Protein AF-A0AA94LMC6-F1 (afdb_monomer)

Radius of gyration: 30.36 Å; Cα contacts (8 Å, |Δi|>4): 2526; chains: 1; bounding box: 70×91×85 Å

Solvent-accessible surface area (backbone atoms only — not comparable to full-atom values): 55441 Å² total; per-residue (Å²): 67,96,93,40,76,92,48,76,80,50,74,43,76,43,59,49,99,83,68,47,73,50,32,36,36,26,51,28,47,35,36,54,70,52,93,98,50,81,69,42,78,40,72,26,24,34,34,31,55,45,62,42,61,47,101,86,69,46,73,32,31,42,39,60,58,44,75,45,68,68,86,64,73,85,62,85,80,86,80,74,42,91,55,57,43,38,34,44,43,62,53,99,81,74,43,69,34,34,40,34,38,39,78,64,37,37,37,39,42,47,80,49,68,40,89,88,78,65,18,44,32,42,36,40,31,45,56,84,65,38,35,39,36,40,29,22,44,97,87,70,47,68,40,34,39,34,38,64,40,35,90,93,41,72,35,40,35,38,42,42,56,48,53,54,65,48,76,34,35,38,32,26,67,85,68,51,58,34,39,42,41,55,53,82,55,42,49,62,34,32,38,36,36,43,52,35,32,42,35,37,44,42,60,51,96,88,66,50,64,35,33,43,26,41,29,54,35,54,77,73,76,46,52,35,38,44,40,66,60,98,85,41,72,34,36,40,45,38,78,88,50,61,64,50,31,29,37,48,40,61,23,48,97,83,41,62,58,69,17,52,78,32,73,29,37,39,38,23,41,32,39,31,40,23,54,29,32,42,96,73,67,47,71,34,34,38,34,37,21,40,56,44,61,63,31,29,46,38,24,42,45,39,34,41,41,63,49,99,85,71,45,69,39,34,37,32,42,59,48,59,39,35,36,36,47,41,63,43,81,45,71,44,74,26,29,34,35,41,34,64,101,57,77,48,61,56,28,70,37,46,27,19,37,84,59,55,45,70,31,35,39,29,38,57,37,62,29,35,39,40,44,41,54,38,84,56,81,63,45,74,31,35,44,35,32,35,33,71,89,39,50,65,37,29,35,38,50,42,60,54,74,84,59,51,58,35,29,43,34,29,71,21,60,63,41,61,77,98,46,67,48,33,26,34,39,38,41,44,44,61,47,71,78,56,26,55,34,34,37,40,38,39,38,39,38,34,84,75,17,34,34,37,38,42,38,42,48,38,64,51,82,44,58,43,67,41,32,43,35,40,42,38,40,36,26,41,68,95,50,92,54,47,42,33,37,36,37,40,38,41,46,40,56,31,87,50,91,43,30,55,73,39,63,33,36,34,41,35,44,30,38,74,40,67,57,84,88,49,81,88,56,48,43,52,31,40,37,38,43,42,60,51,52,46,29,34,56,33,37,39,40,27,24,37,52,43,98,87,72,50,70,40,77,71,71,47,50,36,39,40,42,63,50,93,84,65,46,70,38,34,38,32,52,71,79,31,50,32,42,42,38,34,38,82,90,52,43,69,31,37,38,33,48,28,63,57,52,72,44,64,58,96,89,37,86,71,50,59,42,43,40,64,68,46,38,43,35,41,78,46,97,44,33,37,37,33,55,43,41,27,32,43,36,44,42,68,61,89,91,43,71,42,34,41,33,34,39,37,50,81,52,28,74,60,58,36,55,74,44,79,49,43,39,75,89,40,90,95,52,84,76,65,60,68,62,54,46,53,44,45,41,46,49,52,51,51,52,32,53,74,70,76,42,87,78,52,52,80,81,52,88,51,26,69,84,18,68,66,41,46,81,79,66,84,45,70,66,49,45,49,50,55,50,54,38,68,76,41,89,62,78,79,58,64,82,71,56,47,62,55,46,31,38,38,53,45,52,52,98,72,48,18,49,28,38,28,25,34,57,81,16,44,73,36,34,31,40,42,61,44,78,58,51,44,78,68,44,78,41,72,74,61,91,79,76,79,51,44,32,54,65,48,27,41,51,40,80,85,79,63,27,32,52,39,56,64,42,43,35,33,34,92,82,49,32,39,51,37,60,39,94,59,38,83,81,38,64,65,44,38,48,35,49,44,43,74,48,19,57,84,58,25,51,72,76,37,54,71,94,53,68,38,48,50,104,90,48,56,26,27,59,55,96,96,41,40,17,34,83,44,45,49,66,52,64,57,62,67,52,73,64,64,27,51,49,52,57,23,52,61,55,35,46,54,11,69,65,34,31,52,50,50,53,48,58,65,71,43,94,44,61,57,34,59,40,84,43,66,72,41,54,42,57,73,34,64,63,18,12,30,6,48,47,35,71,73,31,82,87,29,44,68,57,37,48,55,33,48,76,51,43,21,59,40,13,9,41,12,25,24,40,31,22,32,37,86,83,39,64,77,32,13,18,79,74,75,27,62,55,56,46,35,56,47,44,46,28,24,48,40,46,44,49,27,12,45,57,3,58,25,33,85,55,71,54,81,90,39,41,43,36,57,52,51,20,49,34,54,36,28,53,28,22,58,62,64,75,40,61,42,55,38,21,79,36,59,40,57,51,100,89,66,47,82,73,47,56,38,76,50,74,39,43,43,101,81,74,41,67,47,76,59,80,82,73,79,112

InterPro domains:
  IPR006530 YD repeat [TIGR01643] (161-202)
  IPR022385 Rhs repeat-associated core [TIGR03696] (769-847)
  IPR028208 Effector protein NleD-like [PF14891] (872-1034)
  IPR031325 RHS repeat [PF05593] (161-195)
  IPR045619 Domain of unknown function DUF6443 [PF20041] (5-94)
  IPR050708 Type VI secretion system VgrG/RHS [PTHR32305] (26-867)
  IPR056823 Teneurin-like, YD-shell [PF25023] (740-840)

Secondary structure (DSSP, 8-state):
--SSTT----EEEEE-TTS-EEEEEEEEEEEE--TTS--EEEEEEEEE--EEE-TTS-EEEE---EEEETT--SSPP----SSPPEEEEE-TTS-EEEEE-TT--EEEEEEEE-TTT-PEEEEEE-TT--EEEEEE-TTS-EEEEEETT-TTS-EEEEEEE-TTS-EEEEE-TT--EEEEEE-TTS-EEEEEETTTEEEEEEE-TTS-EEEEE-HHHHHHT--EEEEEETTEEEEEE-SS-GGG-EEEEEB-TT-STT-BTSEEEEEETTEEEEEEE-TTS-EEEEEEEEEETTTEEEEEEEEEEE-TT--EEEEE-TT--EEEEEE-TTSSEEEEEEESSSEEEEEEEEEE-TT--EEEEEETTS-EEEEEE-TTT--EEEEEEEETTEEEEEEEEEE-TT--EEEEEE-PPPPPTT---EEEEEEEEE-TT--EEEEEEEEEESTT-EEEEEEEEEE-TT--EEEEEEEEEEESSSSSSEEEEEEEEEEEE--STTTTTSEEEEEEEEEEESS---GGG-EEEEEEEEE-TTS-EEEEEEEEE-TTS-EEEEEEEEEEEE-TTS-EEEEEETTEEEEEEE-TTS-EEEEEE--EEEEEETTEEEEEEE---EEEEEEETTEEEEGGG-EEEEEEETTEEEEEEEE-GGGSSS-TTTSPPTTTTSTT----HHHHHHHHHHHHHHHHHHTT----PPP-S-TTTTTTTSS---SHHHHHHHHHHHHSS-SS--TTTTTT-EEEEEE-TT--EEEEE-TTS-EEEEEEE-TTS-EEEEEESSS---SB-GGGPEEETTTTEEE-SS-EEETTTTEESS--TTGGG-TTS-TTBSGGG-TTT---SSS---EEEETTEEEEEETTEEEETTS-B--S---HHHHHHHHHHHHHTTSHHHHHHHHHHHH-SS-EEEEESSSEEEES-HHHHTHHHHHH-GGGHHHHHHHHHTT----S---EEEEE-TT-----BTTSS---HHHHHHHHHHHHHHHHHT-----EETTEEHHHHHHHHHHHHHHHHTTPPPB-EEEEEE-TT--EEEEEEEE-B-TTS-B---GGG--

Foldseek 3Di:
DVLCPPADWDKAFDADPVRHTQKIWTWDWFWDDDPPDDIDIDTWIWIANHFDADPVRHGQWGFDIDTDHPPPRPDDDPDGDPQGTWGFDADPVRHTQWIQFSVRWMKGWDWDADPPQRWIWIWIAGSVRFIKIFTAHPLRDTQKIWRQQDPVGIWMKGFDAFLQRDGAWIQGSVRFIWGWDADLARPTQWIAGLQFGIWGFDADPLRHTQWIAGQQNVVVVHTWGWDDDVNHTAWTAFPPQRLFIKGWDADDPPDPQPRHRHGQKMQGNFGIKGFHADPLRHTAKIWDWGFQFLFFIFIFMKGFDADPVRHTAWIQGSLRKIKGFDADSNGATFFIWIDDPHIDTQWPGWRARSLRHTQWTAGRLGKIWGWDADPGPRHTAWIWIQFPQGTQFTWGWDADSVGFTQKIWTPDPATPPPADGFTKIKGFDARSVRFTAKMKMKTDHPPRWIKIKIWGWDADQQLATQKIWIWMWIDPAPHHAIKIWIWIWGWDWDPDRSGRLPTAKIWIFIFIDRDDDDSVRTWTKIWGWDADSSNFTAKIAIWTQDPVRDIPRHPWMKGWDAGSLRQTQWIQGRQWIKGWTAHPLLFTFKIFTWDWDWDDDPNHTDDIETDRLFMWGCSDPAKIATAAQKIWGFDDRPPATFKTAIAGQLSRPDRRLPPDHRCPSPPPDDDDVVVSNVSSNVSVCVRCVVVVHDHRYDRDPPNSVGPSRRDPDPDPVVVVVVVVCVVDPDVPPPRCPSRQFMWGADADPLSFGAFIAHSNRGTQWGWDADLLFHTNHIDGPDDDDQLQGGSRFGQDPNVCWTQQASFTARSVSSWTSGFQPVVVVVSSHRRTHDLSNSSSQADDRRSYFDWEDDPVFIWTDDPLWTAGPRRHTCPGPQDDPRNLVSVLLVLLCSAPLSVVLVVPQRPAPADAYEYEDDQAKDFSRPLQLQLCVCVVDPVNPVVCVVCVVSSNSNHAATHTYRHAHSVDDQAAFPVQGDDDSSLSSQLSSLSRSSRRGSNQFQDDDQRHTPSSLSSLLSSQSSCVSSVHTRGQASDFDADPVRDTDHHDTDGQADPVRHGDDDPVNVD

Organism: NCBI:txid1177574

Nearest PDB structures (foldseek):
  6sup-assembly1_A  TM=7.285E-01  e=1.333E-38  Photorhabdus luminescens
  8qjd-assembly1_A  TM=5.683E-01  e=1.958E-32  Salmonella bongori N268-08
  8qjd-assembly2_B  TM=5.677E-01  e=6.241E-32  Salmonella bongori N268-08
  8qjc-assembly1_A  TM=5.415E-01  e=9.330E-31  Salmonella bongori N268-08
  8uxt-assembly1_A  TM=2.011E-01  e=2.023E-33  Acinetobacter baumannii AB307-0294

Mean predicted aligned error: 13.42 Å

pLDDT: mean 85.01, std 13.86, range [33.0, 98.75]

Sequence (1067 aa):
DIQHPSDDMETVTFVDGFGRPVQVKKDGVVTTAAKGSAPKDETVMIVSGRNVYDAFGRVAKAYYPVTEAVGNKTAFNKAFDNVSPTVTVYDVLDRAMKVTLPDNAETKTEYSTDVGSNALVTTVTDALGNRQATYTDGSGKTVKTEQLSGPDGIITTSFEYDGIDRLVKVTDTEGNVTTSVYDMGDRRTEVNHPASGITTFTYDALGNVLTKQTANLKKEGKTINYEYDYGRLTAINYPDHPENNVKYHYGGINSSHNRIGRLMLREDGSGAIEYYYGKMGEVLKTVRTLIVPNQAVATYVTQWKYDSHNRLLEMIYPDEEKVTYGYNLGGQVDHVRGYKSYGYDYVNKIGYDKFEQRTYLKYCNGAETFYSYDPARRRLQNLVVNAKAGTIMDNAYSYDAVSNVLGVKNNAPLPQSGKAGGQMSHSYTYDPLYRLASATGTYKGTDNKAASYTLSMGYDNMHRITSKKQHLSQTGVQFEGTLNAGYELAYTYGKDVGRKFQLDNVRDINYRTEETPTESTNINNGHKYTYDANGNLVYINTSRVKKDGKEDEKATEQKYKWDEENRLLAADENGFVSNYWYDADGERTVKTSGENEAIYVNSEFSGGNTGTARFSLYVSPYLVAGQGGKYTKHIYVGSQRIVSKLGDLASYGADPRRIPYAGNEADGLIINYKDKYAKQLQSIKDNYKAFDQPYNGKDNDDYVDGQGFCCNDATPEAAQARVRTRAVNGNFKPNDDYEKMQFYYHPDHLGSSSYITNLDGEVAQHIEYVPFGEVFIEERNNTWNTPYLFNAKEFDEETGMYYYGARYYEPRLSLWMSVDRFQEKYPNISTYCFSANNPIGILDIGGDSLRIDNKNLSLLYIDGKLYRQNGIQYTDKLKGFTKKVVSALDVIRKGTEGASMISELQSSSNNFVIKDGASEFKESNATKAYAQQIQNDPSATAQKEALLNKGIDLSGGSGGTIFWNSYGAVLATLEGGQVSKETDLAHEMFHALDANRGLLDSRFENGIKRSEWQAVFRENILREQLGRPLRTHYRTNKDQDGNFVKGSGPFMLSDKNKPILPVWYKR

Structure (mmCIF, N/CA/C/O backbone):
data_AF-A0AA94LMC6-F1
#
_entry.id   AF-A0AA94LMC6-F1
#
loop_
_atom_site.group_PDB
_atom_site.id
_atom_site.type_symbol
_atom_site.label_atom_id
_atom_site.label_alt_id
_atom_site.label_comp_id
_atom_site.label_asym_id
_atom_site.label_entity_id
_atom_site.label_seq_id
_atom_site.pdbx_PDB_ins_code
_atom_site.Cartn_x
_atom_site.Cartn_y
_atom_site.Cartn_z
_atom_site.occupancy
_atom_site.B_iso_or_equiv
_atom_site.auth_seq_id
_atom_site.auth_comp_id
_atom_site.auth_asym_id
_atom_site.auth_atom_id
_atom_site.pdbx_PDB_model_num
ATOM 1 N N . ASP A 1 1 ? 9.541 7.686 -29.700 1.00 78.56 1 ASP A N 1
ATOM 2 C CA . ASP A 1 1 ? 8.582 8.064 -28.619 1.00 78.56 1 ASP A CA 1
ATOM 3 C C . ASP A 1 1 ? 7.625 9.150 -29.157 1.00 78.56 1 ASP A C 1
ATOM 5 O O . ASP A 1 1 ? 8.047 9.889 -30.028 1.00 78.56 1 ASP A O 1
ATOM 9 N N . ILE A 1 2 ? 6.355 9.284 -28.732 1.00 85.44 2 ILE A N 1
ATOM 10 C CA . ILE A 1 2 ? 5.484 10.378 -29.237 1.00 85.44 2 ILE A CA 1
ATOM 11 C C . ILE A 1 2 ? 5.964 11.772 -28.798 1.00 85.44 2 ILE A C 1
ATOM 13 O O . ILE A 1 2 ? 5.737 12.745 -29.512 1.00 85.44 2 ILE A O 1
ATOM 17 N N . GLN A 1 3 ? 6.638 11.872 -27.647 1.00 89.06 3 GLN A N 1
ATOM 18 C CA . GLN A 1 3 ? 7.252 13.123 -27.189 1.00 89.06 3 GLN A CA 1
ATOM 19 C C . GLN A 1 3 ? 8.655 13.341 -27.777 1.00 89.06 3 GLN A C 1
ATOM 21 O O . GLN A 1 3 ? 9.090 14.483 -27.882 1.00 89.06 3 GLN A O 1
ATOM 26 N N . HIS A 1 4 ? 9.313 12.266 -28.231 1.00 88.81 4 HIS A N 1
ATOM 27 C CA . HIS A 1 4 ? 10.620 12.290 -28.905 1.00 88.81 4 HIS A CA 1
ATOM 28 C C . HIS A 1 4 ? 10.544 11.474 -30.209 1.00 88.81 4 HIS A C 1
ATOM 30 O O . HIS A 1 4 ? 10.961 10.317 -30.248 1.00 88.81 4 HIS A O 1
ATOM 36 N N . PRO A 1 5 ? 9.932 12.014 -31.281 1.00 86.12 5 PRO A N 1
ATOM 37 C CA . PRO A 1 5 ? 9.608 11.239 -32.486 1.00 86.12 5 PRO A CA 1
ATOM 38 C C . PRO A 1 5 ? 10.829 10.842 -33.323 1.00 86.12 5 PRO A C 1
ATOM 40 O O . PRO A 1 5 ? 10.723 9.955 -34.162 1.00 86.12 5 PRO A O 1
ATOM 43 N N . SER A 1 6 ? 11.971 11.495 -33.108 1.00 85.62 6 SER A N 1
ATOM 44 C CA . SER A 1 6 ? 13.242 11.199 -33.775 1.00 85.62 6 SER A CA 1
ATOM 45 C C . SER A 1 6 ? 14.194 10.348 -32.930 1.00 85.62 6 SER A C 1
ATOM 47 O O . SER A 1 6 ? 15.325 10.137 -33.359 1.00 85.62 6 SER A O 1
ATOM 49 N N . ASP A 1 7 ? 13.776 9.928 -31.731 1.00 81.88 7 ASP A N 1
ATOM 50 C CA . ASP A 1 7 ? 14.599 9.150 -30.805 1.00 81.88 7 ASP A CA 1
ATOM 51 C C . ASP A 1 7 ? 13.812 7.945 -30.268 1.00 81.88 7 ASP A C 1
ATOM 53 O O . ASP A 1 7 ? 12.713 8.067 -29.704 1.00 81.88 7 ASP A O 1
ATOM 57 N N . ASP A 1 8 ? 14.366 6.760 -30.492 1.00 82.75 8 ASP A N 1
ATOM 58 C CA . ASP A 1 8 ? 13.778 5.505 -30.048 1.00 82.75 8 ASP A CA 1
ATOM 59 C C . ASP A 1 8 ? 14.358 5.137 -28.685 1.00 82.75 8 ASP A C 1
ATOM 61 O O . ASP A 1 8 ? 15.560 5.208 -28.473 1.00 82.75 8 ASP A O 1
ATOM 65 N N . MET A 1 9 ? 13.506 4.694 -27.758 1.00 84.56 9 MET A N 1
ATOM 66 C CA . MET A 1 9 ? 13.983 4.155 -26.485 1.00 84.56 9 MET A CA 1
ATOM 67 C C . MET A 1 9 ? 14.556 2.754 -26.697 1.0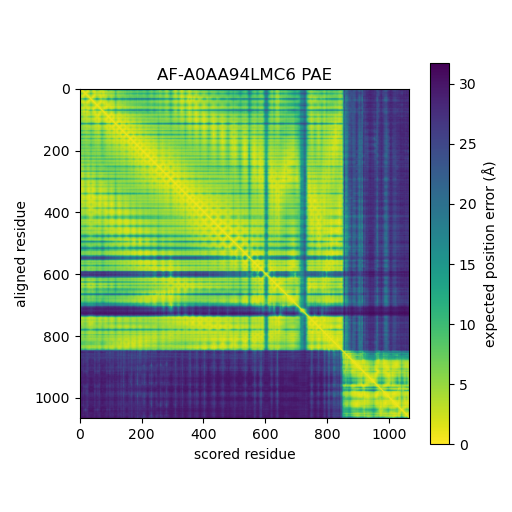0 84.56 9 MET A C 1
ATOM 69 O O . MET A 1 9 ? 13.817 1.798 -26.950 1.00 84.56 9 MET A O 1
ATOM 73 N N . GLU A 1 10 ? 15.859 2.597 -26.516 1.00 87.69 10 GLU A N 1
ATOM 74 C CA . GLU A 1 10 ? 16.559 1.359 -26.814 1.00 87.69 10 GLU A CA 1
ATOM 75 C C . GLU A 1 10 ? 17.002 0.569 -25.580 1.00 87.69 10 GLU A C 1
ATOM 77 O O . GLU A 1 10 ? 17.225 1.059 -24.467 1.00 87.69 10 GLU A O 1
ATOM 82 N N . THR A 1 11 ? 17.139 -0.742 -25.771 1.00 90.38 11 THR A N 1
ATOM 83 C CA . THR A 1 11 ? 17.698 -1.664 -24.782 1.00 90.38 11 THR A CA 1
ATOM 84 C C . THR A 1 11 ? 18.484 -2.758 -25.498 1.00 90.38 11 THR A C 1
ATOM 86 O O . THR A 1 11 ? 17.949 -3.445 -26.362 1.00 90.38 11 THR A O 1
ATOM 89 N N . VAL A 1 12 ? 19.737 -2.972 -25.092 1.00 92.88 12 VAL A N 1
ATOM 90 C CA . VAL A 1 12 ? 20.637 -4.004 -25.627 1.00 92.88 12 VAL A CA 1
ATOM 91 C C . VAL A 1 12 ? 20.988 -4.998 -24.527 1.00 92.88 12 VAL A C 1
ATOM 93 O O . VAL A 1 12 ? 21.367 -4.604 -23.427 1.00 92.88 12 VAL A O 1
ATOM 96 N N . THR A 1 13 ? 20.885 -6.296 -24.803 1.00 94.12 13 THR A N 1
ATOM 97 C CA . THR A 1 13 ? 21.237 -7.359 -23.847 1.00 94.12 13 THR A CA 1
ATOM 98 C C . THR A 1 13 ? 22.367 -8.213 -24.403 1.00 94.12 13 THR A C 1
ATOM 100 O O . THR A 1 13 ? 22.250 -8.755 -25.496 1.00 94.12 13 THR A O 1
ATOM 103 N N . PHE A 1 14 ? 23.438 -8.360 -23.630 1.00 92.94 14 PHE A N 1
ATOM 104 C CA . PHE A 1 14 ? 24.543 -9.270 -23.905 1.00 92.94 14 PHE A CA 1
ATOM 105 C C . PHE A 1 14 ? 24.333 -10.561 -23.131 1.00 92.94 14 PHE A C 1
ATOM 107 O O . PHE A 1 14 ? 24.067 -10.538 -21.922 1.00 92.94 14 PHE A O 1
ATOM 114 N N . VAL A 1 15 ? 24.505 -11.679 -23.825 1.00 91.69 15 VAL A N 1
ATOM 115 C CA . VAL A 1 15 ? 24.423 -13.017 -23.250 1.00 91.69 15 VAL A CA 1
ATOM 116 C C . VAL A 1 15 ? 25.762 -13.737 -23.360 1.00 91.69 15 VAL A C 1
ATOM 118 O O . VAL A 1 15 ? 26.553 -13.442 -24.255 1.00 91.69 15 VAL A O 1
ATOM 121 N N . ASP A 1 16 ? 26.039 -14.643 -22.429 1.00 86.94 16 ASP A N 1
ATOM 122 C CA . ASP A 1 16 ? 27.190 -15.544 -22.530 1.00 86.94 16 ASP A CA 1
ATOM 123 C C . ASP A 1 16 ? 26.873 -16.798 -23.365 1.00 86.94 16 ASP A C 1
ATOM 125 O O . ASP A 1 16 ? 25.775 -16.947 -23.901 1.00 86.94 16 ASP A O 1
ATOM 129 N N . GLY A 1 17 ? 27.834 -17.725 -23.465 1.00 86.19 17 GLY A N 1
ATOM 130 C CA . GLY A 1 17 ? 27.675 -18.984 -24.205 1.00 86.19 17 GLY A CA 1
ATOM 131 C C . GLY A 1 17 ? 26.588 -19.928 -23.667 1.00 86.19 17 GLY A C 1
ATOM 132 O O . GLY A 1 17 ? 26.274 -20.909 -24.330 1.00 86.19 17 GLY A O 1
ATOM 133 N N . PHE A 1 18 ? 25.998 -19.630 -22.504 1.00 84.69 18 PHE A N 1
ATOM 134 C CA . PHE A 1 18 ? 24.868 -20.358 -21.918 1.00 84.69 18 PHE A CA 1
ATOM 135 C C . PHE A 1 18 ? 23.541 -19.592 -22.056 1.00 84.69 18 PHE A C 1
ATOM 137 O O . PHE A 1 18 ? 22.538 -19.986 -21.468 1.00 84.69 18 PHE A O 1
ATOM 144 N N . GLY A 1 19 ? 23.524 -18.472 -22.789 1.00 85.62 19 GLY A N 1
ATOM 145 C CA . GLY A 1 19 ? 22.342 -17.622 -22.952 1.00 85.62 19 GLY A CA 1
ATOM 146 C C . GLY A 1 19 ? 22.018 -16.758 -21.727 1.00 85.62 19 GLY A C 1
ATOM 147 O O . GLY A 1 19 ? 21.001 -16.061 -21.716 1.00 85.62 19 GLY A O 1
ATOM 148 N N . ARG A 1 20 ? 22.874 -16.754 -20.696 1.00 85.88 20 ARG A N 1
ATOM 149 C CA . ARG A 1 20 ? 22.637 -15.989 -19.462 1.00 85.88 20 ARG A CA 1
ATOM 150 C C . ARG A 1 20 ? 22.916 -14.510 -19.709 1.00 85.88 20 ARG A C 1
ATOM 152 O O . ARG A 1 20 ? 23.903 -14.192 -20.372 1.00 85.88 20 ARG A O 1
ATOM 159 N N . PRO A 1 21 ? 22.120 -13.579 -19.156 1.00 87.38 21 PRO A N 1
ATOM 160 C CA . PRO A 1 21 ? 22.328 -12.158 -19.375 1.00 87.38 21 PRO A CA 1
ATOM 161 C C . PRO A 1 21 ? 23.510 -11.709 -18.516 1.00 87.38 21 PRO A C 1
ATOM 163 O O . PRO A 1 21 ? 23.447 -11.736 -17.288 1.00 87.38 21 PRO A O 1
ATOM 166 N N . VAL A 1 22 ? 24.596 -11.288 -19.153 1.00 90.12 22 VAL A N 1
ATOM 167 C CA . VAL A 1 22 ? 25.815 -10.836 -18.457 1.00 90.12 22 VAL A CA 1
ATOM 168 C C . VAL A 1 22 ? 25.970 -9.319 -18.461 1.00 90.12 22 VAL A C 1
ATOM 170 O O . VAL A 1 22 ? 26.796 -8.777 -17.725 1.00 90.12 22 VAL A O 1
ATOM 173 N N . GLN A 1 23 ? 25.186 -8.631 -19.294 1.00 93.25 23 GLN A N 1
ATOM 174 C CA . GLN A 1 23 ? 25.098 -7.179 -19.329 1.00 93.25 23 GLN A CA 1
ATOM 175 C C . GLN A 1 23 ? 23.811 -6.734 -20.029 1.00 93.25 23 GLN A C 1
ATOM 177 O O . GLN A 1 23 ? 23.442 -7.278 -21.063 1.00 93.25 23 GLN A O 1
ATOM 182 N N . VAL A 1 24 ? 23.146 -5.713 -19.494 1.00 93.56 24 VAL A N 1
ATOM 183 C CA . VAL A 1 24 ? 22.024 -5.025 -20.144 1.00 93.56 24 VAL A CA 1
ATOM 184 C C . VAL A 1 24 ? 22.327 -3.539 -20.183 1.00 93.56 24 VAL A C 1
ATOM 186 O O . VAL A 1 24 ? 22.548 -2.931 -19.134 1.00 93.56 24 VAL A O 1
ATOM 189 N N . LYS A 1 25 ? 22.301 -2.968 -21.382 1.00 93.75 25 LYS A N 1
ATOM 190 C CA . LYS A 1 25 ? 22.382 -1.535 -21.640 1.00 93.75 25 LYS A CA 1
ATOM 191 C C . LYS A 1 25 ? 20.991 -1.016 -21.964 1.00 93.75 25 LYS A C 1
ATOM 193 O O . LYS A 1 25 ? 20.245 -1.686 -22.672 1.00 93.75 25 LYS A O 1
ATOM 198 N N . LYS A 1 26 ? 20.638 0.165 -21.480 1.00 92.44 26 LYS A N 1
ATOM 199 C CA . LYS A 1 26 ? 19.457 0.880 -21.971 1.00 92.44 26 LYS A CA 1
ATOM 200 C C . LYS A 1 26 ? 19.672 2.375 -21.925 1.00 92.44 26 LYS A C 1
ATOM 202 O O . LYS A 1 26 ? 20.452 2.823 -21.081 1.00 92.44 26 LYS A O 1
ATOM 207 N N . ASP A 1 27 ? 18.921 3.099 -22.738 1.00 91.25 27 ASP A N 1
ATOM 208 C CA . ASP A 1 27 ? 18.903 4.553 -22.662 1.00 91.25 27 ASP A CA 1
ATOM 209 C C . ASP A 1 27 ? 18.455 5.014 -21.275 1.00 91.25 27 ASP A C 1
ATOM 211 O O . ASP A 1 27 ? 17.634 4.386 -20.586 1.00 91.25 27 ASP A O 1
ATOM 215 N N . GLY A 1 28 ? 19.064 6.103 -20.841 1.00 92.38 28 GLY A N 1
ATOM 216 C CA . GLY A 1 28 ? 18.781 6.761 -19.588 1.00 92.38 28 GLY A CA 1
ATOM 217 C C . GLY A 1 28 ? 19.217 8.213 -19.643 1.00 92.38 28 GLY A C 1
ATOM 218 O O . GLY A 1 28 ? 20.025 8.617 -20.479 1.00 92.38 28 GLY A O 1
ATOM 219 N N . VAL A 1 29 ? 18.682 8.993 -18.715 1.00 95.31 29 VAL A N 1
ATOM 220 C CA . VAL A 1 29 ? 19.109 10.368 -18.483 1.00 95.31 29 VAL A CA 1
ATOM 221 C C . VAL A 1 29 ? 19.578 10.446 -17.042 1.00 95.31 29 VAL A C 1
ATOM 223 O O . VAL A 1 29 ? 18.819 10.131 -16.128 1.00 95.31 29 VAL A O 1
ATOM 226 N N . VAL A 1 30 ? 20.842 10.814 -16.853 1.00 96.50 30 VAL A N 1
ATOM 227 C CA . VAL A 1 30 ? 21.420 11.049 -15.531 1.00 96.50 30 VAL A CA 1
ATOM 228 C C . VAL A 1 30 ? 21.536 12.548 -15.323 1.00 96.50 30 VAL A C 1
ATOM 230 O O . VAL A 1 30 ? 22.153 13.250 -16.120 1.00 96.50 30 VAL A O 1
ATOM 233 N N . THR A 1 31 ? 20.946 13.037 -14.242 1.00 95.88 31 THR A N 1
ATOM 234 C CA . THR A 1 31 ? 20.938 14.451 -13.894 1.00 95.88 31 THR A CA 1
ATOM 235 C C . THR A 1 31 ? 21.948 14.713 -12.790 1.00 95.88 31 THR A C 1
ATOM 237 O O . THR A 1 31 ? 21.842 14.184 -11.681 1.00 95.88 31 THR A O 1
ATOM 240 N N . THR A 1 32 ? 22.906 15.588 -13.085 1.00 92.62 32 THR A N 1
ATOM 241 C CA . THR A 1 32 ? 23.772 16.194 -12.075 1.00 92.62 32 THR A CA 1
ATOM 242 C C . THR A 1 32 ? 23.160 17.527 -11.667 1.00 92.62 32 THR A C 1
ATOM 244 O O . THR A 1 32 ? 23.022 18.426 -12.495 1.00 92.62 32 THR A O 1
ATOM 247 N N . ALA A 1 33 ? 22.790 17.667 -10.396 1.00 89.75 33 ALA A N 1
ATOM 248 C CA . ALA A 1 33 ? 22.257 18.907 -9.846 1.00 89.75 33 ALA A CA 1
ATOM 249 C C . ALA A 1 33 ? 22.996 19.257 -8.554 1.00 89.75 33 ALA A C 1
ATOM 251 O O . ALA A 1 33 ? 23.231 18.396 -7.708 1.00 89.75 33 ALA A O 1
ATOM 252 N N . ALA A 1 34 ? 23.358 20.527 -8.408 1.00 85.12 34 ALA A N 1
ATOM 253 C CA . ALA A 1 34 ? 23.985 21.061 -7.209 1.00 85.12 34 ALA A CA 1
ATOM 254 C C . ALA A 1 34 ? 23.397 22.439 -6.910 1.00 85.12 34 ALA A C 1
ATOM 256 O O . ALA A 1 34 ? 23.020 23.176 -7.823 1.00 85.12 34 ALA A O 1
ATOM 257 N N . LYS A 1 35 ? 23.336 22.797 -5.626 1.00 78.00 35 LYS A N 1
ATOM 258 C CA . LYS A 1 35 ? 22.819 24.095 -5.188 1.00 78.00 35 LYS A CA 1
ATOM 259 C C . LYS A 1 35 ? 23.552 25.241 -5.898 1.00 78.00 35 LYS A C 1
ATOM 261 O O . LYS A 1 35 ? 24.779 25.287 -5.905 1.00 78.00 35 LYS A O 1
ATOM 266 N N . GLY A 1 36 ? 22.788 26.169 -6.475 1.00 76.69 36 GLY A N 1
ATOM 267 C CA . GLY A 1 36 ? 23.321 27.341 -7.180 1.00 76.69 36 GLY A CA 1
ATOM 268 C C . GLY A 1 36 ? 23.821 27.073 -8.605 1.00 76.69 36 GLY A C 1
ATOM 269 O O . GLY A 1 36 ? 24.298 27.998 -9.253 1.00 76.69 36 GLY A O 1
ATOM 270 N N . SER A 1 37 ? 23.703 25.841 -9.107 1.00 83.06 37 SER A N 1
ATOM 271 C CA . SER A 1 37 ? 23.997 25.482 -10.498 1.00 83.06 37 SER A CA 1
ATOM 272 C C . SER A 1 37 ? 22.732 24.997 -11.196 1.00 83.06 37 SER A C 1
ATOM 274 O O . SER A 1 37 ? 21.885 24.352 -10.581 1.00 83.06 37 SER A O 1
ATOM 276 N N . ALA A 1 38 ? 22.606 25.277 -12.493 1.00 85.81 38 ALA A N 1
ATOM 277 C CA . ALA A 1 38 ? 21.534 24.684 -13.282 1.00 85.81 38 ALA A CA 1
ATOM 278 C C . ALA A 1 38 ? 21.706 23.151 -13.321 1.00 85.81 38 ALA A C 1
ATOM 280 O O . ALA A 1 38 ? 22.839 22.680 -13.478 1.00 85.81 38 ALA A O 1
ATOM 281 N N . PRO A 1 39 ? 20.620 22.367 -13.188 1.00 91.62 39 PRO A N 1
ATOM 282 C CA . PRO A 1 39 ? 20.692 20.924 -13.366 1.00 91.62 39 PRO A CA 1
ATOM 283 C C . PRO A 1 39 ? 21.168 20.614 -14.787 1.00 91.62 39 PRO A C 1
ATOM 285 O O . PRO A 1 39 ? 20.719 21.232 -15.755 1.00 91.62 39 PRO A O 1
ATOM 288 N N . LYS A 1 40 ? 22.083 19.654 -14.911 1.00 94.19 40 LYS A N 1
ATOM 289 C CA . LYS A 1 40 ? 22.607 19.197 -16.194 1.00 94.19 40 LYS A CA 1
ATOM 290 C C . LYS A 1 40 ? 22.224 17.746 -16.407 1.00 94.19 40 LYS A C 1
ATOM 292 O O . LYS A 1 40 ? 22.628 16.877 -15.635 1.00 94.19 40 LYS A O 1
ATOM 297 N N . ASP A 1 41 ? 21.495 17.508 -17.482 1.00 95.19 41 ASP A N 1
ATOM 298 C CA . ASP A 1 41 ? 21.213 16.168 -17.963 1.00 95.19 41 ASP A CA 1
ATOM 299 C C . ASP A 1 41 ? 22.338 15.663 -18.855 1.00 95.19 41 ASP A C 1
ATOM 301 O O . ASP A 1 41 ? 22.884 16.390 -19.690 1.00 95.19 41 ASP A O 1
ATOM 305 N N . GLU A 1 42 ? 22.640 14.385 -18.697 1.00 95.44 42 GLU A N 1
ATOM 306 C CA . GLU A 1 42 ? 23.467 13.621 -19.608 1.00 95.44 42 GLU A CA 1
ATOM 307 C C . GLU A 1 42 ? 22.664 12.420 -20.100 1.00 95.44 42 GLU A C 1
ATOM 309 O O . GLU A 1 42 ? 22.240 11.566 -19.314 1.00 95.44 42 GLU A O 1
ATOM 314 N N . THR A 1 43 ? 22.444 12.357 -21.410 1.00 93.88 43 THR A N 1
ATOM 315 C CA . THR A 1 43 ? 21.898 11.161 -22.050 1.00 93.88 43 THR A CA 1
ATOM 316 C C . THR A 1 43 ? 22.998 10.110 -22.110 1.00 93.88 43 THR A C 1
ATOM 318 O O . THR A 1 43 ? 24.082 10.360 -22.639 1.00 93.88 43 THR A O 1
ATOM 321 N N . VAL A 1 44 ? 22.728 8.935 -21.550 1.00 94.75 44 VAL A N 1
ATOM 322 C CA . VAL A 1 44 ? 23.706 7.855 -21.385 1.00 94.75 44 VAL A CA 1
ATOM 323 C C . VAL A 1 44 ? 23.074 6.500 -21.674 1.00 94.75 44 VAL A C 1
ATOM 325 O O . VAL A 1 44 ? 21.861 6.328 -21.568 1.00 94.75 44 VAL A O 1
ATOM 328 N N . MET A 1 45 ? 23.913 5.496 -21.918 1.00 93.62 45 MET A N 1
ATOM 329 C CA . MET A 1 45 ? 23.517 4.103 -21.733 1.00 93.62 45 MET A CA 1
ATOM 330 C C . MET A 1 45 ? 23.779 3.704 -20.279 1.00 93.62 45 MET A C 1
ATOM 332 O O . MET A 1 45 ? 24.919 3.712 -19.810 1.00 93.62 45 MET A O 1
ATOM 336 N N . ILE A 1 46 ? 22.739 3.299 -19.554 1.00 95.06 46 ILE A N 1
ATOM 337 C CA . ILE A 1 46 ? 22.879 2.683 -18.232 1.00 95.06 46 ILE A CA 1
ATOM 338 C C . ILE A 1 46 ? 23.183 1.195 -18.422 1.00 95.06 46 ILE A C 1
ATOM 340 O O . ILE A 1 46 ? 22.328 0.431 -18.880 1.00 95.06 46 ILE A O 1
ATOM 344 N N . VAL A 1 47 ? 24.377 0.778 -18.011 1.00 95.75 47 VAL A N 1
ATOM 345 C CA . VAL A 1 47 ? 24.906 -0.582 -18.143 1.00 95.75 47 VAL A CA 1
ATOM 346 C C . VAL A 1 47 ? 24.755 -1.324 -16.817 1.00 95.75 47 VAL A C 1
ATOM 348 O O . VAL A 1 47 ? 25.291 -0.911 -15.797 1.00 95.75 47 VAL A O 1
ATOM 351 N N . SER A 1 48 ? 24.031 -2.440 -16.805 1.00 93.12 48 SER A N 1
ATOM 352 C CA . SER A 1 48 ? 23.703 -3.212 -15.597 1.00 93.12 48 SER A CA 1
ATOM 353 C C . SER A 1 48 ? 23.908 -4.717 -15.792 1.00 93.12 48 SER A C 1
ATOM 355 O O . SER A 1 48 ? 24.140 -5.163 -16.910 1.00 93.12 48 SER A O 1
ATOM 357 N N . GLY A 1 49 ? 23.814 -5.509 -14.716 1.00 87.44 49 GLY A N 1
ATOM 358 C CA . GLY A 1 49 ? 23.872 -6.980 -14.781 1.00 87.44 49 GLY A CA 1
ATOM 359 C C . GLY A 1 49 ? 25.278 -7.582 -14.691 1.00 87.44 49 GLY A C 1
ATOM 360 O O . GLY A 1 49 ? 25.464 -8.758 -14.991 1.00 87.44 49 GLY A O 1
ATOM 361 N N . ARG A 1 50 ? 26.272 -6.787 -14.281 1.00 90.50 50 ARG A N 1
ATOM 362 C CA . ARG A 1 50 ? 27.665 -7.222 -14.180 1.00 90.50 50 ARG A CA 1
ATOM 363 C C . ARG A 1 50 ? 27.857 -8.149 -12.972 1.00 90.50 50 ARG A C 1
ATOM 365 O O . ARG A 1 50 ? 27.942 -7.687 -11.838 1.00 90.50 50 ARG A O 1
ATOM 372 N N . ASN A 1 51 ? 27.970 -9.447 -13.242 1.00 91.19 51 ASN A N 1
ATOM 373 C CA . ASN A 1 51 ? 28.187 -10.490 -12.239 1.00 91.19 51 ASN A CA 1
ATOM 374 C C . ASN A 1 51 ? 29.515 -11.228 -12.461 1.00 91.19 51 ASN A C 1
ATOM 376 O O . ASN A 1 51 ? 30.000 -11.329 -13.590 1.00 91.19 51 ASN A O 1
ATOM 380 N N . VAL A 1 52 ? 30.071 -11.782 -11.383 1.00 91.56 52 VAL A N 1
ATOM 381 C CA . VAL A 1 52 ? 31.140 -12.789 -11.408 1.00 91.56 52 VAL A CA 1
ATOM 382 C C . VAL A 1 52 ? 30.553 -14.100 -10.910 1.00 91.56 52 VAL A C 1
ATOM 384 O O . VAL A 1 52 ? 29.963 -14.148 -9.827 1.00 91.56 52 VAL A O 1
ATOM 387 N N . TYR A 1 53 ? 30.715 -15.148 -11.711 1.00 90.00 53 TYR A N 1
ATOM 388 C CA . TYR A 1 53 ? 30.228 -16.487 -11.408 1.00 90.00 53 TYR A CA 1
ATOM 389 C C . TYR A 1 53 ? 31.354 -17.351 -10.834 1.00 90.00 53 TYR A C 1
ATOM 391 O O . TYR A 1 53 ? 32.516 -17.164 -11.202 1.00 90.00 53 TYR A O 1
ATOM 399 N N . ASP A 1 54 ? 31.022 -18.280 -9.941 1.00 89.38 54 ASP A N 1
ATOM 400 C CA . ASP A 1 54 ? 31.956 -19.324 -9.514 1.00 89.38 54 ASP A CA 1
ATOM 401 C C . ASP A 1 54 ? 32.047 -20.472 -10.541 1.00 89.38 54 ASP A C 1
ATOM 403 O O . ASP A 1 54 ? 31.405 -20.442 -11.594 1.00 89.38 54 ASP A O 1
ATOM 407 N N . ALA A 1 55 ? 32.857 -21.494 -10.241 1.00 87.25 55 ALA A N 1
ATOM 408 C CA . ALA A 1 55 ? 33.071 -22.646 -11.123 1.00 87.25 55 ALA A CA 1
ATOM 409 C C . ALA A 1 55 ? 31.793 -23.462 -11.411 1.00 87.25 55 ALA A C 1
ATOM 411 O O . ALA A 1 55 ? 31.744 -24.174 -12.410 1.00 87.25 55 ALA A O 1
ATOM 412 N N . PHE A 1 56 ? 30.760 -23.332 -10.572 1.00 88.25 56 PHE A N 1
ATOM 413 C CA . PHE A 1 56 ? 29.465 -23.998 -10.729 1.00 88.25 56 PHE A CA 1
ATOM 414 C C . PHE A 1 56 ? 28.427 -23.097 -11.415 1.00 88.25 56 PHE A C 1
ATOM 416 O O . PHE A 1 56 ? 27.268 -23.472 -11.569 1.00 88.25 56 PHE A O 1
ATOM 423 N N . GLY A 1 57 ? 28.824 -21.895 -11.849 1.00 86.44 57 GLY A N 1
ATOM 424 C CA . GLY A 1 57 ? 27.943 -20.956 -12.535 1.00 86.44 57 GLY A CA 1
ATOM 425 C C . GLY A 1 57 ? 26.990 -20.201 -11.607 1.00 86.44 57 GLY A C 1
ATOM 426 O O . GLY A 1 57 ? 26.051 -19.573 -12.101 1.00 86.44 57 GLY A O 1
ATOM 427 N N . ARG A 1 58 ? 27.226 -20.221 -10.290 1.00 90.12 58 ARG A N 1
ATOM 428 C CA . ARG A 1 58 ? 26.452 -19.464 -9.293 1.00 90.12 58 ARG A CA 1
ATOM 429 C C . ARG A 1 58 ? 27.005 -18.048 -9.188 1.00 90.12 58 ARG A C 1
ATOM 431 O O . ARG A 1 58 ? 28.198 -17.828 -9.379 1.00 90.12 58 ARG A O 1
ATOM 438 N N . VAL A 1 59 ? 26.156 -17.064 -8.889 1.00 91.50 59 VAL A N 1
ATOM 439 C CA . VAL A 1 59 ? 26.601 -15.668 -8.736 1.00 91.50 59 VAL A CA 1
ATOM 440 C C . VAL A 1 59 ? 27.376 -15.535 -7.427 1.00 91.50 59 VAL A C 1
ATOM 442 O O . VAL A 1 59 ? 26.784 -15.604 -6.352 1.00 91.50 59 VAL A O 1
ATOM 445 N N . ALA A 1 60 ? 28.689 -15.333 -7.530 1.00 93.44 60 ALA A N 1
ATOM 446 C CA . ALA A 1 60 ? 29.578 -15.124 -6.391 1.00 93.44 60 ALA A CA 1
ATOM 447 C C . ALA A 1 60 ? 29.748 -13.635 -6.060 1.00 93.44 60 ALA A C 1
ATOM 449 O O . ALA A 1 60 ? 29.900 -13.283 -4.892 1.00 93.44 60 ALA A O 1
ATOM 450 N N . LYS A 1 61 ? 29.723 -12.756 -7.076 1.00 95.75 61 LYS A N 1
ATOM 451 C CA . LYS A 1 61 ? 29.750 -11.294 -6.900 1.00 95.75 61 LYS A CA 1
ATOM 452 C C . LYS A 1 61 ? 28.770 -10.603 -7.839 1.00 95.75 61 LYS A C 1
ATOM 454 O O . LYS A 1 61 ? 28.763 -10.909 -9.031 1.00 95.75 61 LYS A O 1
ATOM 459 N N . ALA A 1 62 ? 28.017 -9.634 -7.331 1.00 92.25 62 ALA A N 1
ATOM 460 C CA . ALA A 1 62 ? 27.113 -8.793 -8.115 1.00 92.25 62 ALA A CA 1
ATOM 461 C C . ALA A 1 62 ? 27.473 -7.310 -7.953 1.00 92.25 62 ALA A C 1
ATOM 463 O O . ALA A 1 62 ? 27.569 -6.815 -6.829 1.00 92.25 62 ALA A O 1
ATOM 464 N N . TYR A 1 63 ? 27.667 -6.609 -9.073 1.00 94.69 63 TYR A N 1
ATOM 465 C CA . TYR A 1 63 ? 28.082 -5.205 -9.101 1.00 94.69 63 TYR A CA 1
ATOM 466 C C . TYR A 1 63 ? 26.931 -4.267 -9.474 1.00 94.69 63 TYR A C 1
ATOM 468 O O . TYR A 1 63 ? 26.004 -4.622 -10.211 1.00 94.69 63 TYR A O 1
ATOM 476 N N . TYR A 1 64 ? 27.028 -3.029 -8.996 1.00 94.44 64 TYR A N 1
ATOM 477 C CA . TYR A 1 64 ? 26.148 -1.936 -9.392 1.00 94.44 64 TYR A CA 1
ATOM 478 C C . TYR A 1 64 ? 26.324 -1.528 -10.865 1.00 94.44 64 TYR A C 1
ATOM 480 O O . TYR A 1 64 ? 27.325 -1.868 -11.500 1.00 94.44 64 TYR A O 1
ATOM 488 N N . PRO A 1 65 ? 25.316 -0.853 -11.455 1.00 95.56 65 PRO A N 1
ATOM 489 C CA . PRO A 1 65 ? 25.393 -0.369 -12.823 1.00 95.56 65 PRO A CA 1
ATOM 490 C C . PRO A 1 65 ? 26.433 0.744 -13.001 1.00 95.56 65 PRO A C 1
ATOM 492 O O . PRO A 1 65 ? 26.677 1.541 -12.097 1.00 95.56 65 PRO A O 1
ATOM 495 N N . VAL A 1 66 ? 26.949 0.864 -14.220 1.00 95.94 66 VAL A N 1
ATOM 496 C CA . VAL A 1 66 ? 27.784 1.983 -14.687 1.00 95.94 66 VAL A CA 1
ATOM 497 C C . VAL A 1 66 ? 27.078 2.723 -15.828 1.00 95.94 66 VAL A C 1
ATOM 499 O O . VAL A 1 66 ? 26.028 2.284 -16.301 1.00 95.94 66 VAL A O 1
ATOM 502 N N . THR A 1 67 ? 27.628 3.853 -16.258 1.00 95.38 67 THR A N 1
ATOM 503 C CA . THR A 1 67 ? 27.152 4.612 -17.423 1.00 95.38 67 THR A CA 1
ATOM 504 C C . THR A 1 67 ? 28.214 4.632 -18.520 1.00 95.38 67 THR A C 1
ATOM 506 O O . THR A 1 67 ? 29.403 4.462 -18.252 1.00 95.38 67 THR A O 1
ATOM 509 N N . GLU A 1 68 ? 27.785 4.827 -19.762 1.00 94.75 68 GLU A N 1
ATOM 510 C CA . GLU A 1 68 ? 28.650 5.109 -20.912 1.00 94.75 68 GLU A CA 1
ATOM 511 C C . GLU A 1 68 ? 27.918 6.015 -21.917 1.00 94.75 68 GLU A C 1
ATOM 513 O O . GLU A 1 68 ? 26.698 6.174 -21.842 1.00 94.75 68 GLU A O 1
ATOM 518 N N . ALA A 1 69 ? 28.654 6.590 -22.870 1.00 91.56 69 ALA A N 1
ATOM 519 C CA . ALA A 1 69 ? 28.080 7.447 -23.904 1.00 91.56 69 ALA A CA 1
ATOM 520 C C . ALA A 1 69 ? 27.096 6.692 -24.819 1.00 91.56 69 ALA A C 1
ATOM 522 O O . ALA A 1 69 ? 27.282 5.510 -25.132 1.00 91.56 69 ALA A O 1
ATOM 523 N N . VAL A 1 70 ? 26.071 7.406 -25.291 1.00 86.81 70 VAL A N 1
ATOM 524 C CA . VAL A 1 70 ? 25.099 6.902 -26.274 1.00 86.81 70 VAL A CA 1
ATOM 525 C C . VAL A 1 70 ? 25.808 6.496 -27.573 1.00 86.81 70 VAL A C 1
ATOM 527 O O . VAL A 1 70 ? 26.807 7.092 -27.971 1.00 86.81 70 VAL A O 1
ATOM 530 N N . GLY A 1 71 ? 25.293 5.460 -28.242 1.00 77.25 71 GLY A N 1
ATOM 531 C CA . GLY A 1 71 ? 25.766 5.012 -29.558 1.00 77.25 71 GLY A CA 1
ATOM 532 C C . GLY A 1 71 ? 26.690 3.790 -29.537 1.00 77.25 71 GLY A C 1
ATOM 533 O O . GLY A 1 71 ? 26.767 3.079 -30.537 1.00 77.25 71 GLY A O 1
ATOM 534 N N . ASN A 1 72 ? 27.308 3.446 -28.400 1.00 80.81 72 ASN A N 1
ATOM 535 C CA . ASN A 1 72 ? 28.147 2.244 -28.282 1.00 80.81 72 ASN A CA 1
ATOM 536 C C . ASN A 1 72 ? 27.338 0.969 -27.963 1.00 80.81 72 ASN A C 1
ATOM 538 O O . ASN A 1 72 ? 27.561 0.260 -26.977 1.00 80.81 72 ASN A O 1
ATOM 542 N N . LYS A 1 73 ? 26.340 0.689 -28.797 1.00 83.69 73 LYS A N 1
ATOM 543 C CA . LYS A 1 73 ? 25.285 -0.292 -28.510 1.00 83.69 73 LYS A CA 1
ATOM 544 C C . LYS A 1 73 ? 25.795 -1.735 -28.555 1.00 83.69 73 LYS A C 1
ATOM 546 O O . LYS A 1 73 ? 25.407 -2.543 -27.720 1.00 83.69 73 LYS A O 1
ATOM 551 N N . THR A 1 74 ? 26.710 -2.051 -29.470 1.00 87.56 74 THR A N 1
ATOM 552 C CA . THR A 1 74 ? 27.132 -3.432 -29.769 1.00 87.56 74 THR A CA 1
ATOM 553 C C . THR A 1 74 ? 28.392 -3.897 -29.036 1.00 87.56 74 THR A C 1
ATOM 555 O O . THR A 1 74 ? 28.637 -5.100 -28.973 1.00 87.56 74 THR A O 1
ATOM 558 N N . ALA A 1 75 ? 29.196 -2.999 -28.458 1.00 92.81 75 ALA A N 1
ATOM 559 C CA . ALA A 1 75 ? 30.418 -3.397 -27.758 1.00 92.81 75 ALA A CA 1
ATOM 560 C C . ALA A 1 75 ? 30.138 -3.769 -26.298 1.00 92.81 75 ALA A C 1
ATOM 562 O O . ALA A 1 75 ? 29.497 -3.014 -25.577 1.00 92.81 75 ALA A O 1
ATOM 563 N N . PHE A 1 76 ? 30.668 -4.888 -25.811 1.00 93.00 76 PHE A N 1
ATOM 564 C CA . PHE A 1 76 ? 30.545 -5.245 -24.396 1.00 93.00 76 PHE A CA 1
ATOM 565 C C . PHE A 1 76 ? 31.334 -4.269 -23.505 1.00 93.00 76 PHE A C 1
ATOM 567 O O . PHE A 1 76 ? 32.545 -4.105 -23.678 1.00 93.00 76 PHE A O 1
ATOM 574 N N . ASN A 1 77 ? 30.682 -3.661 -22.513 1.00 93.94 77 ASN A N 1
ATOM 575 C CA . ASN A 1 77 ? 31.353 -2.781 -21.556 1.00 93.94 77 ASN A CA 1
ATOM 576 C C . ASN A 1 77 ? 32.052 -3.610 -20.461 1.00 93.94 77 ASN A C 1
ATOM 578 O O . ASN A 1 77 ? 31.427 -4.421 -19.781 1.00 93.94 77 ASN A O 1
ATOM 582 N N . LYS A 1 78 ? 33.365 -3.432 -20.290 1.00 93.06 78 LYS A N 1
ATOM 583 C CA . LYS A 1 78 ? 34.176 -4.226 -19.348 1.00 93.06 78 LYS A CA 1
ATOM 584 C C . LYS A 1 78 ? 34.288 -3.610 -17.949 1.00 93.06 78 LYS A C 1
ATOM 586 O O . LYS A 1 78 ? 34.858 -4.258 -17.070 1.00 93.06 78 LYS A O 1
ATOM 591 N N . ALA A 1 79 ? 33.786 -2.393 -17.750 1.00 93.06 79 ALA A N 1
ATOM 592 C CA . ALA A 1 79 ? 33.914 -1.664 -16.499 1.00 93.06 79 ALA A CA 1
ATOM 593 C C . ALA A 1 79 ? 33.109 -2.320 -15.370 1.00 93.06 79 ALA A C 1
ATOM 595 O O . ALA A 1 79 ? 32.084 -2.974 -15.582 1.00 93.06 79 ALA A O 1
ATOM 596 N N . PHE A 1 80 ? 33.603 -2.122 -14.155 1.00 93.88 80 PHE A N 1
ATOM 597 C CA . PHE A 1 80 ? 32.905 -2.429 -12.919 1.00 93.88 80 PHE A CA 1
ATOM 598 C C . PHE A 1 80 ? 32.611 -1.116 -12.204 1.00 93.88 80 PHE A C 1
ATOM 600 O O . PHE A 1 80 ? 33.341 -0.139 -12.377 1.00 93.88 80 PHE A O 1
ATOM 607 N N . ASP A 1 81 ? 31.544 -1.094 -11.414 1.00 95.19 81 ASP A N 1
ATOM 608 C CA . ASP A 1 81 ? 31.349 -0.007 -10.465 1.00 95.19 81 ASP A CA 1
ATOM 609 C C . ASP A 1 81 ? 32.450 -0.044 -9.392 1.00 95.19 81 ASP A C 1
ATOM 611 O O . ASP A 1 81 ? 32.955 -1.117 -9.053 1.00 95.19 81 ASP A O 1
ATOM 615 N N . ASN A 1 82 ? 32.830 1.124 -8.877 1.00 94.12 82 ASN A N 1
ATOM 616 C CA . ASN A 1 82 ? 33.886 1.248 -7.870 1.00 94.12 82 ASN A CA 1
ATOM 617 C C . ASN A 1 82 ? 33.405 0.893 -6.454 1.00 94.12 82 ASN A C 1
ATOM 619 O O . ASN A 1 82 ? 34.230 0.708 -5.561 1.00 94.12 82 ASN A O 1
ATOM 623 N N . VAL A 1 83 ? 32.092 0.809 -6.230 1.00 95.88 83 VAL A N 1
ATOM 624 C CA . VAL A 1 83 ? 31.510 0.319 -4.980 1.00 95.88 83 VAL A CA 1
ATOM 625 C C . VAL A 1 83 ? 31.725 -1.193 -4.876 1.00 95.88 83 VAL A C 1
ATOM 627 O O . VAL A 1 83 ? 31.550 -1.931 -5.850 1.00 95.88 83 VAL A O 1
ATOM 630 N N . SER A 1 84 ? 32.089 -1.662 -3.679 1.00 96.06 84 SER A N 1
ATOM 631 C CA . SER A 1 84 ? 32.243 -3.089 -3.384 1.00 96.06 84 SER A CA 1
ATOM 632 C C . SER A 1 84 ? 31.007 -3.884 -3.829 1.00 96.06 84 SER A C 1
ATOM 634 O O . SER A 1 84 ? 29.881 -3.452 -3.586 1.00 96.06 84 SER A O 1
ATOM 636 N N . PRO A 1 85 ? 31.168 -5.047 -4.477 1.00 96.44 85 PRO A N 1
ATOM 637 C CA . PRO A 1 85 ? 30.030 -5.847 -4.908 1.00 96.44 85 PRO A CA 1
ATOM 638 C C . PRO A 1 85 ? 29.341 -6.516 -3.717 1.00 96.44 85 PRO A C 1
ATOM 640 O O . PRO A 1 85 ? 29.946 -6.732 -2.669 1.00 96.44 85 PRO A O 1
ATOM 643 N N . THR A 1 86 ? 28.102 -6.957 -3.923 1.00 92.44 86 THR A N 1
ATOM 644 C CA . THR A 1 86 ? 27.505 -7.964 -3.034 1.00 92.44 86 THR A CA 1
ATOM 645 C C . THR A 1 86 ? 28.185 -9.306 -3.285 1.00 92.44 86 THR A C 1
ATOM 647 O O . THR A 1 86 ? 28.289 -9.721 -4.441 1.00 92.44 86 THR A O 1
ATOM 650 N N . VAL A 1 87 ? 28.642 -9.976 -2.229 1.00 97.44 87 VAL A N 1
ATOM 651 C CA . VAL A 1 87 ? 29.338 -11.268 -2.287 1.00 97.44 87 VAL A CA 1
ATOM 652 C C . VAL A 1 87 ? 28.471 -12.349 -1.653 1.00 97.44 87 VAL A C 1
ATOM 654 O O . VAL A 1 87 ? 27.951 -12.149 -0.559 1.00 97.44 87 VAL A O 1
ATOM 657 N N . THR A 1 88 ? 28.346 -13.506 -2.304 1.00 93.50 88 THR A N 1
ATOM 658 C CA . THR A 1 88 ? 27.601 -14.657 -1.770 1.00 93.50 88 THR A CA 1
ATOM 659 C C . THR A 1 88 ? 28.488 -15.895 -1.724 1.00 93.50 88 THR A C 1
ATOM 661 O O . THR A 1 88 ? 29.154 -16.228 -2.704 1.00 93.50 88 THR A O 1
ATOM 664 N N . VAL A 1 89 ? 28.485 -16.578 -0.579 1.00 95.19 89 VAL A N 1
ATOM 665 C CA . VAL A 1 89 ? 29.177 -17.852 -0.352 1.00 95.19 89 VAL A CA 1
ATOM 666 C C . VAL A 1 89 ? 28.136 -18.950 -0.191 1.00 95.19 89 VAL A C 1
ATOM 668 O O . VAL A 1 89 ? 27.154 -18.771 0.533 1.00 95.19 89 VAL A O 1
ATOM 671 N N . TYR A 1 90 ? 28.372 -20.082 -0.847 1.00 93.25 90 TYR A N 1
ATOM 672 C CA . TYR A 1 90 ? 27.468 -21.228 -0.880 1.00 93.25 90 TYR A CA 1
ATOM 673 C C . TYR A 1 90 ? 28.127 -22.462 -0.265 1.00 93.25 90 TYR A C 1
ATOM 675 O O . TYR A 1 90 ? 29.354 -22.586 -0.294 1.00 93.25 90 TYR A O 1
ATOM 683 N N . ASP A 1 91 ? 27.313 -23.387 0.236 1.00 92.88 91 ASP A N 1
ATOM 684 C CA . ASP A 1 91 ? 27.762 -24.730 0.594 1.00 92.88 91 ASP A CA 1
ATOM 685 C C . ASP A 1 91 ? 27.841 -25.663 -0.635 1.00 92.88 91 ASP A C 1
ATOM 687 O O . ASP A 1 91 ? 27.680 -25.252 -1.792 1.00 92.88 91 ASP A O 1
ATOM 691 N N . VAL A 1 92 ? 28.128 -26.942 -0.374 1.00 91.50 92 VAL A N 1
ATOM 692 C CA . VAL A 1 92 ? 28.205 -28.005 -1.392 1.00 91.50 92 VAL A CA 1
ATOM 693 C C . VAL A 1 92 ? 26.839 -28.421 -1.954 1.00 91.50 92 VAL A C 1
ATOM 695 O O . VAL A 1 92 ? 26.797 -29.184 -2.912 1.00 91.50 92 VAL A O 1
ATOM 698 N N . LEU A 1 93 ? 25.738 -27.940 -1.368 1.00 90.94 93 LEU A N 1
ATOM 699 C CA . LEU A 1 93 ? 24.356 -28.197 -1.786 1.00 90.94 93 LEU A CA 1
ATOM 700 C C . LEU A 1 93 ? 23.721 -26.960 -2.446 1.00 90.94 93 LEU A C 1
ATOM 702 O O . LEU A 1 93 ? 22.499 -26.859 -2.527 1.00 90.94 93 LEU A O 1
ATOM 706 N N . ASP A 1 94 ? 24.544 -26.007 -2.893 1.00 91.25 94 ASP A N 1
ATOM 707 C CA . ASP A 1 94 ? 24.137 -24.754 -3.540 1.00 91.25 94 ASP A CA 1
ATOM 708 C C . ASP A 1 94 ? 23.288 -23.814 -2.672 1.00 91.25 94 ASP A C 1
ATOM 710 O O . ASP A 1 94 ? 22.639 -22.892 -3.176 1.00 91.25 94 ASP A O 1
ATOM 714 N N . ARG A 1 95 ? 23.326 -23.987 -1.349 1.00 88.19 95 ARG A N 1
ATOM 715 C CA . ARG A 1 95 ? 22.609 -23.124 -0.409 1.00 88.19 95 ARG A CA 1
ATOM 716 C C . ARG A 1 95 ? 23.508 -21.980 0.031 1.00 88.19 95 ARG A C 1
ATOM 718 O O . ARG A 1 95 ? 24.673 -22.189 0.363 1.00 88.19 95 ARG A O 1
ATOM 725 N N . ALA A 1 96 ? 22.975 -20.760 0.047 1.00 85.81 96 ALA A N 1
ATOM 726 C CA . ALA A 1 96 ? 23.714 -19.607 0.547 1.00 85.81 96 ALA A CA 1
ATOM 727 C C . ALA A 1 96 ? 24.000 -19.786 2.048 1.00 85.81 96 ALA A C 1
ATOM 729 O O . ALA A 1 96 ? 23.090 -20.079 2.822 1.00 85.81 96 ALA A O 1
ATOM 730 N N . MET A 1 97 ? 25.262 -19.615 2.441 1.00 91.25 97 MET A N 1
ATOM 731 C CA . MET A 1 97 ? 25.722 -19.632 3.835 1.00 91.25 97 MET A CA 1
ATOM 732 C C . MET A 1 97 ? 26.058 -18.235 4.345 1.00 91.25 97 MET A C 1
ATOM 734 O O . MET A 1 97 ? 26.035 -17.984 5.548 1.00 91.25 97 MET A O 1
ATOM 738 N N . LYS A 1 98 ? 26.449 -17.333 3.440 1.00 93.50 98 LYS A N 1
ATOM 739 C CA . LYS A 1 98 ? 26.873 -15.983 3.794 1.00 93.50 98 LYS A CA 1
ATOM 740 C C . LYS A 1 98 ? 26.632 -15.017 2.644 1.00 93.50 98 LYS A C 1
ATOM 742 O O . LYS A 1 98 ? 27.024 -15.300 1.512 1.00 93.50 98 LYS A O 1
ATOM 747 N N . VAL A 1 99 ? 26.048 -13.865 2.948 1.00 90.94 99 VAL A N 1
ATOM 748 C CA . VAL A 1 99 ? 25.934 -12.719 2.041 1.00 90.94 99 VAL A CA 1
ATOM 749 C C . VAL A 1 99 ? 26.639 -11.532 2.684 1.00 90.94 99 VAL A C 1
ATOM 751 O O . VAL A 1 99 ? 26.308 -11.172 3.808 1.00 90.94 99 VAL A O 1
ATOM 754 N N . THR A 1 100 ? 27.594 -10.928 1.980 1.00 94.56 100 THR A N 1
ATOM 755 C CA . THR A 1 100 ? 28.271 -9.691 2.392 1.00 94.56 100 THR A CA 1
ATOM 756 C C . THR A 1 100 ? 27.866 -8.572 1.441 1.00 94.56 100 THR A C 1
ATOM 758 O O . THR A 1 100 ? 28.034 -8.683 0.225 1.00 94.56 100 THR A O 1
ATOM 761 N N . LEU A 1 101 ? 27.307 -7.503 1.994 1.00 89.88 101 LEU A N 1
ATOM 762 C CA . LEU A 1 101 ? 26.831 -6.333 1.262 1.00 89.88 101 LEU A CA 1
ATOM 763 C C . LEU A 1 101 ? 27.969 -5.321 1.022 1.00 89.88 101 LEU A C 1
ATOM 765 O O . LEU A 1 101 ? 29.038 -5.450 1.619 1.00 89.88 101 LEU A O 1
ATOM 769 N N . PRO A 1 102 ? 27.774 -4.304 0.159 1.00 94.44 102 PRO A N 1
ATOM 770 C CA . PRO A 1 102 ? 28.829 -3.341 -0.180 1.00 94.44 102 PRO A CA 1
ATOM 771 C C . PRO A 1 102 ? 29.428 -2.542 0.989 1.00 94.44 102 PRO A C 1
ATOM 773 O O . PRO A 1 102 ? 30.548 -2.050 0.882 1.00 94.44 102 PRO A O 1
ATOM 776 N N . ASP A 1 103 ? 28.692 -2.402 2.092 1.00 91.75 103 ASP A N 1
ATOM 777 C CA . ASP A 1 103 ? 29.117 -1.764 3.347 1.00 91.75 103 ASP A CA 1
ATOM 778 C C . ASP A 1 103 ? 29.782 -2.747 4.332 1.00 91.75 103 ASP A C 1
ATOM 780 O O . ASP A 1 103 ? 30.096 -2.376 5.460 1.00 91.75 103 ASP A O 1
ATOM 784 N N . ASN A 1 104 ? 30.021 -3.990 3.903 1.00 95.06 104 ASN A N 1
ATOM 785 C CA . ASN A 1 104 ? 30.479 -5.130 4.700 1.00 95.06 104 ASN A CA 1
ATOM 786 C C . ASN A 1 104 ? 29.465 -5.667 5.724 1.00 95.06 104 ASN A C 1
ATOM 788 O O . ASN A 1 104 ? 29.838 -6.521 6.526 1.00 95.06 104 ASN A O 1
ATOM 792 N N . ALA A 1 105 ? 28.198 -5.236 5.696 1.00 86.38 105 ALA A N 1
ATOM 793 C CA . ALA A 1 105 ? 27.159 -5.886 6.491 1.00 86.38 105 ALA A CA 1
ATOM 794 C C . ALA A 1 105 ? 26.995 -7.347 6.038 1.00 86.38 105 ALA A C 1
ATOM 796 O O . ALA A 1 105 ? 26.937 -7.632 4.837 1.00 86.38 105 ALA A O 1
ATOM 797 N N . GLU A 1 106 ? 26.931 -8.278 6.992 1.00 93.00 106 GLU A N 1
ATOM 798 C CA . GLU A 1 106 ? 26.899 -9.714 6.710 1.00 93.00 106 GLU A CA 1
ATOM 799 C C . GLU A 1 106 ? 25.608 -10.363 7.199 1.00 93.00 106 GLU A C 1
ATOM 801 O O . GLU A 1 106 ? 25.175 -10.134 8.321 1.00 93.00 106 GLU A O 1
ATOM 806 N N . THR A 1 107 ? 25.036 -11.243 6.387 1.00 86.44 107 THR A N 1
ATOM 807 C CA . THR A 1 107 ? 24.001 -12.192 6.811 1.00 86.44 107 THR A CA 1
ATOM 808 C C . THR A 1 107 ? 24.567 -13.596 6.699 1.00 86.44 107 THR A C 1
ATOM 810 O O . THR A 1 107 ? 25.157 -13.937 5.672 1.00 86.44 107 THR A O 1
ATOM 813 N N . LYS A 1 108 ? 24.407 -14.410 7.742 1.00 91.56 108 LYS A N 1
ATOM 814 C CA . LYS A 1 108 ? 24.861 -15.804 7.797 1.00 91.56 108 LYS A CA 1
ATOM 815 C C . LYS A 1 108 ? 23.666 -16.743 7.882 1.00 91.56 108 LYS A C 1
ATOM 817 O O . LYS A 1 108 ? 22.681 -16.429 8.544 1.00 91.56 108 LYS A O 1
ATOM 822 N N . THR A 1 109 ? 23.771 -17.898 7.243 1.00 89.50 109 THR A N 1
ATOM 823 C CA . THR A 1 109 ? 22.737 -18.932 7.256 1.00 89.50 109 THR A CA 1
ATOM 824 C C . THR A 1 109 ? 23.360 -20.274 7.602 1.00 89.50 109 THR A C 1
ATOM 826 O O . THR A 1 109 ? 24.295 -20.729 6.943 1.00 89.50 109 THR A O 1
ATOM 829 N N . GLU A 1 110 ? 22.834 -20.897 8.649 1.00 94.62 110 GLU A N 1
ATOM 830 C CA . GLU A 1 110 ? 23.259 -22.189 9.172 1.00 94.62 110 GLU A CA 1
ATOM 831 C C . GLU A 1 110 ? 22.145 -23.216 8.960 1.00 94.62 110 GLU A C 1
ATOM 833 O O . GLU A 1 110 ? 20.964 -22.905 9.127 1.00 94.62 110 GLU A O 1
ATOM 838 N N . TYR A 1 111 ? 22.525 -24.444 8.611 1.00 94.31 111 TYR A N 1
ATOM 839 C CA . TYR A 1 111 ? 21.594 -25.542 8.364 1.00 94.31 111 TYR A CA 1
ATOM 840 C C . TYR A 1 111 ? 21.926 -26.707 9.299 1.00 94.31 111 TYR A C 1
ATOM 842 O O . TYR A 1 111 ? 23.060 -27.188 9.304 1.00 94.31 111 TYR A O 1
ATOM 850 N N . SER A 1 112 ? 20.945 -27.175 10.064 1.00 94.94 112 SER A N 1
ATOM 851 C CA . SER A 1 112 ? 21.058 -28.336 10.955 1.00 94.94 112 SER A CA 1
ATOM 852 C C . SER A 1 112 ? 19.756 -29.142 10.966 1.00 94.94 112 SER A C 1
ATOM 854 O O . SER A 1 112 ? 18.822 -28.837 10.228 1.00 94.94 112 SER A O 1
ATOM 856 N N . THR A 1 113 ? 19.690 -30.204 11.766 1.00 93.88 113 THR A N 1
ATOM 857 C CA . THR A 1 113 ? 18.482 -31.020 11.946 1.00 93.88 113 THR A CA 1
ATOM 858 C C . THR A 1 113 ? 18.089 -31.044 13.414 1.00 93.88 113 THR A C 1
ATOM 860 O O . THR A 1 113 ? 18.950 -31.238 14.274 1.00 93.88 113 THR A O 1
ATOM 863 N N . ASP A 1 114 ? 16.803 -30.882 13.705 1.00 92.94 114 ASP A N 1
ATOM 864 C CA . ASP A 1 114 ? 16.275 -31.015 15.060 1.00 92.94 114 ASP A CA 1
ATOM 865 C C . ASP A 1 114 ? 16.163 -32.496 15.447 1.00 92.94 114 ASP A C 1
ATOM 867 O O . ASP A 1 114 ? 15.535 -33.277 14.740 1.00 92.94 114 ASP A O 1
ATOM 871 N N . VAL A 1 115 ? 16.763 -32.899 16.569 1.00 83.94 115 VAL A N 1
ATOM 872 C CA . VAL A 1 115 ? 16.858 -34.319 16.966 1.00 83.94 115 VAL A CA 1
ATOM 873 C C . VAL A 1 115 ? 15.491 -34.908 17.341 1.00 83.94 115 VAL A C 1
ATOM 875 O O . VAL A 1 115 ? 15.275 -36.105 17.170 1.00 83.94 115 VAL A O 1
ATOM 878 N N . GLY A 1 116 ? 14.567 -34.085 17.849 1.00 85.19 116 GLY A N 1
ATOM 879 C CA . GLY A 1 116 ? 13.239 -34.540 18.266 1.00 85.19 116 GLY A CA 1
ATOM 880 C C . GLY A 1 116 ? 12.272 -34.724 17.097 1.00 85.19 116 GLY A C 1
ATOM 881 O O . GLY A 1 116 ? 11.595 -35.745 17.008 1.00 85.19 116 GLY A O 1
ATOM 882 N N . SER A 1 117 ? 12.213 -33.742 16.196 1.00 86.25 117 SER A N 1
ATOM 883 C CA . SER A 1 117 ? 11.269 -33.713 15.068 1.00 86.25 117 SER A CA 1
ATOM 884 C C . SER A 1 117 ? 11.855 -34.186 13.735 1.00 86.25 117 SER A C 1
ATOM 886 O O . SER A 1 117 ? 11.107 -34.379 12.780 1.00 86.25 117 SER A O 1
ATOM 888 N N . ASN A 1 118 ? 13.178 -34.360 13.642 1.00 88.69 118 ASN A N 1
ATOM 889 C CA . ASN A 1 118 ? 13.929 -34.540 12.391 1.00 88.69 118 ASN A CA 1
ATOM 890 C C . ASN A 1 118 ? 13.714 -33.413 11.360 1.00 88.69 118 ASN A C 1
ATOM 892 O O . ASN A 1 118 ? 14.040 -33.584 10.184 1.00 88.69 118 ASN A O 1
ATOM 896 N N . ALA A 1 119 ? 13.182 -32.260 11.777 1.00 93.12 119 ALA A N 1
ATOM 897 C CA . ALA A 1 119 ? 12.980 -31.115 10.900 1.00 93.12 119 ALA A CA 1
ATOM 898 C C . ALA A 1 119 ? 14.323 -30.489 10.485 1.00 93.12 119 ALA A C 1
ATOM 900 O O . ALA A 1 119 ? 15.255 -30.398 11.290 1.00 93.12 119 ALA A O 1
ATOM 901 N N . LEU A 1 120 ? 14.409 -30.001 9.243 1.00 94.12 120 LEU A N 1
ATOM 902 C CA . LEU A 1 120 ? 15.498 -29.133 8.799 1.00 94.12 120 LEU A CA 1
ATOM 903 C C . LEU A 1 120 ? 15.370 -27.790 9.517 1.00 94.12 120 LEU A C 1
ATOM 905 O O . LEU A 1 120 ? 14.378 -27.081 9.347 1.00 94.12 120 LEU A O 1
ATOM 909 N N . VAL A 1 121 ? 16.399 -27.420 10.271 1.00 96.56 121 VAL A N 1
ATOM 910 C CA . VAL A 1 121 ? 16.498 -26.129 10.948 1.00 96.56 121 VAL A CA 1
ATOM 911 C C . VAL A 1 121 ? 17.371 -25.212 10.108 1.00 96.56 121 VAL A C 1
ATOM 913 O O . VAL A 1 121 ? 18.558 -25.471 9.910 1.00 96.56 121 VAL A O 1
ATOM 916 N N . THR A 1 122 ? 16.784 -24.126 9.616 1.00 90.06 122 THR A N 1
ATOM 917 C CA . THR A 1 122 ? 17.515 -23.039 8.955 1.00 90.06 122 THR A CA 1
ATOM 918 C C . THR A 1 122 ? 17.596 -21.863 9.913 1.00 90.06 122 THR A C 1
ATOM 920 O O . THR A 1 122 ? 16.567 -21.266 10.226 1.00 90.06 122 THR A O 1
ATOM 923 N N . THR A 1 123 ? 18.799 -21.536 10.384 1.00 89.81 123 THR A N 1
ATOM 924 C CA . THR A 1 123 ? 19.038 -20.392 11.274 1.00 89.81 123 THR A CA 1
ATOM 925 C C . THR A 1 123 ? 19.692 -19.262 10.498 1.00 89.81 123 THR A C 1
ATOM 927 O O . THR A 1 123 ? 20.780 -19.426 9.950 1.00 89.81 123 THR A O 1
ATOM 930 N N . VAL A 1 124 ? 19.042 -18.104 10.456 1.00 85.19 124 VAL A N 1
ATOM 931 C CA . VAL A 1 124 ? 19.572 -16.884 9.845 1.00 85.19 124 VAL A CA 1
ATOM 932 C C . VAL A 1 124 ? 20.069 -15.963 10.951 1.00 85.19 124 VAL A C 1
ATOM 934 O O . VAL A 1 124 ? 19.356 -15.735 11.923 1.00 85.19 124 VAL A O 1
ATOM 937 N N . THR A 1 125 ? 21.289 -15.451 10.795 1.00 86.94 125 THR A N 1
ATOM 938 C CA . THR A 1 125 ? 21.878 -14.409 11.645 1.00 86.94 125 THR A CA 1
ATOM 939 C C . THR A 1 125 ? 22.140 -13.172 10.796 1.00 86.94 125 THR A C 1
ATOM 941 O O . THR A 1 125 ? 22.873 -13.257 9.808 1.00 86.94 125 THR A O 1
ATOM 944 N N . ASP A 1 126 ? 21.548 -12.037 11.145 1.00 82.69 126 ASP A N 1
ATOM 945 C CA . ASP A 1 126 ? 21.768 -10.777 10.430 1.00 82.69 126 ASP A CA 1
ATOM 946 C C . ASP A 1 126 ? 23.044 -10.038 10.875 1.00 82.69 126 ASP A C 1
ATOM 948 O O . ASP A 1 126 ? 23.832 -10.520 11.693 1.00 82.69 126 ASP A O 1
ATOM 952 N N . ALA A 1 127 ? 23.252 -8.846 10.312 1.00 84.25 127 ALA A N 1
ATOM 953 C CA . ALA A 1 127 ? 24.450 -8.041 10.523 1.00 84.25 127 ALA A CA 1
ATOM 954 C C . ALA A 1 127 ? 24.547 -7.412 11.923 1.00 84.25 127 ALA A C 1
ATOM 956 O O . ALA A 1 127 ? 25.626 -6.960 12.301 1.00 84.25 127 ALA A O 1
ATOM 957 N N . LEU A 1 128 ? 23.448 -7.375 12.684 1.00 83.44 128 LEU A N 1
ATOM 958 C CA . LEU A 1 128 ? 23.431 -6.966 14.090 1.00 83.44 128 LEU A CA 1
ATOM 959 C C . LEU A 1 128 ? 23.557 -8.160 15.045 1.00 83.44 128 LEU A C 1
ATOM 961 O O . LEU A 1 128 ? 23.692 -7.968 16.250 1.00 83.44 128 LEU A O 1
ATOM 965 N N . GLY A 1 129 ? 23.570 -9.383 14.511 1.00 88.19 129 GLY A N 1
ATOM 966 C CA . GLY A 1 129 ? 23.683 -10.611 15.285 1.00 88.19 129 GLY A CA 1
ATOM 967 C C . GLY A 1 129 ? 22.346 -11.157 15.780 1.00 88.19 129 GLY A C 1
ATOM 968 O O . GLY A 1 129 ? 22.366 -12.125 16.544 1.00 88.19 129 GLY A O 1
ATOM 969 N N . ASN A 1 130 ? 21.205 -10.594 15.356 1.00 84.12 130 ASN A N 1
ATOM 970 C CA . ASN A 1 130 ? 19.910 -11.166 15.719 1.00 84.12 130 ASN A CA 1
ATOM 971 C C . ASN A 1 130 ? 19.654 -12.437 14.908 1.00 84.12 130 ASN A C 1
ATOM 973 O O . ASN A 1 130 ? 20.163 -12.610 13.796 1.00 84.12 130 ASN A O 1
ATOM 977 N N . ARG A 1 131 ? 18.920 -13.374 15.513 1.00 87.75 131 ARG A N 1
ATOM 978 C CA . ARG A 1 131 ? 18.782 -14.745 15.019 1.00 87.75 131 ARG A CA 1
ATOM 979 C C . ARG A 1 131 ? 17.323 -15.158 14.899 1.00 87.75 131 ARG A C 1
ATOM 981 O O . ARG A 1 131 ? 16.530 -14.966 15.821 1.00 87.75 131 ARG A O 1
ATOM 988 N N . GLN A 1 132 ? 17.006 -15.822 13.794 1.00 83.56 132 GLN A N 1
ATOM 989 C CA . GLN A 1 132 ? 15.714 -16.461 13.556 1.00 83.56 132 GLN A CA 1
ATOM 990 C C . GLN A 1 132 ? 15.928 -17.876 13.025 1.00 83.56 132 GLN A C 1
ATOM 992 O O . GLN A 1 132 ? 16.769 -18.087 12.152 1.00 83.56 132 GLN A O 1
ATOM 997 N N . ALA A 1 133 ? 15.153 -18.835 13.525 1.00 86.31 133 ALA A N 1
ATOM 998 C CA . ALA A 1 133 ? 15.156 -20.212 13.056 1.00 86.31 133 ALA A CA 1
ATOM 999 C C . ALA A 1 133 ? 13.814 -20.586 12.416 1.00 86.31 133 ALA A C 1
ATOM 1001 O O . ALA A 1 133 ? 12.743 -20.230 12.908 1.00 86.31 133 ALA A O 1
ATOM 1002 N N . THR A 1 134 ? 13.877 -21.327 11.313 1.00 88.00 134 THR A N 1
ATOM 1003 C CA . THR A 1 134 ? 12.718 -21.941 10.654 1.00 88.00 134 THR A CA 1
ATOM 1004 C C . THR A 1 134 ? 12.908 -23.447 10.622 1.00 88.00 134 THR A C 1
ATOM 1006 O O . THR A 1 134 ? 13.949 -23.928 10.172 1.00 88.00 134 THR A O 1
ATOM 1009 N N . TYR A 1 135 ? 11.901 -24.177 11.088 1.00 93.19 135 TYR A N 1
ATOM 1010 C CA . TYR A 1 135 ? 11.867 -25.631 11.140 1.00 93.19 135 TYR A CA 1
ATOM 1011 C C . TYR A 1 135 ? 10.946 -26.116 10.037 1.00 93.19 135 TYR A C 1
ATOM 1013 O O . TYR A 1 135 ? 9.756 -25.791 10.017 1.00 93.19 135 TYR A O 1
ATOM 1021 N N . THR A 1 136 ? 11.518 -26.879 9.118 1.00 86.88 136 THR A N 1
ATOM 1022 C CA . THR A 1 136 ? 10.816 -27.406 7.955 1.00 86.88 136 THR A CA 1
ATOM 1023 C C . THR A 1 136 ? 10.771 -28.921 8.044 1.00 86.88 136 THR A C 1
ATOM 1025 O O . THR A 1 136 ? 11.803 -29.549 8.279 1.00 86.88 136 THR A O 1
ATOM 1028 N N . ASP A 1 137 ? 9.594 -29.514 7.887 1.00 84.69 137 ASP A N 1
ATOM 1029 C CA . ASP A 1 137 ? 9.461 -30.968 7.860 1.00 84.69 137 ASP A CA 1
ATOM 1030 C C . ASP A 1 137 ? 10.003 -31.582 6.551 1.00 84.69 137 ASP A C 1
ATOM 1032 O O . ASP A 1 137 ? 10.498 -30.891 5.654 1.00 84.69 137 ASP A O 1
ATOM 1036 N N . GLY A 1 138 ? 9.910 -32.909 6.425 1.00 82.00 138 GLY A N 1
ATOM 1037 C CA . GLY A 1 138 ? 10.367 -33.631 5.234 1.00 82.00 138 GLY A CA 1
ATOM 1038 C C . GLY A 1 138 ? 9.595 -33.312 3.943 1.00 82.00 138 GLY A C 1
ATOM 1039 O O . GLY A 1 138 ? 10.078 -33.654 2.866 1.00 82.00 138 GLY A O 1
ATOM 1040 N N . SER A 1 139 ? 8.428 -32.661 4.030 1.00 81.56 139 SER A N 1
ATOM 1041 C CA . SER A 1 139 ? 7.613 -32.226 2.885 1.00 81.56 139 SER A CA 1
ATOM 1042 C C . SER A 1 139 ? 7.925 -30.790 2.441 1.00 81.56 139 SER A C 1
ATOM 1044 O O . SER A 1 139 ? 7.399 -30.311 1.435 1.00 81.56 139 SER A O 1
ATOM 1046 N N . GLY A 1 140 ? 8.813 -30.095 3.158 1.00 80.94 140 GLY A N 1
ATOM 1047 C CA . GLY A 1 140 ? 9.148 -28.706 2.869 1.00 80.94 140 GLY A CA 1
ATOM 1048 C C . GLY A 1 140 ? 8.192 -27.694 3.511 1.00 80.94 140 GLY A C 1
ATOM 1049 O O . GLY A 1 140 ? 8.267 -26.512 3.167 1.00 80.94 140 GLY A O 1
ATOM 1050 N N . LYS A 1 141 ? 7.300 -28.112 4.423 1.00 78.06 141 LYS A N 1
ATOM 1051 C CA . LYS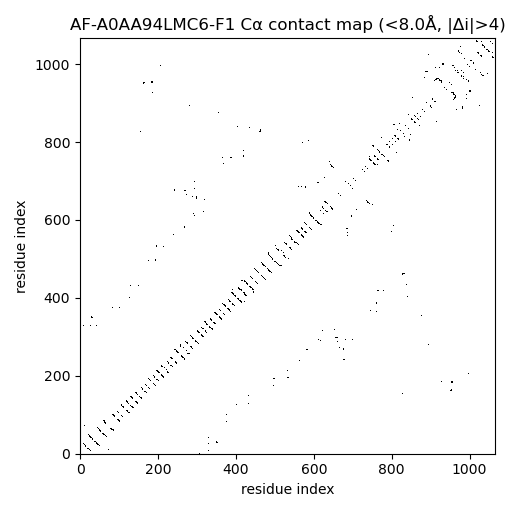 A 1 141 ? 6.380 -27.209 5.132 1.00 78.06 141 LYS A CA 1
ATOM 1052 C C . LYS A 1 141 ? 7.003 -26.694 6.419 1.00 78.06 141 LYS A C 1
ATOM 1054 O O . LYS A 1 141 ? 7.644 -27.430 7.168 1.00 78.06 141 LYS A O 1
ATOM 1059 N N . THR A 1 142 ? 6.787 -25.413 6.694 1.00 83.94 142 THR A N 1
ATOM 1060 C CA . THR A 1 142 ? 7.195 -24.800 7.957 1.00 83.94 142 THR A CA 1
ATOM 1061 C C . THR A 1 142 ? 6.285 -25.297 9.069 1.00 83.94 142 THR A C 1
ATOM 1063 O O . THR A 1 142 ? 5.101 -24.979 9.055 1.00 83.94 142 THR A O 1
ATOM 1066 N N . VAL A 1 143 ? 6.832 -26.028 10.038 1.00 88.06 143 VAL A N 1
ATOM 1067 C CA . VAL A 1 143 ? 6.096 -26.540 11.212 1.00 88.06 143 VAL A CA 1
ATOM 1068 C C . VAL A 1 143 ? 6.330 -25.697 12.461 1.00 88.06 143 VAL A C 1
ATOM 1070 O O . VAL A 1 143 ? 5.517 -25.690 13.382 1.00 88.06 143 VAL A O 1
ATOM 1073 N N . LYS A 1 144 ? 7.441 -24.954 12.497 1.00 90.25 144 LYS A N 1
ATOM 1074 C CA . LYS A 1 144 ? 7.778 -24.061 13.605 1.00 90.25 144 LYS A CA 1
ATOM 1075 C C . LYS A 1 144 ? 8.687 -22.929 13.136 1.00 90.25 144 LYS A C 1
ATOM 1077 O O . LYS A 1 144 ? 9.591 -23.140 12.328 1.00 90.25 144 LYS A O 1
ATOM 1082 N N . THR A 1 145 ? 8.484 -21.738 13.679 1.00 87.19 145 THR A N 1
ATOM 1083 C CA . THR A 1 145 ? 9.404 -20.602 13.557 1.00 87.19 145 THR A CA 1
ATOM 1084 C C . THR A 1 145 ? 9.756 -20.078 14.935 1.00 87.19 145 THR A C 1
ATOM 1086 O O . THR A 1 145 ? 8.881 -19.976 15.793 1.00 87.19 145 THR A O 1
ATOM 1089 N N . GLU A 1 146 ? 11.017 -19.707 15.126 1.00 89.94 146 GLU A N 1
ATOM 1090 C CA . GLU A 1 146 ? 11.526 -19.153 16.378 1.00 89.94 146 GLU A CA 1
ATOM 1091 C C . GLU A 1 146 ? 12.273 -17.847 16.112 1.00 89.94 146 GLU A C 1
ATOM 1093 O O . GLU A 1 146 ? 13.237 -17.821 15.343 1.00 89.94 146 GLU A O 1
ATOM 1098 N N . GLN A 1 147 ? 11.863 -16.763 16.768 1.00 86.12 147 GLN A N 1
ATOM 1099 C CA . GLN A 1 147 ? 12.680 -15.554 16.872 1.00 86.12 147 GLN A CA 1
ATOM 1100 C C . GLN A 1 147 ? 13.537 -15.691 18.129 1.00 86.12 147 GLN A C 1
ATOM 1102 O O . GLN A 1 147 ? 13.060 -15.534 19.252 1.00 86.12 147 GLN A O 1
ATOM 1107 N N . LEU A 1 148 ? 14.804 -16.055 17.934 1.00 90.19 148 LEU A N 1
ATOM 1108 C CA . LEU A 1 148 ? 15.710 -16.450 19.016 1.00 90.19 148 LEU A CA 1
ATOM 1109 C C . LEU A 1 148 ? 16.245 -15.253 19.807 1.00 90.19 148 LEU A C 1
ATOM 1111 O O . LEU A 1 148 ? 16.718 -15.421 20.926 1.00 90.19 148 LEU A O 1
ATOM 1115 N N . SER A 1 149 ? 16.192 -14.062 19.213 1.00 84.19 149 SER A N 1
ATOM 1116 C CA . SER A 1 149 ? 16.684 -12.818 19.807 1.00 84.19 149 SER A CA 1
ATOM 1117 C C . SER A 1 149 ? 15.587 -11.976 20.463 1.00 84.19 149 SER A C 1
ATOM 1119 O O . SER A 1 149 ? 15.844 -10.817 20.761 1.00 84.19 149 SER A O 1
ATOM 1121 N N . GLY A 1 150 ? 14.381 -12.511 20.688 1.00 83.38 150 GLY A N 1
ATOM 1122 C CA . GLY A 1 150 ? 13.308 -11.762 21.349 1.00 83.38 150 GLY A CA 1
ATOM 1123 C C . GLY A 1 150 ? 13.741 -11.221 22.726 1.00 83.38 150 GLY A C 1
ATOM 1124 O O . GLY A 1 150 ? 14.424 -11.931 23.471 1.00 83.38 150 GLY A O 1
ATOM 1125 N N . PRO A 1 151 ? 13.392 -9.967 23.080 1.00 84.94 151 PRO A N 1
ATOM 1126 C CA . PRO A 1 151 ? 13.863 -9.340 24.317 1.00 84.94 151 PRO A CA 1
ATOM 1127 C C . PRO A 1 151 ? 13.364 -10.057 25.579 1.00 84.94 151 PRO A C 1
ATOM 1129 O O . PRO A 1 151 ? 14.093 -10.106 26.566 1.00 84.94 151 PRO A O 1
ATOM 1132 N N . ASP A 1 152 ? 12.183 -10.681 25.516 1.00 89.56 152 ASP A N 1
ATOM 1133 C CA . ASP A 1 152 ? 11.590 -11.462 26.609 1.00 89.56 152 ASP A CA 1
ATOM 1134 C C . ASP A 1 152 ? 11.703 -12.982 26.365 1.00 89.56 152 ASP A C 1
ATOM 1136 O O . ASP A 1 152 ? 10.867 -13.772 26.812 1.00 89.56 152 ASP A O 1
ATOM 1140 N N . GLY A 1 153 ? 12.737 -13.407 25.630 1.00 90.69 153 GLY A N 1
ATOM 1141 C CA . GLY A 1 153 ? 13.015 -14.806 25.308 1.00 90.69 153 GLY A CA 1
ATOM 1142 C C . GLY A 1 153 ? 12.605 -15.216 23.892 1.00 90.69 153 GLY A C 1
ATOM 1143 O O . GLY A 1 153 ? 12.373 -14.390 23.013 1.00 90.69 153 GLY A O 1
ATOM 1144 N N . ILE A 1 154 ? 12.563 -16.529 23.654 1.00 93.31 154 ILE A N 1
ATOM 1145 C CA . ILE A 1 154 ? 12.273 -17.090 22.330 1.00 93.31 154 ILE A CA 1
ATOM 1146 C C . ILE A 1 154 ? 10.780 -16.951 22.026 1.00 93.31 154 ILE A C 1
ATOM 1148 O O . ILE A 1 154 ? 9.947 -17.509 22.740 1.00 93.31 154 ILE A O 1
ATOM 1152 N N . ILE A 1 155 ? 10.452 -16.281 20.922 1.00 88.88 155 ILE A N 1
ATOM 1153 C CA . ILE A 1 155 ? 9.082 -16.202 20.398 1.00 88.88 155 ILE A CA 1
ATOM 1154 C C . ILE A 1 155 ? 8.878 -17.368 19.444 1.00 88.88 155 ILE A C 1
ATOM 1156 O O . ILE A 1 155 ? 9.582 -17.470 18.438 1.00 88.88 155 ILE A O 1
ATOM 1160 N N . THR A 1 156 ? 7.923 -18.241 19.756 1.00 93.00 156 THR A N 1
ATOM 1161 C CA . THR A 1 156 ? 7.662 -19.455 18.974 1.00 93.00 156 THR A CA 1
ATOM 1162 C C . THR A 1 156 ? 6.294 -19.386 18.317 1.00 93.00 156 THR A C 1
ATOM 1164 O O . THR A 1 156 ? 5.300 -19.095 18.972 1.00 93.00 156 THR A O 1
ATOM 1167 N N . THR A 1 157 ? 6.223 -19.721 17.034 1.00 84.25 157 THR A N 1
ATOM 1168 C CA . THR A 1 157 ? 4.955 -19.986 16.343 1.00 84.25 157 THR A CA 1
ATOM 1169 C C . THR A 1 157 ? 5.016 -21.376 15.748 1.00 84.25 157 THR A C 1
ATOM 1171 O O . THR A 1 157 ? 6.019 -21.742 15.132 1.00 84.25 157 THR A O 1
ATOM 1174 N N . SER A 1 158 ? 3.961 -22.158 15.946 1.00 92.62 158 SER A N 1
ATOM 1175 C CA . SER A 1 158 ? 3.855 -23.520 15.426 1.00 92.62 158 SER A CA 1
ATOM 1176 C C . SER A 1 158 ? 2.687 -23.650 14.462 1.00 92.62 158 SER A C 1
ATOM 1178 O O . SER A 1 158 ? 1.663 -22.978 14.599 1.00 92.62 158 SER A O 1
ATOM 1180 N N . PHE A 1 159 ? 2.877 -24.513 13.475 1.00 88.06 159 PHE A N 1
ATOM 1181 C CA . PHE A 1 159 ? 1.967 -24.722 12.365 1.00 88.06 159 PHE A CA 1
ATOM 1182 C C . PHE A 1 159 ? 1.652 -26.209 12.300 1.00 88.06 159 PHE A C 1
ATOM 1184 O O . PHE A 1 159 ? 2.550 -27.044 12.180 1.00 88.06 159 PHE A O 1
ATOM 1191 N N . GLU A 1 160 ? 0.373 -26.527 12.402 1.00 91.69 160 GLU A N 1
ATOM 1192 C CA . GLU A 1 160 ? -0.146 -27.879 12.305 1.00 91.69 160 GLU A CA 1
ATOM 1193 C C . GLU A 1 160 ? -0.918 -28.006 11.001 1.00 91.69 160 GLU A C 1
ATOM 1195 O O . GLU A 1 160 ? -1.802 -27.196 10.680 1.00 91.69 160 GLU A O 1
ATOM 1200 N N . TYR A 1 161 ? -0.570 -29.052 10.265 1.00 86.81 161 TYR A N 1
ATOM 1201 C CA . TYR A 1 161 ? -1.213 -29.385 9.017 1.00 86.81 161 TYR A CA 1
ATOM 1202 C C . TYR A 1 161 ? -2.038 -30.654 9.187 1.00 86.81 161 TYR A C 1
ATOM 1204 O O . TYR A 1 161 ? -1.669 -31.538 9.963 1.00 86.81 161 TYR A O 1
ATOM 1212 N N . ASP A 1 162 ? -3.170 -30.742 8.495 1.00 83.81 162 ASP A N 1
ATOM 1213 C CA . ASP A 1 162 ? -3.851 -32.027 8.377 1.00 83.81 162 ASP A CA 1
ATOM 1214 C C . ASP A 1 162 ? -3.089 -32.941 7.417 1.00 83.81 162 ASP A C 1
ATOM 1216 O O . ASP A 1 162 ? -2.036 -32.594 6.881 1.00 83.81 162 ASP A O 1
ATOM 1220 N N . GLY A 1 163 ? -3.597 -34.151 7.215 1.00 76.81 163 GLY A N 1
ATOM 1221 C CA . GLY A 1 163 ? -2.808 -35.170 6.551 1.00 76.81 163 GLY A CA 1
ATOM 1222 C C . GLY A 1 163 ? -2.434 -34.888 5.087 1.00 76.81 163 GLY A C 1
ATOM 1223 O O . GLY A 1 163 ? -1.606 -35.636 4.582 1.00 76.81 163 GLY A O 1
ATOM 1224 N N . ILE A 1 164 ? -3.024 -33.900 4.380 1.00 83.44 164 ILE A N 1
ATOM 1225 C CA . ILE A 1 164 ? -2.593 -33.518 3.004 1.00 83.44 164 ILE A CA 1
ATOM 1226 C C . ILE A 1 164 ? -1.498 -32.459 3.003 1.00 83.44 164 ILE A C 1
ATOM 1228 O O . ILE A 1 164 ? -0.989 -32.134 1.925 1.00 83.44 164 ILE A O 1
ATOM 1232 N N . ASP A 1 165 ? -1.304 -31.779 4.126 1.00 78.25 165 ASP A N 1
ATOM 1233 C CA . ASP A 1 165 ? -0.653 -30.480 4.211 1.00 78.25 165 ASP A CA 1
ATOM 1234 C C . ASP A 1 165 ? -1.572 -29.233 4.005 1.00 78.25 165 ASP A C 1
ATOM 1236 O O . ASP A 1 165 ? -1.103 -28.235 3.437 1.00 78.25 165 ASP A O 1
ATOM 1240 N N . ARG A 1 166 ? -2.851 -29.194 4.459 1.00 77.12 166 ARG A N 1
ATOM 1241 C CA . ARG A 1 166 ? -3.527 -27.882 4.703 1.00 77.12 166 ARG A CA 1
ATOM 1242 C C . ARG A 1 166 ? -3.113 -27.371 6.050 1.00 77.12 166 ARG A C 1
ATOM 1244 O O . ARG A 1 166 ? -3.139 -28.118 7.018 1.00 77.12 166 ARG A O 1
ATOM 1251 N N . LEU A 1 167 ? -2.873 -26.072 6.145 1.00 82.25 167 LEU A N 1
ATOM 1252 C CA . LEU A 1 167 ? -2.731 -25.425 7.438 1.00 82.25 167 LEU A CA 1
ATOM 1253 C C . LEU A 1 167 ? -4.093 -25.395 8.142 1.00 82.25 167 LEU A C 1
ATOM 1255 O O . LEU A 1 167 ? -4.967 -24.616 7.758 1.00 82.25 167 LEU A O 1
ATOM 1259 N N . VAL A 1 168 ? -4.275 -26.243 9.153 1.00 89.50 168 VAL A N 1
ATOM 1260 C CA . VAL A 1 168 ? -5.530 -26.344 9.919 1.00 89.50 168 VAL A CA 1
ATOM 1261 C C . VAL A 1 168 ? -5.446 -25.643 11.260 1.00 89.50 168 VAL A C 1
ATOM 1263 O O . VAL A 1 168 ? -6.476 -25.254 11.812 1.00 89.50 168 VAL A O 1
ATOM 1266 N N . LYS A 1 169 ? -4.230 -25.465 11.785 1.00 93.19 169 LYS A N 1
ATOM 1267 C CA . LYS A 1 169 ? -4.029 -24.827 13.074 1.00 93.19 169 LYS A CA 1
ATOM 1268 C C . LYS A 1 169 ? -2.699 -24.083 13.145 1.00 93.19 169 LYS A C 1
ATOM 1270 O O . LYS A 1 169 ? -1.651 -24.603 12.777 1.00 93.19 169 LYS A O 1
ATOM 1275 N N . VAL A 1 170 ? -2.755 -22.859 13.654 1.00 90.56 170 VAL A N 1
ATOM 1276 C CA . VAL A 1 170 ? -1.584 -22.045 13.990 1.00 90.56 170 VAL A CA 1
ATOM 1277 C C . VAL A 1 170 ? -1.652 -21.736 15.472 1.00 90.56 170 VAL A C 1
ATOM 1279 O O . VAL A 1 170 ? -2.683 -21.258 15.944 1.00 90.56 170 VAL A O 1
ATOM 1282 N N . THR A 1 171 ? -0.567 -22.003 16.192 1.00 95.06 171 THR A N 1
ATOM 1283 C CA . THR A 1 171 ? -0.450 -21.655 17.610 1.00 95.06 171 THR A CA 1
ATOM 1284 C C . THR A 1 171 ? 0.659 -20.629 17.783 1.00 95.06 171 THR A C 1
ATOM 1286 O O . THR A 1 171 ? 1.812 -20.896 17.427 1.00 95.06 171 THR A O 1
ATOM 1289 N N . ASP A 1 172 ? 0.302 -19.459 18.307 1.00 90.56 172 ASP A N 1
ATOM 1290 C CA . ASP A 1 172 ? 1.247 -18.377 18.585 1.00 90.56 172 ASP A CA 1
ATOM 1291 C C . ASP A 1 172 ? 2.046 -18.609 19.881 1.00 90.56 172 ASP A C 1
ATOM 1293 O O . ASP A 1 172 ? 1.891 -19.621 20.572 1.00 90.56 172 ASP A O 1
ATOM 1297 N N . THR A 1 173 ? 2.913 -17.654 20.222 1.00 91.81 173 THR A N 1
ATOM 1298 C CA . THR A 1 173 ? 3.824 -17.773 21.371 1.00 91.81 173 THR A CA 1
ATOM 1299 C C . THR A 1 173 ? 3.118 -17.741 22.729 1.00 91.81 173 THR A C 1
ATOM 1301 O O . THR A 1 173 ? 3.735 -18.081 23.738 1.00 91.81 173 THR A O 1
ATOM 1304 N N . GLU A 1 174 ? 1.850 -17.329 22.774 1.00 91.50 174 GLU A N 1
ATOM 1305 C CA . GLU A 1 174 ? 1.014 -17.273 23.979 1.00 91.50 174 GLU A CA 1
ATOM 1306 C C . GLU A 1 174 ? 0.006 -18.425 24.044 1.00 91.50 174 GLU A C 1
ATOM 1308 O O . GLU A 1 174 ? -0.847 -18.472 24.940 1.00 91.50 174 GLU A O 1
ATOM 1313 N N . GLY A 1 175 ? 0.092 -19.360 23.095 1.00 92.19 175 GLY A N 1
ATOM 1314 C CA . GLY A 1 175 ? -0.811 -20.494 22.990 1.00 92.19 175 GLY A CA 1
ATOM 1315 C C . GLY A 1 175 ? -2.180 -20.138 22.415 1.00 92.19 175 GLY A C 1
ATOM 1316 O O . GLY A 1 175 ? -3.103 -20.944 22.549 1.00 92.19 175 GLY A O 1
ATOM 1317 N N . ASN A 1 176 ? -2.360 -18.958 21.807 1.00 92.19 176 ASN A N 1
ATOM 1318 C CA . ASN A 1 176 ? -3.605 -18.667 21.104 1.00 92.19 176 ASN A CA 1
ATOM 1319 C C . ASN A 1 176 ? -3.639 -19.444 19.794 1.00 92.19 176 ASN A C 1
ATOM 1321 O O . ASN A 1 176 ? -2.628 -19.591 19.107 1.00 92.19 176 ASN A O 1
ATOM 1325 N N . VAL A 1 177 ? -4.824 -19.947 19.464 1.00 94.00 177 VAL A N 1
ATOM 1326 C CA . VAL A 1 177 ? -5.009 -20.902 18.379 1.00 94.00 177 VAL A CA 1
ATOM 1327 C C . VAL A 1 177 ? -5.894 -20.288 17.308 1.00 94.00 177 VAL A C 1
ATOM 1329 O O . VAL A 1 177 ? -7.054 -19.980 17.572 1.00 94.00 177 VAL A O 1
ATOM 1332 N N . THR A 1 178 ? -5.358 -20.167 16.098 1.00 88.81 178 THR A N 1
ATOM 1333 C CA . THR A 1 178 ? -6.152 -19.927 14.889 1.00 88.81 178 THR A CA 1
ATOM 1334 C C . THR A 1 178 ? -6.442 -21.262 14.234 1.00 88.81 178 THR A C 1
ATOM 1336 O O . THR A 1 178 ? -5.530 -22.071 14.074 1.00 88.81 178 THR A O 1
ATOM 1339 N N . THR A 1 179 ? -7.693 -21.496 13.848 1.00 93.75 179 THR A N 1
ATOM 1340 C CA . THR A 1 179 ? -8.100 -22.726 13.155 1.00 93.75 179 THR A CA 1
ATOM 1341 C C . THR A 1 179 ? -8.688 -22.416 11.791 1.00 93.75 179 THR A C 1
ATOM 1343 O O . THR A 1 179 ? -9.296 -21.365 11.593 1.00 93.75 179 THR A O 1
ATOM 1346 N N . SER A 1 180 ? -8.492 -23.327 10.844 1.00 87.88 180 SER A N 1
ATOM 1347 C CA . SER A 1 180 ? -9.103 -23.268 9.519 1.00 87.88 180 SER A CA 1
ATOM 1348 C C . SER A 1 180 ? -9.763 -24.602 9.198 1.00 87.88 180 SER A C 1
ATOM 1350 O O . SER A 1 180 ? -9.167 -25.661 9.395 1.00 87.88 180 SER A O 1
ATOM 1352 N N . VAL A 1 181 ? -10.993 -24.537 8.693 1.00 89.69 181 VAL A N 1
ATOM 1353 C CA . VAL A 1 181 ? -11.747 -25.681 8.175 1.00 89.69 181 VAL A CA 1
ATOM 1354 C C . VAL A 1 181 ? -11.978 -25.457 6.696 1.00 89.69 181 VAL A C 1
ATOM 1356 O O . VAL A 1 181 ? -12.226 -24.344 6.232 1.00 89.69 181 VAL A O 1
ATOM 1359 N N . TYR A 1 182 ? -11.908 -26.540 5.955 1.00 85.44 182 TYR A N 1
ATOM 1360 C CA . TYR A 1 182 ? -11.942 -26.555 4.511 1.00 85.44 182 TYR A CA 1
ATOM 1361 C C . TYR A 1 182 ? -12.894 -27.677 4.099 1.00 85.44 182 TYR A C 1
ATOM 1363 O O . TYR A 1 182 ? -13.045 -28.674 4.815 1.00 85.44 182 TYR A O 1
ATOM 1371 N N . ASP A 1 183 ? -13.577 -27.500 2.974 1.00 81.94 183 ASP A N 1
ATOM 1372 C CA . ASP A 1 183 ? -14.469 -28.529 2.449 1.00 81.94 183 ASP A CA 1
ATOM 1373 C C . ASP A 1 183 ? -13.679 -29.653 1.767 1.00 81.94 183 ASP A C 1
ATOM 1375 O O . ASP A 1 183 ? -12.469 -29.777 1.924 1.00 81.94 183 ASP A O 1
ATOM 1379 N N . MET A 1 184 ? -14.368 -30.502 1.008 1.00 79.88 184 MET A N 1
ATOM 1380 C CA . MET A 1 184 ? -13.711 -31.452 0.115 1.00 79.88 184 MET A CA 1
ATOM 1381 C C . MET A 1 184 ? -13.304 -30.792 -1.214 1.00 79.88 184 MET A C 1
ATOM 1383 O O . MET A 1 184 ? -12.727 -31.479 -2.028 1.00 79.88 184 MET A O 1
ATOM 1387 N N . GLY A 1 185 ? -13.482 -29.476 -1.439 1.00 77.31 185 GLY A N 1
ATOM 1388 C CA . GLY A 1 185 ? -12.825 -28.678 -2.505 1.00 77.31 185 GLY A CA 1
ATOM 1389 C C . GLY A 1 185 ? -11.824 -27.513 -2.154 1.00 77.31 185 GLY A C 1
ATOM 1390 O O . GLY A 1 185 ? -11.680 -26.703 -3.054 1.00 77.31 185 GLY A O 1
ATOM 1391 N N . ASP A 1 186 ? -11.149 -27.394 -0.974 1.00 78.31 186 ASP A N 1
ATOM 1392 C CA . ASP A 1 186 ? -10.014 -26.568 -0.319 1.00 78.31 186 ASP A CA 1
ATOM 1393 C C . ASP A 1 186 ? -10.159 -25.113 -0.525 1.00 78.31 186 ASP A C 1
ATOM 1395 O O . ASP A 1 186 ? -9.291 -24.272 -0.323 1.00 78.31 186 ASP A O 1
ATOM 1399 N N . ARG A 1 187 ? -11.401 -24.846 -0.808 1.00 80.44 187 ARG A N 1
ATOM 1400 C CA . ARG A 1 187 ? -12.090 -23.692 -0.390 1.00 80.44 187 ARG A CA 1
ATOM 1401 C C . ARG A 1 187 ? -12.211 -23.833 1.116 1.00 80.44 187 ARG A C 1
ATOM 1403 O O . ARG A 1 187 ? -12.844 -24.736 1.671 1.00 80.44 187 ARG A O 1
ATOM 1410 N N . ARG A 1 188 ? -11.543 -22.911 1.786 1.00 83.12 188 ARG A N 1
ATOM 1411 C CA . ARG A 1 188 ? -11.697 -22.708 3.213 1.00 83.12 188 ARG A CA 1
ATOM 1412 C C . ARG A 1 188 ? -13.149 -22.333 3.497 1.00 83.12 188 ARG A C 1
ATOM 1414 O O . ARG A 1 188 ? -13.627 -21.312 3.009 1.00 83.12 188 ARG A O 1
ATOM 1421 N N . THR A 1 189 ? -13.854 -23.145 4.270 1.00 88.38 189 THR A N 1
ATOM 1422 C CA . THR A 1 189 ? -15.246 -22.895 4.672 1.00 88.38 189 THR A CA 1
ATOM 1423 C C . THR A 1 189 ? -15.343 -22.185 6.007 1.00 88.38 189 THR A C 1
ATOM 1425 O O . THR A 1 189 ? -16.366 -21.572 6.289 1.00 88.38 189 THR A O 1
ATOM 1428 N N . GLU A 1 190 ? -14.296 -22.253 6.828 1.00 93.88 190 GLU A N 1
ATOM 1429 C CA . GLU A 1 190 ? -14.237 -21.582 8.120 1.00 93.88 190 GLU A CA 1
ATOM 1430 C C . GLU A 1 190 ? -12.811 -21.140 8.430 1.00 93.88 190 GLU A C 1
ATOM 1432 O O . GLU A 1 190 ? -11.849 -21.870 8.203 1.00 93.88 190 GLU A O 1
ATOM 1437 N N . VAL A 1 191 ? -12.689 -19.954 9.002 1.00 90.56 191 VAL A N 1
ATOM 1438 C CA . VAL A 1 191 ? -11.518 -19.523 9.755 1.00 90.56 191 VAL A CA 1
ATOM 1439 C C . VAL A 1 191 ? -12.009 -19.018 11.100 1.00 90.56 191 VAL A C 1
ATOM 1441 O O . VAL A 1 191 ? -12.956 -18.238 11.159 1.00 90.56 191 VAL A O 1
ATOM 1444 N N . ASN A 1 192 ? -11.375 -19.454 12.180 1.00 93.81 192 ASN A N 1
ATOM 1445 C CA . ASN A 1 192 ? -11.631 -18.935 13.514 1.00 93.81 192 ASN A CA 1
ATOM 1446 C C . ASN A 1 192 ? -10.318 -18.423 14.092 1.00 93.81 192 ASN A C 1
ATOM 1448 O O . ASN A 1 192 ? -9.454 -19.211 14.491 1.00 93.81 192 ASN A O 1
ATOM 1452 N N . HIS A 1 193 ? -10.172 -17.101 14.084 1.00 92.62 193 HIS A N 1
ATOM 1453 C CA . HIS A 1 193 ? -9.018 -16.408 14.629 1.00 92.62 193 HIS A CA 1
ATOM 1454 C C . HIS A 1 193 ? -9.398 -15.804 15.986 1.00 92.62 193 HIS A C 1
ATOM 1456 O O . HIS A 1 193 ? -10.473 -15.216 16.109 1.00 92.62 193 HIS A O 1
ATOM 1462 N N . PRO A 1 194 ? -8.537 -15.890 17.014 1.00 91.25 194 PRO A N 1
ATOM 1463 C CA . PRO A 1 194 ? -8.868 -15.401 18.347 1.00 91.25 194 PRO A CA 1
ATOM 1464 C C . PRO A 1 194 ? -9.299 -13.927 18.350 1.00 91.25 194 PRO A C 1
ATOM 1466 O O . PRO A 1 194 ? -10.250 -13.597 19.040 1.00 91.25 194 PRO A O 1
ATOM 1469 N N . ALA A 1 195 ? -8.667 -13.055 17.563 1.00 91.31 195 ALA A N 1
ATOM 1470 C CA . ALA A 1 195 ? -8.983 -11.623 17.571 1.00 91.31 195 ALA A CA 1
ATOM 1471 C C . ALA A 1 195 ? -10.277 -11.233 16.829 1.00 91.31 195 ALA A C 1
ATOM 1473 O O . ALA A 1 195 ? -10.940 -10.285 17.245 1.00 91.31 195 ALA A O 1
ATOM 1474 N N . SER A 1 196 ? -10.618 -11.929 15.737 1.00 90.50 196 SER A N 1
ATOM 1475 C CA . SER A 1 196 ? -11.726 -11.566 14.831 1.00 90.50 196 SER A CA 1
ATOM 1476 C C . SER A 1 196 ? -12.897 -12.548 14.851 1.00 90.50 196 SER A C 1
ATOM 1478 O O . SER A 1 196 ? -13.889 -12.371 14.143 1.00 90.50 196 SER A O 1
ATOM 1480 N N . GLY A 1 197 ? -12.777 -13.596 15.664 1.00 92.00 197 GLY A N 1
ATOM 1481 C CA . GLY A 1 197 ? -13.747 -14.664 15.758 1.00 92.00 197 GLY A CA 1
ATOM 1482 C C . GLY A 1 197 ? -13.823 -15.499 14.484 1.00 92.00 197 GLY A C 1
ATOM 1483 O O . GLY A 1 197 ? -12.863 -15.669 13.728 1.00 92.00 197 GLY A O 1
ATOM 1484 N N . ILE A 1 198 ? -15.006 -16.063 14.281 1.00 94.00 198 ILE A N 1
ATOM 1485 C CA . ILE A 1 198 ? -15.288 -17.020 13.223 1.00 94.00 198 ILE A CA 1
ATOM 1486 C C . ILE A 1 198 ? -15.814 -16.327 11.968 1.00 94.00 198 ILE A C 1
ATOM 1488 O O . ILE A 1 198 ? -16.790 -15.583 12.019 1.00 94.00 198 ILE A O 1
ATOM 1492 N N . THR A 1 199 ? -15.206 -16.622 10.826 1.00 89.00 199 THR A N 1
ATOM 1493 C CA . THR A 1 199 ? -15.723 -16.269 9.504 1.00 89.00 199 THR A CA 1
ATOM 1494 C C . THR A 1 199 ? -15.966 -17.544 8.715 1.00 89.00 199 THR A C 1
ATOM 1496 O O . THR A 1 199 ? -15.085 -18.398 8.640 1.00 89.00 199 THR A O 1
ATOM 1499 N N . THR A 1 200 ? -17.151 -17.677 8.123 1.00 95.06 200 THR A N 1
ATOM 1500 C CA . THR A 1 200 ? -17.509 -18.829 7.287 1.00 95.06 200 THR A CA 1
ATOM 1501 C C . THR A 1 200 ? -17.865 -18.418 5.869 1.00 95.06 200 THR A C 1
ATOM 1503 O O . THR A 1 200 ? -18.326 -17.299 5.624 1.00 95.06 200 THR A O 1
ATOM 1506 N N . PHE A 1 201 ? -17.642 -19.343 4.941 1.00 89.62 201 PHE A N 1
ATOM 1507 C CA . PHE A 1 201 ? -17.866 -19.160 3.516 1.00 89.62 201 PHE A CA 1
ATOM 1508 C C . PHE A 1 201 ? -18.649 -20.337 2.947 1.00 89.62 201 PHE A C 1
ATOM 1510 O O . PHE A 1 201 ? -18.421 -21.489 3.324 1.00 89.62 201 PHE A O 1
ATOM 1517 N N . THR A 1 202 ? -19.531 -20.050 1.995 1.00 94.62 202 THR A N 1
ATOM 1518 C CA . THR A 1 202 ? -20.109 -21.070 1.114 1.00 94.62 202 THR A CA 1
ATOM 1519 C C . THR A 1 202 ? -19.742 -20.766 -0.326 1.00 94.62 202 THR A C 1
ATOM 1521 O O . THR A 1 202 ? -19.454 -19.618 -0.671 1.00 94.62 202 THR A O 1
ATOM 1524 N N . TYR A 1 203 ? -19.745 -21.798 -1.163 1.00 89.62 203 TYR A N 1
ATOM 1525 C CA . TYR A 1 203 ? -19.262 -21.715 -2.532 1.00 89.62 203 TYR A CA 1
ATOM 1526 C C . TYR A 1 203 ? -20.226 -22.404 -3.489 1.00 89.62 203 TYR A C 1
ATOM 1528 O O . TYR A 1 203 ? -20.868 -23.394 -3.125 1.00 89.62 203 TYR A O 1
ATOM 1536 N N . ASP A 1 204 ? -20.289 -21.916 -4.724 1.00 85.81 204 ASP A N 1
ATOM 1537 C CA . ASP A 1 204 ? -20.957 -22.625 -5.811 1.00 85.81 204 ASP A CA 1
ATOM 1538 C C . ASP A 1 204 ? -20.094 -23.789 -6.338 1.00 85.81 204 ASP A C 1
ATOM 1540 O O . ASP A 1 204 ? -19.010 -24.083 -5.827 1.00 85.81 204 ASP A O 1
ATOM 1544 N N . ALA A 1 205 ? -20.569 -24.487 -7.369 1.00 84.69 205 ALA A N 1
ATOM 1545 C CA . ALA A 1 205 ? -19.819 -25.584 -7.983 1.00 84.69 205 ALA A CA 1
ATOM 1546 C C . ALA A 1 205 ? -18.570 -25.124 -8.768 1.00 84.69 205 ALA A C 1
ATOM 1548 O O . ALA A 1 205 ? -17.685 -25.938 -9.015 1.00 84.69 205 ALA A O 1
ATOM 1549 N N . LEU A 1 206 ? -18.488 -23.843 -9.148 1.00 84.69 206 LEU A N 1
ATOM 1550 C CA . LEU A 1 206 ? -17.359 -23.243 -9.869 1.00 84.69 206 LEU A CA 1
ATOM 1551 C C . LEU A 1 206 ? -16.284 -22.681 -8.923 1.00 84.69 206 LEU A C 1
ATOM 1553 O O . LEU A 1 206 ? -15.209 -22.306 -9.382 1.00 84.69 206 LEU A O 1
ATOM 1557 N N . GLY A 1 207 ? -16.556 -22.646 -7.614 1.00 80.88 207 GLY A N 1
ATOM 1558 C CA . GLY A 1 207 ? -15.654 -22.106 -6.599 1.00 80.88 207 GLY A CA 1
ATOM 1559 C C . GLY A 1 207 ? -15.872 -20.627 -6.288 1.00 80.88 207 GLY A C 1
ATOM 1560 O O . GLY A 1 207 ? -15.110 -20.070 -5.502 1.00 80.88 207 GLY A O 1
ATOM 1561 N N . ASN A 1 208 ? -16.913 -19.999 -6.836 1.00 81.12 208 ASN A N 1
ATOM 1562 C CA . ASN A 1 208 ? -17.266 -18.632 -6.475 1.00 81.12 208 ASN A CA 1
ATOM 1563 C C . ASN A 1 208 ? -17.856 -18.613 -5.062 1.00 81.12 208 ASN A C 1
ATOM 1565 O O . ASN A 1 208 ? -18.681 -19.466 -4.724 1.00 81.12 208 ASN A O 1
ATOM 1569 N N . VAL A 1 209 ? -17.463 -17.637 -4.239 1.00 88.50 209 VAL A N 1
ATOM 1570 C CA . VAL A 1 209 ? -18.063 -17.428 -2.911 1.00 88.50 209 VAL A CA 1
ATOM 1571 C C . VAL A 1 209 ? -19.519 -17.032 -3.110 1.00 88.50 209 VAL A C 1
ATOM 1573 O O . VAL A 1 209 ? -19.759 -16.034 -3.771 1.00 88.50 209 VAL A O 1
ATOM 1576 N N . LEU A 1 210 ? -20.467 -17.773 -2.535 1.00 92.81 210 LEU A N 1
ATOM 1577 C CA . LEU A 1 210 ? -21.895 -17.435 -2.541 1.00 92.81 210 LEU A CA 1
ATOM 1578 C C . LEU A 1 210 ? -22.288 -16.635 -1.307 1.00 92.81 210 LEU A C 1
ATOM 1580 O O . LEU A 1 210 ? -23.035 -15.664 -1.411 1.00 92.81 210 LEU A O 1
ATOM 1584 N N . THR A 1 211 ? -21.776 -17.031 -0.141 1.00 96.00 211 THR A N 1
ATOM 1585 C CA . THR A 1 211 ? -22.053 -16.335 1.113 1.00 96.00 211 THR A CA 1
ATOM 1586 C C . THR A 1 211 ? -20.795 -16.151 1.938 1.00 96.00 211 THR A C 1
ATOM 1588 O O . THR A 1 211 ? -20.005 -17.086 2.072 1.00 96.00 211 THR A O 1
ATOM 1591 N N . LYS A 1 212 ? -20.670 -14.991 2.580 1.00 93.75 212 LYS A N 1
ATOM 1592 C CA . LYS A 1 212 ? -19.702 -14.725 3.649 1.00 93.75 212 LYS A CA 1
ATOM 1593 C C . LYS A 1 212 ? -20.464 -14.403 4.928 1.00 93.75 212 LYS A C 1
ATOM 1595 O O . LYS A 1 212 ? -21.383 -13.585 4.924 1.00 93.75 212 LYS A O 1
ATOM 1600 N N . GLN A 1 213 ? -20.084 -15.040 6.027 1.00 96.38 213 GLN A N 1
ATOM 1601 C CA . GLN A 1 213 ? -20.671 -14.794 7.340 1.00 96.38 213 GLN A CA 1
ATOM 1602 C C . GLN A 1 213 ? -19.561 -14.516 8.345 1.00 96.38 213 GLN A C 1
ATOM 1604 O O . GLN A 1 213 ? -18.789 -15.412 8.679 1.00 96.38 213 GLN A O 1
ATOM 1609 N N . THR A 1 214 ? -19.490 -13.271 8.806 1.00 94.81 214 THR A N 1
ATOM 1610 C CA . THR A 1 214 ? -18.571 -12.813 9.856 1.00 94.81 214 THR A CA 1
ATOM 1611 C C . THR A 1 214 ? -19.090 -13.192 11.247 1.00 94.81 214 THR A C 1
ATOM 1613 O O . THR A 1 214 ? -20.223 -13.663 11.391 1.00 94.81 214 THR A O 1
ATOM 1616 N N . ALA A 1 215 ? -18.288 -12.985 12.293 1.00 94.88 215 ALA A N 1
ATOM 1617 C CA . ALA A 1 215 ? -18.654 -13.364 13.655 1.00 94.88 215 ALA A CA 1
ATOM 1618 C C . ALA A 1 215 ? -19.883 -12.592 14.171 1.00 94.88 215 ALA A C 1
ATOM 1620 O O . ALA A 1 215 ? -20.719 -13.175 14.865 1.00 94.88 215 ALA A O 1
ATOM 1621 N N . ASN A 1 216 ? -20.027 -11.314 13.802 1.00 95.38 216 ASN A N 1
ATOM 1622 C CA . ASN A 1 216 ? -21.219 -10.511 14.082 1.00 95.38 216 ASN A CA 1
ATOM 1623 C C . ASN A 1 216 ? -22.448 -11.097 13.369 1.00 95.38 216 ASN A C 1
ATOM 1625 O O . ASN A 1 216 ? -23.426 -11.451 14.025 1.00 95.38 216 ASN A O 1
ATOM 1629 N N . LEU A 1 217 ? -22.366 -11.312 12.051 1.00 97.19 217 LEU A N 1
ATOM 1630 C CA . LEU A 1 217 ? -23.479 -11.842 11.254 1.00 97.19 217 LEU A CA 1
ATOM 1631 C C . LEU A 1 217 ? -23.912 -13.249 11.686 1.00 97.19 217 LEU A C 1
ATOM 1633 O O . LEU A 1 217 ? -25.101 -13.575 11.657 1.00 97.19 217 LEU A O 1
ATOM 1637 N N . LYS A 1 218 ? -22.965 -14.081 12.137 1.00 95.56 218 LYS A N 1
ATOM 1638 C CA . LYS A 1 218 ? -23.251 -15.429 12.642 1.00 95.56 218 LYS A CA 1
ATOM 1639 C C . LYS A 1 218 ? -24.158 -15.410 13.871 1.00 95.56 218 LYS A C 1
ATOM 1641 O O . LYS A 1 218 ? -25.007 -16.289 13.993 1.00 95.56 218 LYS A O 1
ATOM 1646 N N . LYS A 1 219 ? -24.023 -14.413 14.756 1.00 93.69 219 LYS A N 1
ATOM 1647 C CA . LYS A 1 219 ? -24.899 -14.265 15.936 1.00 93.69 219 LYS A CA 1
ATOM 1648 C C . LYS A 1 219 ? -26.354 -14.005 15.552 1.00 93.69 219 LYS A C 1
ATOM 1650 O O . LYS A 1 219 ? -27.251 -14.390 16.295 1.00 93.69 219 LYS A O 1
ATOM 1655 N N . GLU A 1 220 ? -26.574 -13.384 14.399 1.00 94.06 220 GLU A N 1
ATOM 1656 C CA . GLU A 1 220 ? -27.898 -13.000 13.903 1.00 94.06 220 GLU A CA 1
ATOM 1657 C C . GLU A 1 220 ? -28.454 -13.964 12.845 1.00 94.06 220 GLU A C 1
ATOM 1659 O O . GLU A 1 220 ? -29.592 -13.809 12.409 1.00 94.06 220 GLU A O 1
ATOM 1664 N N . GLY A 1 221 ? -27.673 -14.964 12.421 1.00 95.06 221 GLY A N 1
ATOM 1665 C CA . GLY A 1 221 ? -28.065 -15.894 11.360 1.00 95.06 221 GLY A CA 1
ATOM 1666 C C . GLY A 1 221 ? -28.133 -15.256 9.967 1.00 95.06 221 GLY A C 1
ATOM 1667 O O . GLY A 1 221 ? -28.866 -15.746 9.111 1.00 95.06 221 GLY A O 1
ATOM 1668 N N . LYS A 1 222 ? -27.384 -14.170 9.736 1.00 97.81 222 LYS A N 1
ATOM 1669 C CA . LYS A 1 222 ? -27.360 -13.400 8.479 1.00 97.81 222 LYS A CA 1
ATOM 1670 C C . LYS A 1 222 ? -26.097 -13.681 7.661 1.00 97.81 222 LYS A C 1
ATOM 1672 O O . LYS A 1 222 ? -25.124 -14.214 8.193 1.00 97.81 222 LYS A O 1
ATOM 1677 N N . THR A 1 223 ? -26.092 -13.322 6.377 1.00 97.69 223 THR A N 1
ATOM 1678 C CA . THR A 1 223 ? -24.944 -13.497 5.467 1.00 97.69 223 THR A CA 1
ATOM 1679 C C . THR A 1 223 ? -24.852 -12.363 4.449 1.00 97.69 223 THR A C 1
ATOM 1681 O O . THR A 1 223 ? -25.875 -11.857 3.991 1.00 97.69 223 THR A O 1
ATOM 1684 N N . ILE A 1 224 ? -23.628 -12.008 4.052 1.00 96.94 224 ILE A N 1
ATOM 1685 C CA . ILE A 1 224 ? -23.371 -11.246 2.824 1.00 96.94 224 ILE A CA 1
ATOM 1686 C C . ILE A 1 224 ? -23.505 -12.220 1.659 1.00 96.94 224 ILE A C 1
ATOM 1688 O O . ILE A 1 224 ? -22.917 -13.303 1.718 1.00 96.94 224 ILE A O 1
ATOM 1692 N N . ASN A 1 225 ? -24.253 -11.851 0.620 1.00 98.25 225 ASN A N 1
ATOM 1693 C CA . ASN A 1 225 ? -24.503 -12.720 -0.531 1.00 98.25 225 ASN A CA 1
ATOM 1694 C C . ASN A 1 225 ? -23.867 -12.154 -1.800 1.00 98.25 225 ASN A C 1
ATOM 1696 O O . ASN A 1 225 ? -23.986 -10.961 -2.075 1.00 98.25 225 ASN A O 1
ATOM 1700 N N . TYR A 1 226 ? -23.248 -13.024 -2.590 1.00 94.12 226 TYR A N 1
ATOM 1701 C CA . TYR A 1 226 ? -22.595 -12.682 -3.849 1.00 94.12 226 TYR A CA 1
ATOM 1702 C C . TYR A 1 226 ? -23.315 -13.391 -4.996 1.00 94.12 226 TYR A C 1
ATOM 1704 O O . TYR A 1 226 ? -23.576 -14.595 -4.934 1.00 94.12 226 TYR A O 1
ATOM 1712 N N . GLU A 1 227 ? -23.633 -12.645 -6.047 1.00 97.50 227 GLU A N 1
ATOM 1713 C CA . GLU A 1 227 ? -24.339 -13.152 -7.224 1.00 97.50 227 GLU A CA 1
ATOM 1714 C C . GLU A 1 227 ? -23.436 -13.101 -8.449 1.00 97.50 227 GLU A C 1
ATOM 1716 O O . GLU A 1 227 ? -22.680 -12.144 -8.621 1.00 97.50 227 GLU A O 1
ATOM 1721 N N . TYR A 1 228 ? -23.544 -14.106 -9.319 1.00 93.19 228 TYR A N 1
ATOM 1722 C CA . TYR A 1 228 ? -22.704 -14.222 -10.505 1.00 93.19 228 TYR A CA 1
ATOM 1723 C C . TYR A 1 228 ? -23.521 -14.546 -11.752 1.00 93.19 228 TYR A C 1
ATOM 1725 O O . TYR A 1 228 ? -24.485 -15.308 -11.703 1.00 93.19 228 TYR A O 1
ATOM 1733 N N . ASP A 1 229 ? -23.047 -14.049 -12.891 1.00 89.25 229 ASP A N 1
ATOM 1734 C CA . ASP A 1 229 ? -23.496 -14.429 -14.228 1.00 89.25 229 ASP A CA 1
ATOM 1735 C C . ASP A 1 229 ? -22.319 -15.019 -15.016 1.00 89.25 229 ASP A C 1
ATOM 1737 O O . ASP A 1 229 ? -21.373 -14.312 -15.383 1.00 89.25 229 ASP A O 1
ATOM 1741 N N . TYR A 1 230 ? -22.354 -16.338 -15.235 1.00 85.00 230 TYR A N 1
ATOM 1742 C CA . TYR A 1 230 ? -21.271 -17.119 -15.853 1.00 85.00 230 TYR A CA 1
ATOM 1743 C C . TYR A 1 230 ? -19.883 -16.837 -15.237 1.00 85.00 230 TYR A 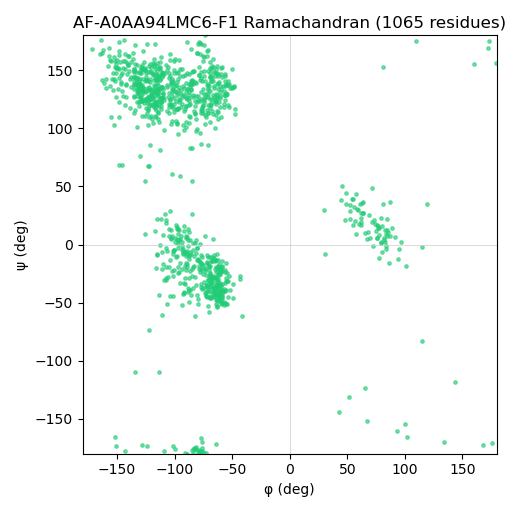C 1
ATOM 1745 O O . TYR A 1 230 ? -18.897 -16.664 -15.952 1.00 85.00 230 TYR A O 1
ATOM 1753 N N . GLY A 1 231 ? -19.811 -16.766 -13.903 1.00 81.56 231 GLY A N 1
ATOM 1754 C CA . GLY A 1 231 ? -18.574 -16.523 -13.145 1.00 81.56 231 GLY A CA 1
ATOM 1755 C C . GLY A 1 231 ? -18.171 -15.050 -13.007 1.00 81.56 231 GLY A C 1
ATOM 1756 O O . GLY A 1 231 ? -17.188 -14.750 -12.338 1.00 81.56 231 GLY A O 1
ATOM 1757 N N . ARG A 1 232 ? -18.922 -14.111 -13.593 1.00 85.69 232 ARG A N 1
ATOM 1758 C CA . ARG A 1 232 ? -18.715 -12.669 -13.382 1.00 85.69 232 ARG A CA 1
ATOM 1759 C C . ARG A 1 232 ? -19.571 -12.200 -12.218 1.00 85.69 232 ARG A C 1
ATOM 1761 O O . ARG A 1 232 ? -20.774 -12.432 -12.249 1.00 85.69 232 ARG A O 1
ATOM 1768 N N . LEU A 1 233 ? -18.981 -11.529 -11.234 1.00 90.00 233 LEU A N 1
ATOM 1769 C CA . LEU A 1 233 ? -19.715 -10.970 -10.098 1.00 90.00 233 LEU A CA 1
ATOM 1770 C C . LEU A 1 233 ? -20.691 -9.891 -10.587 1.00 90.00 233 LEU A C 1
ATOM 1772 O O . LEU A 1 233 ? -20.268 -8.912 -11.190 1.00 90.00 233 LEU A O 1
ATOM 1776 N N . THR A 1 234 ? -21.985 -10.062 -10.339 1.00 95.50 234 THR A N 1
ATOM 1777 C CA . THR A 1 234 ? -23.038 -9.121 -10.750 1.00 95.50 234 THR A CA 1
ATOM 1778 C C . THR A 1 234 ? -23.616 -8.341 -9.584 1.00 95.50 234 THR A C 1
ATOM 1780 O O . THR A 1 234 ? -24.043 -7.203 -9.786 1.00 95.50 234 THR A O 1
ATOM 1783 N N . ALA A 1 235 ? -23.608 -8.903 -8.372 1.00 96.88 235 ALA A N 1
ATOM 1784 C CA . ALA A 1 235 ? -24.062 -8.192 -7.184 1.00 96.88 235 ALA A CA 1
ATOM 1785 C C . ALA A 1 235 ? -23.368 -8.648 -5.898 1.00 96.88 235 ALA A C 1
ATOM 1787 O O . ALA A 1 235 ? -22.983 -9.810 -5.762 1.00 96.88 235 ALA A O 1
ATOM 1788 N N . ILE A 1 236 ? -23.274 -7.720 -4.945 1.00 97.31 236 ILE A N 1
ATOM 1789 C CA . ILE A 1 236 ? -22.975 -7.994 -3.538 1.00 97.31 236 ILE A CA 1
ATOM 1790 C C . ILE A 1 236 ? -24.123 -7.412 -2.718 1.00 97.31 236 ILE A C 1
ATOM 1792 O O . ILE A 1 236 ? -24.428 -6.222 -2.833 1.00 97.31 236 ILE A O 1
ATOM 1796 N N . ASN A 1 237 ? -24.761 -8.251 -1.907 1.00 97.94 237 ASN A N 1
ATOM 1797 C CA . ASN A 1 237 ? -25.905 -7.879 -1.087 1.00 97.94 237 ASN A CA 1
ATOM 1798 C C . ASN A 1 237 ? -25.547 -7.956 0.399 1.00 97.94 237 ASN A C 1
ATOM 1800 O O . ASN A 1 237 ? -25.243 -9.035 0.916 1.00 97.94 237 ASN A O 1
ATOM 1804 N N . TYR A 1 238 ? -25.639 -6.812 1.069 1.00 96.56 238 TYR A N 1
ATOM 1805 C CA . TYR A 1 238 ? -25.394 -6.632 2.492 1.00 96.56 238 TYR A CA 1
ATOM 1806 C C . TYR A 1 238 ? -26.727 -6.701 3.260 1.00 96.56 238 TYR A C 1
ATOM 1808 O O . TYR A 1 238 ? -27.676 -6.000 2.892 1.00 96.56 238 TYR A O 1
ATOM 1816 N N . PRO A 1 239 ? -26.855 -7.593 4.260 1.00 97.06 239 PRO A N 1
ATOM 1817 C CA . PRO A 1 239 ? -28.128 -7.846 4.931 1.00 97.06 239 PRO A CA 1
ATOM 1818 C C . PRO A 1 239 ? -28.551 -6.732 5.898 1.00 97.06 239 PRO A C 1
ATOM 1820 O O . PRO A 1 239 ? -29.752 -6.509 6.048 1.00 97.06 239 PRO A O 1
ATOM 1823 N N . ASP A 1 240 ? -27.599 -6.053 6.542 1.00 94.06 240 ASP A N 1
ATOM 1824 C CA . ASP A 1 240 ? -27.866 -5.009 7.537 1.00 94.06 240 ASP A CA 1
ATOM 1825 C C . ASP A 1 240 ? -27.848 -3.618 6.907 1.00 94.06 240 ASP A C 1
ATOM 1827 O O . ASP A 1 240 ? -28.643 -2.765 7.303 1.00 94.06 240 ASP A O 1
ATOM 1831 N N . HIS A 1 241 ? -27.011 -3.420 5.884 1.00 93.44 241 HIS A N 1
ATOM 1832 C CA . HIS A 1 241 ? -26.865 -2.141 5.184 1.00 93.44 241 HIS A CA 1
ATOM 1833 C C . HIS A 1 241 ? -27.131 -2.276 3.672 1.00 93.44 241 HIS A C 1
ATOM 1835 O O . HIS A 1 241 ? -26.218 -2.113 2.854 1.00 93.44 241 HIS A O 1
ATOM 1841 N N . PRO A 1 242 ? -28.377 -2.569 3.244 1.00 93.38 242 PRO A N 1
ATOM 1842 C CA . PRO A 1 242 ? -28.717 -2.764 1.832 1.00 93.38 242 PRO A CA 1
ATOM 1843 C C . PRO A 1 242 ? -28.553 -1.502 0.968 1.00 93.38 242 PRO A C 1
ATOM 1845 O O . PRO A 1 242 ? -28.605 -1.572 -0.264 1.00 93.38 242 PRO A O 1
ATOM 1848 N N . GLU A 1 243 ? -28.388 -0.326 1.575 1.00 92.38 243 GLU A N 1
ATOM 1849 C CA . GLU A 1 243 ? -27.951 0.893 0.896 1.00 92.38 243 GLU A CA 1
ATOM 1850 C C . GLU A 1 243 ? -26.544 0.769 0.298 1.00 92.38 243 GLU A C 1
ATOM 1852 O O . GLU A 1 243 ? -26.275 1.417 -0.713 1.00 92.38 243 GLU A O 1
ATOM 1857 N N . ASN A 1 244 ? -25.697 -0.108 0.850 1.00 93.38 244 ASN A N 1
ATOM 1858 C CA . ASN A 1 244 ? -24.329 -0.360 0.398 1.00 93.38 244 ASN A CA 1
ATOM 1859 C C . ASN A 1 244 ? -24.229 -1.433 -0.695 1.00 93.38 244 ASN A C 1
ATOM 1861 O O . ASN A 1 244 ? -23.125 -1.708 -1.166 1.00 93.38 244 ASN A O 1
ATOM 1865 N N . ASN A 1 245 ? -25.348 -2.042 -1.111 1.00 95.62 245 ASN A N 1
ATOM 1866 C CA . ASN A 1 245 ? -25.341 -3.098 -2.125 1.00 95.62 245 ASN A CA 1
ATOM 1867 C C . ASN A 1 245 ? -24.640 -2.646 -3.407 1.00 95.62 245 ASN A C 1
ATOM 1869 O O . ASN A 1 245 ? -24.875 -1.546 -3.921 1.00 95.62 245 ASN A O 1
ATOM 1873 N N . VAL A 1 246 ? -23.827 -3.547 -3.948 1.00 95.75 246 VAL A N 1
ATOM 1874 C CA . VAL A 1 246 ? -23.053 -3.308 -5.163 1.00 95.75 246 VAL A CA 1
ATOM 1875 C C . VAL A 1 246 ? -23.717 -4.016 -6.330 1.00 95.75 246 VAL A C 1
ATOM 1877 O O . VAL A 1 246 ? -24.153 -5.158 -6.193 1.00 95.75 246 VAL A O 1
ATOM 1880 N N . LYS A 1 247 ? -23.768 -3.358 -7.489 1.00 96.81 247 LYS A N 1
ATOM 1881 C CA . LYS A 1 247 ? -24.155 -3.976 -8.762 1.00 96.81 247 LYS A CA 1
ATOM 1882 C C . LYS A 1 247 ? -23.124 -3.679 -9.835 1.00 96.81 247 LYS A C 1
ATOM 1884 O O . LYS A 1 247 ? -22.705 -2.533 -10.004 1.00 96.81 247 LYS A O 1
ATOM 1889 N N . TYR A 1 248 ? -22.760 -4.709 -10.588 1.00 94.44 248 TYR A N 1
ATOM 1890 C CA . TYR A 1 248 ? -21.808 -4.625 -11.688 1.00 94.44 248 TYR A CA 1
ATOM 1891 C C . TYR A 1 248 ? -22.521 -4.877 -13.011 1.00 94.44 248 TYR A C 1
ATOM 1893 O O . TYR A 1 248 ? -23.157 -5.912 -13.209 1.00 94.44 248 TYR A O 1
ATOM 1901 N N . HIS A 1 249 ? -22.369 -3.939 -13.941 1.00 94.62 249 HIS A N 1
ATOM 1902 C CA . HIS A 1 249 ? -22.967 -4.015 -15.267 1.00 94.62 249 HIS A CA 1
ATOM 1903 C C . HIS A 1 249 ? -21.871 -4.092 -16.323 1.00 94.62 249 HIS A C 1
ATOM 1905 O O . HIS A 1 249 ? -21.085 -3.157 -16.500 1.00 94.62 249 HIS A O 1
ATOM 1911 N N . TYR A 1 250 ? -21.818 -5.211 -17.040 1.00 93.88 250 TYR A N 1
ATOM 1912 C CA . TYR A 1 250 ? -20.830 -5.459 -18.089 1.00 93.88 250 TYR A CA 1
ATOM 1913 C C . TYR A 1 250 ? -21.401 -5.138 -19.472 1.00 93.88 250 TYR A C 1
ATOM 1915 O O . TYR A 1 250 ? -22.563 -5.433 -19.749 1.00 93.88 250 TYR A O 1
ATOM 1923 N N . GLY A 1 251 ? -20.582 -4.572 -20.361 1.00 91.94 251 GLY A N 1
ATOM 1924 C CA . GLY A 1 251 ? -21.012 -4.233 -21.717 1.00 91.94 251 GLY A CA 1
ATOM 1925 C C . GLY A 1 251 ? -21.356 -5.471 -22.552 1.00 91.94 251 GLY A C 1
ATOM 1926 O O . GLY A 1 251 ? -20.609 -6.455 -22.578 1.00 91.94 251 GLY A O 1
ATOM 1927 N N . GLY A 1 252 ? -22.487 -5.412 -23.254 1.00 90.19 252 GLY A N 1
ATOM 1928 C CA . GLY A 1 252 ? -22.950 -6.451 -24.173 1.00 90.19 252 GLY A CA 1
ATOM 1929 C C . GLY A 1 252 ? -22.298 -6.354 -25.555 1.00 90.19 252 GLY A C 1
ATOM 1930 O O . GLY A 1 252 ? -21.460 -5.495 -25.809 1.00 90.19 252 GLY A O 1
ATOM 1931 N N . ILE A 1 253 ? -22.715 -7.216 -26.488 1.00 90.69 253 ILE A N 1
ATOM 1932 C CA . ILE A 1 253 ? -22.164 -7.283 -27.860 1.00 90.69 253 ILE A CA 1
ATOM 1933 C C . ILE A 1 253 ? -22.314 -5.989 -28.674 1.00 90.69 253 ILE A C 1
ATOM 1935 O O . ILE A 1 253 ? -21.570 -5.780 -29.626 1.00 90.69 253 ILE A O 1
ATOM 1939 N N . ASN A 1 254 ? -23.266 -5.133 -28.300 1.00 88.50 254 ASN A N 1
ATOM 1940 C CA . ASN A 1 254 ? -23.557 -3.875 -28.987 1.00 88.50 254 ASN A CA 1
ATOM 1941 C C . ASN A 1 254 ? -23.002 -2.656 -28.240 1.00 88.50 254 ASN A C 1
ATOM 1943 O O . ASN A 1 254 ? -23.271 -1.530 -28.652 1.00 88.50 254 ASN A O 1
ATOM 1947 N N . SER A 1 255 ? -22.257 -2.859 -27.147 1.00 89.06 255 SER A N 1
ATOM 1948 C CA . SER A 1 255 ? -21.807 -1.746 -26.321 1.00 89.06 255 SER A CA 1
ATOM 1949 C C . SER A 1 255 ? -20.729 -0.905 -26.996 1.00 89.06 255 SER A C 1
ATOM 1951 O O . SER A 1 255 ? -19.754 -1.411 -27.558 1.00 89.06 255 SER A O 1
ATOM 1953 N N . SER A 1 256 ? -20.905 0.407 -26.901 1.00 90.06 256 SER A N 1
ATOM 1954 C CA . SER A 1 256 ? -20.010 1.433 -27.437 1.00 90.06 256 SER A CA 1
ATOM 1955 C C . SER A 1 256 ? -18.767 1.642 -26.544 1.00 90.06 256 SER A C 1
ATOM 1957 O O . SER A 1 256 ? -18.545 0.919 -25.572 1.00 90.06 256 SER A O 1
ATOM 1959 N N . HIS A 1 257 ? -17.885 2.587 -26.899 1.00 93.06 257 HIS A N 1
ATOM 1960 C CA . HIS A 1 257 ? -16.721 3.004 -26.085 1.00 93.06 257 HIS A CA 1
ATOM 1961 C C . HIS A 1 257 ? -15.785 1.867 -25.618 1.00 93.06 257 HIS A C 1
ATOM 1963 O O . HIS A 1 257 ? -15.218 1.923 -24.525 1.00 93.06 257 HIS A O 1
ATOM 1969 N N . ASN A 1 258 ? -15.627 0.832 -26.453 1.00 93.94 258 ASN A N 1
ATOM 1970 C CA . ASN A 1 258 ? -14.819 -0.365 -26.183 1.00 93.94 258 ASN A CA 1
ATOM 1971 C C . ASN A 1 258 ? -15.250 -1.144 -24.917 1.00 93.94 258 ASN A C 1
ATOM 1973 O O . ASN A 1 258 ? -14.425 -1.797 -24.274 1.00 93.94 258 ASN A O 1
ATOM 1977 N N . ARG A 1 259 ? -16.543 -1.110 -24.566 1.00 93.31 259 ARG A N 1
ATOM 1978 C CA . ARG A 1 259 ? -17.094 -1.722 -23.340 1.00 93.31 259 ARG A CA 1
ATOM 1979 C C . ARG A 1 259 ? -17.496 -3.191 -23.457 1.00 93.31 259 ARG A C 1
ATOM 1981 O O . ARG A 1 259 ? -17.803 -3.793 -22.437 1.00 93.31 259 ARG A O 1
ATOM 1988 N N . ILE A 1 260 ? -17.501 -3.784 -24.652 1.00 93.06 260 ILE A N 1
ATOM 1989 C CA . ILE A 1 260 ? -17.902 -5.190 -24.850 1.00 93.06 260 ILE A CA 1
ATOM 1990 C C . ILE A 1 260 ? -17.101 -6.105 -23.906 1.00 93.06 260 ILE A C 1
ATOM 1992 O O . ILE A 1 260 ? -15.872 -6.146 -23.973 1.00 93.06 260 ILE A O 1
ATOM 1996 N N . GLY A 1 261 ? -17.799 -6.811 -23.011 1.00 90.31 261 GLY A N 1
ATOM 1997 C CA . GLY A 1 261 ? -17.216 -7.710 -22.010 1.00 90.31 261 GLY A CA 1
ATOM 1998 C C . GLY A 1 261 ? -16.476 -7.030 -20.848 1.00 90.31 261 GLY A C 1
ATOM 1999 O O . GLY A 1 261 ? -16.001 -7.729 -19.957 1.00 90.31 261 GLY A O 1
ATOM 2000 N N . ARG A 1 262 ? -16.379 -5.695 -20.829 1.00 92.38 262 ARG A N 1
ATOM 2001 C CA . ARG A 1 262 ? -15.756 -4.905 -19.752 1.00 92.38 262 ARG A CA 1
ATOM 2002 C C . ARG A 1 262 ? -16.818 -4.327 -18.824 1.00 92.38 262 ARG A C 1
ATOM 2004 O O . ARG A 1 262 ? -17.980 -4.203 -19.207 1.00 92.38 262 ARG A O 1
ATOM 2011 N N . LEU A 1 263 ? -16.416 -3.964 -17.608 1.00 92.50 263 LEU A N 1
ATOM 2012 C CA . LEU A 1 263 ? -17.282 -3.255 -16.669 1.00 92.50 263 LEU A CA 1
ATOM 2013 C C . LEU A 1 263 ? -17.651 -1.892 -17.268 1.00 92.50 263 LEU A C 1
ATOM 2015 O O . LEU A 1 263 ? -16.788 -1.058 -17.509 1.00 92.50 263 LEU A O 1
ATOM 2019 N N . MET A 1 264 ? -18.928 -1.684 -17.561 1.00 93.88 264 MET A N 1
ATOM 2020 C CA . MET A 1 264 ? -19.435 -0.434 -18.126 1.00 93.88 264 MET A CA 1
ATOM 2021 C C . MET A 1 264 ? -19.880 0.518 -17.020 1.00 93.88 264 MET A C 1
ATOM 2023 O O . MET A 1 264 ? -19.612 1.715 -17.099 1.00 93.88 264 MET A O 1
ATOM 2027 N N . LEU A 1 265 ? -20.549 -0.019 -16.002 1.00 95.12 265 LEU A N 1
ATOM 2028 C CA . LEU A 1 265 ? -21.147 0.740 -14.914 1.00 95.12 265 LEU A CA 1
ATOM 2029 C C . LEU A 1 265 ? -21.072 -0.076 -13.620 1.00 95.12 265 LEU A C 1
ATOM 2031 O O . LEU A 1 265 ? -21.343 -1.278 -13.621 1.00 95.12 265 LEU A O 1
ATOM 2035 N N . ARG A 1 266 ? -20.739 0.592 -12.518 1.00 94.94 266 ARG A N 1
ATOM 2036 C CA . ARG A 1 266 ? -20.816 0.044 -11.162 1.00 94.94 266 ARG A CA 1
ATOM 2037 C C . ARG A 1 266 ? -21.698 0.935 -10.306 1.00 94.94 266 ARG A C 1
ATOM 2039 O O . ARG A 1 266 ? -21.452 2.135 -10.228 1.00 94.94 266 ARG A O 1
ATOM 2046 N N . GLU A 1 267 ? -22.697 0.347 -9.665 1.00 95.12 267 GLU A N 1
ATOM 2047 C CA . GLU A 1 267 ? -23.487 0.992 -8.618 1.00 95.12 267 GLU A CA 1
ATOM 2048 C C . GLU A 1 267 ? -23.003 0.499 -7.260 1.00 95.12 267 GLU A C 1
ATOM 2050 O O . GLU A 1 267 ? -22.776 -0.696 -7.097 1.00 95.12 267 GLU A O 1
ATOM 2055 N N . ASP A 1 268 ? -22.894 1.390 -6.282 1.00 93.00 268 ASP A N 1
ATOM 2056 C CA . ASP A 1 268 ? -22.510 1.033 -4.914 1.00 93.00 268 ASP A CA 1
ATOM 2057 C C . ASP A 1 268 ? -23.131 1.999 -3.894 1.00 93.00 268 ASP A C 1
ATOM 2059 O O . ASP A 1 268 ? -23.982 2.831 -4.249 1.00 93.00 268 ASP A O 1
ATOM 2063 N N . GLY A 1 269 ? -22.733 1.859 -2.627 1.00 86.75 269 GLY A N 1
ATOM 2064 C CA . GLY A 1 269 ? -23.196 2.688 -1.518 1.00 86.75 269 GLY A CA 1
ATOM 2065 C C . GLY A 1 269 ? -22.917 4.177 -1.683 1.00 86.75 269 GLY A C 1
ATOM 2066 O O . GLY A 1 269 ? -23.610 4.966 -1.059 1.00 86.75 269 GLY A O 1
ATOM 2067 N N . SER A 1 270 ? -21.984 4.584 -2.551 1.00 88.31 270 SER A N 1
ATOM 2068 C CA . SER A 1 270 ? -21.644 5.993 -2.795 1.00 88.31 270 SER A CA 1
ATOM 2069 C C . SER A 1 270 ? -22.467 6.650 -3.911 1.00 88.31 270 SER A C 1
ATOM 2071 O O . SER A 1 270 ? -22.589 7.876 -3.962 1.00 88.31 270 SER A O 1
ATOM 2073 N N . GLY A 1 271 ? -23.040 5.847 -4.814 1.00 93.88 271 GLY A N 1
ATOM 2074 C CA . GLY A 1 271 ? -23.703 6.312 -6.031 1.00 93.88 271 GLY A CA 1
ATOM 2075 C C . GLY A 1 271 ? -23.454 5.358 -7.198 1.00 93.88 271 GLY A C 1
ATOM 2076 O O . GLY A 1 271 ? -23.874 4.197 -7.142 1.00 93.88 271 GLY A O 1
ATOM 2077 N N . ALA A 1 272 ? -22.813 5.853 -8.264 1.00 95.69 272 ALA A N 1
ATOM 2078 C CA . ALA A 1 272 ? -22.366 5.021 -9.380 1.00 95.69 272 ALA A CA 1
ATOM 2079 C C . ALA A 1 272 ? -21.185 5.622 -10.164 1.00 95.69 272 ALA A C 1
ATOM 2081 O O . ALA A 1 272 ? -20.981 6.839 -10.187 1.00 95.69 272 ALA A O 1
ATOM 2082 N N . ILE A 1 273 ? -20.442 4.762 -10.861 1.00 94.88 273 ILE A N 1
ATOM 2083 C CA . ILE A 1 273 ? -19.343 5.137 -11.755 1.00 94.88 273 ILE A CA 1
ATOM 2084 C C . ILE A 1 273 ? -19.453 4.420 -13.100 1.00 94.88 273 ILE A C 1
ATOM 2086 O O . ILE A 1 273 ? -19.637 3.205 -13.167 1.00 94.88 273 ILE A O 1
ATOM 2090 N N . GLU A 1 274 ? -19.326 5.186 -14.179 1.00 95.81 274 GLU A N 1
ATOM 2091 C CA . GLU A 1 274 ? -19.385 4.715 -15.559 1.00 95.81 274 GLU A CA 1
ATOM 2092 C C . GLU A 1 274 ? -18.011 4.834 -16.237 1.00 95.81 274 GLU A C 1
ATOM 2094 O O . GLU A 1 274 ? -17.345 5.869 -16.129 1.00 95.81 274 GLU A O 1
ATOM 2099 N N . TYR A 1 275 ? -17.595 3.796 -16.966 1.00 94.94 275 TYR A N 1
ATOM 2100 C CA . TYR A 1 275 ? -16.245 3.661 -17.525 1.00 94.94 275 TYR A CA 1
ATOM 2101 C C . TYR A 1 275 ? -16.231 3.725 -19.048 1.00 94.94 275 TYR A C 1
ATOM 2103 O O . TYR A 1 275 ? -17.101 3.176 -19.716 1.00 94.94 275 TYR A O 1
ATOM 2111 N N . TYR A 1 276 ? -15.209 4.352 -19.622 1.00 96.19 276 TYR A N 1
ATOM 2112 C CA . TYR A 1 276 ? -15.012 4.461 -21.067 1.00 96.19 276 TYR A CA 1
ATOM 2113 C C . TYR A 1 276 ? -13.577 4.064 -21.391 1.00 96.19 276 TYR A C 1
ATOM 2115 O O . TYR A 1 276 ? -12.643 4.572 -20.765 1.00 96.19 276 TYR A O 1
ATOM 2123 N N . TYR A 1 277 ? -13.393 3.191 -22.380 1.00 95.75 277 TYR A N 1
ATOM 2124 C CA . TYR A 1 277 ? -12.095 2.580 -22.646 1.00 95.75 277 TYR A CA 1
ATOM 2125 C C . TYR A 1 277 ? -11.520 2.985 -23.998 1.00 95.75 277 TYR A C 1
ATOM 2127 O O . TYR A 1 277 ? -12.238 3.216 -24.976 1.00 95.75 277 TYR A O 1
ATOM 2135 N N . GLY A 1 278 ? -10.195 3.032 -24.057 1.00 93.56 278 GLY A N 1
ATOM 2136 C CA . GLY A 1 278 ? -9.435 3.169 -25.285 1.00 93.56 278 GLY A CA 1
ATOM 2137 C C . GLY A 1 278 ? -9.223 1.837 -25.988 1.00 93.56 278 GLY A C 1
ATOM 2138 O O . GLY A 1 278 ? -9.759 0.794 -25.605 1.00 93.56 278 GLY A O 1
ATOM 2139 N N . LYS A 1 279 ? -8.439 1.874 -27.066 1.00 91.56 279 LYS A N 1
ATOM 2140 C CA . LYS A 1 279 ? -8.209 0.695 -27.915 1.00 91.56 279 LYS A CA 1
ATOM 2141 C C . LYS A 1 279 ? -7.282 -0.333 -27.261 1.00 91.56 279 LYS A C 1
ATOM 2143 O O . LYS A 1 279 ? -7.307 -1.487 -27.675 1.00 91.56 279 LYS A O 1
ATOM 2148 N N . MET A 1 280 ? -6.479 0.060 -26.268 1.00 89.00 280 MET A N 1
ATOM 2149 C CA . MET A 1 280 ? -5.610 -0.843 -25.503 1.00 89.00 280 MET A CA 1
ATOM 2150 C C . MET A 1 280 ? -6.275 -1.323 -24.199 1.00 89.00 280 MET A C 1
ATOM 2152 O O . MET A 1 280 ? -5.643 -2.049 -23.433 1.00 89.00 280 MET A O 1
ATOM 2156 N N . GLY A 1 281 ? -7.544 -0.960 -23.960 1.00 89.38 281 GLY A N 1
ATOM 2157 C CA . GLY A 1 281 ? -8.294 -1.294 -22.744 1.00 89.38 281 GLY A CA 1
ATOM 2158 C C . GLY A 1 281 ? -8.022 -0.365 -21.556 1.00 89.38 281 GLY A C 1
ATOM 2159 O O . GLY A 1 281 ? -8.530 -0.609 -20.468 1.00 89.38 281 GLY A O 1
ATOM 2160 N N . GLU A 1 282 ? -7.244 0.695 -21.755 1.00 88.44 282 GLU A N 1
ATOM 2161 C CA . GLU A 1 282 ? -6.999 1.764 -20.793 1.00 88.44 282 GLU A CA 1
ATOM 2162 C C . GLU A 1 282 ? -8.258 2.614 -20.564 1.00 88.44 282 GLU A C 1
ATOM 2164 O O . GLU A 1 282 ? -9.044 2.831 -21.488 1.00 88.44 282 GLU A O 1
ATOM 2169 N N . VAL A 1 283 ? -8.470 3.105 -19.342 1.00 94.19 283 VAL A N 1
ATOM 2170 C CA . VAL A 1 283 ? -9.611 3.978 -19.019 1.00 94.19 283 VAL A CA 1
ATOM 2171 C C . VAL A 1 283 ? -9.333 5.382 -19.550 1.00 94.19 283 VAL A C 1
ATOM 2173 O O . VAL A 1 283 ? -8.409 6.043 -19.095 1.00 94.19 283 VAL A O 1
ATOM 2176 N N . LEU A 1 284 ? -10.142 5.860 -20.495 1.00 96.25 284 LEU A N 1
ATOM 2177 C CA . LEU A 1 284 ? -10.004 7.200 -21.083 1.00 96.25 284 LEU A CA 1
ATOM 2178 C C . LEU A 1 284 ? -10.924 8.236 -20.444 1.00 96.25 284 LEU A C 1
ATOM 2180 O O . LEU A 1 284 ? -10.649 9.430 -20.522 1.00 96.25 284 LEU A O 1
ATOM 2184 N N . LYS A 1 285 ? -12.037 7.799 -19.853 1.00 96.94 285 LYS A N 1
ATOM 2185 C CA . LYS A 1 285 ? -13.005 8.667 -19.180 1.00 96.94 285 LYS A CA 1
ATOM 2186 C C . LYS A 1 285 ? -13.723 7.878 -18.092 1.00 96.94 285 LYS A C 1
ATOM 2188 O O . LYS A 1 285 ? -14.041 6.703 -18.276 1.00 96.94 285 LYS A O 1
ATOM 2193 N N . THR A 1 286 ? -13.993 8.549 -16.983 1.00 96.12 286 THR A N 1
ATOM 2194 C CA . THR A 1 286 ? -14.952 8.111 -15.969 1.00 96.12 286 THR A CA 1
ATOM 2195 C C . THR A 1 286 ? -15.985 9.201 -15.754 1.00 96.12 286 THR A C 1
ATOM 2197 O O . THR A 1 286 ? -15.656 10.388 -15.794 1.00 96.12 286 THR A O 1
ATOM 2200 N N . VAL A 1 287 ? -17.233 8.790 -15.554 1.00 96.69 287 VAL A N 1
ATOM 2201 C CA . VAL A 1 287 ? -18.318 9.653 -15.077 1.00 96.69 287 VAL A CA 1
ATOM 2202 C C . VAL A 1 287 ? -18.726 9.096 -13.726 1.00 96.69 287 VAL A C 1
ATOM 2204 O O . VAL A 1 287 ? -19.246 7.985 -13.658 1.00 96.69 287 VAL A O 1
ATOM 2207 N N . ARG A 1 288 ? -18.430 9.823 -12.649 1.00 95.81 288 ARG A N 1
ATOM 2208 C CA . ARG A 1 288 ? -18.713 9.391 -11.279 1.00 95.81 288 ARG A CA 1
ATOM 2209 C C . ARG A 1 288 ? -19.793 10.280 -10.686 1.00 95.81 288 ARG A C 1
ATOM 2211 O O . ARG A 1 288 ? -19.565 11.473 -10.506 1.00 95.81 288 ARG A O 1
ATOM 2218 N N . THR A 1 289 ? -20.942 9.699 -10.366 1.00 95.69 289 THR A N 1
ATOM 2219 C CA . THR A 1 289 ? -22.028 10.386 -9.662 1.00 95.69 289 THR A CA 1
ATOM 2220 C C . THR A 1 289 ? -22.045 9.930 -8.220 1.00 95.69 289 THR A C 1
ATOM 2222 O O . THR A 1 289 ? -22.222 8.743 -7.943 1.00 95.69 289 THR A O 1
ATOM 2225 N N . LEU A 1 290 ? -21.871 10.884 -7.314 1.00 94.31 290 LEU A N 1
ATOM 2226 C CA . LEU A 1 290 ? -21.831 10.662 -5.880 1.00 94.31 290 LEU A CA 1
ATOM 2227 C C . LEU A 1 290 ? -23.030 11.313 -5.210 1.00 94.31 290 LEU A C 1
ATOM 2229 O O . LEU A 1 290 ? -23.492 12.390 -5.601 1.00 94.31 290 LEU A O 1
ATOM 2233 N N . ILE A 1 291 ? -23.510 10.644 -4.176 1.00 92.19 291 ILE A N 1
ATOM 2234 C CA . ILE A 1 291 ? -24.581 11.124 -3.323 1.00 92.19 291 ILE A CA 1
ATOM 2235 C C . ILE A 1 291 ? -23.929 11.716 -2.081 1.00 92.19 291 ILE A C 1
ATOM 2237 O O . ILE A 1 291 ? -23.164 11.038 -1.404 1.00 92.19 291 ILE A O 1
ATOM 2241 N N . VAL A 1 292 ? -24.217 12.986 -1.802 1.00 88.31 292 VAL A N 1
ATOM 2242 C CA . VAL A 1 292 ? -23.878 13.630 -0.534 1.00 88.31 292 VAL A CA 1
ATOM 2243 C C . VAL A 1 292 ? -25.140 13.588 0.334 1.00 88.31 292 VAL A C 1
ATOM 2245 O O . VAL A 1 292 ? -26.086 14.343 0.063 1.00 88.31 292 VAL A O 1
ATOM 2248 N N . PRO A 1 293 ? -25.192 12.704 1.346 1.00 85.12 293 PRO A N 1
ATOM 2249 C CA . PRO A 1 293 ? -26.355 12.508 2.203 1.00 85.12 293 PRO A CA 1
ATOM 2250 C C . PRO A 1 293 ? -26.888 13.826 2.768 1.00 85.12 293 PRO A C 1
ATOM 2252 O O . PRO A 1 293 ? -26.125 14.672 3.229 1.00 85.12 293 PRO A O 1
ATOM 2255 N N . ASN A 1 294 ? -28.208 14.012 2.724 1.00 84.62 294 ASN A N 1
ATOM 2256 C CA . ASN A 1 294 ? -28.894 15.232 3.162 1.00 84.62 294 ASN A CA 1
ATOM 2257 C C . ASN A 1 294 ? -28.452 16.543 2.459 1.00 84.62 294 ASN A C 1
ATOM 2259 O O . ASN A 1 294 ? -28.849 17.621 2.890 1.00 84.62 294 ASN A O 1
ATOM 2263 N N . GLN A 1 295 ? -27.631 16.495 1.396 1.00 84.56 295 GLN A N 1
ATOM 2264 C CA . GLN A 1 295 ? -27.113 17.690 0.708 1.00 84.56 295 GLN A CA 1
ATOM 2265 C C . GLN A 1 295 ? -27.479 17.725 -0.782 1.00 84.56 295 GLN A C 1
ATOM 2267 O O . GLN A 1 295 ? -28.331 18.522 -1.167 1.00 84.56 295 GLN A O 1
ATOM 2272 N N . ALA A 1 296 ? -26.853 16.901 -1.627 1.00 86.44 296 ALA A N 1
ATOM 2273 C CA . ALA A 1 296 ? -27.023 16.951 -3.083 1.00 86.44 296 ALA A CA 1
ATOM 2274 C C . ALA A 1 296 ? -26.552 15.660 -3.770 1.00 86.44 296 ALA A C 1
ATOM 2276 O O . ALA A 1 296 ? -25.833 14.857 -3.177 1.00 86.44 296 ALA A O 1
ATOM 2277 N N . VAL A 1 297 ? -26.901 15.496 -5.047 1.00 90.81 297 VAL A N 1
ATOM 2278 C CA . VAL A 1 297 ? -26.284 14.508 -5.947 1.00 90.81 297 VAL A CA 1
ATOM 2279 C C . VAL A 1 297 ? -25.450 15.253 -6.988 1.00 90.81 297 VAL A C 1
ATOM 2281 O O . VAL A 1 297 ? -25.948 16.169 -7.643 1.00 90.81 297 VAL A O 1
ATOM 2284 N N . ALA A 1 298 ? -24.178 14.882 -7.132 1.00 91.12 298 ALA A N 1
ATOM 2285 C CA . ALA A 1 298 ? -23.227 15.579 -7.996 1.00 91.12 298 ALA A CA 1
ATOM 2286 C C . ALA A 1 298 ? -22.429 14.599 -8.859 1.00 91.12 298 ALA A C 1
ATOM 2288 O O . ALA A 1 298 ? -22.068 13.509 -8.414 1.00 91.12 298 ALA A O 1
ATOM 2289 N N . THR A 1 299 ? -22.134 15.004 -10.092 1.00 94.06 299 THR A N 1
ATOM 2290 C CA . THR A 1 299 ? -21.392 14.206 -11.068 1.00 94.06 299 THR A CA 1
ATOM 2291 C C . THR A 1 299 ? -20.082 14.873 -11.441 1.00 94.06 299 THR A C 1
ATOM 2293 O O . THR A 1 299 ? -20.026 16.070 -11.699 1.00 94.06 299 THR A O 1
ATOM 2296 N N . TYR A 1 300 ? -19.029 14.068 -11.509 1.00 95.25 300 TYR A N 1
ATOM 2297 C CA . TYR A 1 300 ? -17.675 14.496 -11.810 1.00 95.25 300 TYR A CA 1
ATOM 2298 C C . TYR A 1 300 ? -17.117 13.658 -12.951 1.00 95.25 300 TYR A C 1
ATOM 2300 O O . TYR A 1 300 ? -17.242 12.431 -12.963 1.00 95.25 300 TYR A O 1
ATOM 2308 N N . VAL A 1 301 ? -16.491 14.327 -13.914 1.00 96.44 301 VAL A N 1
ATOM 2309 C CA . VAL A 1 301 ? -15.890 13.681 -15.081 1.00 96.44 301 VAL A CA 1
ATOM 2310 C C . VAL A 1 301 ? -14.380 13.778 -14.968 1.00 96.44 301 VAL A C 1
ATOM 2312 O O . VAL A 1 301 ? -13.834 14.826 -14.647 1.00 96.44 301 VAL A O 1
ATOM 2315 N N . THR A 1 302 ? -13.683 12.678 -15.209 1.00 96.19 302 THR A N 1
ATOM 2316 C CA . THR A 1 302 ? -12.220 12.679 -15.301 1.00 96.19 302 THR A CA 1
ATOM 2317 C C . THR A 1 302 ? -11.812 11.933 -16.550 1.00 96.19 302 THR A C 1
ATOM 2319 O O . THR A 1 302 ? -12.389 10.889 -16.857 1.00 96.19 302 THR A O 1
ATOM 2322 N N . GLN A 1 303 ? -10.852 12.482 -17.288 1.00 97.88 303 GLN A N 1
ATOM 2323 C CA . GLN A 1 303 ? -10.405 11.922 -18.559 1.00 97.88 303 GLN A CA 1
ATOM 2324 C C . GLN A 1 303 ? -8.894 11.765 -18.582 1.00 97.88 303 GLN A C 1
ATOM 2326 O O . GLN A 1 303 ? -8.177 12.538 -17.953 1.00 97.88 303 GLN A O 1
ATOM 2331 N N . TRP A 1 304 ? -8.415 10.790 -19.346 1.00 97.25 304 TRP A N 1
ATOM 2332 C CA . TRP A 1 304 ? -6.996 10.499 -19.495 1.00 97.25 304 TRP A CA 1
ATOM 2333 C C . TRP A 1 304 ? -6.638 10.265 -20.958 1.00 97.25 304 TRP A C 1
ATOM 2335 O O . TRP A 1 304 ? -7.440 9.776 -21.756 1.00 97.25 304 TRP A O 1
ATOM 2345 N N . LYS A 1 305 ? -5.388 10.575 -21.294 1.00 96.75 305 LYS A N 1
ATOM 2346 C CA . LYS A 1 305 ? -4.760 10.235 -22.567 1.00 96.75 305 LYS A CA 1
ATOM 2347 C C . LYS A 1 305 ? -3.421 9.578 -22.299 1.00 96.75 305 LYS A C 1
ATOM 2349 O O . LYS A 1 305 ? -2.611 10.103 -21.535 1.00 96.75 305 LYS A O 1
ATOM 2354 N N . TYR A 1 306 ? -3.166 8.479 -22.991 1.00 94.25 306 TYR A N 1
ATOM 2355 C CA . TYR A 1 306 ? -1.937 7.708 -22.860 1.00 94.25 306 TYR A CA 1
ATOM 2356 C C . TYR A 1 306 ? -1.161 7.684 -24.175 1.00 94.25 306 TYR A C 1
ATOM 2358 O O . TYR A 1 306 ? -1.717 7.944 -25.246 1.00 94.25 306 TYR A O 1
ATOM 2366 N N . ASP A 1 307 ? 0.133 7.387 -24.094 1.00 90.75 307 ASP A N 1
ATOM 2367 C CA . ASP A 1 307 ? 0.932 7.013 -25.260 1.00 90.75 307 ASP A CA 1
ATOM 2368 C C . ASP A 1 307 ? 0.905 5.495 -25.519 1.00 90.75 307 ASP A C 1
ATOM 2370 O O . ASP A 1 307 ? 0.297 4.714 -24.786 1.00 90.75 307 ASP A O 1
ATOM 2374 N N . SER A 1 308 ? 1.606 5.050 -26.564 1.00 87.69 308 SER A N 1
ATOM 2375 C CA . SER A 1 308 ? 1.720 3.631 -26.926 1.00 87.69 308 SER A CA 1
ATOM 2376 C C . SER A 1 308 ? 2.500 2.776 -25.914 1.00 87.69 308 SER A C 1
ATOM 2378 O O . SER A 1 308 ? 2.403 1.548 -25.954 1.00 87.69 308 SER A O 1
ATOM 2380 N N . HIS A 1 309 ? 3.236 3.398 -24.988 1.00 85.50 309 HIS A N 1
ATOM 2381 C CA . HIS A 1 309 ? 3.896 2.739 -23.859 1.00 85.50 309 HIS A CA 1
ATOM 2382 C C . HIS A 1 309 ? 2.990 2.686 -22.618 1.00 85.50 309 HIS A C 1
ATOM 2384 O O . HIS A 1 309 ? 3.427 2.221 -21.566 1.00 85.50 309 HIS A O 1
ATOM 2390 N N . ASN A 1 310 ? 1.728 3.117 -22.746 1.00 86.44 310 ASN A N 1
ATOM 2391 C CA . ASN A 1 310 ? 0.752 3.238 -21.666 1.00 86.44 310 ASN A CA 1
ATOM 2392 C C . ASN A 1 310 ? 1.178 4.227 -20.564 1.00 86.44 310 ASN A C 1
ATOM 2394 O O . ASN A 1 310 ? 0.782 4.090 -19.406 1.00 86.44 310 ASN A O 1
ATOM 2398 N N . ARG A 1 311 ? 2.004 5.223 -20.908 1.00 88.69 311 ARG A N 1
ATOM 2399 C CA . ARG A 1 311 ? 2.355 6.329 -20.011 1.00 88.69 311 ARG A CA 1
ATOM 2400 C C . ARG A 1 311 ? 1.291 7.419 -20.106 1.00 88.69 311 ARG A C 1
ATOM 2402 O O . ARG A 1 311 ? 0.798 7.705 -21.196 1.00 88.69 311 ARG A O 1
ATOM 2409 N N . LEU A 1 312 ? 0.942 8.023 -18.972 1.00 92.50 312 LEU A N 1
ATOM 2410 C CA . LEU A 1 312 ? -0.053 9.092 -18.894 1.00 92.50 312 LEU A CA 1
ATOM 2411 C C . LEU A 1 312 ? 0.503 10.376 -19.520 1.00 92.50 312 LEU A C 1
ATOM 2413 O O . LEU A 1 312 ? 1.420 10.974 -18.979 1.00 92.50 312 LEU A O 1
ATOM 2417 N N . LEU A 1 313 ? -0.060 10.825 -20.636 1.00 95.69 313 LEU A N 1
ATOM 2418 C CA . LEU A 1 313 ? 0.324 12.086 -21.277 1.00 95.69 313 LEU A CA 1
ATOM 2419 C C . LEU A 1 313 ? -0.476 13.267 -20.741 1.00 95.69 313 LEU A C 1
ATOM 2421 O O . LEU A 1 313 ? 0.047 14.374 -20.634 1.00 95.69 313 LEU A O 1
ATOM 2425 N N . GLU A 1 314 ? -1.756 13.038 -20.464 1.00 97.06 314 GLU A N 1
ATOM 2426 C CA . GLU A 1 314 ? -2.719 14.087 -20.156 1.00 97.06 314 GLU A CA 1
ATOM 2427 C C . GLU A 1 314 ? -3.823 13.555 -19.254 1.00 97.06 314 GLU A C 1
ATOM 2429 O O . GLU A 1 314 ? -4.307 12.443 -19.458 1.00 97.06 314 GLU A O 1
ATOM 2434 N N . MET A 1 315 ? -4.245 14.378 -18.304 1.00 96.88 315 MET A N 1
ATOM 2435 C CA . MET A 1 315 ? -5.393 14.148 -17.449 1.00 96.88 315 MET A CA 1
ATOM 2436 C C . MET A 1 315 ? -6.255 15.409 -17.407 1.00 96.88 315 MET A C 1
ATOM 2438 O O . MET A 1 315 ? -5.741 16.489 -17.131 1.00 96.88 315 MET A O 1
ATOM 2442 N N . ILE A 1 316 ? -7.552 15.280 -17.675 1.00 97.00 316 ILE A N 1
ATOM 2443 C CA . ILE A 1 316 ? -8.527 16.365 -17.528 1.00 97.00 316 ILE A CA 1
ATOM 2444 C C . ILE A 1 316 ? -9.301 16.113 -16.241 1.00 97.00 316 ILE A C 1
ATOM 2446 O O . ILE A 1 316 ? -9.934 15.065 -16.084 1.00 97.00 316 ILE A O 1
ATOM 2450 N N . TYR A 1 317 ? -9.199 17.059 -15.314 1.00 95.75 317 TYR A N 1
ATOM 2451 C CA . TYR A 1 317 ? -9.820 17.007 -13.997 1.00 95.75 317 TYR A CA 1
ATOM 2452 C C . TYR A 1 317 ? -11.303 17.410 -14.058 1.00 95.75 317 TYR A C 1
ATOM 2454 O O . TYR A 1 317 ? -11.729 18.026 -15.037 1.00 95.75 317 TYR A O 1
ATOM 2462 N N . PRO A 1 318 ? -12.095 17.130 -13.004 1.00 94.69 318 PRO A N 1
ATOM 2463 C CA . PRO A 1 318 ? -13.504 17.526 -12.966 1.00 94.69 318 PRO A CA 1
ATOM 2464 C C . PRO A 1 318 ? -13.764 19.031 -13.056 1.00 94.69 318 PRO A C 1
ATOM 2466 O O . PRO A 1 318 ? -14.863 19.432 -13.416 1.00 94.69 318 PRO A O 1
ATOM 2469 N N . ASP A 1 319 ? -12.771 19.866 -12.748 1.00 92.06 319 ASP A N 1
ATOM 2470 C CA . ASP A 1 319 ? -12.850 21.317 -12.922 1.00 92.06 319 ASP A CA 1
ATOM 2471 C C . ASP A 1 319 ? -12.408 21.784 -14.324 1.00 92.06 319 ASP A C 1
ATOM 2473 O O . ASP A 1 319 ? -12.165 22.971 -14.524 1.00 92.06 319 ASP A O 1
ATOM 2477 N N . GLU A 1 320 ? -12.275 20.854 -15.274 1.00 92.19 320 GLU A N 1
ATOM 2478 C CA . GLU A 1 320 ? -11.825 21.046 -16.661 1.00 92.19 320 GLU A CA 1
ATOM 2479 C C . GLU A 1 320 ? -10.358 21.469 -16.827 1.00 92.19 320 GLU A C 1
ATOM 2481 O O . GLU A 1 320 ? -9.901 21.693 -17.950 1.00 92.19 320 GLU A O 1
ATOM 2486 N N . GLU A 1 321 ? -9.572 21.532 -15.745 1.00 94.06 321 GLU A N 1
ATOM 2487 C CA . GLU A 1 321 ? -8.134 21.727 -15.892 1.00 94.06 321 GLU A CA 1
ATOM 2488 C C . GLU A 1 321 ? -7.494 20.506 -16.557 1.00 94.06 321 GLU A C 1
ATOM 2490 O O . GLU A 1 321 ? -7.633 19.365 -16.107 1.00 94.06 321 GLU A O 1
ATOM 2495 N N . LYS A 1 322 ? -6.720 20.773 -17.605 1.00 96.62 322 LYS A N 1
ATOM 2496 C CA . LYS A 1 322 ? -5.890 19.797 -18.290 1.00 96.62 322 LYS A CA 1
ATOM 2497 C C . LYS A 1 322 ? -4.479 19.810 -17.709 1.00 96.62 322 LYS A C 1
ATOM 2499 O O . LYS A 1 322 ? -3.774 20.809 -17.802 1.00 96.62 322 LYS A O 1
ATOM 2504 N N . VAL A 1 323 ? -4.029 18.673 -17.199 1.00 97.50 323 VAL A N 1
ATOM 2505 C CA . VAL A 1 323 ? -2.672 18.465 -16.688 1.00 97.50 323 VAL A CA 1
ATOM 2506 C C . VAL A 1 323 ? -1.918 17.527 -17.619 1.00 97.50 323 VAL A C 1
ATOM 2508 O O . VAL A 1 323 ? -2.383 16.429 -17.905 1.00 97.50 323 VAL A O 1
ATOM 2511 N N . THR A 1 324 ? -0.749 17.943 -18.098 1.00 97.88 324 THR A N 1
ATOM 2512 C CA . THR A 1 324 ? 0.099 17.162 -19.007 1.00 97.88 324 THR A CA 1
ATOM 2513 C C . THR A 1 324 ? 1.426 16.784 -18.370 1.00 97.88 324 THR A C 1
ATOM 2515 O O . THR A 1 324 ? 2.013 17.583 -17.637 1.00 97.88 324 THR A O 1
ATOM 2518 N N . TYR A 1 325 ? 1.924 15.600 -18.716 1.00 97.00 325 TYR A N 1
ATOM 2519 C CA . TYR A 1 325 ? 3.176 15.041 -18.214 1.00 97.00 325 TYR A CA 1
ATOM 2520 C C . TYR A 1 325 ? 4.203 14.926 -19.339 1.00 97.00 325 TYR A C 1
ATOM 2522 O O . TYR A 1 325 ? 3.953 14.279 -20.358 1.00 97.00 325 TYR A O 1
ATOM 2530 N N . GLY A 1 326 ? 5.364 15.545 -19.146 1.00 96.38 326 GLY A N 1
ATOM 2531 C CA . GLY A 1 326 ? 6.525 15.391 -20.017 1.00 96.38 326 GLY A CA 1
ATOM 2532 C C . GLY A 1 326 ? 7.434 14.263 -19.540 1.00 96.38 326 GLY A C 1
ATOM 2533 O O . GLY A 1 326 ? 7.576 14.060 -18.334 1.00 96.38 326 GLY A O 1
ATOM 2534 N N . TYR A 1 327 ? 8.072 13.551 -20.465 1.00 95.31 327 TYR A N 1
ATOM 2535 C CA . TYR A 1 327 ? 8.996 12.454 -20.182 1.00 95.31 327 TYR A CA 1
ATOM 2536 C C . TYR A 1 327 ? 10.383 12.730 -20.771 1.00 95.31 327 TYR A C 1
ATOM 2538 O O . TYR A 1 327 ? 10.503 13.262 -21.873 1.00 95.31 327 TYR A O 1
ATOM 2546 N N . ASN A 1 328 ? 11.440 12.349 -20.054 1.00 93.25 328 ASN A N 1
ATOM 2547 C CA . ASN A 1 328 ? 12.815 12.404 -20.555 1.00 93.25 328 ASN A CA 1
ATOM 2548 C C . ASN A 1 328 ? 13.109 11.237 -21.526 1.00 93.25 328 ASN A C 1
ATOM 2550 O O . ASN A 1 328 ? 12.310 10.309 -21.655 1.00 93.25 328 ASN A O 1
ATOM 2554 N N . LEU A 1 329 ? 14.281 11.248 -22.175 1.00 91.00 329 LEU A N 1
ATOM 2555 C CA . LEU A 1 329 ? 14.703 10.189 -23.114 1.00 91.00 329 LEU A CA 1
ATOM 2556 C C . LEU A 1 329 ? 14.867 8.802 -22.456 1.00 91.00 329 LEU A C 1
ATOM 2558 O O . LEU A 1 329 ? 14.800 7.779 -23.125 1.00 91.00 329 LEU A O 1
ATOM 2562 N N . GLY A 1 330 ? 15.029 8.745 -21.129 1.00 88.94 330 GLY A N 1
ATOM 2563 C CA . GLY A 1 330 ? 15.024 7.499 -20.352 1.00 88.94 330 GLY A CA 1
ATOM 2564 C C . GLY A 1 330 ? 13.619 6.966 -20.035 1.00 88.94 330 GLY A C 1
ATOM 2565 O O . GLY A 1 330 ? 13.483 5.905 -19.420 1.00 88.94 330 GLY A O 1
ATOM 2566 N N . GLY A 1 331 ? 12.577 7.699 -20.435 1.00 90.56 331 GLY A N 1
ATOM 2567 C CA . GLY A 1 331 ? 11.170 7.373 -20.246 1.00 90.56 331 GLY A CA 1
ATOM 2568 C C . GLY A 1 331 ? 10.583 7.741 -18.882 1.00 90.56 331 GLY A C 1
ATOM 2569 O O . GLY A 1 331 ? 9.482 7.290 -18.567 1.00 90.56 331 GLY A O 1
ATOM 2570 N N . GLN A 1 332 ? 11.286 8.536 -18.074 1.00 92.31 332 GLN A N 1
ATOM 2571 C CA . GLN A 1 332 ? 10.849 8.963 -16.740 1.00 92.31 332 GLN A CA 1
ATOM 2572 C C . GLN A 1 332 ? 10.171 10.335 -16.795 1.00 92.31 332 GLN A C 1
ATOM 2574 O O . GLN A 1 332 ? 10.511 11.147 -17.652 1.00 92.31 332 GLN A O 1
ATOM 2579 N N . VAL A 1 333 ? 9.232 10.607 -15.880 1.00 94.50 333 VAL A N 1
ATOM 2580 C CA . VAL A 1 333 ? 8.549 11.914 -15.803 1.00 94.50 333 VAL A CA 1
ATOM 2581 C C . VAL A 1 333 ? 9.579 13.012 -15.549 1.00 94.50 333 VAL A C 1
ATOM 2583 O O . VAL A 1 333 ? 10.400 12.891 -14.644 1.00 94.50 333 VAL A O 1
ATOM 2586 N N . ASP A 1 334 ? 9.511 14.075 -16.333 1.00 94.94 334 ASP A N 1
ATOM 2587 C CA . ASP A 1 334 ? 10.474 15.170 -16.355 1.00 94.94 334 ASP A CA 1
ATOM 2588 C C . ASP A 1 334 ? 9.872 16.490 -15.864 1.00 94.94 334 ASP A C 1
ATOM 2590 O O . ASP A 1 334 ? 10.485 17.201 -15.074 1.00 94.94 334 ASP A O 1
ATOM 2594 N N . HIS A 1 335 ? 8.655 16.804 -16.298 1.00 96.44 335 HIS A N 1
ATOM 2595 C CA . HIS A 1 335 ? 7.956 18.034 -15.942 1.00 96.44 335 HIS A CA 1
ATOM 2596 C C . HIS A 1 335 ? 6.439 17.824 -15.999 1.00 96.44 335 HIS A C 1
ATOM 2598 O O . HIS A 1 335 ? 5.948 16.871 -16.611 1.00 96.44 335 HIS A O 1
ATOM 2604 N N . VAL A 1 336 ? 5.693 18.711 -15.341 1.00 98.19 336 VAL A N 1
ATOM 2605 C CA . VAL A 1 336 ? 4.227 18.658 -15.247 1.00 98.19 336 VAL A CA 1
ATOM 2606 C C . VAL A 1 336 ? 3.673 20.052 -15.494 1.00 98.19 336 VAL A C 1
ATOM 2608 O O . VAL A 1 336 ? 4.094 20.998 -14.826 1.00 98.19 336 VAL A O 1
ATOM 2611 N N . ARG A 1 337 ? 2.721 20.174 -16.424 1.00 97.50 337 ARG A N 1
ATOM 2612 C CA . ARG A 1 337 ? 2.083 21.448 -16.799 1.00 97.50 337 ARG A CA 1
ATOM 2613 C C . ARG A 1 337 ? 0.579 21.398 -16.625 1.00 97.50 337 ARG A C 1
ATOM 2615 O O . ARG A 1 337 ? -0.024 20.390 -16.974 1.00 97.50 337 ARG A O 1
ATOM 2622 N N . GLY A 1 338 ? 0.002 22.489 -16.141 1.00 95.31 338 GLY A N 1
ATOM 2623 C CA . GLY A 1 338 ? -1.434 22.737 -16.115 1.00 95.31 338 GLY A CA 1
ATOM 2624 C C . GLY A 1 338 ? -1.854 23.670 -17.250 1.00 95.31 338 GLY A C 1
ATOM 2625 O O . GLY A 1 338 ? -1.104 24.553 -17.677 1.00 95.31 338 GLY A O 1
ATOM 2626 N N . TYR A 1 339 ? -3.062 23.468 -17.756 1.00 92.69 339 TYR A N 1
ATOM 2627 C CA . TYR A 1 339 ? -3.705 24.340 -18.723 1.00 92.69 339 TYR A CA 1
ATOM 2628 C C . TYR A 1 339 ? -5.199 24.435 -18.427 1.00 92.69 339 TYR A C 1
ATOM 2630 O O . TYR A 1 339 ? -5.897 23.423 -18.357 1.00 92.69 339 TYR A O 1
ATOM 2638 N N . LYS A 1 340 ? -5.684 25.669 -18.298 1.00 87.50 340 LYS A N 1
ATOM 2639 C CA . LYS A 1 340 ? -7.112 25.992 -18.219 1.00 87.50 340 LYS A CA 1
ATOM 2640 C C . LYS A 1 340 ? -7.404 27.185 -19.131 1.00 87.50 340 LYS A C 1
ATOM 2642 O O . LYS A 1 340 ? -7.263 27.062 -20.341 1.00 87.50 340 LYS A O 1
ATOM 2647 N N . SER A 1 341 ? -7.709 28.360 -18.581 1.00 82.38 341 SER A N 1
ATOM 2648 C CA . SER A 1 341 ? -7.775 29.620 -19.342 1.00 82.38 341 SER A CA 1
ATOM 2649 C C . SER A 1 341 ? -6.393 30.103 -19.812 1.00 82.38 341 SER A C 1
ATOM 2651 O O . SER A 1 341 ? -6.281 30.792 -20.825 1.00 82.38 341 SER A O 1
ATOM 2653 N N . TYR A 1 342 ? -5.330 29.712 -19.107 1.00 84.00 342 TYR A N 1
ATOM 2654 C CA . TYR A 1 342 ? -3.930 29.954 -19.453 1.00 84.00 342 TYR A CA 1
ATOM 2655 C C . TYR A 1 342 ? -3.070 28.738 -19.071 1.00 84.00 342 TYR A C 1
ATOM 2657 O O . TYR A 1 342 ? -3.513 27.858 -18.329 1.00 84.00 342 TYR A O 1
ATOM 2665 N N . GLY A 1 343 ? -1.851 28.667 -19.613 1.00 88.19 343 GLY A N 1
ATOM 2666 C CA . GLY A 1 343 ? -0.885 27.606 -19.310 1.00 88.19 343 GLY A CA 1
ATOM 2667 C C . GLY A 1 343 ? 0.098 28.006 -18.211 1.00 88.19 343 GLY A C 1
ATOM 2668 O O . GLY A 1 343 ? 0.498 29.168 -18.136 1.00 88.19 343 GLY A O 1
ATOM 2669 N N . TYR A 1 344 ? 0.497 27.045 -17.381 1.00 91.62 344 TYR A N 1
ATOM 2670 C CA . TYR A 1 344 ? 1.512 27.215 -16.337 1.00 91.62 344 TYR A CA 1
ATOM 2671 C C . TYR A 1 344 ? 2.166 25.874 -15.975 1.00 91.62 344 TYR A C 1
ATOM 2673 O O . TYR A 1 344 ? 1.615 24.801 -16.215 1.00 91.62 344 TYR A O 1
ATOM 2681 N N . ASP A 1 345 ? 3.363 25.927 -15.399 1.00 95.38 345 ASP A N 1
ATOM 2682 C CA . ASP A 1 345 ? 4.077 24.748 -14.909 1.00 95.38 345 ASP A CA 1
ATOM 2683 C C . ASP A 1 345 ? 3.692 24.453 -13.448 1.00 95.38 345 ASP A C 1
ATOM 2685 O O . ASP A 1 345 ? 3.449 25.373 -12.676 1.00 95.38 345 ASP A O 1
ATOM 2689 N N . TYR A 1 346 ? 3.682 23.178 -13.055 1.00 96.88 346 TYR A N 1
ATOM 2690 C CA . TYR A 1 346 ? 3.694 22.740 -11.649 1.00 96.88 346 TYR A CA 1
ATOM 2691 C C . TYR A 1 346 ? 5.089 22.242 -11.256 1.00 96.88 346 TYR A C 1
ATOM 2693 O O . TYR A 1 346 ? 5.630 22.581 -10.202 1.00 96.88 346 TYR A O 1
ATOM 2701 N N . VAL A 1 347 ? 5.695 21.449 -12.143 1.00 97.94 347 VAL A N 1
ATOM 2702 C CA . VAL A 1 347 ? 7.055 20.924 -12.010 1.00 97.94 347 VAL A CA 1
ATOM 2703 C C . VAL A 1 347 ? 7.833 21.334 -13.243 1.00 97.94 347 VAL A C 1
ATOM 2705 O O . VAL A 1 347 ? 7.461 20.949 -14.346 1.00 97.94 347 VAL A O 1
ATOM 2708 N N . ASN A 1 348 ? 8.925 22.064 -13.044 1.00 96.81 348 ASN A N 1
ATOM 2709 C CA . ASN A 1 348 ? 9.824 22.492 -14.110 1.00 96.81 348 ASN A CA 1
ATOM 2710 C C . ASN A 1 348 ? 10.817 21.397 -14.509 1.00 96.81 348 ASN A C 1
ATOM 2712 O O . ASN A 1 348 ? 11.226 21.339 -15.665 1.00 96.81 348 ASN A O 1
ATOM 2716 N N . LYS A 1 349 ? 11.267 20.586 -13.541 1.00 96.44 349 LYS A N 1
ATOM 2717 C CA . LYS A 1 349 ? 12.280 19.553 -13.773 1.00 96.44 349 LYS A CA 1
ATOM 2718 C C . LYS A 1 349 ? 12.256 18.467 -12.704 1.00 96.44 349 LYS A C 1
ATOM 2720 O O . LYS A 1 349 ? 12.140 18.775 -11.518 1.00 96.44 349 LYS A O 1
ATOM 2725 N N . ILE A 1 350 ? 12.487 17.225 -13.112 1.00 96.94 350 ILE A N 1
ATOM 2726 C CA . ILE A 1 350 ? 12.837 16.098 -12.246 1.00 96.94 350 ILE A CA 1
ATOM 2727 C C . ILE A 1 350 ? 14.128 15.477 -12.775 1.00 96.94 350 ILE A C 1
ATOM 2729 O O . ILE A 1 350 ? 14.270 15.250 -13.974 1.00 96.94 350 ILE A O 1
ATOM 2733 N N . GLY A 1 351 ? 15.078 15.232 -11.877 1.00 96.31 351 GLY A N 1
ATOM 2734 C CA . GLY A 1 351 ? 16.352 14.595 -12.188 1.00 96.31 351 GLY A CA 1
ATOM 2735 C C . GLY A 1 351 ? 16.485 13.220 -11.551 1.00 96.31 351 GLY A C 1
ATOM 2736 O O . GLY A 1 351 ? 15.914 12.966 -10.486 1.00 96.31 351 GLY A O 1
ATOM 2737 N N . TYR A 1 352 ? 17.257 12.349 -12.197 1.00 95.75 352 TYR A N 1
ATOM 2738 C CA . TYR A 1 352 ? 17.456 10.961 -11.778 1.00 95.75 352 TYR A CA 1
ATOM 2739 C C . TYR A 1 352 ? 18.927 10.553 -11.864 1.00 95.75 352 TYR A C 1
ATOM 2741 O O . TYR A 1 352 ? 19.705 11.163 -12.591 1.00 95.75 352 TYR A O 1
ATOM 2749 N N . ASP A 1 353 ? 19.322 9.501 -11.151 1.00 94.75 353 ASP A N 1
ATOM 2750 C CA . ASP A 1 353 ? 20.637 8.880 -11.316 1.00 94.75 353 ASP A CA 1
ATOM 2751 C C . ASP A 1 353 ? 20.601 7.609 -12.184 1.00 94.75 353 ASP A C 1
ATOM 2753 O O . ASP A 1 353 ? 19.572 7.190 -12.711 1.00 94.75 353 ASP A O 1
ATOM 2757 N N . LYS A 1 354 ? 21.752 6.939 -12.309 1.00 93.31 354 LYS A N 1
ATOM 2758 C CA . LYS A 1 354 ? 21.901 5.678 -13.058 1.00 93.31 354 LYS A CA 1
ATOM 2759 C C . LYS A 1 354 ? 21.136 4.483 -12.464 1.00 93.31 354 LYS A C 1
ATOM 2761 O O . LYS A 1 354 ? 21.058 3.424 -13.096 1.00 93.31 354 LYS A O 1
ATOM 2766 N N . PHE A 1 355 ? 20.619 4.602 -11.242 1.00 92.50 355 PHE A N 1
ATOM 2767 C CA . PHE A 1 355 ? 19.711 3.631 -10.629 1.00 92.50 355 PHE A CA 1
ATOM 2768 C C . PHE A 1 355 ? 18.246 3.966 -10.900 1.00 92.50 355 PHE A C 1
ATOM 2770 O O . PHE A 1 355 ? 17.392 3.126 -10.620 1.00 92.50 355 PHE A O 1
ATOM 2777 N N . GLU A 1 356 ? 17.993 5.121 -11.520 1.00 89.75 356 GLU A N 1
ATOM 2778 C CA . GLU A 1 356 ? 16.677 5.689 -11.808 1.00 89.75 356 GLU A CA 1
ATOM 2779 C C . GLU A 1 356 ? 15.972 6.196 -10.551 1.00 89.75 356 GLU A C 1
ATOM 2781 O O . GLU A 1 356 ? 14.764 6.424 -10.556 1.00 89.75 356 GLU A O 1
ATOM 2786 N N . GLN A 1 357 ? 16.755 6.437 -9.495 1.00 89.19 357 GLN A N 1
ATOM 2787 C CA . GLN A 1 357 ? 16.312 7.084 -8.270 1.00 89.19 357 GLN A CA 1
ATOM 2788 C C . GLN A 1 357 ? 16.313 8.599 -8.480 1.00 89.19 357 GLN A C 1
ATOM 2790 O O . GLN A 1 357 ? 17.219 9.143 -9.116 1.00 89.19 357 GLN A O 1
ATOM 2795 N N . ARG A 1 358 ? 15.289 9.288 -7.965 1.00 91.69 358 ARG A N 1
ATOM 2796 C CA . ARG A 1 358 ? 15.179 10.748 -8.075 1.00 91.69 358 ARG A CA 1
ATOM 2797 C C . ARG A 1 358 ? 16.347 11.400 -7.338 1.00 91.69 358 ARG A C 1
ATOM 2799 O O . ARG A 1 358 ? 16.565 11.086 -6.175 1.00 91.69 358 ARG A O 1
ATOM 2806 N N . THR A 1 359 ? 17.062 12.309 -7.988 1.00 95.44 359 THR A N 1
ATOM 2807 C CA . THR A 1 359 ? 18.155 13.106 -7.399 1.00 95.44 359 THR A CA 1
ATOM 2808 C C . THR A 1 359 ? 17.790 14.575 -7.253 1.00 95.44 359 THR A C 1
ATOM 2810 O O . THR A 1 359 ? 18.390 15.282 -6.445 1.00 95.44 359 THR A O 1
ATOM 2813 N N . TYR A 1 360 ? 16.795 15.042 -8.011 1.00 97.44 360 TYR A N 1
ATOM 2814 C CA . TYR A 1 360 ? 16.439 16.452 -8.073 1.00 97.44 360 TYR A CA 1
ATOM 2815 C C . TYR A 1 360 ? 14.965 16.662 -8.442 1.00 97.44 360 TYR A C 1
ATOM 2817 O O . TYR A 1 360 ? 14.391 15.880 -9.200 1.00 97.44 360 TYR A O 1
ATOM 2825 N N . LEU A 1 361 ? 14.360 17.727 -7.922 1.00 96.44 361 LEU A N 1
ATOM 2826 C CA . LEU A 1 361 ? 13.009 18.181 -8.251 1.00 96.44 361 LEU A CA 1
ATOM 2827 C C . LEU A 1 361 ? 12.970 19.707 -8.187 1.00 96.44 361 LEU A C 1
ATOM 2829 O O . LEU A 1 361 ? 13.414 20.280 -7.200 1.00 96.44 361 LEU A O 1
ATOM 2833 N N . LYS A 1 362 ? 12.415 20.361 -9.206 1.00 97.00 362 LYS A N 1
ATOM 2834 C CA . LYS A 1 362 ? 12.189 21.808 -9.223 1.00 97.00 362 LYS A CA 1
ATOM 2835 C C . LYS A 1 362 ? 10.728 22.114 -9.493 1.00 97.00 362 LYS A C 1
ATOM 2837 O O . LYS A 1 362 ? 10.225 21.818 -10.578 1.00 97.00 362 LYS A O 1
ATOM 2842 N N . TYR A 1 363 ? 10.070 22.749 -8.535 1.00 97.88 363 TYR A N 1
ATOM 2843 C CA . TYR A 1 363 ? 8.715 23.267 -8.694 1.00 97.88 363 TYR A CA 1
ATOM 2844 C C . TYR A 1 363 ? 8.698 24.609 -9.436 1.00 97.88 363 TYR A C 1
ATOM 2846 O O . TYR A 1 363 ? 9.728 25.275 -9.597 1.00 97.88 363 TYR A O 1
ATOM 2854 N N . CYS A 1 364 ? 7.518 25.014 -9.910 1.00 96.06 364 CYS A N 1
ATOM 2855 C CA . CYS A 1 364 ? 7.346 26.290 -10.610 1.00 96.06 364 CYS A CA 1
ATOM 2856 C C . CYS A 1 364 ? 7.528 27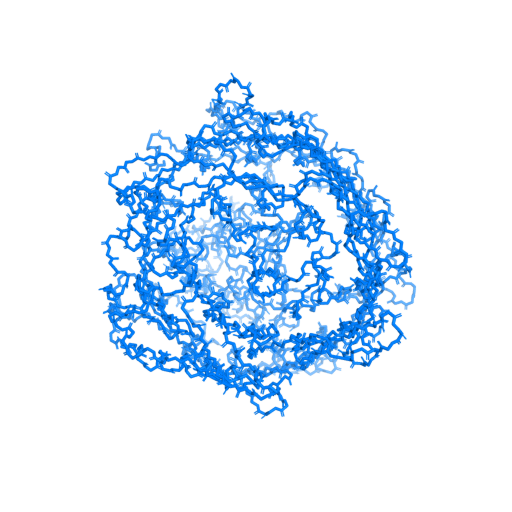.510 -9.694 1.00 96.06 364 CYS A C 1
ATOM 2858 O O . CYS A 1 364 ? 7.991 28.549 -10.155 1.00 96.06 364 CYS A O 1
ATOM 2860 N N . ASN A 1 365 ? 7.250 27.362 -8.393 1.00 95.12 365 ASN A N 1
ATOM 2861 C CA . ASN A 1 365 ? 7.443 28.397 -7.371 1.00 95.12 365 ASN A CA 1
ATOM 2862 C C . ASN A 1 365 ? 8.924 28.633 -7.008 1.00 95.12 365 ASN A C 1
ATOM 2864 O O . ASN A 1 365 ? 9.233 29.337 -6.048 1.00 95.12 365 ASN A O 1
ATOM 2868 N N . GLY A 1 366 ? 9.850 28.014 -7.746 1.00 95.12 366 GLY A N 1
ATOM 2869 C CA . GLY A 1 366 ? 11.290 28.148 -7.558 1.00 95.12 366 GLY A CA 1
ATOM 2870 C C . GLY A 1 366 ? 11.881 27.242 -6.481 1.00 95.12 366 GLY A C 1
ATOM 2871 O O . GLY A 1 366 ? 13.102 27.230 -6.348 1.00 95.12 366 GLY A O 1
ATOM 2872 N N . ALA A 1 367 ? 11.067 26.474 -5.747 1.00 97.12 367 ALA A N 1
ATOM 2873 C CA . ALA A 1 367 ? 11.584 25.528 -4.768 1.00 97.12 367 ALA A CA 1
ATOM 2874 C C . ALA A 1 367 ? 12.277 24.333 -5.449 1.00 97.12 367 ALA A C 1
ATOM 2876 O O . ALA A 1 367 ? 11.774 23.773 -6.426 1.00 97.12 367 ALA A O 1
ATOM 2877 N N . GLU A 1 368 ? 13.432 23.944 -4.916 1.00 97.50 368 GLU A N 1
ATOM 2878 C CA . GLU A 1 368 ? 14.294 22.879 -5.418 1.00 97.50 368 GLU A CA 1
ATOM 2879 C C . GLU A 1 368 ? 14.579 21.860 -4.313 1.00 97.50 368 GLU A C 1
ATOM 2881 O O . GLU A 1 368 ? 15.099 22.219 -3.256 1.00 97.50 368 GLU A O 1
ATOM 2886 N N . THR A 1 369 ? 14.297 20.588 -4.575 1.00 97.19 369 THR A N 1
ATOM 2887 C CA . THR A 1 369 ? 14.615 19.465 -3.691 1.00 97.19 369 THR A CA 1
ATOM 2888 C C . THR A 1 369 ? 15.778 18.659 -4.259 1.00 97.19 369 THR A C 1
ATOM 2890 O O . THR A 1 369 ? 15.792 18.336 -5.447 1.00 97.19 369 THR A O 1
ATOM 2893 N N . PHE A 1 370 ? 16.735 18.295 -3.410 1.00 97.50 370 PHE A N 1
ATOM 2894 C CA . PHE A 1 370 ? 17.911 17.496 -3.743 1.00 97.50 370 PHE A CA 1
ATOM 2895 C C . PHE A 1 370 ? 17.921 16.235 -2.884 1.00 97.50 370 PHE A C 1
ATOM 2897 O O . PHE A 1 370 ? 17.752 16.309 -1.666 1.00 97.50 370 PHE A O 1
ATOM 2904 N N . TYR A 1 371 ? 18.156 15.094 -3.524 1.00 95.44 371 TYR A N 1
ATOM 2905 C CA . TYR A 1 371 ? 18.235 13.787 -2.881 1.00 95.44 371 TYR A CA 1
ATOM 2906 C C . TYR A 1 371 ? 19.640 13.229 -3.094 1.00 95.44 371 TYR A C 1
ATOM 2908 O O . TYR A 1 371 ? 20.079 13.067 -4.237 1.00 95.44 371 TYR A O 1
ATOM 2916 N N . SER A 1 372 ? 20.344 12.919 -2.009 1.00 95.81 372 SER A N 1
ATOM 2917 C CA . SER A 1 372 ? 21.597 12.167 -2.062 1.00 95.81 372 SER A CA 1
ATOM 2918 C C . SER A 1 372 ? 21.396 10.791 -1.446 1.00 95.81 372 SER A C 1
ATOM 2920 O O . SER A 1 372 ? 20.614 10.618 -0.514 1.00 95.81 372 SER A O 1
ATOM 2922 N N . TYR A 1 373 ? 22.112 9.801 -1.963 1.00 94.81 373 TYR A N 1
ATOM 2923 C CA . TYR A 1 373 ? 22.039 8.431 -1.476 1.00 94.81 373 TYR A CA 1
ATOM 2924 C C . TYR A 1 373 ? 23.429 7.956 -1.092 1.00 94.81 373 TYR A C 1
ATOM 2926 O O . TYR A 1 373 ? 24.396 8.224 -1.811 1.00 94.81 373 TYR A O 1
ATOM 2934 N N . ASP A 1 374 ? 23.509 7.197 -0.005 1.00 93.56 374 ASP A N 1
ATOM 2935 C CA . ASP A 1 374 ? 24.741 6.553 0.420 1.00 93.56 374 ASP A CA 1
ATOM 2936 C C . ASP A 1 374 ? 25.265 5.657 -0.728 1.00 93.56 374 ASP A C 1
ATOM 2938 O O . ASP A 1 374 ? 24.508 4.845 -1.276 1.00 93.56 374 ASP A O 1
ATOM 2942 N N . PRO A 1 375 ? 26.541 5.784 -1.130 1.00 91.75 375 PRO A N 1
ATOM 2943 C CA . PRO A 1 375 ? 27.068 5.039 -2.269 1.00 91.75 375 PRO A CA 1
ATOM 2944 C C . PRO A 1 375 ? 27.002 3.516 -2.108 1.00 91.75 375 PRO A C 1
ATOM 2946 O O . PRO A 1 375 ? 26.813 2.819 -3.105 1.00 91.75 375 PRO A O 1
ATOM 2949 N N . ALA A 1 376 ? 27.143 2.993 -0.884 1.00 92.31 376 ALA A N 1
ATOM 2950 C CA . ALA A 1 376 ? 27.276 1.560 -0.643 1.00 92.31 376 ALA A CA 1
ATOM 2951 C C . ALA A 1 376 ? 25.926 0.831 -0.692 1.00 92.31 376 ALA A C 1
ATOM 2953 O O . ALA A 1 376 ? 25.768 -0.161 -1.404 1.00 92.31 376 ALA A O 1
ATOM 2954 N N . ARG A 1 377 ? 24.926 1.317 0.039 1.00 88.06 377 ARG A N 1
ATOM 2955 C CA . ARG A 1 377 ? 23.621 0.660 0.229 1.00 88.06 377 ARG A CA 1
ATOM 2956 C C . ARG A 1 377 ? 22.481 1.393 -0.452 1.00 88.06 377 ARG A C 1
ATOM 2958 O O . ARG A 1 377 ? 21.383 0.844 -0.496 1.00 88.06 377 ARG A O 1
ATOM 2965 N N . ARG A 1 378 ? 22.736 2.578 -1.021 1.00 91.19 378 ARG A N 1
ATOM 2966 C CA . ARG A 1 378 ? 21.754 3.368 -1.781 1.00 91.19 378 ARG A CA 1
ATOM 2967 C C . ARG A 1 378 ? 20.571 3.829 -0.925 1.00 91.19 378 ARG A C 1
ATOM 2969 O O . ARG A 1 378 ? 19.473 4.034 -1.435 1.00 91.19 378 ARG A O 1
ATOM 2976 N N . ARG A 1 379 ? 20.805 3.987 0.380 1.00 89.25 379 ARG A N 1
ATOM 2977 C CA . ARG A 1 379 ? 19.850 4.567 1.337 1.00 89.25 379 ARG A CA 1
ATOM 2978 C C . ARG A 1 379 ? 19.860 6.085 1.202 1.00 89.25 379 ARG A C 1
ATOM 2980 O O . ARG A 1 379 ? 20.917 6.640 0.913 1.00 89.25 379 ARG A O 1
ATOM 2987 N N . LEU A 1 380 ? 18.722 6.749 1.400 1.00 92.75 380 LEU A N 1
ATOM 2988 C CA . LEU A 1 380 ? 18.657 8.214 1.391 1.00 92.75 380 LEU A CA 1
ATOM 2989 C C . LEU A 1 380 ? 19.623 8.761 2.450 1.00 92.75 380 LEU A C 1
ATOM 2991 O O . LEU A 1 380 ? 19.527 8.406 3.612 1.00 92.75 380 LEU A O 1
ATOM 2995 N N . GLN A 1 381 ? 20.593 9.573 2.054 1.00 95.25 381 GLN A N 1
ATOM 2996 C CA . GLN A 1 381 ? 21.617 10.102 2.953 1.00 95.25 381 GLN A CA 1
ATOM 2997 C C . GLN A 1 381 ? 21.303 11.543 3.348 1.00 95.25 381 GLN A C 1
ATOM 2999 O O . GLN A 1 381 ? 21.370 11.878 4.531 1.00 95.25 381 GLN A O 1
ATOM 3004 N N . ASN A 1 382 ? 20.909 12.370 2.375 1.00 96.88 382 ASN A N 1
ATOM 3005 C CA . ASN A 1 382 ? 20.423 13.722 2.610 1.00 96.88 382 ASN A CA 1
ATOM 3006 C C . ASN A 1 382 ? 19.205 14.047 1.746 1.00 96.88 382 ASN A C 1
ATOM 3008 O O . ASN A 1 382 ? 19.130 13.664 0.575 1.00 96.88 382 ASN A O 1
ATOM 3012 N N . LEU A 1 383 ? 18.296 14.824 2.329 1.00 97.31 383 LEU A N 1
ATOM 3013 C CA . LEU A 1 383 ? 17.153 15.436 1.666 1.00 97.31 383 LEU A CA 1
ATOM 3014 C C . LEU A 1 383 ? 17.172 16.942 1.932 1.00 97.31 383 LEU A C 1
ATOM 3016 O O . LEU A 1 383 ? 16.957 17.380 3.061 1.00 97.31 383 LEU A O 1
ATOM 3020 N N . VAL A 1 384 ? 17.448 17.728 0.892 1.00 97.50 384 VAL A N 1
ATOM 3021 C CA . VAL A 1 384 ? 17.617 19.183 1.002 1.00 97.50 384 VAL A CA 1
ATOM 3022 C C . VAL A 1 384 ? 16.548 19.897 0.195 1.00 97.50 384 VAL A C 1
ATOM 3024 O O . VAL A 1 384 ? 16.357 19.569 -0.971 1.00 97.50 384 VAL A O 1
ATOM 3027 N N . VAL A 1 385 ? 15.907 20.912 0.770 1.00 97.44 385 VAL A N 1
ATOM 3028 C CA . VAL A 1 385 ? 14.948 21.782 0.077 1.00 97.44 385 VAL A CA 1
ATOM 3029 C C . VAL A 1 385 ? 15.424 23.228 0.149 1.00 97.44 385 VAL A C 1
ATOM 3031 O O . VAL A 1 385 ? 15.570 23.800 1.231 1.00 97.44 385 VAL A O 1
ATOM 3034 N N . ASN A 1 386 ? 15.635 23.837 -1.015 1.00 95.81 386 ASN A N 1
ATOM 3035 C CA . ASN A 1 386 ? 15.860 25.268 -1.168 1.00 95.81 386 ASN A CA 1
ATOM 3036 C C . ASN A 1 386 ? 14.577 25.920 -1.678 1.00 95.81 386 ASN A C 1
ATOM 3038 O O . ASN A 1 386 ? 14.034 25.497 -2.689 1.00 95.81 386 ASN A O 1
ATOM 3042 N N . ALA A 1 387 ? 14.114 26.962 -1.006 1.00 94.69 387 ALA A N 1
ATOM 3043 C CA . ALA A 1 387 ? 12.978 27.779 -1.408 1.00 94.69 387 ALA A CA 1
ATOM 3044 C C . ALA A 1 387 ? 13.404 29.254 -1.501 1.00 94.69 387 ALA A C 1
ATOM 3046 O O . ALA A 1 387 ? 14.581 29.588 -1.340 1.00 94.69 387 ALA A O 1
ATOM 3047 N N . LYS A 1 388 ? 12.450 30.165 -1.725 1.00 88.88 388 LYS A N 1
ATOM 3048 C CA . LYS A 1 388 ? 12.719 31.613 -1.813 1.00 88.88 388 LYS A CA 1
ATOM 3049 C C . LYS A 1 388 ? 13.421 32.165 -0.564 1.00 88.88 388 LYS A C 1
ATOM 3051 O O . LYS A 1 388 ? 14.253 33.060 -0.671 1.00 88.88 388 LYS A O 1
ATOM 3056 N N . ALA A 1 389 ? 13.118 31.604 0.608 1.00 82.94 389 ALA A N 1
ATOM 3057 C CA . ALA A 1 389 ? 13.719 31.977 1.890 1.00 82.94 389 ALA A CA 1
ATOM 3058 C C . ALA A 1 389 ? 15.134 31.398 2.125 1.00 82.94 389 ALA A C 1
ATOM 3060 O O . ALA A 1 389 ? 15.722 31.638 3.177 1.00 82.94 389 ALA A O 1
ATOM 3061 N N . GLY A 1 390 ? 15.690 30.639 1.174 1.00 91.81 390 GLY A N 1
ATOM 3062 C CA . GLY A 1 390 ? 16.924 29.871 1.347 1.00 91.81 390 GLY A CA 1
ATOM 3063 C C . GLY A 1 390 ? 16.651 28.388 1.613 1.00 91.81 390 GLY A C 1
ATOM 3064 O O . GLY A 1 390 ? 15.637 27.846 1.182 1.00 91.81 390 GLY A O 1
ATOM 3065 N N . THR A 1 391 ? 17.578 27.704 2.285 1.00 95.38 391 THR A N 1
ATOM 3066 C CA . THR A 1 391 ? 17.416 26.284 2.641 1.00 95.38 391 THR A CA 1
ATOM 3067 C C . THR A 1 391 ? 16.429 26.155 3.797 1.00 95.38 391 THR A C 1
ATOM 3069 O O . THR A 1 391 ? 16.697 26.693 4.865 1.00 95.38 391 THR A O 1
ATOM 3072 N N . ILE A 1 392 ? 15.313 25.456 3.581 1.00 95.94 392 ILE A N 1
ATOM 3073 C CA . ILE A 1 392 ? 14.251 25.247 4.585 1.00 95.94 392 ILE A CA 1
ATOM 3074 C C . ILE A 1 392 ? 14.265 23.830 5.175 1.00 95.94 392 ILE A C 1
ATOM 3076 O O . ILE A 1 392 ? 13.741 23.609 6.257 1.00 95.94 392 ILE A O 1
ATOM 3080 N N . MET A 1 393 ? 14.903 22.879 4.489 1.00 97.31 393 MET A N 1
ATOM 3081 C CA . MET A 1 393 ? 15.099 21.506 4.956 1.00 97.31 393 MET A CA 1
ATOM 3082 C C . MET A 1 393 ? 16.487 21.027 4.521 1.00 97.31 393 MET A C 1
ATOM 3084 O O . MET A 1 393 ? 16.889 21.280 3.386 1.00 97.31 393 MET A O 1
ATOM 3088 N N . ASP A 1 394 ? 17.208 20.350 5.410 1.00 96.94 394 ASP A N 1
ATOM 3089 C CA . ASP A 1 394 ? 18.470 19.646 5.146 1.00 96.94 394 ASP A CA 1
ATOM 3090 C C . ASP A 1 394 ? 18.567 18.426 6.072 1.00 96.94 394 ASP A C 1
ATOM 3092 O O . ASP A 1 394 ? 19.340 18.396 7.033 1.00 96.94 394 ASP A O 1
ATOM 3096 N N . ASN A 1 395 ? 17.702 17.443 5.824 1.00 98.12 395 ASN A N 1
ATOM 3097 C CA . ASN A 1 395 ? 17.594 16.238 6.635 1.00 98.12 395 ASN A CA 1
ATOM 3098 C C . ASN A 1 395 ? 18.740 15.283 6.299 1.00 98.12 395 ASN A C 1
ATOM 3100 O O . ASN A 1 395 ? 18.788 14.736 5.199 1.00 98.12 395 ASN A O 1
ATOM 3104 N N . ALA A 1 396 ? 19.642 15.064 7.253 1.00 98.19 396 ALA A N 1
ATOM 3105 C CA . ALA A 1 396 ? 20.699 14.062 7.198 1.00 98.19 396 ALA A CA 1
ATOM 3106 C C . ALA A 1 396 ? 20.278 12.795 7.955 1.00 98.19 396 ALA A C 1
ATOM 3108 O O . ALA A 1 396 ? 19.878 12.874 9.120 1.00 98.19 396 ALA A O 1
ATOM 3109 N N . TYR A 1 397 ? 20.405 11.639 7.307 1.00 97.31 397 TYR A N 1
ATOM 3110 C CA . TYR A 1 397 ? 19.959 10.346 7.826 1.00 97.31 397 TYR A CA 1
ATOM 3111 C C . TYR A 1 397 ? 21.130 9.487 8.303 1.00 97.31 397 TYR A C 1
ATOM 3113 O O . TYR A 1 397 ? 22.198 9.450 7.688 1.00 97.31 397 TYR A O 1
ATOM 3121 N N . SER A 1 398 ? 20.905 8.740 9.381 1.00 97.06 398 SER A N 1
ATOM 3122 C CA . SER A 1 398 ? 21.818 7.702 9.866 1.00 97.06 398 SER A CA 1
ATOM 3123 C C . SER A 1 398 ? 21.086 6.373 10.013 1.00 97.06 398 SER A C 1
ATOM 3125 O O . SER A 1 398 ? 19.881 6.350 10.260 1.00 97.06 398 SER A O 1
ATOM 3127 N N . TYR A 1 399 ? 21.811 5.267 9.845 1.00 92.75 399 TYR A N 1
ATOM 3128 C CA . TYR A 1 399 ? 21.239 3.924 9.804 1.00 92.75 399 TYR A CA 1
ATOM 3129 C C . TYR A 1 399 ? 22.118 2.916 10.536 1.00 92.75 399 TYR A C 1
ATOM 3131 O O . TYR A 1 399 ? 23.338 3.080 10.581 1.00 92.75 399 TYR A O 1
ATOM 3139 N N . ASP A 1 400 ? 21.514 1.835 11.020 1.00 86.69 400 ASP A N 1
ATOM 3140 C CA . ASP A 1 400 ? 22.253 0.643 11.432 1.00 86.69 400 ASP A CA 1
ATOM 3141 C C . ASP A 1 400 ? 22.614 -0.257 10.225 1.00 86.69 400 ASP A C 1
ATOM 3143 O O . ASP A 1 400 ? 22.374 0.083 9.057 1.00 86.69 400 ASP A O 1
ATOM 3147 N N . ALA A 1 401 ? 23.224 -1.417 10.488 1.00 84.75 401 ALA A N 1
ATOM 3148 C CA . ALA A 1 401 ? 23.668 -2.350 9.447 1.00 84.75 401 ALA A CA 1
ATOM 3149 C C . ALA A 1 401 ? 22.510 -3.044 8.694 1.00 84.75 401 ALA A C 1
ATOM 3151 O O . ALA A 1 401 ? 22.666 -3.436 7.531 1.00 84.75 401 ALA A O 1
ATOM 3152 N N . VAL A 1 402 ? 21.334 -3.161 9.320 1.00 81.81 402 VAL A N 1
ATOM 3153 C CA . VAL A 1 402 ? 20.121 -3.752 8.720 1.00 81.81 402 VAL A CA 1
ATOM 3154 C C . VAL A 1 402 ? 19.167 -2.700 8.151 1.00 81.81 402 VAL A C 1
ATOM 3156 O O . VAL A 1 402 ? 18.181 -3.046 7.512 1.00 81.81 402 VAL A O 1
ATOM 3159 N N . SER A 1 403 ? 19.561 -1.426 8.211 1.00 83.69 403 SER A N 1
ATOM 3160 C CA . SER A 1 403 ? 18.879 -0.261 7.639 1.00 83.69 403 SER A CA 1
ATOM 3161 C C . SER A 1 403 ? 17.697 0.285 8.440 1.00 83.69 403 SER A C 1
ATOM 3163 O O . SER A 1 403 ? 16.897 1.023 7.864 1.00 83.69 403 SER A O 1
ATOM 3165 N N . ASN A 1 404 ? 17.620 0.033 9.750 1.00 82.88 404 ASN A N 1
ATOM 3166 C CA . ASN A 1 404 ? 16.772 0.867 10.603 1.00 82.88 404 ASN A CA 1
ATOM 3167 C C . ASN A 1 404 ? 17.352 2.285 10.656 1.00 82.88 404 ASN A C 1
ATOM 3169 O O . ASN A 1 404 ? 18.571 2.461 10.711 1.00 82.88 404 ASN A O 1
ATOM 3173 N N . VAL A 1 405 ? 16.489 3.302 10.637 1.00 93.25 405 VAL A N 1
ATOM 3174 C CA . VAL A 1 405 ? 16.900 4.710 10.744 1.00 93.25 405 VAL A CA 1
ATOM 3175 C C . VAL A 1 405 ? 17.249 5.005 12.201 1.00 93.25 405 VAL A C 1
ATOM 3177 O O . VAL A 1 405 ? 16.382 4.917 13.062 1.00 93.25 405 VAL A O 1
ATOM 3180 N N . LEU A 1 406 ? 18.491 5.387 12.490 1.00 96.56 406 LEU A N 1
ATOM 3181 C CA . LEU A 1 406 ? 18.955 5.715 13.847 1.00 96.56 406 LEU A CA 1
ATOM 3182 C C . LEU A 1 406 ? 18.754 7.187 14.213 1.00 96.56 406 LEU A C 1
ATOM 3184 O O . LEU A 1 406 ? 18.736 7.542 15.389 1.00 96.56 406 LEU A O 1
ATOM 3188 N N . GLY A 1 407 ? 18.581 8.056 13.222 1.00 97.50 407 GLY A N 1
ATOM 3189 C CA . GLY A 1 407 ? 18.327 9.468 13.462 1.00 97.50 407 GLY A CA 1
ATOM 3190 C C . GLY A 1 407 ? 18.176 10.270 12.182 1.00 97.50 407 GLY A C 1
ATOM 3191 O O . GLY A 1 407 ? 18.702 9.885 11.132 1.00 97.50 407 GLY A O 1
ATOM 3192 N N . VAL A 1 408 ? 17.472 11.392 12.310 1.00 98.25 408 VAL A N 1
ATOM 3193 C CA . VAL A 1 408 ? 17.258 12.396 11.262 1.00 98.25 408 VAL A CA 1
ATOM 3194 C C . VAL A 1 408 ? 17.629 13.748 11.843 1.00 98.25 408 VAL A C 1
ATOM 3196 O O . VAL A 1 408 ? 17.095 14.134 12.877 1.00 98.25 408 VAL A O 1
ATOM 3199 N N . LYS A 1 409 ? 18.550 14.467 11.205 1.00 98.12 409 LYS A N 1
ATOM 3200 C CA . LYS A 1 409 ? 18.962 15.799 11.652 1.00 98.12 409 LYS A CA 1
ATOM 3201 C C . LYS A 1 409 ? 18.767 16.814 10.539 1.00 98.12 409 LYS A C 1
ATOM 3203 O O . LYS A 1 409 ? 19.463 16.727 9.532 1.00 98.12 409 LYS A O 1
ATOM 3208 N N . ASN A 1 410 ? 17.878 17.780 10.744 1.00 97.19 410 ASN A N 1
ATOM 3209 C CA . ASN A 1 410 ? 17.700 18.917 9.853 1.00 97.19 410 ASN A CA 1
ATOM 3210 C C . ASN A 1 410 ? 18.756 19.992 10.153 1.00 97.19 410 ASN A C 1
ATOM 3212 O O . ASN A 1 410 ? 18.699 20.673 11.181 1.00 97.19 410 ASN A O 1
ATOM 3216 N N . ASN A 1 411 ? 19.727 20.143 9.252 1.00 95.12 411 ASN A N 1
ATOM 3217 C CA . ASN A 1 411 ? 20.814 21.117 9.367 1.00 95.12 411 ASN A CA 1
ATOM 3218 C C . ASN A 1 411 ? 20.502 22.463 8.687 1.00 95.12 411 ASN A C 1
ATOM 3220 O O . ASN A 1 411 ? 21.406 23.290 8.543 1.00 95.12 411 ASN A O 1
ATOM 3224 N N . ALA A 1 412 ? 19.248 22.708 8.288 1.00 94.75 412 ALA A N 1
ATOM 3225 C CA . ALA A 1 412 ? 18.849 23.980 7.700 1.00 94.75 412 ALA A CA 1
ATOM 3226 C C . ALA A 1 412 ? 19.183 25.157 8.644 1.00 94.75 412 ALA A C 1
ATOM 3228 O O . ALA A 1 412 ? 19.134 25.019 9.872 1.00 94.75 412 ALA A O 1
ATOM 3229 N N . PRO A 1 413 ? 19.567 26.329 8.112 1.00 93.94 413 PRO A N 1
ATOM 3230 C CA . PRO A 1 413 ? 19.721 27.524 8.930 1.00 93.94 413 PRO A CA 1
ATOM 3231 C C . PRO A 1 413 ? 18.375 27.929 9.544 1.00 93.94 413 PRO A C 1
ATOM 3233 O O . PRO A 1 413 ? 17.316 27.669 8.974 1.00 93.94 413 PRO A O 1
ATOM 3236 N N . LEU A 1 414 ? 18.414 28.609 10.693 1.00 94.19 414 LEU A N 1
ATOM 3237 C CA . LEU A 1 414 ? 17.198 29.181 11.270 1.00 94.19 414 LEU A CA 1
ATOM 3238 C C . LEU A 1 414 ? 16.587 30.209 10.304 1.00 94.19 414 LEU A C 1
ATOM 3240 O O . LEU A 1 414 ? 17.334 30.990 9.699 1.00 94.19 414 LEU A O 1
ATOM 3244 N N . PRO A 1 415 ? 15.252 30.240 10.164 1.00 92.31 415 PRO A N 1
ATOM 3245 C CA . PRO A 1 415 ? 14.598 31.212 9.305 1.00 92.31 415 PRO A CA 1
ATOM 3246 C C . PRO A 1 415 ? 14.672 32.630 9.901 1.00 92.31 415 PRO A C 1
ATOM 3248 O O . PRO A 1 415 ? 15.012 32.835 11.070 1.00 92.31 415 PRO A O 1
ATOM 3251 N N . GLN A 1 416 ? 14.340 33.635 9.085 1.00 89.62 416 GLN A N 1
ATOM 3252 C CA . GLN A 1 416 ? 14.193 35.021 9.552 1.00 89.62 416 GLN A CA 1
ATOM 3253 C C . GLN A 1 416 ? 13.111 35.127 10.640 1.00 89.62 416 GLN A C 1
ATOM 3255 O O . GLN A 1 416 ? 12.166 34.341 10.640 1.00 89.62 416 GLN A O 1
ATOM 3260 N N . SER A 1 417 ? 13.235 36.115 11.534 1.00 89.25 417 SER A N 1
ATOM 3261 C CA . SER A 1 417 ? 12.246 36.402 12.590 1.00 89.25 417 SER A CA 1
ATOM 3262 C C . SER A 1 417 ? 10.816 36.464 12.029 1.00 89.25 417 SER A C 1
ATOM 3264 O O . SER A 1 417 ? 10.584 37.021 10.951 1.00 89.25 417 SER A O 1
ATOM 3266 N N . GLY A 1 418 ? 9.869 35.838 12.731 1.00 84.19 418 GLY A N 1
ATOM 3267 C CA . GLY A 1 418 ? 8.464 35.724 12.334 1.00 84.19 418 GLY A CA 1
ATOM 3268 C C . GLY A 1 418 ? 8.157 34.709 11.224 1.00 84.19 418 GLY A C 1
ATOM 3269 O O . GLY A 1 418 ? 7.019 34.658 10.760 1.00 84.19 418 GLY A O 1
ATOM 3270 N N . LYS A 1 419 ? 9.128 33.909 10.761 1.00 88.25 419 LYS A N 1
ATOM 3271 C CA . LYS A 1 419 ? 8.916 32.862 9.743 1.00 88.25 419 LYS A CA 1
ATOM 3272 C C . LYS A 1 419 ? 8.946 31.457 10.356 1.00 88.25 419 LYS A C 1
ATOM 3274 O O . LYS A 1 419 ? 9.624 31.219 11.350 1.00 88.25 419 LYS A O 1
ATOM 3279 N N . ALA A 1 420 ? 8.199 30.542 9.737 1.00 90.31 420 ALA A N 1
ATOM 3280 C CA . ALA A 1 420 ? 8.076 29.144 10.154 1.00 90.31 420 ALA A CA 1
ATOM 3281 C C . ALA A 1 420 ? 9.291 28.311 9.718 1.00 90.31 420 ALA A C 1
ATOM 3283 O O . ALA A 1 420 ? 9.914 28.610 8.694 1.00 90.31 420 ALA A O 1
ATOM 3284 N N . GLY A 1 421 ? 9.579 27.245 10.464 1.00 91.69 421 GLY A N 1
ATOM 3285 C CA . GLY A 1 421 ? 10.703 26.344 10.214 1.00 91.69 421 GLY A CA 1
ATOM 3286 C C . GLY A 1 421 ? 11.816 26.465 11.251 1.00 91.69 421 GLY A C 1
ATOM 3287 O O . GLY A 1 421 ? 11.795 27.316 12.143 1.00 91.69 421 GLY A O 1
ATOM 3288 N N . GLY A 1 422 ? 12.817 25.598 11.138 1.00 91.31 422 GLY A N 1
ATOM 3289 C CA . GLY A 1 422 ? 13.933 25.581 12.075 1.00 91.31 422 GLY A CA 1
ATOM 3290 C C . GLY A 1 422 ? 14.809 24.343 11.958 1.00 91.31 422 GLY A C 1
ATOM 3291 O O . GLY A 1 422 ? 14.658 23.525 11.055 1.00 91.31 422 GLY A O 1
ATOM 3292 N N . GLN A 1 423 ? 15.735 24.218 12.902 1.00 95.38 423 GLN A N 1
ATOM 3293 C CA . GLN A 1 423 ? 16.579 23.038 13.050 1.00 95.38 423 GLN A CA 1
ATOM 3294 C C . GLN A 1 423 ? 15.841 21.980 13.856 1.00 95.38 423 GLN A C 1
ATOM 3296 O O . GLN A 1 423 ? 15.214 22.304 14.864 1.00 95.38 423 GLN A O 1
ATOM 3301 N N . MET A 1 424 ? 15.976 20.718 13.461 1.00 94.94 424 MET A N 1
ATOM 3302 C CA . MET A 1 424 ? 15.477 19.593 14.244 1.00 94.94 424 MET A CA 1
ATOM 3303 C C . MET A 1 424 ? 16.467 18.435 14.274 1.00 94.94 424 MET A C 1
ATOM 3305 O O . MET A 1 424 ? 17.360 18.327 13.431 1.00 94.94 424 MET A O 1
ATOM 3309 N N . SER A 1 425 ? 16.353 17.595 15.296 1.00 97.62 425 SER A N 1
ATOM 3310 C CA . SER A 1 425 ? 17.174 16.399 15.448 1.00 97.62 425 SER A CA 1
ATOM 3311 C C . SER A 1 425 ? 16.379 15.319 16.152 1.00 97.62 425 SER A C 1
ATOM 3313 O O . SER A 1 425 ? 15.975 15.515 17.292 1.00 97.62 425 SER A O 1
ATOM 3315 N N . HIS A 1 426 ? 16.242 14.165 15.511 1.00 98.25 426 HIS A N 1
ATOM 3316 C CA . HIS A 1 426 ? 15.665 12.956 16.076 1.00 98.25 426 HIS A CA 1
ATOM 3317 C C . HIS A 1 426 ? 16.731 11.881 16.264 1.00 98.25 426 HIS A C 1
ATOM 3319 O O . HIS A 1 426 ? 17.659 11.751 15.461 1.00 98.25 426 HIS A O 1
ATOM 3325 N N . SER A 1 427 ? 16.589 11.083 17.313 1.00 98.69 427 SER A N 1
ATOM 3326 C CA . SER A 1 427 ? 17.391 9.882 17.549 1.00 98.69 427 SER A CA 1
ATOM 3327 C C . SER A 1 427 ? 16.475 8.735 17.938 1.00 98.69 427 SER A C 1
ATOM 3329 O O . SER A 1 427 ? 15.538 8.938 18.707 1.00 98.69 427 SER A O 1
ATOM 3331 N N . TYR A 1 428 ? 16.744 7.547 17.406 1.00 98.44 428 TYR A N 1
ATOM 3332 C CA . TYR A 1 428 ? 15.913 6.358 17.559 1.00 98.44 428 TYR A CA 1
ATOM 3333 C C . TYR A 1 428 ? 16.771 5.177 18.001 1.00 98.44 428 TYR A C 1
ATOM 3335 O O . TYR A 1 428 ? 17.897 5.000 17.534 1.00 98.44 428 TYR A O 1
ATOM 3343 N N . THR A 1 429 ? 16.220 4.340 18.873 1.00 98.38 429 THR A N 1
ATOM 3344 C CA . THR A 1 429 ? 16.813 3.047 19.224 1.00 98.38 429 THR A CA 1
ATOM 3345 C C . THR A 1 429 ? 15.783 1.947 19.040 1.00 98.38 429 THR A C 1
ATOM 3347 O O . THR A 1 429 ? 14.583 2.185 19.183 1.00 98.38 429 THR A O 1
ATOM 3350 N N . TYR A 1 430 ? 16.253 0.746 18.723 1.00 93.44 430 TYR A N 1
ATOM 3351 C CA . TYR A 1 430 ? 15.405 -0.406 18.444 1.00 93.44 430 TYR A CA 1
ATOM 3352 C C . TYR A 1 430 ? 15.795 -1.571 19.3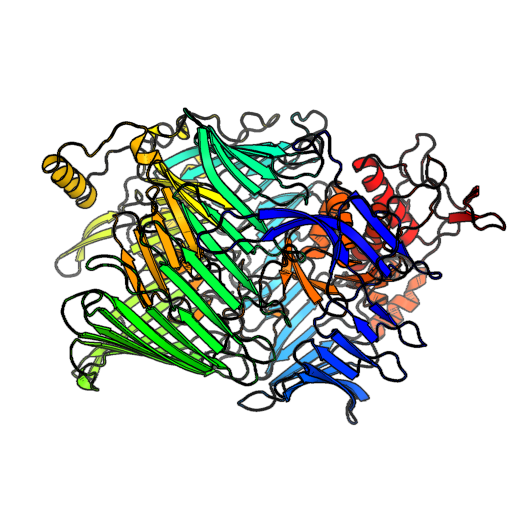40 1.00 93.44 430 TYR A C 1
ATOM 3354 O O . TYR A 1 430 ? 16.955 -1.696 19.738 1.00 93.44 430 TYR A O 1
ATOM 3362 N N . ASP A 1 431 ? 14.826 -2.425 19.642 1.00 91.75 431 ASP A N 1
ATOM 3363 C CA . ASP A 1 431 ? 15.101 -3.719 20.252 1.00 91.75 431 ASP A CA 1
ATOM 3364 C C . ASP A 1 431 ? 15.583 -4.745 19.195 1.00 91.75 431 ASP A C 1
ATOM 3366 O O . ASP A 1 431 ? 15.596 -4.451 17.993 1.00 91.75 431 ASP A O 1
ATOM 3370 N N . PRO A 1 432 ? 16.002 -5.957 19.600 1.00 86.06 432 PRO A N 1
ATOM 3371 C CA . PRO A 1 432 ? 16.465 -6.987 18.665 1.00 86.06 432 PRO A CA 1
ATOM 3372 C C . PRO A 1 432 ? 15.426 -7.492 17.646 1.00 86.06 432 PRO A C 1
ATOM 3374 O O . PRO A 1 432 ? 15.803 -8.171 16.692 1.00 86.06 432 PRO A O 1
ATOM 3377 N N . LEU A 1 433 ? 14.136 -7.186 17.834 1.00 81.88 433 LEU A N 1
ATOM 3378 C CA . LEU A 1 433 ? 13.059 -7.476 16.875 1.00 81.88 433 LEU A CA 1
ATOM 3379 C C . LEU A 1 433 ? 12.779 -6.285 15.949 1.00 81.88 433 LEU A C 1
ATOM 3381 O O . LEU A 1 433 ? 11.821 -6.306 15.177 1.00 81.88 433 LEU A O 1
ATOM 3385 N N . TYR A 1 434 ? 13.613 -5.247 16.030 1.00 84.31 434 TYR A N 1
ATOM 3386 C CA . TYR A 1 434 ? 13.521 -4.003 15.273 1.00 84.31 434 TYR A CA 1
ATOM 3387 C C . TYR A 1 434 ? 12.276 -3.178 15.566 1.00 84.31 434 TYR A C 1
ATOM 3389 O O . TYR A 1 434 ? 11.852 -2.381 14.730 1.00 84.31 434 TYR A O 1
ATOM 3397 N N . ARG A 1 435 ? 11.717 -3.317 16.769 1.00 92.25 435 ARG A N 1
ATOM 3398 C CA . ARG A 1 435 ? 10.651 -2.442 17.260 1.00 92.25 435 ARG A CA 1
ATOM 3399 C C . ARG A 1 435 ? 11.280 -1.198 17.868 1.00 92.25 435 ARG A C 1
ATOM 3401 O O . ARG A 1 435 ? 12.316 -1.288 18.527 1.00 92.25 435 ARG A O 1
ATOM 3408 N N . LEU A 1 436 ? 10.670 -0.036 17.656 1.00 96.50 436 LEU A N 1
ATOM 3409 C CA . LEU A 1 436 ? 11.168 1.230 18.189 1.00 96.50 436 LEU A CA 1
ATOM 3410 C C . LEU A 1 436 ? 11.123 1.198 19.724 1.00 96.50 436 LEU A C 1
ATOM 3412 O O . LEU A 1 436 ? 10.044 1.212 20.304 1.00 96.50 436 LEU A O 1
ATOM 3416 N N . ALA A 1 437 ? 12.270 1.167 20.394 1.00 97.62 437 ALA A N 1
ATOM 3417 C CA . ALA A 1 437 ? 12.355 1.069 21.853 1.00 97.62 437 ALA A CA 1
ATOM 3418 C C . ALA A 1 437 ? 12.329 2.448 22.529 1.00 97.62 437 ALA A C 1
ATOM 3420 O O . ALA A 1 437 ? 11.676 2.650 23.556 1.00 97.62 437 ALA A O 1
ATOM 3421 N N . SER A 1 438 ? 13.025 3.424 21.946 1.00 98.56 438 SER A N 1
ATOM 3422 C CA . SER A 1 438 ? 12.987 4.809 22.411 1.00 98.56 438 SER A CA 1
ATOM 3423 C C . SER A 1 438 ? 13.256 5.791 21.283 1.00 98.56 438 SER A C 1
ATOM 3425 O O . SER A 1 438 ? 13.874 5.450 20.269 1.00 98.56 438 SER A O 1
ATOM 3427 N N . ALA A 1 439 ? 12.803 7.026 21.478 1.00 98.75 439 ALA A N 1
ATOM 3428 C CA . ALA A 1 439 ? 13.155 8.133 20.615 1.00 98.75 439 ALA A CA 1
ATOM 3429 C C . ALA A 1 439 ? 13.329 9.428 21.405 1.00 98.75 439 ALA A C 1
ATOM 3431 O O . ALA A 1 439 ? 12.664 9.657 22.412 1.00 98.75 439 ALA A O 1
ATOM 3432 N N . THR A 1 440 ? 14.181 10.312 20.910 1.00 98.69 440 THR A N 1
ATOM 3433 C CA . THR A 1 440 ? 14.251 11.700 21.365 1.00 98.69 440 THR A CA 1
ATOM 3434 C C . THR A 1 440 ? 14.171 12.626 20.168 1.00 98.69 440 THR A C 1
ATOM 3436 O O . THR A 1 440 ? 14.554 12.250 19.059 1.00 98.69 440 THR A O 1
ATOM 3439 N N . GLY A 1 441 ? 13.653 13.830 20.387 1.00 98.19 441 GLY A N 1
ATOM 3440 C CA . GLY A 1 441 ? 13.604 14.869 19.372 1.00 98.19 441 GLY A CA 1
ATOM 3441 C C . GLY A 1 441 ? 13.878 16.238 19.961 1.00 98.19 441 GLY A C 1
ATOM 3442 O O . GLY A 1 441 ? 13.501 16.515 21.098 1.00 98.19 441 GLY A O 1
ATOM 3443 N N . THR A 1 442 ? 14.517 17.106 19.188 1.00 97.75 442 THR A N 1
ATOM 3444 C CA . THR A 1 442 ? 14.647 18.531 19.496 1.00 97.75 442 THR A CA 1
ATOM 3445 C C . THR A 1 442 ? 14.259 19.361 18.285 1.00 97.75 442 THR A C 1
ATOM 3447 O O . THR A 1 442 ? 14.464 18.946 17.147 1.00 97.75 442 THR A O 1
ATOM 3450 N N . TYR A 1 443 ? 13.705 20.537 18.544 1.00 96.69 443 TYR A N 1
ATOM 3451 C CA . TYR A 1 443 ? 13.402 21.563 17.561 1.00 96.69 443 TYR A CA 1
ATOM 3452 C C . TYR A 1 443 ? 13.903 22.909 18.083 1.00 96.69 443 TYR A C 1
ATOM 3454 O O . TYR A 1 443 ? 13.769 23.228 19.267 1.00 96.69 443 TYR A O 1
ATOM 3462 N N . LYS A 1 444 ? 14.479 23.706 17.189 1.00 95.88 444 LYS A N 1
ATOM 3463 C CA . LYS A 1 444 ? 14.902 25.078 17.443 1.00 95.88 444 LYS A CA 1
ATOM 3464 C C . LYS A 1 444 ? 14.447 25.948 16.281 1.00 95.88 444 LYS A C 1
ATOM 3466 O O . LYS A 1 444 ? 14.927 25.774 15.162 1.00 95.88 444 LYS A O 1
ATOM 3471 N N . GLY A 1 445 ? 13.553 26.884 16.565 1.00 93.25 445 GLY A N 1
ATOM 3472 C CA . GLY A 1 445 ? 13.079 27.896 15.628 1.00 93.25 445 GLY A CA 1
ATOM 3473 C C . GLY A 1 445 ? 13.743 29.253 15.859 1.00 93.25 445 GLY A C 1
ATOM 3474 O O . GLY A 1 445 ? 14.676 29.403 16.655 1.00 93.25 445 GLY A O 1
ATOM 3475 N N . THR A 1 446 ? 13.256 30.257 15.137 1.00 90.88 446 THR A N 1
ATOM 3476 C CA . THR A 1 446 ? 13.609 31.666 15.364 1.00 90.88 446 THR A CA 1
ATOM 3477 C C . THR A 1 446 ? 12.853 32.237 16.577 1.00 90.88 446 THR A C 1
ATOM 3479 O O . THR A 1 446 ? 12.002 31.560 17.146 1.00 90.88 446 THR A O 1
ATOM 3482 N N . ASP A 1 447 ? 13.166 33.461 17.005 1.00 90.12 447 ASP A N 1
ATOM 3483 C CA . ASP A 1 447 ? 12.460 34.160 18.099 1.00 90.12 447 ASP A CA 1
ATOM 3484 C C . ASP A 1 447 ? 12.397 33.372 19.428 1.00 90.12 447 ASP A C 1
ATOM 3486 O O . ASP A 1 447 ? 11.394 33.376 20.134 1.00 90.12 447 ASP A O 1
ATOM 3490 N N . ASN A 1 448 ? 13.491 32.681 19.774 1.00 88.38 448 ASN A N 1
ATOM 3491 C CA . ASN A 1 448 ? 13.620 31.825 20.965 1.00 88.38 448 ASN A CA 1
ATOM 3492 C C . ASN A 1 448 ? 12.653 30.627 21.022 1.00 88.38 448 ASN A C 1
ATOM 3494 O O . ASN A 1 448 ? 12.515 30.007 22.078 1.00 88.38 448 ASN A O 1
ATOM 3498 N N . LYS A 1 449 ? 12.040 30.250 19.894 1.00 93.81 449 LYS A N 1
ATOM 3499 C CA . LYS A 1 449 ? 11.262 29.015 19.783 1.00 93.81 449 LYS A CA 1
ATOM 3500 C C . LYS A 1 449 ? 12.149 27.794 19.991 1.00 93.81 449 LYS A C 1
ATOM 3502 O O . LYS A 1 449 ? 13.141 27.606 19.284 1.00 93.81 449 LYS A O 1
ATOM 3507 N N . ALA A 1 450 ? 11.764 26.924 20.909 1.00 95.38 450 ALA A N 1
ATOM 3508 C CA . ALA A 1 450 ? 12.421 25.643 21.118 1.00 95.38 450 ALA A CA 1
ATOM 3509 C C . ALA A 1 450 ? 11.402 24.582 21.520 1.00 95.38 450 ALA A C 1
ATOM 3511 O O . ALA A 1 450 ? 10.389 24.889 22.138 1.00 95.38 450 ALA A O 1
ATOM 3512 N N . ALA A 1 451 ? 11.674 23.326 21.195 1.00 96.38 451 ALA A N 1
ATOM 3513 C CA . ALA A 1 451 ? 10.907 22.209 21.713 1.00 96.38 451 ALA A CA 1
ATOM 3514 C C . ALA A 1 451 ? 11.764 20.952 21.830 1.00 96.38 451 ALA A C 1
ATOM 3516 O O . ALA A 1 451 ? 12.790 20.812 21.166 1.00 96.38 451 ALA A O 1
ATOM 3517 N N . SER A 1 452 ? 11.335 20.012 22.659 1.00 97.50 452 SER A N 1
ATOM 3518 C CA . SER A 1 452 ? 11.949 18.693 22.750 1.00 97.50 452 SER A CA 1
ATOM 3519 C C . SER A 1 452 ? 10.935 17.641 23.150 1.00 97.50 452 SER A C 1
ATOM 3521 O O . SER A 1 452 ? 9.975 17.957 23.851 1.00 97.50 452 SER A O 1
ATOM 3523 N N . TYR A 1 453 ? 11.163 16.398 22.734 1.00 98.12 453 TYR A N 1
ATOM 3524 C CA . TYR A 1 453 ? 10.390 15.264 23.210 1.00 98.12 453 TYR A CA 1
ATOM 3525 C C . TYR A 1 453 ? 11.273 14.074 23.584 1.00 98.12 453 TYR A C 1
ATOM 3527 O O . TYR A 1 453 ? 12.370 13.887 23.049 1.00 98.12 453 TYR A O 1
ATOM 3535 N N . THR A 1 454 ? 10.746 13.229 24.464 1.00 98.62 454 THR A N 1
ATOM 3536 C CA . THR A 1 454 ? 11.231 11.871 24.713 1.00 98.62 454 THR A CA 1
ATOM 3537 C C . THR A 1 454 ? 10.087 10.877 24.534 1.00 98.62 454 THR A C 1
ATOM 3539 O O . THR A 1 454 ? 8.936 11.178 24.848 1.00 98.62 454 THR A O 1
ATOM 3542 N N . LEU A 1 455 ? 10.411 9.705 23.996 1.00 98.75 455 LEU A N 1
ATOM 3543 C CA . LEU A 1 455 ? 9.525 8.562 23.832 1.00 98.75 455 LEU A CA 1
ATOM 3544 C C . LEU A 1 455 ? 10.227 7.316 24.374 1.00 98.75 455 LEU A C 1
ATOM 3546 O O . LEU A 1 455 ? 11.376 7.048 24.018 1.00 98.75 455 LEU A O 1
ATOM 3550 N N . SER A 1 456 ? 9.523 6.523 25.173 1.00 98.62 456 SER A N 1
ATOM 3551 C CA . SER A 1 456 ? 9.936 5.176 25.566 1.00 98.62 456 SER A CA 1
ATOM 3552 C C . SER A 1 456 ? 8.772 4.207 25.392 1.00 98.62 456 SER A C 1
ATOM 3554 O O . SER A 1 456 ? 7.645 4.519 25.782 1.00 98.62 456 SER A O 1
ATOM 3556 N N . MET A 1 457 ? 9.060 3.053 24.793 1.00 98.44 457 MET A N 1
ATOM 3557 C CA . MET A 1 457 ? 8.087 2.017 24.465 1.00 98.44 457 MET A CA 1
ATOM 3558 C C . MET A 1 457 ? 8.413 0.719 25.201 1.00 98.44 457 MET A C 1
ATOM 3560 O O . MET A 1 457 ? 9.576 0.328 25.302 1.00 98.44 457 MET A O 1
ATOM 3564 N N . GLY A 1 458 ? 7.376 0.028 25.663 1.00 97.69 458 GLY A N 1
ATOM 3565 C CA . GLY A 1 458 ? 7.444 -1.360 26.107 1.00 97.69 458 GLY A CA 1
ATOM 3566 C C . GLY A 1 458 ? 6.528 -2.228 25.257 1.00 97.69 458 GLY A C 1
ATOM 3567 O O . GLY A 1 458 ? 5.453 -1.783 24.850 1.00 97.69 458 GLY A O 1
ATOM 3568 N N . TYR A 1 459 ? 6.943 -3.468 25.020 1.00 96.38 459 TYR A N 1
ATOM 3569 C CA . TYR A 1 459 ? 6.205 -4.439 24.221 1.00 96.38 459 TYR A CA 1
ATOM 3570 C C . TYR A 1 459 ? 6.196 -5.805 24.903 1.00 96.38 459 TYR A C 1
ATOM 3572 O O . TYR A 1 459 ? 7.007 -6.045 25.791 1.00 96.38 459 TYR A O 1
ATOM 3580 N N . ASP A 1 460 ? 5.319 -6.699 24.460 1.00 94.06 460 ASP A N 1
ATOM 3581 C CA . ASP A 1 460 ? 5.386 -8.128 24.782 1.00 94.06 460 ASP A CA 1
ATOM 3582 C C . ASP A 1 460 ? 5.793 -8.982 23.568 1.00 94.06 460 ASP A C 1
ATOM 3584 O O . ASP A 1 460 ? 6.056 -8.472 22.474 1.00 94.06 460 ASP A O 1
ATOM 3588 N N . ASN A 1 461 ? 5.840 -10.304 23.747 1.00 91.88 461 ASN A N 1
ATOM 3589 C CA . ASN A 1 461 ? 6.226 -11.266 22.712 1.00 91.88 461 ASN A CA 1
ATOM 3590 C C . ASN A 1 461 ? 5.212 -11.406 21.558 1.00 91.88 461 ASN A C 1
ATOM 3592 O O . ASN A 1 461 ? 5.554 -11.987 20.533 1.00 91.88 461 ASN A O 1
ATOM 3596 N N . MET A 1 462 ? 4.006 -10.838 21.675 1.00 89.31 462 MET A N 1
ATOM 3597 C CA . MET A 1 462 ? 3.034 -10.727 20.577 1.00 89.31 462 MET A CA 1
ATOM 3598 C C . MET A 1 462 ? 3.048 -9.345 19.921 1.00 89.31 462 MET A C 1
ATOM 3600 O O . MET A 1 462 ? 2.119 -8.980 19.198 1.00 89.31 462 MET A O 1
ATOM 3604 N N . HIS A 1 463 ? 4.109 -8.563 20.148 1.00 89.69 463 HIS A N 1
ATOM 3605 C CA . HIS A 1 463 ? 4.268 -7.208 19.619 1.00 89.69 463 HIS A CA 1
ATOM 3606 C C . HIS A 1 463 ? 3.166 -6.240 20.082 1.00 89.69 463 HIS A C 1
ATOM 3608 O O . HIS A 1 463 ? 2.999 -5.172 19.490 1.00 89.69 463 HIS A O 1
ATOM 3614 N N . ARG A 1 464 ? 2.419 -6.562 21.142 1.00 94.75 464 ARG A N 1
ATOM 3615 C CA . ARG A 1 464 ? 1.466 -5.615 21.720 1.00 94.75 464 ARG A CA 1
ATOM 3616 C C . ARG A 1 464 ? 2.233 -4.594 22.552 1.00 94.75 464 ARG A C 1
ATOM 3618 O O . ARG A 1 464 ? 3.220 -4.932 23.203 1.00 94.75 464 ARG A O 1
ATOM 3625 N N . ILE A 1 465 ? 1.790 -3.341 22.529 1.00 97.75 465 ILE A N 1
ATOM 3626 C CA . ILE A 1 465 ? 2.387 -2.269 23.332 1.00 97.75 465 ILE A CA 1
ATOM 3627 C C . ILE A 1 465 ? 1.954 -2.471 24.781 1.00 97.75 465 ILE A C 1
ATOM 3629 O O . ILE A 1 465 ? 0.760 -2.554 25.039 1.00 97.75 465 ILE A O 1
ATOM 3633 N N . THR A 1 466 ? 2.889 -2.541 25.723 1.00 97.44 466 THR A N 1
ATOM 3634 C CA . THR A 1 466 ? 2.612 -2.652 27.168 1.00 97.44 466 THR A CA 1
ATOM 3635 C C . THR A 1 466 ? 2.775 -1.313 27.883 1.00 97.44 466 THR A C 1
ATOM 3637 O O . THR A 1 466 ? 2.104 -1.050 28.883 1.00 97.44 466 THR A O 1
ATOM 3640 N N . SER A 1 467 ? 3.623 -0.428 27.352 1.00 98.38 467 SER A N 1
ATOM 3641 C CA . SER A 1 467 ? 3.764 0.944 27.839 1.00 98.38 467 SER A CA 1
ATOM 3642 C C . SER A 1 467 ? 4.191 1.908 26.737 1.00 98.38 467 SER A C 1
ATOM 3644 O O . SER A 1 467 ? 4.942 1.537 25.836 1.00 98.38 467 SER A O 1
ATOM 3646 N N . LYS A 1 468 ? 3.726 3.155 26.831 1.00 98.50 468 LYS A N 1
ATOM 3647 C CA . LYS A 1 468 ? 4.164 4.277 25.992 1.00 98.50 468 LYS A CA 1
ATOM 3648 C C . LYS A 1 468 ? 4.297 5.512 26.870 1.00 98.50 468 LYS A C 1
ATOM 3650 O O . LYS A 1 468 ? 3.312 5.969 27.445 1.00 98.50 468 LYS A O 1
ATOM 3655 N N . LYS A 1 469 ? 5.508 6.048 26.984 1.00 98.31 469 LYS A N 1
ATOM 3656 C CA . LYS A 1 469 ? 5.786 7.283 27.724 1.00 98.31 469 LYS A CA 1
ATOM 3657 C C . LYS A 1 469 ? 6.243 8.344 26.748 1.00 98.31 469 LYS A C 1
ATOM 3659 O O . LYS A 1 469 ? 7.299 8.173 26.146 1.00 98.31 469 LYS A O 1
ATOM 3664 N N . GLN A 1 470 ? 5.457 9.399 26.582 1.00 98.06 470 GLN A N 1
ATOM 3665 C CA . GLN A 1 470 ? 5.740 10.497 25.663 1.00 98.06 470 GLN A CA 1
ATOM 3666 C C . GLN A 1 470 ? 5.747 11.795 26.466 1.00 98.06 470 GLN A C 1
ATOM 3668 O O . GLN A 1 470 ? 4.725 12.191 27.021 1.00 98.06 470 GLN A O 1
ATOM 3673 N N . HIS A 1 471 ? 6.890 12.471 26.518 1.00 96.56 471 HIS A N 1
ATOM 3674 C CA . HIS A 1 471 ? 7.031 13.752 27.209 1.00 96.56 471 HIS A CA 1
ATOM 3675 C C . HIS A 1 471 ? 7.503 14.810 26.226 1.00 96.56 471 HIS A C 1
ATOM 3677 O O . HIS A 1 471 ? 8.351 14.535 25.383 1.00 96.56 471 HIS A O 1
ATOM 3683 N N . LEU A 1 472 ? 6.946 16.008 26.339 1.00 95.06 472 LEU A N 1
ATOM 3684 C CA . LEU A 1 472 ? 7.143 17.141 25.451 1.00 95.06 472 LEU A CA 1
ATOM 3685 C C . LEU A 1 472 ? 7.364 18.407 26.285 1.00 95.06 472 LEU A C 1
ATOM 3687 O O . LEU A 1 472 ? 6.652 18.664 27.255 1.00 95.06 472 LEU A O 1
ATOM 3691 N N . SER A 1 473 ? 8.320 19.228 25.867 1.00 94.31 473 SER A N 1
ATOM 3692 C CA . SER A 1 473 ? 8.484 20.601 26.341 1.00 94.31 473 SER A CA 1
ATOM 3693 C C . SER A 1 473 ? 8.578 21.534 25.141 1.00 94.31 473 SER A C 1
ATOM 3695 O O . SER A 1 473 ? 9.299 21.227 24.192 1.00 94.31 473 SER A O 1
ATOM 3697 N N . GLN A 1 474 ? 7.845 22.643 25.156 1.00 93.69 474 GLN A N 1
ATOM 3698 C CA . GLN A 1 474 ? 7.837 23.662 24.107 1.00 93.69 474 GLN A CA 1
ATOM 3699 C C . GLN A 1 474 ? 7.987 25.043 24.738 1.00 93.69 474 GLN A C 1
ATOM 3701 O O . GLN A 1 474 ? 7.247 25.378 25.652 1.00 93.69 474 GLN A O 1
ATOM 3706 N N . THR A 1 475 ? 8.883 25.875 24.224 1.00 93.88 475 THR A N 1
ATOM 3707 C CA . THR A 1 475 ? 9.085 27.256 24.666 1.00 93.88 475 THR A CA 1
ATOM 3708 C C . THR A 1 475 ? 8.872 28.197 23.490 1.00 93.88 475 THR A C 1
ATOM 3710 O O . THR A 1 475 ? 9.497 28.021 22.445 1.00 93.88 475 THR A O 1
ATOM 3713 N N . GLY A 1 476 ? 7.983 29.181 23.637 1.00 87.44 476 GLY A N 1
ATOM 3714 C CA . GLY A 1 476 ? 7.745 30.221 22.626 1.00 87.44 476 GLY A CA 1
ATOM 3715 C C . GLY A 1 476 ? 7.063 29.752 21.332 1.00 87.44 476 GLY A C 1
ATOM 3716 O O . GLY A 1 476 ? 6.965 30.535 20.391 1.00 87.44 476 GLY A O 1
ATOM 3717 N N . VAL A 1 477 ? 6.623 28.488 21.243 1.00 84.31 477 VAL A N 1
ATOM 3718 C CA . VAL A 1 477 ? 6.060 27.901 20.008 1.00 84.31 477 VAL A CA 1
ATOM 3719 C C . VAL A 1 477 ? 4.581 28.256 19.836 1.00 84.31 477 VAL A C 1
ATOM 3721 O O . VAL A 1 477 ? 4.223 28.908 18.860 1.00 84.31 477 VAL A O 1
ATOM 3724 N N . GLN A 1 478 ? 3.724 27.837 20.776 1.00 74.31 478 GLN A N 1
ATOM 3725 C CA . GLN A 1 478 ? 2.279 28.110 20.732 1.00 74.31 478 GLN A CA 1
ATOM 3726 C C . GLN A 1 478 ? 1.895 29.411 21.457 1.00 74.31 478 GLN A C 1
ATOM 3728 O O . GLN A 1 478 ? 0.901 30.038 21.102 1.00 74.31 478 GLN A O 1
ATOM 3733 N N . PHE A 1 479 ? 2.670 29.812 22.470 1.00 79.69 479 PHE A N 1
ATOM 3734 C CA . PHE A 1 479 ? 2.475 31.029 23.261 1.00 79.69 479 PHE A CA 1
ATOM 3735 C C . PHE A 1 479 ? 3.798 31.473 23.908 1.00 79.69 479 PHE A C 1
ATOM 3737 O O . PHE A 1 479 ? 4.787 30.734 23.889 1.00 79.69 479 PHE A O 1
ATOM 3744 N N . GLU A 1 480 ? 3.820 32.681 24.478 1.00 83.25 480 GLU A N 1
ATOM 3745 C CA . GLU A 1 480 ? 4.964 33.191 25.242 1.00 83.25 480 GLU A CA 1
ATOM 3746 C C . GLU A 1 480 ? 5.101 32.459 26.583 1.00 83.25 480 GLU A C 1
ATOM 3748 O O . GLU A 1 480 ? 4.257 32.598 27.462 1.00 83.25 480 GLU A O 1
ATOM 3753 N N . GLY A 1 481 ? 6.177 31.693 26.752 1.00 87.50 481 GLY A N 1
ATOM 3754 C CA . GLY A 1 481 ? 6.416 30.886 27.949 1.00 87.50 481 GLY A CA 1
ATOM 3755 C C . GLY A 1 481 ? 6.865 29.475 27.595 1.00 87.50 481 GLY A C 1
ATOM 3756 O O . GLY A 1 481 ? 7.178 29.193 26.436 1.00 87.50 481 GLY A O 1
ATOM 3757 N N . THR A 1 482 ? 6.915 28.601 28.598 1.00 90.81 482 THR A N 1
ATOM 3758 C CA . THR A 1 482 ? 7.212 27.175 28.426 1.00 90.81 482 THR A CA 1
ATOM 3759 C C . THR A 1 482 ? 5.962 26.367 28.729 1.00 90.81 482 THR A C 1
ATOM 3761 O O . THR A 1 482 ? 5.304 26.609 29.728 1.00 90.81 482 THR A O 1
ATOM 3764 N N . LEU A 1 483 ? 5.664 25.387 27.885 1.00 91.69 483 LEU A N 1
ATOM 3765 C CA . LEU A 1 483 ? 4.630 24.387 28.068 1.00 91.69 483 LEU A CA 1
ATOM 3766 C C . LEU A 1 483 ? 5.281 23.018 28.187 1.00 91.69 483 LEU A C 1
ATOM 3768 O O . LEU A 1 483 ? 5.962 22.569 27.268 1.00 91.69 483 LEU A O 1
ATOM 3772 N N . ASN A 1 484 ? 5.005 22.324 29.279 1.00 92.69 484 ASN A N 1
ATOM 3773 C CA . ASN A 1 484 ? 5.311 20.916 29.439 1.00 92.69 484 ASN A CA 1
ATOM 3774 C C . ASN A 1 484 ? 4.019 20.118 29.281 1.00 92.69 484 ASN A C 1
ATOM 3776 O O . ASN A 1 484 ? 3.034 20.362 29.979 1.00 92.69 484 ASN A O 1
ATOM 3780 N N . ALA A 1 485 ? 4.025 19.156 28.370 1.00 93.38 485 ALA A N 1
ATOM 3781 C CA . ALA A 1 485 ? 2.913 18.248 28.144 1.00 93.38 485 ALA A CA 1
ATOM 3782 C C . ALA A 1 485 ? 3.441 16.824 28.013 1.00 93.38 485 ALA A C 1
ATOM 3784 O O . ALA A 1 485 ? 4.575 16.605 27.598 1.00 93.38 485 ALA A O 1
ATOM 3785 N N . GLY A 1 486 ? 2.643 15.836 28.373 1.00 94.38 486 GLY A N 1
ATOM 3786 C CA . GLY A 1 486 ? 3.062 14.455 28.217 1.00 94.38 486 GLY A CA 1
ATOM 3787 C C . GLY A 1 486 ? 2.091 13.489 28.844 1.00 94.38 486 GLY A C 1
ATOM 3788 O O . GLY A 1 486 ? 1.114 13.888 29.480 1.00 94.38 486 GLY A O 1
ATOM 3789 N N . TYR A 1 487 ? 2.376 12.213 28.643 1.00 96.31 487 TYR A N 1
ATOM 3790 C CA . TYR A 1 487 ? 1.601 11.127 29.201 1.00 96.31 487 TYR A CA 1
ATOM 3791 C C . TYR A 1 487 ? 2.451 9.879 29.428 1.00 96.31 487 TYR A C 1
ATOM 3793 O O . TYR A 1 487 ? 3.425 9.612 28.718 1.00 96.31 487 TYR A O 1
ATOM 3801 N N . GLU A 1 488 ? 2.024 9.081 30.398 1.00 97.25 488 GLU A N 1
ATOM 3802 C CA . GLU A 1 488 ? 2.446 7.699 30.576 1.00 97.25 488 GLU A CA 1
ATOM 3803 C C . GLU A 1 488 ? 1.229 6.790 30.418 1.00 97.25 488 GLU A C 1
ATOM 3805 O O . GLU A 1 488 ? 0.327 6.787 31.259 1.00 97.25 488 GLU A O 1
ATOM 3810 N N . LEU A 1 489 ? 1.213 6.023 29.327 1.00 98.19 489 LEU A N 1
ATOM 3811 C CA . LEU A 1 489 ? 0.188 5.030 29.038 1.00 98.19 489 LEU A CA 1
ATOM 3812 C C . LEU A 1 489 ? 0.673 3.653 29.481 1.00 98.19 489 LEU A C 1
ATOM 3814 O O . LEU A 1 489 ? 1.733 3.194 29.043 1.00 98.19 489 LEU A O 1
ATOM 3818 N N . ALA A 1 490 ? -0.121 2.984 30.311 1.00 98.00 490 ALA A N 1
ATOM 3819 C CA . ALA A 1 490 ? 0.051 1.573 30.642 1.00 98.00 490 ALA A CA 1
ATOM 3820 C C . ALA A 1 490 ? -1.108 0.772 30.046 1.00 98.00 490 ALA A C 1
ATOM 3822 O O . ALA A 1 490 ? -2.271 1.009 30.382 1.00 98.00 490 ALA A O 1
ATOM 3823 N N . TYR A 1 491 ? -0.776 -0.167 29.165 1.00 97.94 491 TYR A N 1
ATOM 3824 C CA . TYR A 1 491 ? -1.737 -0.933 28.381 1.00 97.94 491 TYR A CA 1
ATOM 3825 C C . TYR A 1 491 ? -2.006 -2.264 29.069 1.00 97.94 491 TYR A C 1
ATOM 3827 O O . TYR A 1 491 ? -1.089 -2.966 29.497 1.00 97.94 491 TYR A O 1
ATOM 3835 N N . THR A 1 492 ? -3.277 -2.631 29.144 1.00 96.81 492 THR A N 1
ATOM 3836 C CA . THR A 1 492 ? -3.714 -3.937 29.629 1.00 96.81 492 THR A CA 1
ATOM 3837 C C . THR A 1 492 ? -4.630 -4.559 28.594 1.00 96.81 492 THR A C 1
ATOM 3839 O O . THR A 1 492 ? -5.535 -3.898 28.093 1.00 96.81 492 THR A O 1
ATOM 3842 N N . TYR A 1 493 ? -4.375 -5.818 28.252 1.00 95.75 493 TYR A N 1
ATOM 3843 C CA . TYR A 1 493 ? -5.142 -6.567 27.257 1.00 95.75 493 TYR A CA 1
ATOM 3844 C C . TYR A 1 493 ? -6.080 -7.558 27.940 1.00 95.75 493 TYR A C 1
ATOM 3846 O O . TYR A 1 493 ? -5.863 -7.944 29.096 1.00 95.75 493 TYR A O 1
ATOM 3854 N N . GLY A 1 494 ? -7.120 -7.978 27.219 1.00 92.50 494 GLY A N 1
ATOM 3855 C CA . GLY A 1 494 ? -8.077 -8.958 27.717 1.00 92.50 494 GLY A CA 1
ATOM 3856 C C . GLY A 1 494 ? -7.400 -10.265 28.145 1.00 92.50 494 GLY A C 1
ATOM 3857 O O . GLY A 1 494 ? -6.402 -10.693 27.573 1.00 92.50 494 GLY A O 1
ATOM 3858 N N . LYS A 1 495 ? -7.941 -10.931 29.168 1.00 88.31 495 LYS A N 1
ATOM 3859 C CA . LYS A 1 495 ? -7.417 -12.230 29.642 1.00 88.31 495 LYS A CA 1
ATOM 3860 C C . LYS A 1 495 ? -8.171 -13.421 29.061 1.00 88.31 495 LYS A C 1
ATOM 3862 O O . LYS A 1 495 ? -7.623 -14.521 28.981 1.00 88.31 495 LYS A O 1
ATOM 3867 N N . ASP A 1 496 ? -9.410 -13.185 28.649 1.00 85.50 496 ASP A N 1
ATOM 3868 C CA . ASP A 1 496 ? -10.292 -14.214 28.120 1.00 85.50 496 ASP A CA 1
ATOM 3869 C C . ASP A 1 496 ? -9.838 -14.674 26.734 1.00 85.50 496 ASP A C 1
ATOM 3871 O O . ASP A 1 496 ? -9.286 -13.907 25.937 1.00 85.50 496 ASP A O 1
ATOM 3875 N N . VAL A 1 497 ? -10.105 -15.945 26.428 1.00 74.69 497 VAL A N 1
ATOM 3876 C CA . VAL A 1 497 ? -9.864 -16.507 25.096 1.00 74.69 497 VAL A CA 1
ATOM 3877 C C . VAL A 1 497 ? -10.594 -15.654 24.054 1.00 74.69 497 VAL A C 1
ATOM 3879 O O . VAL A 1 497 ? -11.775 -15.351 24.199 1.00 74.69 497 VAL A O 1
ATOM 3882 N N . GLY A 1 498 ? -9.861 -15.231 23.024 1.00 70.88 498 GLY A N 1
ATOM 3883 C CA . GLY A 1 498 ? -10.345 -14.340 21.967 1.00 70.88 498 GLY A CA 1
ATOM 3884 C C . GLY A 1 498 ? -10.250 -12.836 22.268 1.00 70.88 498 GLY A C 1
ATOM 3885 O O . GLY A 1 498 ? -10.248 -12.019 21.357 1.00 70.88 498 GLY A O 1
ATOM 3886 N N . ARG A 1 499 ? -10.061 -12.433 23.531 1.00 83.44 499 ARG A N 1
ATOM 3887 C CA . ARG A 1 499 ? -9.866 -11.015 23.895 1.00 83.44 499 ARG A CA 1
ATOM 3888 C C . ARG A 1 499 ? -8.417 -10.630 24.161 1.00 83.44 499 ARG A C 1
ATOM 3890 O O . ARG A 1 499 ? -8.119 -9.457 24.321 1.00 83.44 499 ARG A O 1
ATOM 3897 N N . LYS A 1 500 ? -7.496 -11.592 24.154 1.00 88.06 500 LYS A N 1
ATOM 3898 C CA . LYS A 1 500 ? -6.063 -11.360 24.408 1.00 88.06 500 LYS A CA 1
ATOM 3899 C C . LYS A 1 500 ? -5.378 -10.407 23.431 1.00 88.06 500 LYS A C 1
ATOM 3901 O O . LYS A 1 500 ? -4.348 -9.835 23.760 1.00 88.06 500 LYS A O 1
ATOM 3906 N N . PHE A 1 501 ? -5.928 -10.224 22.236 1.00 89.88 501 PHE A N 1
ATOM 3907 C CA . PHE A 1 501 ? -5.418 -9.248 21.269 1.00 89.88 501 PHE A CA 1
ATOM 3908 C C . PHE A 1 501 ? -6.014 -7.855 21.481 1.00 89.88 501 PHE A C 1
ATOM 3910 O O . PHE A 1 501 ? -5.425 -6.867 21.056 1.00 89.88 501 PHE A O 1
ATOM 3917 N N . GLN A 1 502 ? -7.176 -7.789 22.129 1.00 94.38 502 GLN A N 1
ATOM 3918 C CA . GLN A 1 502 ? -7.965 -6.584 22.307 1.00 94.38 502 GLN A CA 1
ATOM 3919 C C . GLN A 1 502 ? -7.478 -5.831 23.540 1.00 94.38 502 GLN A C 1
ATOM 3921 O O . GLN A 1 502 ? -7.263 -6.411 24.611 1.00 94.38 502 GLN A O 1
ATOM 3926 N N . LEU A 1 503 ? -7.300 -4.525 23.378 1.00 95.31 503 LEU A N 1
ATOM 3927 C CA . LEU A 1 503 ? -6.996 -3.629 24.483 1.00 95.31 503 LEU A CA 1
ATOM 3928 C C . LEU A 1 503 ? -8.181 -3.641 25.457 1.00 95.31 503 LEU A C 1
ATOM 3930 O O . LEU A 1 503 ? -9.306 -3.447 25.030 1.00 95.31 503 LEU A O 1
ATOM 3934 N N . ASP A 1 504 ? -7.970 -3.904 26.741 1.00 94.88 504 ASP A N 1
ATOM 3935 C CA . ASP A 1 504 ? -9.043 -3.890 27.748 1.00 94.88 504 ASP A CA 1
ATOM 3936 C C . ASP A 1 504 ? -9.111 -2.519 28.422 1.00 94.88 504 ASP A C 1
ATOM 3938 O O . ASP A 1 504 ? -10.154 -1.862 28.443 1.00 94.88 504 ASP A O 1
ATOM 3942 N N . ASN A 1 505 ? -7.963 -2.051 28.914 1.00 94.75 505 ASN A N 1
ATOM 3943 C CA . ASN A 1 505 ? -7.848 -0.756 29.561 1.00 94.75 505 ASN A CA 1
ATOM 3944 C C . ASN A 1 505 ? -6.483 -0.106 29.308 1.00 94.75 505 ASN A C 1
ATOM 3946 O O . ASN A 1 505 ? -5.452 -0.785 29.263 1.00 94.75 505 ASN A O 1
ATOM 3950 N N . VAL A 1 506 ? -6.482 1.221 29.210 1.00 96.50 506 VAL A N 1
ATOM 3951 C CA . VAL A 1 506 ? -5.279 2.052 29.252 1.00 96.50 506 VAL A CA 1
ATOM 3952 C C . VAL A 1 506 ? -5.379 2.974 30.447 1.00 96.50 506 VAL A C 1
ATOM 3954 O O . VAL A 1 506 ? -6.267 3.822 30.524 1.00 96.50 506 VAL A O 1
ATOM 3957 N N . ARG A 1 507 ? -4.430 2.830 31.367 1.00 95.56 507 ARG A N 1
ATOM 3958 C CA . ARG A 1 507 ? -4.210 3.851 32.383 1.00 95.56 507 ARG A CA 1
ATOM 3959 C C . ARG A 1 507 ? -3.398 4.973 31.759 1.00 95.56 507 ARG A C 1
ATOM 3961 O O . ARG A 1 507 ? -2.310 4.716 31.250 1.00 95.56 507 ARG A O 1
ATOM 3968 N N . ASP A 1 508 ? -3.920 6.186 31.836 1.00 94.12 508 ASP A N 1
ATOM 3969 C CA . ASP A 1 508 ? -3.345 7.381 31.242 1.00 94.12 508 ASP A CA 1
ATOM 3970 C C . ASP A 1 508 ? -3.019 8.406 32.328 1.00 94.12 508 ASP A C 1
ATOM 3972 O O . ASP A 1 508 ? -3.905 9.058 32.882 1.00 94.12 508 ASP A O 1
ATOM 3976 N N . ILE A 1 509 ? -1.732 8.527 32.646 1.00 93.06 509 ILE A N 1
ATOM 3977 C CA . ILE A 1 509 ? -1.226 9.570 33.535 1.00 93.06 509 ILE A CA 1
ATOM 3978 C C . ILE A 1 509 ? -0.700 10.695 32.652 1.00 93.06 509 ILE A C 1
ATOM 3980 O O . ILE A 1 509 ? 0.444 10.638 32.204 1.00 93.06 509 ILE A O 1
ATOM 3984 N N . ASN A 1 510 ? -1.526 11.708 32.402 1.00 92.88 510 ASN A N 1
ATOM 3985 C CA . ASN A 1 510 ? -1.177 12.845 31.552 1.00 92.88 510 ASN A CA 1
ATOM 3986 C C . ASN A 1 510 ? -1.050 14.148 32.342 1.00 92.88 510 ASN A C 1
ATOM 3988 O O . ASN A 1 510 ? -1.544 14.280 33.461 1.00 92.88 510 ASN A O 1
ATOM 3992 N N . TYR A 1 511 ? -0.374 15.124 31.749 1.00 92.25 511 TYR A N 1
ATOM 3993 C CA . TYR A 1 511 ? -0.267 16.473 32.287 1.00 92.25 511 TYR A CA 1
ATOM 3994 C C . TYR A 1 511 ? -0.095 17.490 31.158 1.00 92.25 511 TYR A C 1
ATOM 3996 O O . TYR A 1 511 ? 0.403 17.181 30.072 1.00 92.25 511 TYR A O 1
ATOM 4004 N N . ARG A 1 512 ? -0.483 18.734 31.442 1.00 91.44 512 ARG A N 1
ATOM 4005 C CA . ARG A 1 512 ? -0.213 19.914 30.616 1.00 91.44 512 ARG A CA 1
ATOM 4006 C C . ARG A 1 512 ? -0.078 21.118 31.546 1.00 91.44 512 ARG A C 1
ATOM 4008 O O . ARG A 1 512 ? -1.056 21.509 32.174 1.00 91.44 512 ARG A O 1
ATOM 4015 N N . THR A 1 513 ? 1.129 21.655 31.690 1.00 90.00 513 THR A N 1
ATOM 4016 C CA . THR A 1 513 ? 1.448 22.708 32.669 1.00 90.00 513 THR A CA 1
ATOM 4017 C C . THR A 1 513 ? 2.555 23.628 32.159 1.00 90.00 513 THR A C 1
ATOM 4019 O O . THR A 1 513 ? 3.403 23.207 31.376 1.00 90.00 513 THR A O 1
ATOM 4022 N N . GLU A 1 514 ? 2.551 24.881 32.606 1.00 90.69 514 GLU A N 1
ATOM 4023 C CA . GLU A 1 514 ? 3.624 25.844 32.326 1.00 90.69 514 GLU A CA 1
ATOM 4024 C C . GLU A 1 514 ? 4.812 25.705 33.295 1.00 90.69 514 GLU A C 1
ATOM 4026 O O . GLU A 1 514 ? 5.930 26.134 33.011 1.00 90.69 514 GLU A O 1
ATOM 4031 N N . GLU A 1 515 ? 4.585 25.058 34.439 1.00 87.62 515 GLU A N 1
ATOM 4032 C CA . GLU A 1 515 ? 5.602 24.795 35.453 1.00 87.62 515 GLU A CA 1
ATOM 4033 C C . GLU A 1 515 ? 6.324 23.463 35.197 1.00 87.62 515 GLU A C 1
ATOM 4035 O O . GLU A 1 515 ? 5.960 22.678 34.315 1.00 87.62 515 GLU A O 1
ATOM 4040 N N . THR A 1 516 ? 7.359 23.173 35.988 1.00 85.00 516 THR A N 1
ATOM 4041 C CA . THR A 1 516 ? 7.977 21.843 36.002 1.00 85.00 516 THR A CA 1
ATOM 4042 C C . THR A 1 516 ? 6.935 20.801 36.433 1.00 85.00 516 THR A C 1
ATOM 4044 O O . THR A 1 516 ? 6.345 20.963 37.504 1.00 85.00 516 THR A O 1
ATOM 4047 N N . PRO A 1 517 ? 6.705 19.724 35.655 1.00 85.00 517 PRO A N 1
ATOM 4048 C CA . PRO A 1 517 ? 5.731 18.699 36.014 1.00 85.00 517 PRO A CA 1
ATOM 4049 C C . PRO A 1 517 ? 6.033 18.074 37.379 1.00 85.00 517 PRO A C 1
ATOM 4051 O O . PRO A 1 517 ? 7.161 17.670 37.662 1.00 85.00 517 PRO A O 1
ATOM 4054 N N . THR A 1 518 ? 5.008 17.978 38.221 1.00 84.19 518 THR A N 1
ATOM 4055 C CA . THR A 1 518 ? 5.039 17.265 39.507 1.00 84.19 518 THR A CA 1
ATOM 4056 C C . THR A 1 518 ? 3.880 16.273 39.570 1.00 84.19 518 THR A C 1
ATOM 4058 O O . THR A 1 518 ? 2.928 16.373 38.796 1.00 84.19 518 THR A O 1
ATOM 4061 N N . GLU A 1 519 ? 3.886 15.345 40.530 1.00 79.44 519 GLU A N 1
ATOM 4062 C CA . GLU A 1 519 ? 2.751 14.425 40.727 1.00 79.44 519 GLU A CA 1
ATOM 4063 C C . GLU A 1 519 ? 1.411 15.168 40.897 1.00 79.44 519 GLU A C 1
ATOM 4065 O O . GLU A 1 519 ? 0.375 14.689 40.449 1.00 79.44 519 GLU A O 1
ATOM 4070 N N . SER A 1 520 ? 1.433 16.379 41.468 1.00 75.50 520 SER A N 1
ATOM 4071 C CA . SER A 1 520 ? 0.242 17.222 41.655 1.00 75.50 520 SER A CA 1
ATOM 4072 C C . SER A 1 520 ? -0.351 17.803 40.362 1.00 75.50 520 SER A C 1
ATOM 4074 O O . SER A 1 520 ? -1.516 18.210 40.352 1.00 75.50 520 SER A O 1
ATOM 4076 N N . THR A 1 521 ? 0.435 17.842 39.278 1.00 78.44 521 THR A N 1
ATOM 4077 C CA . THR A 1 521 ? -0.003 18.307 37.949 1.00 78.44 521 THR A CA 1
ATOM 4078 C C . THR A 1 521 ? -0.568 17.185 37.083 1.00 78.44 521 THR A C 1
ATOM 4080 O O . THR A 1 521 ? -1.164 17.461 36.042 1.00 78.44 521 THR A O 1
ATOM 4083 N N . ASN A 1 522 ? -0.410 15.932 37.517 1.00 84.88 522 ASN A N 1
ATOM 4084 C CA . ASN A 1 522 ? -0.869 14.772 36.774 1.00 84.88 522 ASN A CA 1
ATOM 4085 C C . ASN A 1 522 ? -2.380 14.577 36.925 1.00 84.88 522 ASN A C 1
ATOM 4087 O O . ASN A 1 522 ? -2.958 14.735 38.003 1.00 84.88 522 ASN A O 1
ATOM 4091 N N . ILE A 1 523 ? -3.009 14.168 35.833 1.00 81.88 523 ILE A N 1
ATOM 4092 C CA . ILE A 1 523 ? -4.379 13.683 35.781 1.00 81.88 523 ILE A CA 1
ATOM 4093 C C . ILE A 1 523 ? -4.297 12.194 35.460 1.00 81.88 523 ILE A C 1
ATOM 4095 O O . ILE A 1 523 ? -3.652 11.796 34.496 1.00 81.88 523 ILE A O 1
ATOM 4099 N N . ASN A 1 524 ? -4.925 11.373 36.300 1.00 87.00 524 ASN A N 1
ATOM 4100 C CA . ASN A 1 524 ? -4.982 9.928 36.118 1.00 87.00 524 ASN A CA 1
ATOM 4101 C C . ASN A 1 524 ? -6.360 9.558 35.565 1.00 87.00 524 ASN A C 1
ATOM 4103 O O . ASN A 1 524 ? -7.358 9.609 36.294 1.00 87.00 524 ASN A O 1
ATOM 4107 N N . ASN A 1 525 ? -6.385 9.210 34.285 1.00 85.88 525 ASN A N 1
ATOM 4108 C CA . ASN A 1 525 ? -7.565 8.735 33.582 1.00 85.88 525 ASN A CA 1
ATOM 4109 C C . ASN A 1 525 ? -7.470 7.218 33.371 1.00 85.88 525 ASN A C 1
ATOM 4111 O O . ASN A 1 525 ? -6.381 6.661 33.200 1.00 85.88 525 ASN A O 1
ATOM 4115 N N . GLY A 1 526 ? -8.618 6.549 33.377 1.00 88.06 526 GLY A N 1
ATOM 4116 C CA . GLY A 1 526 ? -8.752 5.172 32.913 1.00 88.06 526 GLY A CA 1
ATOM 4117 C C . GLY A 1 526 ? -9.551 5.157 31.622 1.00 88.06 526 GLY A C 1
ATOM 4118 O O . GLY A 1 526 ? -10.615 5.759 31.567 1.00 88.06 526 GLY A O 1
ATOM 4119 N N . HIS A 1 527 ? -9.066 4.482 30.587 1.00 91.75 527 HIS A N 1
ATOM 4120 C CA . HIS A 1 527 ? -9.804 4.305 29.339 1.00 91.75 527 HIS A CA 1
ATOM 4121 C C . HIS A 1 527 ? -10.128 2.835 29.164 1.00 91.75 527 HIS A C 1
ATOM 4123 O O . HIS A 1 527 ? -9.221 2.035 28.956 1.00 91.75 527 HIS A O 1
ATOM 4129 N N . LYS A 1 528 ? -11.407 2.479 29.224 1.00 93.19 528 LYS A N 1
ATOM 4130 C CA . LYS A 1 528 ? -11.871 1.113 29.001 1.00 93.19 528 LYS A CA 1
ATOM 4131 C C . LYS A 1 528 ? -12.385 0.955 27.579 1.00 93.19 528 LYS A C 1
ATOM 4133 O O . LYS A 1 528 ? -13.227 1.737 27.148 1.00 93.19 528 LYS A O 1
ATOM 4138 N N . TYR A 1 529 ? -11.931 -0.089 26.899 1.00 95.00 529 TYR A N 1
ATOM 4139 C CA . TYR A 1 529 ? -12.234 -0.350 25.495 1.00 95.00 529 TYR A CA 1
ATOM 4140 C C . TYR A 1 529 ? -13.131 -1.580 25.370 1.00 95.00 529 TYR A C 1
ATOM 4142 O O . TYR A 1 529 ? -13.018 -2.543 26.127 1.00 95.00 529 TYR A O 1
ATOM 4150 N N . THR A 1 530 ? -14.055 -1.555 24.417 1.00 95.50 530 THR A N 1
ATOM 4151 C CA . THR A 1 530 ? -14.930 -2.691 24.108 1.00 95.50 530 THR A CA 1
ATOM 4152 C C . THR A 1 530 ? -14.973 -2.919 22.607 1.00 95.50 530 THR A C 1
ATOM 4154 O O . THR A 1 530 ? -14.988 -1.964 21.834 1.00 95.50 530 THR A O 1
ATOM 4157 N N . TYR A 1 531 ? -15.021 -4.189 22.211 1.00 95.69 531 TYR A N 1
ATOM 4158 C CA . TYR A 1 531 ? -14.980 -4.630 20.822 1.00 95.69 531 TYR A CA 1
ATOM 4159 C C . TYR A 1 531 ? -16.220 -5.455 20.480 1.00 95.69 531 TYR A C 1
ATOM 4161 O O . TYR A 1 531 ? -16.818 -6.092 21.356 1.00 95.69 531 TYR A O 1
ATOM 4169 N N . ASP A 1 532 ? -16.591 -5.455 19.204 1.00 95.50 532 ASP A N 1
ATOM 4170 C CA . ASP A 1 532 ? -17.594 -6.373 18.668 1.00 95.50 532 ASP A CA 1
ATOM 4171 C C . ASP A 1 532 ? -17.030 -7.798 18.472 1.00 95.50 532 ASP A C 1
ATOM 4173 O O . ASP A 1 532 ? -15.906 -8.115 18.871 1.00 95.50 532 ASP A O 1
ATOM 4177 N N . ALA A 1 533 ? -17.822 -8.703 17.887 1.00 94.38 533 ALA A N 1
ATOM 4178 C CA . ALA A 1 533 ? -17.387 -10.085 17.672 1.00 94.38 533 ALA A CA 1
ATOM 4179 C C . ALA A 1 533 ? -16.364 -10.237 16.538 1.00 94.38 533 ALA A C 1
ATOM 4181 O O . ALA A 1 533 ? -15.639 -11.228 16.530 1.00 94.38 533 ALA A O 1
ATOM 4182 N N . ASN A 1 534 ? -16.329 -9.284 15.601 1.00 94.44 534 ASN A N 1
ATOM 4183 C CA . ASN A 1 534 ? -15.371 -9.228 14.498 1.00 94.44 534 ASN A CA 1
ATOM 4184 C C . ASN A 1 534 ? -14.022 -8.629 14.938 1.00 94.44 534 ASN A C 1
ATOM 4186 O O . ASN A 1 534 ? -13.065 -8.641 14.162 1.00 94.44 534 ASN A O 1
ATOM 4190 N N . GLY A 1 535 ? -13.937 -8.115 16.169 1.00 94.56 535 GLY A N 1
ATOM 4191 C CA . GLY A 1 535 ? -12.746 -7.483 16.721 1.00 94.56 535 GLY A CA 1
ATOM 4192 C C . GLY A 1 535 ? -12.604 -6.006 16.351 1.00 94.56 535 GLY A C 1
ATOM 4193 O O . GLY A 1 535 ? -11.494 -5.477 16.410 1.00 94.56 535 GLY A O 1
ATOM 4194 N N . ASN A 1 536 ? -13.688 -5.322 15.984 1.00 96.56 536 ASN A N 1
ATOM 4195 C CA . ASN A 1 536 ? -13.685 -3.874 15.774 1.00 96.56 536 ASN A CA 1
ATOM 4196 C C . ASN A 1 536 ? -13.954 -3.145 17.092 1.00 96.56 536 ASN A C 1
ATOM 4198 O O . ASN A 1 536 ? -14.822 -3.563 17.860 1.00 96.56 536 ASN A O 1
ATOM 4202 N N . LEU A 1 537 ? -13.236 -2.052 17.357 1.00 96.88 537 LEU A N 1
ATOM 4203 C CA . LEU A 1 537 ? -13.483 -1.205 18.523 1.00 96.88 537 LEU A CA 1
ATOM 4204 C C . LEU A 1 537 ? -14.863 -0.539 18.409 1.00 96.88 537 LEU A C 1
ATOM 4206 O O . LEU A 1 537 ? -15.110 0.161 17.437 1.00 96.88 537 LEU A O 1
ATOM 4210 N N . VAL A 1 538 ? -15.744 -0.702 19.398 1.00 97.00 538 VAL A N 1
ATOM 4211 C CA . VAL A 1 538 ? -17.110 -0.132 19.375 1.00 97.00 538 VAL A CA 1
ATOM 4212 C C . VAL A 1 538 ? -17.380 0.899 20.460 1.00 97.00 538 VAL A C 1
ATOM 4214 O O . VAL A 1 538 ? -18.320 1.679 20.331 1.00 97.00 538 VAL A O 1
ATOM 4217 N N . TYR A 1 539 ? -16.597 0.908 21.538 1.00 95.44 539 TYR A N 1
ATOM 4218 C CA . TYR A 1 539 ? -16.851 1.804 22.661 1.00 95.44 539 TYR A CA 1
ATOM 4219 C C . TYR A 1 539 ? -15.592 2.079 23.478 1.00 95.44 539 TYR A C 1
ATOM 4221 O O . TYR A 1 539 ? -14.852 1.148 23.811 1.00 95.44 539 TYR A O 1
ATOM 4229 N N . ILE A 1 540 ? -15.401 3.348 23.836 1.00 93.44 540 ILE A N 1
ATOM 4230 C CA . ILE A 1 540 ? -14.406 3.811 24.800 1.00 93.44 540 ILE A CA 1
ATOM 4231 C C . ILE A 1 540 ? -15.138 4.545 25.922 1.00 93.44 540 ILE A C 1
ATOM 4233 O O . ILE A 1 540 ? -15.870 5.503 25.677 1.00 93.44 540 ILE A O 1
ATOM 4237 N N . ASN A 1 541 ? -14.903 4.116 27.162 1.00 90.12 541 ASN A N 1
ATOM 4238 C CA . ASN A 1 541 ? -15.315 4.849 28.355 1.00 90.12 541 ASN A CA 1
ATOM 4239 C C . ASN A 1 541 ? -14.092 5.426 29.058 1.00 90.12 541 ASN A C 1
ATOM 4241 O O . ASN A 1 541 ? -13.198 4.668 29.440 1.00 90.12 541 ASN A O 1
ATOM 4245 N N . THR A 1 542 ? -14.081 6.736 29.280 1.00 86.44 542 THR A N 1
ATOM 4246 C CA . THR A 1 542 ? -13.027 7.393 30.051 1.00 86.44 542 THR A CA 1
ATOM 4247 C C . THR A 1 542 ? -13.516 7.677 31.466 1.00 86.44 542 THR A C 1
ATOM 4249 O O . THR A 1 542 ? -14.439 8.469 31.654 1.00 86.44 542 THR A O 1
ATOM 4252 N N . SER A 1 543 ? -12.871 7.087 32.470 1.00 82.94 543 SER A N 1
ATOM 4253 C CA . SER A 1 543 ? -13.020 7.474 33.871 1.00 82.94 543 SER A CA 1
ATOM 4254 C C . SER A 1 543 ? -11.947 8.482 34.281 1.00 82.94 543 SER A C 1
ATOM 4256 O O . SER A 1 543 ? -10.837 8.503 33.738 1.00 82.94 543 SER A O 1
ATOM 4258 N N . ARG A 1 544 ? -12.270 9.342 35.253 1.00 75.44 544 ARG A N 1
ATOM 4259 C CA . ARG A 1 544 ? -11.339 10.345 35.790 1.00 75.44 544 ARG A CA 1
ATOM 4260 C C . ARG A 1 544 ? -11.297 10.291 37.309 1.00 75.44 544 ARG A C 1
ATOM 4262 O O . ARG A 1 544 ? -12.318 10.477 37.966 1.00 75.44 544 ARG A O 1
ATOM 4269 N N . VAL A 1 545 ? -10.102 10.149 37.884 1.00 69.88 545 VAL A N 1
ATOM 4270 C CA . VAL A 1 545 ? -9.916 10.285 39.337 1.00 69.88 545 VAL A CA 1
ATOM 4271 C C . VAL A 1 545 ? -9.790 11.768 39.699 1.00 69.88 545 VAL A C 1
ATOM 4273 O O . VAL A 1 545 ? -8.899 12.473 39.219 1.00 69.88 545 VAL A O 1
ATOM 4276 N N . LYS A 1 546 ? -10.704 12.268 40.535 1.00 64.00 546 LYS A N 1
ATOM 4277 C CA . LYS A 1 546 ? -10.701 13.649 41.042 1.00 64.00 546 LYS A CA 1
ATOM 4278 C C . LYS A 1 546 ? -9.614 13.835 42.110 1.00 64.00 546 LYS A C 1
ATOM 4280 O O . LYS A 1 546 ? -9.131 12.877 42.709 1.00 64.00 546 LYS A O 1
ATOM 4285 N N . LYS A 1 547 ? -9.234 15.092 42.386 1.00 62.84 547 LYS A N 1
ATOM 4286 C CA . LYS A 1 547 ? -8.199 15.441 43.390 1.00 62.84 547 LYS A CA 1
ATOM 4287 C C . LYS A 1 547 ? -8.547 14.999 44.821 1.00 62.84 547 LYS A C 1
ATOM 4289 O O . LYS A 1 547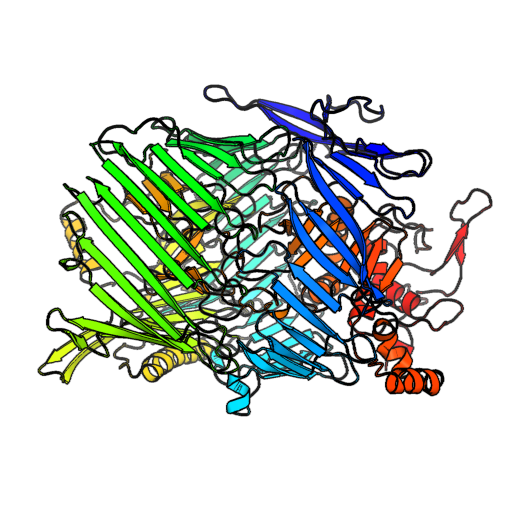 ? -7.655 14.908 45.654 1.00 62.84 547 LYS A O 1
ATOM 4294 N N . ASP A 1 548 ? -9.822 14.736 45.103 1.00 65.12 548 ASP A N 1
ATOM 4295 C CA . ASP A 1 548 ? -10.319 14.198 46.375 1.00 65.12 548 ASP A CA 1
ATOM 4296 C C . ASP A 1 548 ? -10.292 12.655 46.440 1.00 65.12 548 ASP A C 1
ATOM 4298 O O . ASP A 1 548 ? -10.751 12.075 47.422 1.00 65.12 548 ASP A O 1
ATOM 4302 N N . GLY A 1 549 ? -9.760 11.990 45.407 1.00 61.62 549 GLY A N 1
ATOM 4303 C CA . GLY A 1 549 ? -9.626 10.536 45.321 1.00 61.62 549 GLY A CA 1
ATOM 4304 C C . GLY A 1 549 ? -10.880 9.798 44.845 1.00 61.62 549 GLY A C 1
ATOM 4305 O O . GLY A 1 549 ? -10.851 8.571 44.778 1.00 61.62 549 GLY A O 1
ATOM 4306 N N . LYS A 1 550 ? -11.973 10.500 44.510 1.00 66.62 550 LYS A N 1
ATOM 4307 C CA . LYS A 1 550 ? -13.200 9.880 43.980 1.00 66.62 550 LYS A CA 1
ATOM 4308 C C . LYS A 1 550 ? -13.121 9.691 42.466 1.00 66.62 550 LYS A C 1
ATOM 4310 O O . LYS A 1 550 ? -12.678 10.588 41.749 1.00 66.62 550 LYS A O 1
ATOM 4315 N N . GLU A 1 551 ? -13.581 8.543 41.982 1.00 66.06 551 GLU A N 1
ATOM 4316 C CA . GLU A 1 551 ? -13.636 8.230 40.553 1.00 66.06 551 GLU A CA 1
ATOM 4317 C C . GLU A 1 551 ? -14.948 8.734 39.941 1.00 66.06 551 GLU A C 1
ATOM 4319 O O . GLU A 1 551 ? -16.035 8.494 40.463 1.00 66.06 551 GLU A O 1
ATOM 4324 N N . ASP A 1 552 ? -14.833 9.484 38.849 1.00 72.94 552 ASP A N 1
ATOM 4325 C CA . ASP A 1 552 ? -15.934 9.782 37.945 1.00 72.94 552 ASP A CA 1
ATOM 4326 C C . ASP A 1 552 ? -15.927 8.709 36.856 1.00 72.94 552 ASP A C 1
ATOM 4328 O O . ASP A 1 552 ? -15.086 8.747 35.957 1.00 72.94 552 ASP A O 1
ATOM 4332 N N . GLU A 1 553 ? -16.781 7.694 36.990 1.00 62.66 553 GLU A N 1
ATOM 4333 C CA . GLU A 1 553 ? -16.718 6.470 36.175 1.00 62.66 553 GLU A CA 1
ATOM 4334 C C . GLU A 1 553 ? -17.060 6.692 34.684 1.00 62.66 553 GLU A C 1
ATOM 4336 O O . GLU A 1 553 ? -16.836 5.789 33.876 1.00 62.66 553 GLU A O 1
ATOM 4341 N N . LYS A 1 554 ? -17.589 7.871 34.310 1.00 69.31 554 LYS A N 1
ATOM 4342 C CA . LYS A 1 554 ? -18.000 8.242 32.941 1.00 69.31 554 LYS A CA 1
ATOM 4343 C C . LYS A 1 554 ? -17.754 9.729 32.646 1.00 69.31 554 LYS A C 1
ATOM 4345 O O . LYS A 1 554 ? -18.690 10.516 32.525 1.00 69.31 554 LYS A O 1
ATOM 4350 N N . ALA A 1 555 ? -16.490 10.133 32.556 1.00 74.25 555 ALA A N 1
ATOM 4351 C CA . ALA A 1 555 ? -16.125 11.513 32.237 1.00 74.25 555 ALA A CA 1
ATOM 4352 C C . ALA A 1 555 ? -16.375 11.862 30.756 1.00 74.25 555 ALA A C 1
ATOM 4354 O O . ALA A 1 555 ? -16.843 12.962 30.467 1.00 74.25 555 ALA A O 1
ATOM 4355 N N . THR A 1 556 ? -16.060 10.941 29.839 1.00 82.69 556 THR A N 1
ATOM 4356 C CA . THR A 1 556 ? -16.322 11.049 28.392 1.00 82.69 556 THR A CA 1
ATOM 4357 C C . THR A 1 556 ? -16.587 9.668 27.790 1.00 82.69 556 THR A C 1
ATOM 4359 O O . THR A 1 556 ? -16.062 8.660 28.274 1.00 82.69 556 THR A O 1
ATOM 4362 N N . GLU A 1 557 ? -17.383 9.623 26.722 1.00 87.62 557 GLU A N 1
ATOM 4363 C CA . GLU A 1 557 ? -17.753 8.402 26.001 1.00 87.62 557 GLU A CA 1
ATOM 4364 C C . GLU A 1 557 ? -17.524 8.584 24.494 1.00 87.62 557 GLU A C 1
ATOM 4366 O O . GLU A 1 557 ? -17.858 9.625 23.924 1.00 87.62 557 GLU A O 1
ATOM 4371 N N . GLN A 1 558 ? -16.980 7.550 23.850 1.00 92.75 558 GLN A N 1
ATOM 4372 C CA . GLN A 1 558 ? -16.850 7.467 22.394 1.00 92.75 558 GLN A CA 1
ATOM 4373 C C . GLN A 1 558 ? -17.483 6.161 21.917 1.00 92.75 558 GLN A C 1
ATOM 4375 O O . GLN A 1 558 ? -17.253 5.111 22.525 1.00 92.75 558 GLN A O 1
ATOM 4380 N N . LYS A 1 559 ? -18.286 6.202 20.852 1.00 94.88 559 LYS A N 1
ATOM 4381 C CA . LYS A 1 559 ? -18.963 5.022 20.288 1.00 94.88 559 LYS A CA 1
ATOM 4382 C C . LYS A 1 559 ? -18.678 4.917 18.795 1.00 94.88 559 LYS A C 1
ATOM 4384 O O . LYS A 1 559 ? -18.676 5.922 18.096 1.00 94.88 559 LYS A O 1
ATOM 4389 N N . TYR A 1 560 ? -18.513 3.699 18.295 1.00 96.62 560 TYR A N 1
ATOM 4390 C CA . TYR A 1 560 ? -18.220 3.431 16.887 1.00 96.62 560 TYR A CA 1
ATOM 4391 C C . TYR A 1 560 ? -19.161 2.364 16.336 1.00 96.62 560 TYR A C 1
ATOM 4393 O O . TYR A 1 560 ? -19.463 1.373 17.006 1.00 96.62 560 TYR A O 1
ATOM 4401 N N . LYS A 1 561 ? -19.606 2.556 15.095 1.00 96.12 561 LYS A N 1
ATOM 4402 C CA . LYS A 1 561 ? -20.470 1.624 14.368 1.00 96.12 561 LYS A CA 1
ATOM 4403 C C . LYS A 1 561 ? -19.773 1.174 13.091 1.00 96.12 561 LYS A C 1
ATOM 4405 O O . LYS A 1 561 ? -19.277 2.009 12.342 1.00 96.12 561 LYS A O 1
ATOM 4410 N N . TRP A 1 562 ? -19.783 -0.129 12.832 1.00 96.38 562 TRP A N 1
ATOM 4411 C CA . TRP A 1 562 ? -19.108 -0.761 11.696 1.00 96.38 562 TRP A CA 1
ATOM 4412 C C . TRP A 1 562 ? -20.106 -1.515 10.821 1.00 96.38 562 TRP A C 1
ATOM 4414 O O . TRP A 1 562 ? -21.159 -1.931 11.307 1.00 96.38 562 TRP A O 1
ATOM 4424 N N . ASP A 1 563 ? -19.772 -1.696 9.547 1.00 94.31 563 ASP A N 1
ATOM 4425 C CA . ASP A 1 563 ? -20.547 -2.527 8.629 1.00 94.31 563 ASP A CA 1
ATOM 4426 C C . ASP A 1 563 ? -20.081 -3.993 8.599 1.00 94.31 563 ASP A C 1
ATOM 4428 O O . ASP A 1 563 ? -19.147 -4.408 9.291 1.00 94.31 563 ASP A O 1
ATOM 4432 N N . GLU A 1 564 ? -20.746 -4.796 7.771 1.00 93.31 564 GLU A N 1
ATOM 4433 C CA . GLU A 1 564 ? -20.514 -6.231 7.620 1.00 93.31 564 GLU A CA 1
ATOM 4434 C C . GLU A 1 564 ? -19.107 -6.587 7.104 1.00 93.31 564 GLU A C 1
ATOM 4436 O O . GLU A 1 564 ? -18.667 -7.729 7.264 1.00 93.31 564 GLU A O 1
ATOM 4441 N N . GLU A 1 565 ? -18.406 -5.620 6.505 1.00 89.44 565 GLU A N 1
ATOM 4442 C CA . GLU A 1 565 ? -17.046 -5.732 5.967 1.00 89.44 565 GLU A CA 1
ATOM 4443 C C . GLU A 1 565 ? -16.002 -5.045 6.869 1.00 89.44 565 GLU A C 1
ATOM 4445 O O . GLU A 1 565 ? -14.850 -4.888 6.465 1.00 89.44 565 GLU A O 1
ATOM 4450 N N . ASN A 1 566 ? -16.372 -4.683 8.107 1.00 91.44 566 ASN A N 1
ATOM 4451 C CA . ASN A 1 566 ? -15.523 -3.997 9.087 1.00 91.44 566 ASN A CA 1
ATOM 4452 C C . ASN A 1 566 ? -15.068 -2.589 8.644 1.00 91.44 566 ASN A C 1
ATOM 4454 O O . ASN A 1 566 ? -13.956 -2.160 8.965 1.00 91.44 566 ASN A O 1
ATOM 4458 N N . ARG A 1 567 ? -15.924 -1.844 7.930 1.00 92.44 567 ARG A N 1
ATOM 4459 C CA . ARG A 1 567 ? -15.718 -0.421 7.594 1.00 92.44 567 ARG A CA 1
ATOM 4460 C C . ARG A 1 567 ? -16.491 0.472 8.571 1.00 92.44 567 ARG A C 1
ATOM 4462 O O . ARG A 1 567 ? -17.610 0.136 8.950 1.00 92.44 567 ARG A O 1
ATOM 4469 N N . LEU A 1 568 ? -15.899 1.587 9.007 1.00 95.06 568 LEU A N 1
ATOM 4470 C CA . LEU A 1 568 ? -16.486 2.473 10.022 1.00 95.06 568 LEU A CA 1
ATOM 4471 C C . LEU A 1 568 ? -17.645 3.273 9.417 1.00 95.06 568 LEU A C 1
ATOM 4473 O O . LEU A 1 568 ? -17.408 4.152 8.608 1.00 95.06 568 LEU A O 1
ATOM 4477 N N . LEU A 1 569 ? -18.889 3.025 9.815 1.00 94.44 569 LEU A N 1
ATOM 4478 C CA . LEU A 1 569 ? -20.061 3.750 9.306 1.00 94.44 569 LEU A CA 1
ATOM 4479 C C . LEU A 1 569 ? -20.309 5.068 10.034 1.00 94.44 569 LEU A C 1
ATOM 4481 O O . LEU A 1 569 ? -20.723 6.049 9.415 1.00 94.44 569 LEU A O 1
ATOM 4485 N N . ALA A 1 570 ? -20.080 5.093 11.347 1.00 94.62 570 ALA A N 1
ATOM 4486 C CA . ALA A 1 570 ? -20.295 6.281 12.158 1.00 94.62 570 ALA A CA 1
ATOM 4487 C C . ALA A 1 570 ? -19.480 6.256 13.455 1.00 94.62 570 ALA A C 1
ATOM 4489 O O . ALA A 1 570 ? -19.177 5.186 13.987 1.00 94.62 570 ALA A O 1
ATOM 4490 N N . ALA A 1 571 ? -19.180 7.444 13.972 1.00 94.00 571 ALA A N 1
ATOM 4491 C CA . ALA A 1 571 ? -18.543 7.661 15.265 1.00 94.00 571 ALA A CA 1
ATOM 4492 C C . ALA A 1 571 ? -19.332 8.715 16.057 1.00 94.00 571 ALA A C 1
ATOM 4494 O O . ALA A 1 571 ? -19.694 9.740 15.485 1.00 94.00 571 ALA A O 1
ATOM 4495 N N . ASP A 1 572 ? -19.602 8.462 17.337 1.00 91.06 572 ASP A N 1
ATOM 4496 C CA . ASP A 1 572 ? -20.124 9.431 18.308 1.00 91.06 572 ASP A CA 1
ATOM 4497 C C . ASP A 1 572 ? -19.004 9.811 19.273 1.00 91.06 572 ASP A C 1
ATOM 4499 O O . ASP A 1 572 ? -18.520 8.974 20.034 1.00 91.06 572 ASP A O 1
ATOM 4503 N N . GLU A 1 573 ? -18.604 11.074 19.231 1.00 87.19 573 GLU A N 1
ATOM 4504 C CA . GLU A 1 573 ? -17.506 11.639 20.003 1.00 87.19 573 GLU A CA 1
ATOM 4505 C C . GLU A 1 573 ? -18.092 12.627 21.019 1.00 87.19 573 GLU A C 1
ATOM 4507 O O . GLU A 1 573 ? -18.142 13.832 20.787 1.00 87.19 573 GLU A O 1
ATOM 4512 N N . ASN A 1 574 ? -18.590 12.117 22.153 1.00 80.94 574 ASN A N 1
ATOM 4513 C CA . ASN A 1 574 ? -19.278 12.896 23.196 1.00 80.94 574 ASN A CA 1
ATOM 4514 C C . ASN A 1 574 ? -20.524 13.677 22.721 1.00 80.94 574 ASN A C 1
ATOM 4516 O O . ASN A 1 574 ? -20.726 14.831 23.105 1.00 80.94 574 ASN A O 1
ATOM 4520 N N . GLY A 1 575 ? -21.382 13.059 21.907 1.00 78.69 575 GLY A N 1
ATOM 4521 C CA . GLY A 1 575 ? -22.615 13.654 21.374 1.00 78.69 575 GLY A CA 1
ATOM 4522 C C . GLY A 1 575 ? -22.463 14.273 19.981 1.00 78.69 575 GLY A C 1
ATOM 4523 O O . GLY A 1 575 ? -23.455 14.738 19.402 1.00 78.69 575 GLY A O 1
ATOM 4524 N N . PHE A 1 576 ? -21.243 14.274 19.436 1.00 80.62 576 PHE A N 1
ATOM 4525 C CA . PHE A 1 576 ? -20.932 14.712 18.079 1.00 80.62 576 PHE A CA 1
ATOM 4526 C C . PHE A 1 576 ? -20.820 13.497 17.162 1.00 80.62 576 PHE A C 1
ATOM 4528 O O . PHE A 1 576 ? -19.843 12.753 17.208 1.00 80.62 576 PHE A O 1
ATOM 4535 N N . VAL A 1 577 ? -21.831 13.305 16.315 1.00 87.31 577 VAL A N 1
ATOM 4536 C CA . VAL A 1 577 ? -21.887 12.161 15.401 1.00 87.31 577 VAL A CA 1
ATOM 4537 C C . VAL A 1 577 ? -21.303 12.533 14.040 1.00 87.31 577 VAL A C 1
ATOM 4539 O O . VAL A 1 577 ? -21.741 13.489 13.395 1.00 87.31 577 VAL A O 1
ATOM 4542 N N . SER A 1 578 ? -20.349 11.730 13.583 1.00 90.56 578 SER A N 1
ATOM 4543 C CA . SER A 1 578 ? -19.794 11.767 12.230 1.00 90.56 578 SER A CA 1
ATOM 4544 C C . SER A 1 578 ? -20.164 10.493 11.478 1.00 90.56 578 SER A C 1
ATOM 4546 O O . SER A 1 578 ? -20.276 9.428 12.079 1.00 90.56 578 SER A O 1
ATOM 4548 N N . ASN A 1 579 ? -20.385 10.601 10.167 1.00 92.69 579 ASN A N 1
ATOM 4549 C CA . ASN A 1 579 ? -20.843 9.493 9.322 1.00 92.69 579 ASN A CA 1
ATOM 4550 C C . ASN A 1 579 ? -19.945 9.342 8.091 1.00 92.69 579 ASN A C 1
ATOM 4552 O O . ASN A 1 579 ? -19.454 10.343 7.555 1.00 92.69 579 ASN A O 1
ATOM 4556 N N . TYR A 1 580 ? -19.782 8.106 7.624 1.00 93.31 580 TYR A N 1
ATOM 4557 C CA . TYR A 1 580 ? -18.870 7.742 6.545 1.00 93.31 580 TYR A CA 1
ATOM 4558 C C . TYR A 1 580 ? -19.540 6.790 5.544 1.00 93.31 580 TYR A C 1
ATOM 4560 O O . TYR A 1 580 ? -20.313 5.912 5.922 1.00 93.31 580 TYR A O 1
ATOM 4568 N N . TRP A 1 581 ? -19.206 6.942 4.261 1.00 93.38 581 TRP A N 1
ATOM 4569 C CA . TRP A 1 581 ? -19.679 6.076 3.175 1.00 93.38 581 TRP A CA 1
ATOM 4570 C C . TRP A 1 581 ? -18.517 5.607 2.314 1.00 93.38 581 TRP A C 1
ATOM 4572 O O . TRP A 1 581 ? -17.569 6.359 2.078 1.00 93.38 581 TRP A O 1
ATOM 4582 N N . TYR A 1 582 ? -18.632 4.392 1.783 1.00 91.19 582 TYR A N 1
ATOM 4583 C CA . TYR A 1 582 ? -17.588 3.725 1.010 1.00 91.19 582 TYR A CA 1
ATOM 4584 C C . TYR A 1 582 ? -18.113 3.280 -0.354 1.00 91.19 582 TYR A C 1
ATOM 4586 O O . TYR A 1 582 ? -19.306 3.015 -0.517 1.00 91.19 582 TYR A O 1
ATOM 4594 N N . ASP A 1 583 ? -17.224 3.204 -1.339 1.00 88.25 583 ASP A N 1
ATOM 4595 C CA . ASP A 1 583 ? -17.529 2.551 -2.609 1.00 88.25 583 ASP A CA 1
ATOM 4596 C C . ASP A 1 583 ? -17.321 1.027 -2.536 1.00 88.25 583 ASP A C 1
ATOM 4598 O O . ASP A 1 583 ? -16.991 0.458 -1.489 1.00 88.25 583 ASP A O 1
ATOM 4602 N N . ALA A 1 584 ? -17.555 0.344 -3.658 1.00 85.19 584 ALA A N 1
ATOM 4603 C CA . ALA A 1 584 ? -17.412 -1.109 -3.740 1.00 85.19 584 ALA A CA 1
ATOM 4604 C C . ALA A 1 584 ? -15.984 -1.621 -3.484 1.00 85.19 584 ALA A C 1
ATOM 4606 O O . ALA A 1 584 ? -15.828 -2.787 -3.132 1.00 85.19 584 ALA A O 1
ATOM 4607 N N . ASP A 1 585 ? -14.961 -0.779 -3.666 1.00 79.50 585 ASP A N 1
ATOM 4608 C CA . ASP A 1 585 ? -13.563 -1.153 -3.420 1.00 79.50 585 ASP A CA 1
ATOM 4609 C C . ASP A 1 585 ? -13.198 -0.988 -1.932 1.00 79.50 585 ASP A C 1
ATOM 4611 O O . ASP A 1 585 ? -12.111 -1.371 -1.499 1.00 79.50 585 ASP A O 1
ATOM 4615 N N . GLY A 1 586 ? -14.127 -0.452 -1.130 1.00 82.25 586 GLY A N 1
ATOM 4616 C CA . GLY A 1 586 ? -13.927 -0.156 0.281 1.00 82.25 586 GLY A CA 1
ATOM 4617 C C . GLY A 1 586 ? -13.274 1.200 0.530 1.00 82.25 586 GLY A C 1
ATOM 4618 O O . GLY A 1 586 ? -12.871 1.453 1.660 1.00 82.25 586 GLY A O 1
ATOM 4619 N N . GLU A 1 587 ? -13.189 2.076 -0.476 1.00 83.19 587 GLU A N 1
ATOM 4620 C CA . GLU A 1 587 ? -12.620 3.413 -0.314 1.00 83.19 587 GLU A CA 1
ATOM 4621 C C . GLU A 1 587 ? -13.670 4.419 0.152 1.00 83.19 587 GLU A C 1
ATOM 4623 O O . GLU A 1 587 ? -14.786 4.475 -0.371 1.00 83.19 587 GLU A O 1
ATOM 4628 N N . ARG A 1 588 ? -13.310 5.249 1.136 1.00 91.94 588 ARG A N 1
ATOM 4629 C CA . ARG A 1 588 ? -14.181 6.295 1.667 1.00 91.94 588 ARG A CA 1
ATOM 4630 C C . ARG A 1 588 ? -14.474 7.337 0.592 1.00 91.94 588 ARG A C 1
ATOM 4632 O O . ARG A 1 588 ? -13.571 7.972 0.058 1.00 91.94 588 ARG A O 1
ATOM 4639 N N . THR A 1 589 ? -15.755 7.557 0.329 1.00 92.56 589 THR A N 1
ATOM 4640 C CA . THR A 1 589 ? -16.256 8.504 -0.677 1.00 92.56 589 THR A CA 1
ATOM 4641 C C . THR A 1 589 ? -16.904 9.728 -0.062 1.00 92.56 589 THR A C 1
ATOM 4643 O O . THR A 1 589 ? -16.817 10.812 -0.635 1.00 92.56 589 THR A O 1
ATOM 4646 N N . VAL A 1 590 ? -17.505 9.592 1.120 1.00 92.50 590 VAL A N 1
ATOM 4647 C CA . VAL A 1 590 ? -18.137 10.705 1.827 1.00 92.50 590 VAL A CA 1
ATOM 4648 C C . VAL A 1 590 ? -17.829 10.618 3.306 1.00 92.50 590 VAL A C 1
ATOM 4650 O O . VAL A 1 590 ? -17.807 9.536 3.892 1.00 92.50 590 VAL A O 1
ATOM 4653 N N . LYS A 1 591 ? -17.627 11.788 3.898 1.00 91.12 591 LYS A N 1
ATOM 4654 C CA . LYS A 1 591 ? -17.533 11.998 5.332 1.00 91.12 591 LYS A CA 1
ATOM 4655 C C . LYS A 1 591 ? -18.349 13.222 5.697 1.00 91.12 591 LYS A C 1
ATOM 4657 O O . LYS A 1 591 ? -18.141 14.283 5.112 1.00 91.12 591 LYS A O 1
ATOM 4662 N N . THR A 1 592 ? -19.258 13.094 6.650 1.00 87.00 592 THR A N 1
ATOM 4663 C CA . THR A 1 592 ? -20.002 14.230 7.209 1.00 87.00 592 THR A CA 1
ATOM 4664 C C . THR A 1 592 ? -19.626 14.386 8.669 1.00 87.00 592 THR A C 1
ATOM 4666 O O . THR A 1 592 ? -19.671 13.396 9.400 1.00 87.00 592 THR A O 1
ATOM 4669 N N . SER A 1 593 ? -19.319 15.606 9.093 1.00 72.75 593 SER A N 1
ATOM 4670 C CA . SER A 1 593 ? -19.127 15.946 10.500 1.00 72.75 593 SER A CA 1
ATOM 4671 C C . SER A 1 593 ? -20.242 16.889 10.939 1.00 72.75 593 SER A C 1
ATOM 4673 O O . SER A 1 593 ? -20.563 17.851 10.240 1.00 72.75 593 SER A O 1
ATOM 4675 N N . GLY A 1 594 ? -20.888 16.588 12.064 1.00 58.72 594 GLY A N 1
ATOM 4676 C CA . GLY A 1 594 ? -21.957 17.426 12.592 1.00 58.72 594 GLY A CA 1
ATOM 4677 C C . GLY A 1 594 ? -21.520 18.228 13.804 1.00 58.72 594 GLY A C 1
ATOM 4678 O O . GLY A 1 594 ? -21.053 17.660 14.782 1.00 58.72 594 GLY A O 1
ATOM 4679 N N . GLU A 1 595 ? -21.729 19.544 13.767 1.00 55.09 595 GLU A N 1
ATOM 4680 C CA . GLU A 1 595 ? -21.868 20.335 14.990 1.00 55.09 595 GLU A CA 1
ATOM 4681 C C . GLU A 1 595 ? -23.269 20.051 15.544 1.00 55.09 595 GLU A C 1
ATOM 4683 O O . GLU A 1 595 ? -24.273 20.237 14.847 1.00 55.09 595 GLU A O 1
ATOM 4688 N N . ASN A 1 596 ? -23.333 19.529 16.768 1.00 53.47 596 ASN A N 1
ATOM 4689 C CA . ASN A 1 596 ? -24.575 19.377 17.509 1.00 53.47 596 ASN A CA 1
ATOM 4690 C C . ASN A 1 596 ? -24.622 20.499 18.551 1.00 53.47 596 ASN A C 1
ATOM 4692 O O . ASN A 1 596 ? -23.905 20.455 19.550 1.00 53.47 596 ASN A O 1
ATOM 4696 N N . GLU A 1 597 ? -25.424 21.535 18.314 1.00 54.25 597 GLU A N 1
ATOM 4697 C CA . GLU A 1 597 ? -25.758 22.488 19.375 1.00 54.25 597 GLU A CA 1
ATOM 4698 C C . GLU A 1 597 ? -26.897 21.868 20.178 1.00 54.25 597 GLU A C 1
ATOM 4700 O O . GLU A 1 597 ? -27.987 21.704 19.642 1.00 54.25 597 GLU A O 1
ATOM 4705 N N . ALA A 1 598 ? -26.665 21.504 21.439 1.00 53.88 598 ALA A N 1
ATOM 4706 C CA . ALA A 1 598 ? -27.696 20.983 22.332 1.00 53.88 598 ALA A CA 1
ATOM 4707 C C . ALA A 1 598 ? -27.745 21.818 23.619 1.00 53.88 598 ALA A C 1
ATOM 4709 O O . ALA A 1 598 ? -26.741 21.989 24.310 1.00 53.88 598 ALA A O 1
ATOM 4710 N N . ILE A 1 599 ? -28.923 22.345 23.944 1.00 53.00 599 ILE A N 1
ATOM 4711 C CA . ILE A 1 599 ? -29.193 23.111 25.159 1.00 53.00 599 ILE A CA 1
ATOM 4712 C C . ILE A 1 599 ? -29.890 22.186 26.150 1.00 53.00 599 ILE A C 1
ATOM 4714 O O . ILE A 1 599 ? -30.941 21.619 25.850 1.00 53.00 599 ILE A O 1
ATOM 4718 N N . TYR A 1 600 ? -29.331 22.085 27.353 1.00 54.38 600 TYR A N 1
ATOM 4719 C CA . TYR A 1 600 ? -29.919 21.352 28.469 1.00 54.38 600 TYR A CA 1
ATOM 4720 C C . TYR A 1 600 ? -30.260 22.326 29.600 1.00 54.38 600 TYR A C 1
ATOM 4722 O O . TYR A 1 600 ? -29.409 23.109 30.023 1.00 54.38 600 TYR A O 1
ATOM 4730 N N . VAL A 1 601 ? -31.489 22.269 30.113 1.00 41.34 601 VAL A N 1
ATOM 4731 C CA . VAL A 1 601 ? -31.927 23.016 31.303 1.00 41.34 601 VAL A CA 1
ATOM 4732 C C . VAL A 1 601 ? -32.277 21.992 32.377 1.00 41.34 601 VAL A C 1
ATOM 4734 O O . VAL A 1 601 ? -33.098 21.115 32.147 1.00 41.34 601 VAL A O 1
ATOM 4737 N N . ASN A 1 602 ? -31.634 22.071 33.548 1.00 39.53 602 ASN A N 1
ATOM 4738 C CA . ASN A 1 602 ? -31.809 21.111 34.653 1.00 39.53 602 ASN A CA 1
ATOM 4739 C C . ASN A 1 602 ? -31.592 19.636 34.253 1.00 39.53 602 ASN A C 1
ATOM 4741 O O . ASN A 1 602 ? -32.318 18.759 34.711 1.00 39.53 602 ASN A O 1
ATOM 4745 N N . SER A 1 603 ? -30.601 19.369 33.394 1.00 38.09 603 SER A N 1
ATOM 4746 C CA . SER A 1 603 ? -30.319 18.032 32.840 1.00 38.09 603 SER A CA 1
ATOM 4747 C C . SER A 1 603 ? -31.415 17.457 31.928 1.00 38.09 603 SER A C 1
ATOM 4749 O O . SER A 1 603 ? -31.304 16.306 31.513 1.00 38.09 603 SER A O 1
ATOM 4751 N N . GLU A 1 604 ? -32.417 18.253 31.542 1.00 38.03 604 GLU A N 1
ATOM 4752 C CA . GLU A 1 604 ? -33.390 17.911 30.501 1.00 38.03 604 GLU A CA 1
ATOM 4753 C C . GLU A 1 604 ? -33.047 18.617 29.184 1.00 38.03 604 GLU A C 1
ATOM 4755 O O . GLU A 1 604 ? -32.755 19.819 29.149 1.00 38.03 604 GLU A O 1
ATOM 4760 N N . PHE A 1 605 ? -33.082 17.868 28.080 1.00 47.34 605 PHE A N 1
ATOM 4761 C CA . PHE A 1 605 ? -32.874 18.419 26.742 1.00 47.34 605 PHE A CA 1
ATOM 4762 C C . PHE A 1 605 ? -33.964 19.454 26.426 1.00 47.34 605 PHE A C 1
ATOM 4764 O O . PHE A 1 605 ? -35.152 19.151 26.481 1.00 47.34 605 PHE A O 1
ATOM 4771 N N . SER A 1 606 ? -33.555 20.684 26.109 1.00 43.78 606 SER A N 1
ATOM 4772 C CA . SER A 1 606 ? -34.441 21.839 25.893 1.00 43.78 606 SER A CA 1
ATOM 4773 C C . SER A 1 606 ? -34.414 22.374 24.456 1.00 43.78 606 SER A C 1
ATOM 4775 O O . SER A 1 606 ? -35.246 23.206 24.101 1.00 43.78 606 SER A O 1
ATOM 4777 N N . GLY A 1 607 ? -33.500 21.890 23.610 1.00 44.66 607 GLY A N 1
ATOM 4778 C CA . GLY A 1 607 ? -33.476 22.169 22.172 1.00 44.66 607 GLY A CA 1
ATOM 4779 C C . GLY A 1 607 ? -32.104 21.915 21.553 1.00 44.66 607 GLY A C 1
ATOM 4780 O O . GLY A 1 607 ? -31.096 21.970 22.252 1.00 44.66 607 GLY A O 1
ATOM 4781 N N . GLY A 1 608 ? -32.051 21.640 20.249 1.00 56.75 608 GLY A N 1
ATOM 4782 C CA . GLY A 1 608 ? -30.783 21.474 19.547 1.00 56.75 608 GLY A CA 1
ATOM 4783 C C . GLY A 1 608 ? -30.898 21.350 18.030 1.00 56.75 608 GLY A C 1
ATOM 4784 O O . GLY A 1 608 ? -32.003 21.203 17.509 1.00 56.75 608 GLY A O 1
ATOM 4785 N N . ASN A 1 609 ? -29.767 21.434 17.329 1.00 61.81 609 ASN A N 1
ATOM 4786 C CA . ASN A 1 609 ? -29.677 21.383 15.867 1.00 61.81 609 ASN A CA 1
ATOM 4787 C C . ASN A 1 609 ? -28.593 20.393 15.423 1.00 61.81 609 ASN A C 1
ATOM 4789 O O . ASN A 1 609 ? -27.458 20.471 15.886 1.00 61.81 609 ASN A O 1
ATOM 4793 N N . THR A 1 610 ? -28.938 19.498 14.496 1.00 68.38 610 THR A N 1
ATOM 4794 C CA . THR A 1 610 ? -28.002 18.545 13.893 1.00 68.38 610 THR A CA 1
ATOM 4795 C C . THR A 1 610 ? -27.516 19.072 12.543 1.00 68.38 610 THR A C 1
ATOM 4797 O O . THR A 1 610 ? -28.238 19.005 11.545 1.00 68.38 610 THR A O 1
ATOM 4800 N N . GLY A 1 611 ? -26.283 19.582 12.483 1.00 66.38 611 GLY A N 1
ATOM 4801 C CA . GLY A 1 611 ? -25.683 20.016 11.222 1.00 66.38 611 GLY A CA 1
ATOM 4802 C C . GLY A 1 611 ? -25.182 18.839 10.379 1.00 66.38 611 GLY A C 1
ATOM 4803 O O . GLY A 1 611 ? -24.327 18.092 10.821 1.00 66.38 611 GLY A O 1
ATOM 4804 N N . THR A 1 612 ? -25.645 18.692 9.135 1.00 68.50 612 THR A N 1
ATOM 4805 C CA . THR A 1 612 ? -25.032 17.780 8.135 1.00 68.50 612 THR A CA 1
ATOM 4806 C C . THR A 1 612 ? -24.325 18.544 7.008 1.00 68.50 612 THR A C 1
ATOM 4808 O O . THR A 1 612 ? -23.948 17.965 5.993 1.00 68.50 612 THR A O 1
ATOM 4811 N N . ALA A 1 613 ? -24.205 19.868 7.148 1.00 66.06 613 ALA A N 1
ATOM 4812 C CA . ALA A 1 613 ? -23.711 20.758 6.100 1.00 66.06 613 ALA A CA 1
ATOM 4813 C C . ALA A 1 613 ? -22.181 20.716 5.935 1.00 66.06 613 ALA A C 1
ATOM 4815 O O . ALA A 1 613 ? -21.677 21.055 4.863 1.00 66.06 613 ALA A O 1
ATOM 4816 N N . ARG A 1 614 ? -21.435 20.291 6.966 1.00 77.69 614 ARG A N 1
ATOM 4817 C CA . ARG A 1 614 ? -19.982 20.103 6.888 1.00 77.69 614 ARG A CA 1
ATOM 4818 C C . ARG A 1 614 ? -19.691 18.690 6.386 1.00 77.69 614 ARG A C 1
ATOM 4820 O O . ARG A 1 614 ? -19.934 17.701 7.072 1.00 77.69 614 ARG A O 1
ATOM 4827 N N . PHE A 1 615 ? -19.172 18.599 5.166 1.00 86.50 615 PHE A N 1
ATOM 4828 C CA . PHE A 1 615 ? -18.822 17.326 4.546 1.00 86.50 615 PHE A CA 1
ATOM 4829 C C . PHE A 1 615 ? -17.529 17.421 3.738 1.00 86.50 615 PHE A C 1
ATOM 4831 O O . PHE A 1 615 ? -17.156 18.492 3.253 1.00 86.50 615 PHE A O 1
ATOM 4838 N N . SER A 1 616 ? -16.887 16.268 3.571 1.00 90.19 616 SER A N 1
ATOM 4839 C CA . SER A 1 616 ? -15.836 16.013 2.590 1.00 90.19 616 SER A CA 1
ATOM 4840 C C . SER A 1 616 ? -16.314 14.927 1.632 1.00 90.19 616 SER A C 1
ATOM 4842 O O . SER A 1 616 ? -16.771 13.864 2.050 1.00 90.19 616 SER A O 1
ATOM 4844 N N . LEU A 1 617 ? -16.242 15.224 0.340 1.00 93.06 617 LEU A N 1
ATOM 4845 C CA . LEU A 1 617 ? -16.634 14.365 -0.767 1.00 93.06 617 LEU A CA 1
ATOM 4846 C C . LEU A 1 617 ? -15.383 13.980 -1.557 1.00 93.06 617 LEU A C 1
ATOM 4848 O O . LEU A 1 617 ? -14.837 14.786 -2.316 1.00 93.06 617 LEU A O 1
ATOM 4852 N N . TYR A 1 618 ? -14.935 12.743 -1.391 1.00 93.69 618 TYR A N 1
ATOM 4853 C CA . TYR A 1 618 ? -13.753 12.191 -2.044 1.00 93.69 618 TYR A CA 1
ATOM 4854 C C . TYR A 1 618 ? -14.136 11.675 -3.432 1.00 93.69 618 TYR A C 1
ATOM 4856 O O . TYR A 1 618 ? -14.417 10.496 -3.645 1.00 93.69 618 TYR A O 1
ATOM 4864 N N . VAL A 1 619 ? -14.167 12.591 -4.401 1.00 93.06 619 VAL A N 1
ATOM 4865 C CA . VAL A 1 619 ? -14.520 12.282 -5.795 1.00 93.06 619 VAL A CA 1
ATOM 4866 C C . VAL A 1 619 ? -13.552 11.261 -6.387 1.00 93.06 619 VAL A C 1
ATOM 4868 O O . VAL A 1 619 ? -13.937 10.333 -7.098 1.00 93.06 619 VAL A O 1
ATOM 4871 N N . SER A 1 620 ? -12.272 11.443 -6.094 1.00 90.94 620 SER A N 1
ATOM 4872 C CA . SER A 1 620 ? -11.171 10.547 -6.437 1.00 90.94 620 SER A CA 1
ATOM 4873 C C . SER A 1 620 ? -9.956 10.934 -5.583 1.00 90.94 620 SER A C 1
ATOM 4875 O O . SER A 1 620 ? -9.994 11.981 -4.930 1.00 90.94 620 SER A O 1
ATOM 4877 N N . PRO A 1 621 ? -8.828 10.205 -5.651 1.00 85.62 621 PRO A N 1
ATOM 4878 C CA . PRO A 1 621 ? -7.571 10.669 -5.054 1.00 85.62 621 PRO A CA 1
ATOM 4879 C C . PRO A 1 621 ? -7.115 12.059 -5.544 1.00 85.62 621 PRO A C 1
ATOM 4881 O O . PRO A 1 621 ? -6.248 12.684 -4.940 1.00 85.62 621 PRO A O 1
ATOM 4884 N N . TYR A 1 622 ? -7.682 12.545 -6.652 1.00 91.31 622 TYR A N 1
ATOM 4885 C CA . TYR A 1 622 ? -7.279 13.764 -7.342 1.00 91.31 622 TYR A CA 1
ATOM 4886 C C . TYR A 1 622 ? -8.105 15.000 -6.978 1.00 91.31 622 TYR A C 1
ATOM 4888 O O . TYR A 1 622 ? -7.657 16.114 -7.244 1.00 91.31 622 TYR A O 1
ATOM 4896 N N . LEU A 1 623 ? -9.304 14.837 -6.411 1.00 94.69 623 LEU A N 1
ATOM 4897 C CA . LEU A 1 623 ? -10.183 15.957 -6.077 1.00 94.69 623 LEU A CA 1
ATOM 4898 C C . LEU A 1 623 ? -11.071 15.608 -4.882 1.00 94.69 623 LEU A C 1
ATOM 4900 O O . LEU A 1 623 ? -11.795 14.612 -4.911 1.00 94.69 623 LEU A O 1
ATOM 4904 N N . VAL A 1 624 ? -11.039 16.471 -3.869 1.00 94.12 624 VAL A N 1
ATOM 4905 C CA . VAL A 1 624 ? -11.920 16.413 -2.700 1.00 94.12 624 VAL A CA 1
ATOM 4906 C C . VAL A 1 624 ? -12.768 17.672 -2.673 1.00 94.12 624 VAL A C 1
ATOM 4908 O O . VAL A 1 624 ? -12.232 18.776 -2.580 1.00 94.12 624 VAL A O 1
ATOM 4911 N N . ALA A 1 625 ? -14.082 17.513 -2.784 1.00 91.12 625 ALA A N 1
ATOM 4912 C CA . ALA A 1 625 ? -15.044 18.604 -2.697 1.00 91.12 625 ALA A CA 1
ATOM 4913 C C . ALA A 1 625 ? -15.608 18.719 -1.274 1.00 91.12 625 ALA A C 1
ATOM 4915 O O . ALA A 1 625 ? -15.572 17.770 -0.498 1.00 91.12 625 ALA A O 1
ATOM 4916 N N . GLY A 1 626 ? -16.143 19.880 -0.927 1.00 85.56 626 GLY A N 1
ATOM 4917 C CA . GLY A 1 626 ? -16.753 20.139 0.369 1.00 85.56 626 GLY A CA 1
ATOM 4918 C C . GLY A 1 626 ? -17.842 21.201 0.286 1.00 85.56 626 GLY A C 1
ATOM 4919 O O . GLY A 1 626 ? -18.325 21.561 -0.793 1.00 85.56 626 GLY A O 1
ATOM 4920 N N . GLN A 1 627 ? -18.229 21.710 1.453 1.00 77.38 627 GLN A N 1
ATOM 4921 C CA . GLN A 1 627 ? -19.337 22.651 1.607 1.00 77.38 627 GLN A CA 1
ATOM 4922 C C . GLN A 1 627 ? -19.205 23.889 0.698 1.00 77.38 627 GLN A C 1
ATOM 4924 O O . GLN A 1 627 ? -18.135 24.494 0.568 1.00 77.38 627 GLN A O 1
ATOM 4929 N N . GLY A 1 628 ? -20.319 24.295 0.081 1.00 72.50 628 GLY A N 1
ATOM 4930 C CA . GLY A 1 628 ? -20.375 25.478 -0.784 1.00 72.50 628 GLY A CA 1
ATOM 4931 C C . GLY A 1 628 ? -19.736 25.294 -2.167 1.00 72.50 628 GLY A C 1
ATOM 4932 O O . GLY A 1 628 ? -19.491 26.292 -2.842 1.00 72.50 628 GLY A O 1
ATOM 4933 N N . GLY A 1 629 ? -19.411 24.058 -2.565 1.00 76.50 629 GLY A N 1
ATOM 4934 C CA . GLY A 1 629 ? -18.718 23.743 -3.818 1.00 76.50 629 GLY A CA 1
ATOM 4935 C C . GLY A 1 629 ? -17.209 24.003 -3.789 1.00 76.50 629 GLY A C 1
ATOM 4936 O O . GLY A 1 629 ? -16.557 23.903 -4.825 1.00 76.50 629 GLY A O 1
ATOM 4937 N N . LYS A 1 630 ? -16.634 24.311 -2.619 1.00 84.44 630 LYS A N 1
ATOM 4938 C CA . LYS A 1 630 ? -15.178 24.386 -2.440 1.00 84.44 630 LYS A CA 1
ATOM 4939 C C . LYS A 1 630 ? -14.544 23.031 -2.707 1.00 84.44 630 LYS A C 1
ATOM 4941 O O . LYS A 1 630 ? -15.121 22.005 -2.359 1.00 84.44 630 LYS A O 1
ATOM 4946 N N . TYR A 1 631 ? -13.349 23.020 -3.275 1.00 90.38 631 TYR A N 1
ATOM 4947 C CA . TYR A 1 631 ? -12.595 21.789 -3.454 1.00 90.38 631 TYR A CA 1
ATOM 4948 C C . TYR A 1 631 ? -11.096 21.998 -3.288 1.00 90.38 631 TYR A C 1
ATOM 4950 O O . TYR A 1 631 ? -10.563 23.095 -3.464 1.00 90.38 631 TYR A O 1
ATOM 4958 N N . THR A 1 632 ? -10.416 20.899 -2.978 1.00 92.62 632 THR A N 1
ATOM 4959 C CA . THR A 1 632 ? -8.968 20.771 -3.102 1.00 92.62 632 THR A CA 1
ATOM 4960 C C . THR A 1 632 ? -8.671 19.780 -4.217 1.00 92.62 632 THR A C 1
ATOM 4962 O O . THR A 1 632 ? -9.119 18.635 -4.188 1.00 92.62 632 THR A O 1
ATOM 4965 N N . LYS A 1 633 ? -7.918 20.230 -5.215 1.00 94.06 633 LYS A N 1
ATOM 4966 C CA . LYS A 1 633 ? -7.410 19.418 -6.316 1.00 94.06 633 LYS A CA 1
ATOM 4967 C C . LYS A 1 633 ? -5.963 19.037 -6.048 1.00 94.06 633 LYS A C 1
ATOM 4969 O O . LYS A 1 633 ? -5.160 19.887 -5.670 1.00 94.06 633 LYS A O 1
ATOM 4974 N N . HIS A 1 634 ? -5.618 17.783 -6.295 1.00 95.38 634 HIS A N 1
ATOM 4975 C CA . HIS A 1 634 ? -4.298 17.233 -6.031 1.00 95.38 634 HIS A CA 1
ATOM 4976 C C . HIS A 1 634 ? -3.592 16.829 -7.323 1.00 95.38 634 HIS A C 1
ATOM 4978 O O . HIS A 1 634 ? -4.117 16.060 -8.134 1.00 95.38 634 HIS A O 1
ATOM 4984 N N . ILE A 1 635 ? -2.366 17.320 -7.490 1.00 94.94 635 ILE A N 1
ATOM 4985 C CA . ILE A 1 635 ? -1.482 16.956 -8.597 1.00 94.94 635 ILE A CA 1
ATOM 4986 C C . ILE A 1 635 ? -0.445 15.959 -8.087 1.00 94.94 635 ILE A C 1
ATOM 4988 O O . ILE A 1 635 ? 0.155 16.159 -7.027 1.00 94.94 635 ILE A O 1
ATOM 4992 N N . TYR A 1 636 ? -0.229 14.892 -8.855 1.00 90.81 636 TYR A N 1
ATOM 4993 C CA . TYR A 1 636 ? 0.661 13.792 -8.493 1.00 90.81 636 TYR A CA 1
ATOM 4994 C C . TYR A 1 636 ? 1.792 13.610 -9.499 1.00 90.81 636 TYR A C 1
ATOM 4996 O O . TYR A 1 636 ? 1.598 13.777 -10.702 1.00 90.81 636 TYR A O 1
ATOM 5004 N N . VAL A 1 637 ? 2.948 13.170 -8.999 1.00 84.50 637 VAL A N 1
ATOM 5005 C CA . VAL A 1 637 ? 4.021 12.553 -9.791 1.00 84.50 637 VAL A CA 1
ATOM 5006 C C . VAL A 1 637 ? 4.254 11.150 -9.243 1.00 84.50 637 VAL A C 1
ATOM 5008 O O . VAL A 1 637 ? 4.758 10.974 -8.131 1.00 84.50 637 VAL A O 1
ATOM 5011 N N . GLY A 1 638 ? 3.880 10.134 -10.023 1.00 77.19 638 GLY A N 1
ATOM 5012 C CA . GLY A 1 638 ? 3.839 8.758 -9.532 1.00 77.19 638 GLY A CA 1
ATOM 5013 C C . GLY A 1 638 ? 2.778 8.609 -8.438 1.00 77.19 638 GLY A C 1
ATOM 5014 O O . GLY A 1 638 ? 1.613 8.913 -8.664 1.00 77.19 638 GLY A O 1
ATOM 5015 N N . SER A 1 639 ? 3.174 8.135 -7.260 1.00 71.19 639 SER A N 1
ATOM 5016 C CA . SER A 1 639 ? 2.317 8.027 -6.068 1.00 71.19 639 SER A CA 1
ATOM 5017 C C . SER A 1 639 ? 2.393 9.247 -5.141 1.00 71.19 639 SER A C 1
ATOM 5019 O O . SER A 1 639 ? 1.613 9.340 -4.199 1.00 71.19 639 SER A O 1
ATOM 5021 N N . GLN A 1 640 ? 3.299 10.194 -5.399 1.00 81.44 640 GLN A N 1
ATOM 5022 C CA . GLN A 1 640 ? 3.528 11.336 -4.519 1.00 81.44 640 GLN A CA 1
ATOM 5023 C C . GLN A 1 640 ? 2.640 12.522 -4.905 1.00 81.44 640 GLN A C 1
ATOM 5025 O O . GLN A 1 640 ? 2.696 12.997 -6.043 1.00 81.44 640 GLN A O 1
ATOM 5030 N N . ARG A 1 641 ? 1.879 13.037 -3.934 1.00 90.44 641 ARG A N 1
ATOM 5031 C CA . ARG A 1 641 ? 1.194 14.331 -4.030 1.00 90.44 641 ARG A CA 1
ATOM 5032 C C . ARG A 1 641 ? 2.244 15.437 -4.020 1.00 90.44 641 ARG A C 1
ATOM 5034 O O . ARG A 1 641 ? 3.032 15.526 -3.083 1.00 90.44 641 ARG A O 1
ATOM 5041 N N . ILE A 1 642 ? 2.260 16.259 -5.060 1.00 94.12 642 ILE A N 1
ATOM 5042 C CA . ILE A 1 642 ? 3.221 17.361 -5.191 1.00 94.12 642 ILE A CA 1
ATOM 5043 C C . ILE A 1 642 ? 2.568 18.724 -4.979 1.00 94.12 642 ILE A C 1
ATOM 5045 O O . ILE A 1 642 ? 3.221 19.627 -4.463 1.00 94.12 642 ILE A O 1
ATOM 5049 N N . VAL A 1 643 ? 1.283 18.871 -5.327 1.00 95.94 643 VAL A N 1
ATOM 5050 C CA . VAL A 1 643 ? 0.552 20.140 -5.211 1.00 95.94 643 VAL A CA 1
ATOM 5051 C C . VAL A 1 643 ? -0.884 19.895 -4.762 1.00 95.94 643 VAL A C 1
ATOM 5053 O O . VAL A 1 643 ? -1.541 18.990 -5.275 1.00 95.94 643 VAL A O 1
ATOM 5056 N N . SER A 1 644 ? -1.373 20.735 -3.852 1.00 95.12 644 SER A N 1
ATOM 5057 C CA . SER A 1 644 ? -2.797 20.939 -3.576 1.00 95.12 644 SER A CA 1
ATOM 5058 C C . SER A 1 644 ? -3.193 22.330 -4.054 1.00 95.12 644 SER A C 1
ATOM 5060 O O . SER A 1 644 ? -2.559 23.316 -3.687 1.00 95.12 644 SER A O 1
ATOM 5062 N N . LYS A 1 645 ? -4.226 22.410 -4.886 1.00 92.88 645 LYS A N 1
ATOM 5063 C CA . LYS A 1 645 ? -4.750 23.651 -5.457 1.00 92.88 645 LYS A CA 1
ATOM 5064 C C . LYS A 1 645 ? -6.204 23.816 -5.046 1.00 92.88 645 LYS A C 1
ATOM 5066 O O . LYS A 1 645 ? -6.982 22.875 -5.199 1.00 92.88 645 LYS A O 1
ATOM 5071 N N . LEU A 1 646 ? -6.554 24.980 -4.512 1.00 90.50 646 LEU A N 1
ATOM 5072 C CA . LEU A 1 646 ? -7.923 25.257 -4.086 1.00 90.50 646 LEU A CA 1
ATOM 5073 C C . LEU A 1 646 ? -8.752 25.818 -5.237 1.00 90.50 646 LEU A C 1
ATOM 5075 O O . LEU A 1 646 ? -8.242 26.562 -6.071 1.00 90.50 646 LEU A O 1
ATOM 5079 N N . GLY A 1 647 ? -10.036 25.485 -5.229 1.00 87.50 647 GLY A N 1
ATOM 5080 C CA . GLY A 1 647 ? -11.038 26.096 -6.088 1.00 87.50 647 GLY A CA 1
ATOM 5081 C C . GLY A 1 647 ? -12.399 26.133 -5.408 1.00 87.50 647 GLY A C 1
ATOM 5082 O O . GLY A 1 647 ? -12.578 25.619 -4.297 1.00 87.50 647 GLY A O 1
ATOM 5083 N N . ASP A 1 648 ? -13.357 26.778 -6.060 1.00 82.94 648 ASP A N 1
ATOM 5084 C CA . ASP A 1 648 ? -14.731 26.894 -5.583 1.00 82.94 648 ASP A CA 1
ATOM 5085 C C . ASP A 1 648 ? -15.751 26.479 -6.650 1.00 82.94 648 ASP A C 1
ATOM 5087 O O . ASP A 1 648 ? -15.396 25.951 -7.705 1.00 82.94 648 ASP A O 1
ATOM 5091 N N . LEU A 1 649 ? -17.040 26.692 -6.372 1.00 81.31 649 LEU A N 1
ATOM 5092 C CA . LEU A 1 649 ? -18.099 26.315 -7.303 1.00 81.31 649 LEU A CA 1
ATOM 5093 C C . LEU A 1 649 ? -17.952 27.009 -8.670 1.00 81.31 649 LEU A C 1
ATOM 5095 O O . LEU A 1 649 ? -18.287 26.410 -9.687 1.00 81.31 649 LEU A O 1
ATOM 5099 N N . ALA A 1 650 ? -17.453 28.249 -8.696 1.00 79.38 650 ALA A N 1
ATOM 5100 C CA . ALA A 1 650 ? -17.243 29.012 -9.924 1.00 79.38 650 ALA A CA 1
ATOM 5101 C C . ALA A 1 650 ? -15.971 28.583 -10.669 1.00 79.38 650 ALA A C 1
ATOM 5103 O O . ALA A 1 650 ? -15.848 28.855 -11.863 1.00 79.38 650 ALA A O 1
ATOM 5104 N N . SER A 1 651 ? -15.040 27.907 -9.989 1.00 83.81 651 SER A N 1
ATOM 5105 C CA . SER A 1 651 ? -13.884 27.295 -10.637 1.00 83.81 651 SER A CA 1
ATOM 5106 C C . SER A 1 651 ? -14.248 26.082 -11.501 1.00 83.81 651 SER A C 1
ATOM 5108 O O . SER A 1 651 ? -13.468 25.744 -12.388 1.00 83.81 651 SER A O 1
ATOM 5110 N N . TYR A 1 652 ? -15.379 25.403 -11.291 1.00 84.06 652 TYR A N 1
ATOM 5111 C CA . TYR A 1 652 ? -15.802 24.340 -12.213 1.00 84.06 652 TYR A CA 1
ATOM 5112 C C . TYR A 1 652 ? -16.230 24.933 -13.560 1.00 84.06 652 TYR A C 1
ATOM 5114 O O . TYR A 1 652 ? -16.845 25.995 -13.601 1.00 84.06 652 TYR A O 1
ATOM 5122 N N . GLY A 1 653 ? -15.951 24.242 -14.668 1.00 78.25 653 GLY A N 1
ATOM 5123 C CA . GLY A 1 653 ? -16.494 24.657 -15.965 1.00 78.25 653 GLY A CA 1
ATOM 5124 C C . GLY A 1 653 ? -18.002 24.416 -16.058 1.00 78.25 653 GLY A C 1
ATOM 5125 O O . GLY A 1 653 ? -18.774 25.344 -16.299 1.00 78.25 653 GLY A O 1
ATOM 5126 N N . ALA A 1 654 ? -18.437 23.187 -15.772 1.00 84.88 654 ALA A N 1
ATOM 5127 C CA . ALA A 1 654 ? -19.843 22.840 -15.589 1.00 84.88 654 ALA A CA 1
ATOM 5128 C C . ALA A 1 654 ? -20.163 22.601 -14.107 1.00 84.88 654 ALA A C 1
ATOM 5130 O O . ALA A 1 654 ? -19.413 21.919 -13.412 1.00 84.88 654 ALA A O 1
ATOM 5131 N N . ASP A 1 655 ? -21.307 23.112 -13.635 1.00 85.19 655 ASP A N 1
ATOM 5132 C CA . ASP A 1 655 ? -21.815 22.809 -12.291 1.00 85.19 655 ASP A CA 1
ATOM 5133 C C . ASP A 1 655 ? -21.982 21.283 -12.142 1.00 85.19 655 ASP A C 1
ATOM 5135 O O . ASP A 1 655 ? -22.799 20.700 -12.867 1.00 85.19 655 ASP A O 1
ATOM 5139 N N . PRO A 1 656 ? -21.266 20.626 -11.207 1.00 89.75 656 PRO A N 1
ATOM 5140 C CA . PRO A 1 656 ? -21.327 19.175 -11.023 1.00 89.75 656 PRO A CA 1
ATOM 5141 C C . PRO A 1 656 ? -22.745 18.623 -10.812 1.00 89.75 656 PRO A C 1
ATOM 5143 O O . PRO A 1 656 ? -23.016 17.466 -11.125 1.00 89.75 656 PRO A O 1
ATOM 5146 N N . ARG A 1 657 ? -23.685 19.438 -10.322 1.00 84.62 657 ARG A N 1
ATOM 5147 C CA . ARG A 1 657 ? -25.094 19.051 -10.110 1.00 84.62 657 ARG A CA 1
ATOM 5148 C C . ARG A 1 657 ? -25.906 18.997 -11.405 1.00 84.62 657 ARG A C 1
ATOM 5150 O O . ARG A 1 657 ? -27.006 18.454 -11.428 1.00 84.62 657 ARG A O 1
ATOM 5157 N N . ARG A 1 658 ? -25.394 19.605 -12.477 1.00 87.12 658 ARG A N 1
ATOM 5158 C CA . ARG A 1 658 ? -26.066 19.750 -13.778 1.00 87.12 658 ARG A CA 1
ATOM 5159 C C . ARG A 1 658 ? -25.485 18.838 -14.854 1.00 87.12 658 ARG A C 1
ATOM 5161 O O . ARG A 1 658 ? -26.025 18.778 -15.955 1.00 87.12 658 ARG A O 1
ATOM 5168 N N . ILE A 1 659 ? -24.407 18.124 -14.539 1.00 89.44 659 ILE A N 1
ATOM 5169 C CA . ILE A 1 659 ? -23.820 17.118 -15.422 1.00 89.44 659 ILE A CA 1
ATOM 5170 C C . ILE A 1 659 ? -24.706 15.857 -15.391 1.00 89.44 659 ILE A C 1
ATOM 5172 O O . ILE A 1 659 ? -25.085 15.421 -14.298 1.00 89.44 659 ILE A O 1
ATOM 5176 N N . PRO A 1 660 ? -25.032 15.254 -16.555 1.00 91.88 660 PRO A N 1
ATOM 5177 C CA . PRO A 1 660 ? -25.795 14.011 -16.619 1.00 91.88 660 PRO A CA 1
ATOM 5178 C C . PRO A 1 660 ? -25.194 12.926 -15.731 1.00 91.88 660 PRO A C 1
ATOM 5180 O O . PRO A 1 660 ? -23.983 12.711 -15.740 1.00 91.88 660 PRO A O 1
ATOM 5183 N N . TYR A 1 661 ? -26.049 12.245 -14.974 1.00 93.25 661 TYR A N 1
ATOM 5184 C CA . TYR A 1 661 ? -25.608 11.230 -14.026 1.00 93.25 661 TYR A CA 1
ATOM 5185 C C . TYR A 1 661 ? -24.996 10.016 -14.735 1.00 93.25 661 TYR A C 1
ATOM 5187 O O . TYR A 1 661 ? -25.347 9.691 -15.873 1.00 93.25 661 TYR A O 1
ATOM 5195 N N . ALA A 1 662 ? -24.086 9.332 -14.046 1.00 92.94 662 ALA A N 1
ATOM 5196 C CA . ALA A 1 662 ? -23.517 8.071 -14.487 1.00 92.94 662 ALA A CA 1
ATOM 5197 C C . ALA A 1 662 ? -24.641 7.079 -14.823 1.00 92.94 662 ALA A C 1
ATOM 5199 O O . ALA A 1 662 ? -25.659 7.002 -14.135 1.00 92.94 662 ALA A O 1
ATOM 5200 N N . GLY A 1 663 ? -24.471 6.344 -15.919 1.00 89.56 663 GLY A N 1
ATOM 5201 C CA . GLY A 1 663 ? -25.515 5.469 -16.450 1.00 89.56 663 GLY A CA 1
ATOM 5202 C C . GLY A 1 663 ? -26.386 6.119 -17.527 1.00 89.56 663 GLY A C 1
ATOM 5203 O O . GLY A 1 663 ? -27.072 5.398 -18.240 1.00 89.56 663 GLY A O 1
ATOM 5204 N N . ASN A 1 664 ? -26.317 7.441 -17.727 1.00 86.62 664 ASN A N 1
ATOM 5205 C CA . ASN A 1 664 ? -27.044 8.119 -18.808 1.00 86.62 664 ASN A CA 1
ATOM 5206 C C . ASN A 1 664 ? -26.594 7.675 -20.216 1.00 86.62 664 ASN A C 1
ATOM 5208 O O . ASN A 1 664 ? -27.404 7.643 -21.137 1.00 86.62 664 ASN A O 1
ATOM 5212 N N . GLU A 1 665 ? -25.314 7.326 -20.386 1.00 82.75 665 GLU A N 1
ATOM 5213 C CA . GLU A 1 665 ? -24.756 6.762 -21.629 1.00 82.75 665 GLU A CA 1
ATOM 5214 C C . GLU A 1 665 ? -24.532 5.237 -21.523 1.00 82.75 665 GLU A C 1
ATOM 5216 O O . GLU A 1 665 ? -23.864 4.636 -22.368 1.00 82.75 665 GLU A O 1
ATOM 5221 N N . ALA A 1 666 ? -25.079 4.590 -20.486 1.00 80.00 666 ALA A N 1
ATOM 5222 C CA . ALA A 1 666 ? -25.029 3.142 -20.342 1.00 80.00 666 ALA A CA 1
ATOM 5223 C C . ALA A 1 666 ? -26.218 2.498 -21.070 1.00 80.00 666 ALA A C 1
ATOM 5225 O O . ALA A 1 666 ? -27.380 2.799 -20.794 1.00 80.00 666 ALA A O 1
ATOM 5226 N N . ASP A 1 667 ? -25.927 1.592 -22.004 1.00 75.56 667 ASP A N 1
ATOM 5227 C CA . ASP A 1 667 ? -26.933 1.007 -22.893 1.00 75.56 667 ASP A CA 1
ATOM 5228 C C . ASP A 1 667 ? -28.032 0.264 -22.105 1.00 75.56 667 ASP A C 1
ATOM 5230 O O . ASP A 1 667 ? -27.799 -0.810 -21.550 1.00 75.56 667 ASP A O 1
ATOM 5234 N N . GLY A 1 668 ? -29.252 0.816 -22.088 1.00 71.44 668 GLY A N 1
ATOM 5235 C CA . GLY A 1 668 ? -30.444 0.155 -21.540 1.00 71.44 668 GLY A CA 1
ATOM 5236 C C . GLY A 1 668 ? -30.559 0.125 -20.010 1.00 71.44 668 GLY A C 1
ATOM 5237 O O . GLY A 1 668 ? -31.363 -0.653 -19.496 1.00 71.44 668 GLY A O 1
ATOM 5238 N N . LEU A 1 669 ? -29.794 0.947 -19.282 1.00 82.50 669 LEU A N 1
ATOM 5239 C CA . LEU A 1 669 ? -29.803 0.993 -17.815 1.00 82.50 669 LEU A CA 1
ATOM 5240 C C . LEU A 1 669 ? -30.319 2.340 -17.292 1.00 82.50 669 LEU A C 1
ATOM 5242 O O . LEU A 1 669 ? -30.009 3.392 -17.838 1.00 82.50 669 LEU A O 1
ATOM 5246 N N . ILE A 1 670 ? -31.098 2.309 -16.207 1.00 80.75 670 ILE A N 1
ATOM 5247 C CA . ILE A 1 670 ? -31.561 3.504 -15.486 1.00 80.75 670 ILE A CA 1
ATOM 5248 C C . ILE A 1 670 ? -31.293 3.291 -13.997 1.00 80.75 670 ILE A C 1
ATOM 5250 O O . ILE A 1 670 ? -31.786 2.330 -13.407 1.00 80.75 670 ILE A O 1
ATOM 5254 N N . ILE A 1 671 ? -30.536 4.204 -13.388 1.00 89.94 671 ILE A N 1
ATOM 5255 C CA . ILE A 1 671 ? -30.209 4.177 -11.958 1.00 89.94 671 ILE A CA 1
ATOM 5256 C C . ILE A 1 671 ? -31.211 5.041 -11.195 1.00 89.94 671 ILE A C 1
ATOM 5258 O O . ILE A 1 671 ? -31.424 6.210 -11.527 1.00 89.94 671 ILE A O 1
ATOM 5262 N N . ASN A 1 672 ? -31.804 4.494 -10.133 1.00 91.56 672 ASN A N 1
ATOM 5263 C CA . ASN A 1 672 ? -32.706 5.252 -9.269 1.00 91.56 672 ASN A CA 1
ATOM 5264 C C . ASN A 1 672 ? -31.930 5.994 -8.165 1.00 91.56 672 ASN A C 1
ATOM 5266 O O . ASN A 1 672 ? -31.821 5.535 -7.026 1.00 91.56 672 ASN A O 1
ATOM 5270 N N . TYR A 1 673 ? -31.393 7.166 -8.510 1.00 91.62 673 TYR A N 1
ATOM 5271 C CA . TYR A 1 673 ? -30.680 8.031 -7.562 1.00 91.62 673 TYR A CA 1
ATOM 5272 C C . TYR A 1 673 ? -31.572 8.588 -6.448 1.00 91.62 673 TYR A C 1
ATOM 5274 O O . TYR A 1 673 ? -31.080 8.815 -5.345 1.00 91.62 673 TYR A O 1
ATOM 5282 N N . LYS A 1 674 ? -32.878 8.757 -6.700 1.00 90.69 674 LYS A N 1
ATOM 5283 C CA . LYS A 1 674 ? -33.842 9.219 -5.692 1.00 90.69 674 LYS A CA 1
ATOM 5284 C C . LYS A 1 674 ? -33.948 8.225 -4.537 1.00 90.69 674 LYS A C 1
ATOM 5286 O O . LYS A 1 674 ? -33.856 8.619 -3.376 1.00 90.69 674 LYS A O 1
ATOM 5291 N N . ASP A 1 675 ? -34.094 6.942 -4.854 1.00 91.38 675 ASP A N 1
ATOM 5292 C CA . ASP A 1 675 ? -34.177 5.890 -3.839 1.00 91.38 675 ASP A CA 1
ATOM 5293 C C . ASP A 1 675 ? -32.850 5.734 -3.090 1.00 91.38 675 ASP A C 1
ATOM 5295 O O . ASP A 1 675 ? -32.850 5.581 -1.869 1.00 91.38 675 ASP A O 1
ATOM 5299 N N . LYS A 1 676 ? -31.710 5.806 -3.796 1.00 92.25 676 LYS A N 1
ATOM 5300 C CA . LYS A 1 676 ? -30.387 5.761 -3.153 1.00 92.25 676 LYS A CA 1
ATOM 5301 C C . LYS A 1 676 ? -30.188 6.936 -2.180 1.00 92.25 676 LYS A C 1
ATOM 5303 O O . LYS A 1 676 ? -29.747 6.708 -1.057 1.00 92.25 676 LYS A O 1
ATOM 5308 N N . TYR A 1 677 ? -30.573 8.158 -2.563 1.00 91.75 677 TYR A N 1
ATOM 5309 C CA . TYR A 1 677 ? -30.517 9.337 -1.689 1.00 91.75 677 TYR A CA 1
ATOM 5310 C C . TYR A 1 677 ? -31.376 9.157 -0.430 1.00 91.75 677 TYR A C 1
ATOM 5312 O O . TYR A 1 677 ? -30.892 9.355 0.684 1.00 91.75 677 TYR A O 1
ATOM 5320 N N . ALA A 1 678 ? -32.628 8.716 -0.592 1.00 91.44 678 ALA A N 1
ATOM 5321 C CA . ALA A 1 678 ? -33.538 8.484 0.530 1.00 91.44 678 ALA A CA 1
ATOM 5322 C C . ALA A 1 678 ? -32.998 7.432 1.516 1.00 91.44 678 ALA A C 1
ATOM 5324 O O . ALA A 1 678 ? -33.103 7.611 2.729 1.00 91.44 678 ALA A O 1
ATOM 5325 N N . LYS A 1 679 ? -32.372 6.360 1.010 1.00 92.69 679 LYS A N 1
ATOM 5326 C CA . LYS A 1 679 ? -31.736 5.334 1.849 1.00 92.69 679 LYS A CA 1
ATOM 5327 C C . LYS A 1 679 ? -30.543 5.871 2.639 1.00 92.69 679 LYS A C 1
ATOM 5329 O O . LYS A 1 679 ? -30.446 5.594 3.828 1.00 92.69 679 LYS A O 1
ATOM 5334 N N . GLN A 1 680 ? -29.667 6.668 2.024 1.00 91.06 680 GLN A N 1
ATOM 5335 C CA . GLN A 1 680 ? -28.545 7.275 2.751 1.00 91.06 680 GLN A CA 1
ATOM 5336 C C . GLN A 1 680 ? -29.009 8.279 3.815 1.00 91.06 680 GLN A C 1
ATOM 5338 O O . GLN A 1 680 ? -28.441 8.327 4.905 1.00 91.06 680 GLN A O 1
ATOM 5343 N N . LEU A 1 681 ? -30.061 9.054 3.531 1.00 89.38 681 LEU A N 1
ATOM 5344 C CA . LEU A 1 681 ? -30.669 9.951 4.515 1.00 89.38 681 LEU A CA 1
ATOM 5345 C C . LEU A 1 681 ? -31.234 9.173 5.713 1.00 89.38 681 LEU A C 1
ATOM 5347 O O . LEU A 1 681 ? -31.064 9.591 6.858 1.00 89.38 681 LEU A O 1
ATOM 5351 N N . GLN A 1 682 ? -31.869 8.026 5.462 1.00 92.19 682 GLN A N 1
ATOM 5352 C CA . GLN A 1 682 ? -32.331 7.140 6.528 1.00 92.19 682 GLN A CA 1
ATOM 5353 C C . GLN A 1 682 ? -31.160 6.539 7.321 1.00 92.19 682 GLN A C 1
ATOM 5355 O O . GLN A 1 682 ? -31.217 6.527 8.546 1.00 92.19 682 GLN A O 1
ATOM 5360 N N . SER A 1 683 ? -30.073 6.145 6.648 1.00 92.12 683 SER A N 1
ATOM 5361 C CA . SER A 1 683 ? -28.860 5.611 7.287 1.00 92.12 683 SER A CA 1
ATOM 5362 C C . SER A 1 683 ? -28.262 6.596 8.308 1.00 92.12 683 SER A C 1
ATOM 5364 O O . SER A 1 683 ? -27.907 6.191 9.414 1.00 92.12 683 SER A O 1
ATOM 5366 N N . ILE A 1 684 ? -28.273 7.913 8.027 1.00 89.75 684 ILE A N 1
ATOM 5367 C CA . ILE A 1 684 ? -27.897 8.938 9.026 1.00 89.75 684 ILE A CA 1
ATOM 5368 C C . ILE A 1 684 ? -28.779 8.828 10.274 1.00 89.75 684 ILE A C 1
ATOM 5370 O O . ILE A 1 684 ? -28.270 8.749 11.391 1.00 89.75 684 ILE A O 1
ATOM 5374 N N . LYS A 1 685 ? -30.104 8.817 10.108 1.00 91.12 685 LYS A N 1
ATOM 5375 C CA . LYS A 1 685 ? -31.051 8.759 11.234 1.00 91.12 685 LYS A CA 1
ATOM 5376 C C . LYS A 1 685 ? -30.858 7.486 12.056 1.00 91.12 685 LYS A C 1
ATOM 5378 O O . LYS A 1 685 ? -30.904 7.533 13.286 1.00 91.12 685 LYS A O 1
ATOM 5383 N N . ASP A 1 686 ? -30.591 6.372 11.384 1.00 93.38 686 ASP A N 1
ATOM 5384 C CA . ASP A 1 686 ? -30.332 5.084 12.019 1.00 93.38 686 ASP A CA 1
ATOM 5385 C C . ASP A 1 686 ? -29.002 5.083 12.791 1.00 93.38 686 ASP A C 1
ATOM 5387 O O . ASP A 1 686 ? -28.918 4.460 13.849 1.00 93.38 686 ASP A O 1
ATOM 5391 N N . ASN A 1 687 ? -27.984 5.816 12.328 1.00 92.44 687 ASN A N 1
ATOM 5392 C CA . ASN A 1 687 ? -26.722 5.994 13.052 1.00 92.44 687 ASN A CA 1
ATOM 5393 C C . ASN A 1 687 ? -26.897 6.831 14.327 1.00 92.44 687 ASN A C 1
ATOM 5395 O O . ASN A 1 687 ? -26.446 6.408 15.388 1.00 92.44 687 ASN A O 1
ATOM 5399 N N . TYR A 1 688 ? -27.615 7.959 14.265 1.00 90.88 688 TYR A N 1
ATOM 5400 C CA . TYR A 1 688 ? -27.943 8.753 15.462 1.00 90.88 688 TYR A CA 1
ATOM 5401 C C . TYR A 1 688 ? -28.721 7.920 16.485 1.00 90.88 688 TYR A C 1
ATOM 5403 O O . TYR A 1 688 ? -28.364 7.873 17.663 1.00 90.88 688 TYR A O 1
ATOM 5411 N N . LYS A 1 689 ? -29.734 7.183 16.015 1.00 92.25 689 LYS A N 1
ATOM 5412 C CA . LYS A 1 689 ? -30.515 6.270 16.852 1.00 92.25 689 LYS A CA 1
ATOM 5413 C C . LYS A 1 689 ? -29.649 5.179 17.488 1.00 92.25 689 LYS A C 1
ATOM 5415 O O . LYS A 1 689 ? -29.864 4.863 18.651 1.00 92.25 689 LYS A O 1
ATOM 5420 N N . ALA A 1 690 ? -28.684 4.613 16.760 1.00 91.38 690 ALA A N 1
ATOM 5421 C CA . ALA A 1 690 ? -27.790 3.574 17.279 1.00 91.38 690 ALA A CA 1
ATOM 5422 C C . ALA A 1 690 ? -26.891 4.059 18.430 1.00 91.38 690 ALA A C 1
ATOM 5424 O O . ALA A 1 690 ? -26.444 3.245 19.234 1.00 91.38 690 ALA A O 1
ATOM 5425 N N . PHE A 1 691 ? -26.643 5.367 18.525 1.00 91.25 691 PHE A N 1
ATOM 5426 C CA . PHE A 1 691 ? -25.871 5.974 19.610 1.00 91.25 691 PHE A CA 1
ATOM 5427 C C . PHE A 1 691 ? -26.730 6.576 20.729 1.00 91.25 691 PHE A C 1
ATOM 5429 O O . PHE A 1 691 ? -26.172 7.162 21.659 1.00 91.25 691 PHE A O 1
ATOM 5436 N N . ASP A 1 692 ? -28.055 6.404 20.663 1.00 89.75 692 ASP A N 1
ATOM 5437 C CA . ASP A 1 692 ? -29.043 7.050 21.536 1.00 89.75 692 ASP A CA 1
ATOM 5438 C C . ASP A 1 692 ? -28.991 8.591 21.472 1.00 89.75 692 ASP A C 1
ATOM 5440 O O . ASP A 1 692 ? -29.326 9.280 22.436 1.00 89.75 692 ASP A O 1
ATOM 5444 N N . GLN A 1 693 ? -28.584 9.143 20.324 1.00 85.81 693 GLN A N 1
ATOM 5445 C CA . GLN A 1 693 ? -28.527 10.584 20.080 1.00 85.81 693 GLN A CA 1
ATOM 5446 C C . GLN A 1 693 ? -29.769 11.051 19.300 1.00 85.81 693 GLN A C 1
ATOM 5448 O O . GLN A 1 693 ? -30.178 10.396 18.335 1.00 85.81 693 GLN A O 1
ATOM 5453 N N . PRO A 1 694 ? -30.391 12.190 19.659 1.00 83.75 694 PRO A N 1
ATOM 5454 C CA . PRO A 1 694 ? -31.516 12.723 18.901 1.00 83.75 694 PRO A CA 1
ATOM 5455 C C . PRO A 1 694 ? -31.051 13.274 17.545 1.00 83.75 694 PRO A C 1
ATOM 5457 O O . PRO A 1 694 ? -30.107 14.060 17.471 1.00 83.75 694 PRO A O 1
ATOM 5460 N N . TYR A 1 695 ? -31.754 12.910 16.471 1.00 84.25 695 TYR A N 1
ATOM 5461 C CA . TYR A 1 695 ? -31.596 13.553 15.166 1.00 84.25 695 TYR A CA 1
ATOM 5462 C C . TYR A 1 695 ? -32.564 14.736 15.056 1.00 84.25 695 TYR A C 1
ATOM 5464 O O . TYR A 1 695 ? -33.765 14.544 14.870 1.00 84.25 695 TYR A O 1
ATOM 5472 N N . ASN A 1 696 ? -32.038 15.957 15.153 1.00 80.31 696 ASN A N 1
ATOM 5473 C CA . ASN A 1 696 ? -32.799 17.208 15.044 1.00 80.31 696 ASN A CA 1
ATOM 5474 C C . ASN A 1 696 ? -32.517 17.941 13.718 1.00 80.31 696 ASN A C 1
ATOM 5476 O O . ASN A 1 696 ? -32.689 19.156 13.620 1.00 80.31 696 ASN A O 1
ATOM 5480 N N . GLY A 1 697 ? -32.024 17.219 12.708 1.00 76.25 697 GLY A N 1
ATOM 5481 C CA . GLY A 1 697 ? -31.703 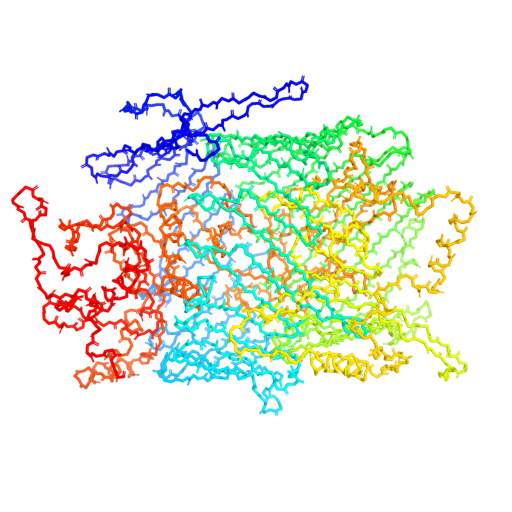17.773 11.395 1.00 76.25 697 GLY A CA 1
ATOM 5482 C C . GLY A 1 697 ? -32.954 17.997 10.546 1.00 76.25 697 GLY A C 1
ATOM 5483 O O . GLY A 1 697 ? -33.936 17.262 10.649 1.00 76.25 697 GLY A O 1
ATOM 5484 N N . LYS A 1 698 ? -32.915 19.016 9.682 1.00 79.44 698 LYS A N 1
ATOM 5485 C CA . LYS A 1 698 ? -33.926 19.208 8.638 1.00 79.44 698 LYS A CA 1
ATOM 5486 C C . LYS A 1 698 ? -33.502 18.452 7.379 1.00 79.44 698 LYS A C 1
ATOM 5488 O O . LYS A 1 698 ? -32.411 18.696 6.861 1.00 79.44 698 LYS A O 1
ATOM 5493 N N . ASP A 1 699 ? -34.379 17.582 6.892 1.00 84.12 699 ASP A N 1
ATOM 5494 C CA . ASP A 1 699 ? -34.179 16.861 5.636 1.00 84.12 699 ASP A CA 1
ATOM 5495 C C . ASP A 1 699 ? -34.184 17.839 4.443 1.00 84.12 699 ASP A C 1
ATOM 5497 O O . ASP A 1 699 ? -35.021 18.748 4.375 1.00 84.12 699 ASP A O 1
ATOM 5501 N N . ASN A 1 700 ? -33.254 17.666 3.498 1.00 80.50 700 ASN A N 1
ATOM 5502 C CA . ASN A 1 700 ? -33.238 18.420 2.246 1.00 80.50 700 ASN A CA 1
ATOM 5503 C C . ASN A 1 700 ? -33.985 17.675 1.127 1.00 80.50 700 ASN A C 1
ATOM 5505 O O . ASN A 1 700 ? -33.442 16.773 0.491 1.00 80.50 700 ASN A O 1
ATOM 5509 N N . ASP A 1 701 ? -35.204 18.119 0.826 1.00 72.94 701 ASP A N 1
ATOM 5510 C CA . ASP A 1 701 ? -36.000 17.572 -0.281 1.00 72.94 701 ASP A CA 1
ATOM 5511 C C . ASP A 1 701 ? -35.545 18.073 -1.668 1.00 72.94 701 ASP A C 1
ATOM 5513 O O . ASP A 1 701 ? -35.879 17.466 -2.687 1.00 72.94 701 ASP A O 1
ATOM 5517 N N . ASP A 1 702 ? -34.752 19.151 -1.728 1.00 75.19 702 ASP A N 1
ATOM 5518 C CA . ASP A 1 702 ? -34.226 19.749 -2.963 1.00 75.19 702 ASP A CA 1
ATOM 5519 C C . ASP A 1 702 ? -32.752 19.365 -3.196 1.00 75.19 702 ASP A C 1
ATOM 5521 O O . ASP A 1 702 ? -31.835 20.194 -3.219 1.00 75.19 702 ASP A O 1
ATOM 5525 N N . TYR A 1 703 ? -32.500 18.062 -3.322 1.00 74.19 703 TYR A N 1
ATOM 5526 C CA . TYR A 1 703 ? -31.161 17.514 -3.584 1.00 74.19 703 TYR A CA 1
ATOM 5527 C C . TYR A 1 703 ? -30.739 17.607 -5.062 1.00 74.19 703 TYR A C 1
ATOM 5529 O O . TYR A 1 703 ? -29.566 17.389 -5.375 1.00 74.19 703 TYR A O 1
ATOM 5537 N N . VAL A 1 704 ? -31.685 17.915 -5.959 1.00 70.50 704 VAL A N 1
ATOM 5538 C CA . VAL A 1 704 ? -31.470 18.036 -7.412 1.00 70.50 704 VAL A CA 1
ATOM 5539 C C . VAL A 1 704 ? -30.982 19.439 -7.778 1.00 70.50 704 VAL A C 1
ATOM 5541 O O . VAL A 1 704 ? -30.033 19.562 -8.553 1.00 70.50 704 VAL A O 1
ATOM 5544 N N . ASP A 1 705 ? -31.574 20.496 -7.204 1.00 63.53 705 ASP A N 1
ATOM 5545 C CA . ASP A 1 705 ? -31.082 21.871 -7.372 1.00 63.53 705 ASP A CA 1
ATOM 5546 C C . ASP A 1 705 ? -30.077 22.265 -6.275 1.00 63.53 705 ASP A C 1
ATOM 5548 O O . ASP A 1 705 ? -29.242 23.152 -6.474 1.00 63.53 705 ASP A O 1
ATOM 5552 N N . GLY A 1 706 ? -30.067 21.530 -5.158 1.00 57.16 706 GLY A N 1
ATOM 5553 C CA . GLY A 1 706 ? -28.971 21.493 -4.194 1.00 57.16 706 GLY A CA 1
ATOM 5554 C C . GLY A 1 706 ? -28.831 22.771 -3.374 1.00 57.16 706 GLY A C 1
ATOM 5555 O O . GLY A 1 706 ? -27.715 23.276 -3.247 1.00 57.16 706 GLY A O 1
ATOM 5556 N N . GLN A 1 707 ? -29.924 23.283 -2.794 1.00 54.25 707 GLN A N 1
ATOM 5557 C CA . GLN A 1 707 ? -29.909 24.500 -1.962 1.00 54.25 707 GLN A CA 1
ATOM 5558 C C . GLN A 1 707 ? -28.927 24.432 -0.769 1.00 54.25 707 GLN A C 1
ATOM 5560 O O . GLN A 1 707 ? -28.450 25.475 -0.331 1.00 54.25 707 GLN A O 1
ATOM 5565 N N . GLY A 1 708 ? -28.554 23.232 -0.294 1.00 50.25 708 GLY A N 1
ATOM 5566 C CA . GLY A 1 708 ? -27.506 23.017 0.723 1.00 50.25 708 GLY A CA 1
ATOM 5567 C C . GLY A 1 708 ? -26.063 22.972 0.188 1.00 50.25 708 GLY A C 1
ATOM 5568 O O . GLY A 1 708 ? -25.113 23.217 0.927 1.00 50.25 708 GLY A O 1
ATOM 5569 N N . P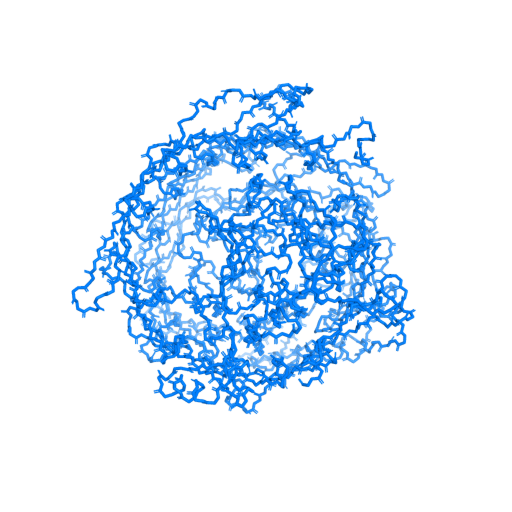HE A 1 709 ? -25.875 22.732 -1.114 1.00 55.97 709 PHE A N 1
ATOM 5570 C CA . PHE A 1 709 ? -24.558 22.736 -1.767 1.00 55.97 709 PHE A CA 1
ATOM 5571 C C . PHE A 1 709 ? -24.045 24.167 -2.036 1.00 55.97 709 PHE A C 1
ATOM 5573 O O . PHE A 1 709 ? -22.856 24.351 -2.287 1.00 55.97 709 PHE A O 1
ATOM 5580 N N . CYS A 1 710 ? -24.908 25.196 -1.960 1.00 47.38 710 CYS A N 1
ATOM 5581 C CA . CYS A 1 710 ? -24.580 26.598 -2.251 1.00 47.38 710 CYS A CA 1
ATOM 5582 C C . CYS A 1 710 ? -24.772 27.580 -1.064 1.00 47.38 710 CYS A C 1
ATOM 5584 O O . CYS A 1 710 ? -25.830 27.663 -0.453 1.00 47.38 710 CYS A O 1
ATOM 5586 N N . CYS A 1 711 ? -23.697 28.341 -0.803 1.00 44.69 711 CYS A N 1
ATOM 5587 C CA . CYS A 1 711 ? -23.467 29.638 -0.120 1.00 44.69 711 CYS A CA 1
ATOM 5588 C C . CYS A 1 711 ? -24.307 30.199 1.058 1.00 44.69 711 CYS A C 1
ATOM 5590 O O . CYS A 1 711 ? -23.840 31.170 1.668 1.00 44.69 711 CYS A O 1
ATOM 5592 N N . ASN A 1 712 ? -25.439 29.638 1.480 1.00 45.50 712 ASN A N 1
ATOM 5593 C CA . ASN A 1 712 ? -26.180 30.163 2.639 1.00 45.50 712 ASN A CA 1
ATOM 5594 C C . ASN A 1 712 ? -25.843 29.436 3.943 1.00 45.50 712 ASN A C 1
ATOM 5596 O O . ASN A 1 712 ? -26.708 28.911 4.632 1.00 45.50 712 ASN A O 1
ATOM 5600 N N . ASP A 1 713 ? -24.562 29.478 4.304 1.00 46.41 713 ASP A N 1
ATOM 5601 C CA . ASP A 1 713 ? -24.114 29.140 5.649 1.00 46.41 713 ASP A CA 1
ATOM 5602 C C . ASP A 1 713 ? -24.422 30.312 6.606 1.00 46.41 713 ASP A C 1
ATOM 5604 O O . ASP A 1 713 ? -23.940 31.432 6.412 1.00 46.41 713 ASP A O 1
ATOM 5608 N N . ALA A 1 714 ? -25.301 30.091 7.584 1.00 41.28 714 ALA A N 1
ATOM 5609 C CA . ALA A 1 714 ? -25.660 31.063 8.619 1.00 41.28 714 ALA A CA 1
ATOM 5610 C C . ALA A 1 714 ? -24.886 30.853 9.936 1.00 41.28 714 ALA A C 1
ATOM 5612 O O . ALA A 1 714 ? -25.215 31.509 10.924 1.00 41.28 714 ALA A O 1
ATOM 5613 N N . THR A 1 715 ? -23.878 29.970 9.958 1.00 47.84 715 THR A N 1
ATOM 5614 C CA . THR A 1 715 ? -23.059 29.686 11.148 1.00 47.84 715 THR A CA 1
ATOM 5615 C C . THR A 1 715 ? -22.346 30.936 11.671 1.00 47.84 715 THR A C 1
ATOM 5617 O O . THR A 1 715 ? -22.039 31.848 10.892 1.00 47.84 715 THR A O 1
ATOM 5620 N N . PRO A 1 716 ? -22.040 31.009 12.978 1.00 38.34 716 PRO A N 1
ATOM 5621 C CA . PRO A 1 716 ? -21.219 32.063 13.565 1.00 38.34 716 PRO A CA 1
ATOM 5622 C C . PRO A 1 716 ? -19.846 32.211 12.899 1.00 38.34 716 PRO A C 1
ATOM 5624 O O . PRO A 1 716 ? -19.361 33.331 12.796 1.00 38.34 716 PRO A O 1
ATOM 5627 N N . GLU A 1 717 ? -19.239 31.142 12.384 1.00 42.19 717 GLU A N 1
ATOM 5628 C CA . GLU A 1 717 ? -17.966 31.140 11.652 1.00 42.19 717 GLU A CA 1
ATOM 5629 C C . GLU A 1 717 ? -18.127 31.739 10.255 1.00 42.19 717 GLU A C 1
ATOM 5631 O O . GLU A 1 717 ? -17.328 32.587 9.849 1.00 42.19 717 GLU A O 1
ATOM 5636 N N . ALA A 1 718 ? -19.191 31.379 9.529 1.00 42.56 718 ALA A N 1
ATOM 5637 C CA . ALA A 1 718 ? -19.547 32.031 8.273 1.00 42.56 718 ALA A CA 1
ATOM 5638 C C . ALA A 1 718 ? -19.980 33.486 8.498 1.00 42.56 718 ALA A C 1
ATOM 5640 O O . ALA A 1 718 ? -19.691 34.346 7.668 1.00 42.56 718 ALA A O 1
ATOM 5641 N N . ALA A 1 719 ? -20.605 33.804 9.633 1.00 40.47 719 ALA A N 1
ATOM 5642 C CA . ALA A 1 719 ? -20.960 35.154 10.050 1.00 40.47 719 ALA A CA 1
ATOM 5643 C C . ALA A 1 719 ? -19.722 35.966 10.465 1.00 40.47 719 ALA A C 1
ATOM 5645 O O . ALA A 1 719 ? -19.602 37.119 10.071 1.00 40.47 719 ALA A O 1
ATOM 5646 N N . GLN A 1 720 ? -18.752 35.381 11.169 1.00 41.41 720 GLN A N 1
ATOM 5647 C CA . GLN A 1 720 ? -17.465 35.996 11.505 1.00 41.41 720 GLN A CA 1
ATOM 5648 C C . GLN A 1 720 ? -16.599 36.165 10.259 1.00 41.41 720 GLN A C 1
ATOM 5650 O O . GLN A 1 720 ? -15.961 37.205 10.106 1.00 41.41 720 GLN A O 1
ATOM 5655 N N . ALA A 1 721 ? -16.636 35.221 9.318 1.00 38.75 721 ALA A N 1
ATOM 5656 C CA . ALA A 1 721 ? -16.080 35.398 7.985 1.00 38.75 721 ALA A CA 1
ATOM 5657 C C . ALA A 1 721 ? -16.803 36.542 7.248 1.00 38.75 721 ALA A C 1
ATOM 5659 O O . ALA A 1 721 ? -16.137 37.418 6.703 1.00 38.75 721 ALA A O 1
ATOM 5660 N N . ARG A 1 722 ? -18.142 36.637 7.314 1.00 40.53 722 ARG A N 1
ATOM 5661 C CA . ARG A 1 722 ? -18.973 37.736 6.757 1.00 40.53 722 ARG A CA 1
ATOM 5662 C C . ARG A 1 722 ? -18.763 39.103 7.444 1.00 40.53 722 ARG A C 1
ATOM 5664 O O . ARG A 1 722 ? -18.939 40.146 6.821 1.00 40.53 722 ARG A O 1
ATOM 5671 N N . VAL A 1 723 ? -18.367 39.130 8.716 1.00 35.69 723 VAL A N 1
ATOM 5672 C CA . VAL A 1 723 ? -18.080 40.355 9.485 1.00 35.69 723 VAL A CA 1
ATOM 5673 C C . VAL A 1 723 ? -16.623 40.789 9.286 1.00 35.69 723 VAL A C 1
ATOM 5675 O O . VAL A 1 723 ? -16.371 41.971 9.054 1.00 35.69 723 VAL A O 1
ATOM 5678 N N . ARG A 1 724 ? -15.664 39.852 9.236 1.00 39.19 724 ARG A N 1
ATOM 5679 C CA . ARG A 1 724 ? -14.266 40.128 8.845 1.00 39.19 724 ARG A CA 1
ATOM 5680 C C . ARG A 1 724 ? -14.133 40.510 7.365 1.00 39.19 724 ARG A C 1
ATOM 5682 O O . ARG A 1 724 ? -13.266 41.307 7.032 1.00 39.19 724 ARG A O 1
ATOM 5689 N N . THR A 1 725 ? -15.018 40.025 6.491 1.00 35.34 725 THR A N 1
ATOM 5690 C CA . THR A 1 725 ? -15.135 40.473 5.083 1.00 35.34 725 THR A CA 1
ATOM 5691 C C . THR A 1 725 ? -15.773 41.862 4.936 1.00 35.34 725 THR A C 1
ATOM 5693 O O . THR A 1 725 ? -15.548 42.511 3.919 1.00 35.34 725 THR A O 1
ATOM 5696 N N . ARG A 1 726 ? -16.533 42.362 5.927 1.00 35.56 726 ARG A N 1
ATOM 5697 C CA . ARG A 1 726 ? -17.008 43.764 5.953 1.00 35.56 726 ARG A CA 1
ATOM 5698 C C . ARG A 1 726 ? -15.961 44.740 6.495 1.00 35.56 726 ARG A C 1
ATOM 5700 O O . ARG A 1 726 ? -15.979 45.903 6.114 1.00 35.56 726 ARG A O 1
ATOM 5707 N N . ALA A 1 727 ? -15.057 44.276 7.359 1.00 33.84 727 ALA A N 1
ATOM 5708 C CA . ALA A 1 727 ? -13.972 45.088 7.919 1.00 33.84 727 ALA A CA 1
ATOM 5709 C C . ALA A 1 727 ? -12.698 45.109 7.047 1.00 33.84 727 ALA A C 1
ATOM 5711 O O . ALA A 1 727 ? -11.825 45.947 7.258 1.00 33.84 727 ALA A O 1
ATOM 5712 N N . VAL A 1 728 ? -12.598 44.227 6.049 1.00 34.12 728 VAL A N 1
ATOM 5713 C CA . VAL A 1 728 ? -11.516 44.204 5.058 1.00 34.12 728 VAL A CA 1
ATOM 5714 C C . VAL A 1 728 ? -12.153 44.077 3.677 1.00 34.12 728 VAL A C 1
ATOM 5716 O O . VAL A 1 728 ? -12.595 42.999 3.288 1.00 34.12 728 VAL A O 1
ATOM 5719 N N . ASN A 1 729 ? -12.244 45.193 2.951 1.00 33.19 729 ASN A N 1
ATOM 5720 C CA . ASN A 1 729 ? -12.746 45.229 1.576 1.00 33.19 729 ASN A CA 1
ATOM 5721 C C . ASN A 1 729 ? -12.086 44.126 0.715 1.00 33.19 729 ASN A C 1
ATOM 5723 O O . ASN A 1 729 ? -10.881 44.193 0.475 1.00 33.19 729 ASN A O 1
ATOM 5727 N N . GLY A 1 730 ? -12.873 43.162 0.207 1.00 36.81 730 GLY A N 1
ATOM 5728 C CA . GLY A 1 730 ? -12.496 42.356 -0.972 1.00 36.81 730 GLY A CA 1
ATOM 5729 C C . GLY A 1 730 ? -12.364 40.828 -0.843 1.00 36.81 730 GLY A C 1
ATOM 5730 O O . GLY A 1 730 ? -11.520 40.259 -1.525 1.00 36.81 730 GLY A O 1
ATOM 5731 N N . ASN A 1 731 ? -13.168 40.132 -0.031 1.00 34.75 731 ASN A N 1
ATOM 5732 C CA . ASN A 1 731 ? -12.991 38.681 0.201 1.00 34.75 731 ASN A CA 1
ATOM 5733 C C . ASN A 1 731 ? -13.858 37.714 -0.642 1.00 34.75 731 ASN A C 1
ATOM 5735 O O . ASN A 1 731 ? -13.845 36.516 -0.380 1.00 34.75 731 ASN A O 1
ATOM 5739 N N . PHE A 1 732 ? -14.532 38.185 -1.691 1.00 33.28 732 PHE A N 1
ATOM 5740 C CA . PHE A 1 732 ? -14.623 37.394 -2.924 1.00 33.28 732 PHE A CA 1
ATOM 5741 C C . PHE A 1 732 ? -13.764 38.123 -3.940 1.00 33.28 732 PHE A C 1
ATOM 5743 O O . PHE A 1 732 ? -14.141 39.168 -4.472 1.00 33.28 732 PHE A O 1
ATOM 5750 N N . LYS A 1 733 ? -12.543 37.622 -4.090 1.00 43.12 733 LYS A N 1
ATOM 5751 C CA . LYS A 1 733 ? -11.637 38.084 -5.127 1.00 43.12 733 LYS A CA 1
ATOM 5752 C C . LYS A 1 733 ? -12.086 37.500 -6.480 1.00 43.12 733 LYS A C 1
ATOM 5754 O O . LYS A 1 733 ? -12.824 36.516 -6.468 1.00 43.12 733 LYS A O 1
ATOM 5759 N N . PRO A 1 734 ? -11.709 38.095 -7.627 1.00 38.81 734 PRO A N 1
ATOM 5760 C CA . PRO A 1 734 ? -12.104 37.595 -8.947 1.00 38.81 734 PRO A CA 1
ATOM 5761 C C . PRO A 1 734 ? -11.825 36.092 -9.098 1.00 38.81 734 PRO A C 1
ATOM 5763 O O . PRO A 1 734 ? -10.876 35.601 -8.495 1.00 38.81 734 PRO A O 1
ATOM 5766 N N . ASN A 1 735 ? -12.614 35.388 -9.919 1.00 48.22 735 ASN A N 1
ATOM 5767 C CA . ASN A 1 735 ? -12.617 33.921 -10.088 1.00 48.22 735 ASN A CA 1
ATOM 5768 C C . ASN A 1 735 ? -11.217 33.260 -10.179 1.00 48.22 735 ASN A C 1
ATOM 5770 O O . ASN A 1 735 ? -11.038 32.132 -9.732 1.00 48.22 735 ASN A O 1
ATOM 5774 N N . ASP A 1 736 ? -10.206 33.967 -10.695 1.00 49.50 736 ASP A N 1
ATOM 5775 C CA . ASP A 1 736 ? -8.827 33.475 -10.830 1.00 49.50 736 ASP A CA 1
ATOM 5776 C C . ASP A 1 736 ? -8.010 33.455 -9.518 1.00 49.50 736 ASP A C 1
ATOM 5778 O O . ASP A 1 736 ? -6.912 32.900 -9.490 1.00 49.50 736 ASP A O 1
ATOM 5782 N N . ASP A 1 737 ? -8.480 34.062 -8.423 1.00 62.97 737 ASP A N 1
ATOM 5783 C CA . ASP A 1 737 ? -7.674 34.232 -7.205 1.00 62.97 737 ASP A CA 1
ATOM 5784 C C . ASP A 1 737 ? -7.704 33.019 -6.256 1.00 62.97 737 ASP A C 1
ATOM 5786 O O . ASP A 1 737 ? -6.708 32.781 -5.568 1.00 62.97 737 ASP A O 1
ATOM 5790 N N . TYR A 1 738 ? -8.772 32.207 -6.250 1.00 68.75 738 TYR A N 1
ATOM 5791 C CA . TYR A 1 738 ? -8.771 30.917 -5.534 1.00 68.75 738 TYR A CA 1
ATOM 5792 C C . TYR A 1 738 ? -7.840 29.907 -6.210 1.00 68.75 738 TYR A C 1
ATOM 5794 O O . TYR A 1 738 ? -7.042 29.261 -5.536 1.00 68.75 738 TYR A O 1
ATOM 5802 N N . GLU A 1 739 ? -7.834 29.866 -7.543 1.00 74.50 739 GLU A N 1
ATOM 5803 C CA . GLU A 1 739 ? -6.961 28.988 -8.332 1.00 74.50 739 GLU A CA 1
ATOM 5804 C C . GLU A 1 739 ? -5.462 29.358 -8.220 1.00 74.50 739 GLU A C 1
ATOM 5806 O O . GLU A 1 739 ? -4.579 28.562 -8.565 1.00 74.50 739 GLU A O 1
ATOM 5811 N N . LYS A 1 740 ? -5.135 30.545 -7.690 1.00 81.00 740 LYS A N 1
ATOM 5812 C CA . LYS A 1 740 ? -3.759 30.926 -7.318 1.00 81.00 740 LYS A CA 1
ATOM 5813 C C . LYS A 1 740 ? -3.327 30.370 -5.957 1.00 81.00 740 LYS A C 1
ATOM 5815 O O . LYS A 1 740 ? -2.132 30.371 -5.665 1.00 81.00 740 LYS A O 1
ATOM 5820 N N . MET A 1 741 ? -4.250 29.862 -5.135 1.00 87.81 741 MET A N 1
ATOM 5821 C CA . MET A 1 741 ? -3.926 29.201 -3.867 1.00 87.81 741 MET A CA 1
ATOM 5822 C C . MET A 1 741 ? -3.407 27.787 -4.133 1.00 87.81 741 MET A C 1
ATOM 5824 O O . MET A 1 741 ? -4.153 26.807 -4.147 1.00 87.81 741 MET A O 1
ATOM 5828 N N . GLN A 1 742 ? -2.102 27.707 -4.376 1.00 92.62 742 GLN A N 1
ATOM 5829 C CA . GLN A 1 742 ? -1.383 26.469 -4.648 1.00 92.62 742 GLN A CA 1
ATOM 5830 C C . GLN A 1 742 ? -0.369 26.197 -3.544 1.00 92.62 742 GLN A C 1
ATOM 5832 O O . GLN A 1 742 ? 0.396 27.083 -3.158 1.00 92.62 742 GLN A O 1
ATOM 5837 N N . PHE A 1 743 ? -0.356 24.956 -3.074 1.00 95.25 743 PHE A N 1
ATOM 5838 C CA . PHE A 1 743 ? 0.435 24.487 -1.948 1.00 95.25 743 PHE A CA 1
ATOM 5839 C C . PHE A 1 743 ? 1.304 23.315 -2.387 1.00 95.25 743 PHE A C 1
ATOM 5841 O O . PHE A 1 743 ? 0.794 22.252 -2.734 1.00 95.25 743 PHE A O 1
ATOM 5848 N N . TYR A 1 744 ? 2.613 23.532 -2.395 1.00 97.31 744 TYR A N 1
ATOM 5849 C CA . TYR A 1 744 ? 3.632 22.611 -2.880 1.00 97.31 744 TYR A CA 1
ATOM 5850 C C . TYR A 1 744 ? 4.212 21.821 -1.715 1.00 97.31 744 TYR A C 1
ATOM 5852 O O . TYR A 1 744 ? 4.735 22.414 -0.772 1.00 97.31 744 TYR A O 1
ATOM 5860 N N . TYR A 1 745 ? 4.125 20.495 -1.788 1.00 97.12 745 TYR A N 1
ATOM 5861 C CA . TYR A 1 745 ? 4.525 19.604 -0.702 1.00 97.12 745 TYR A CA 1
ATOM 5862 C C . TYR A 1 745 ? 6.003 19.233 -0.796 1.00 97.12 745 TYR A C 1
ATOM 5864 O O . TYR A 1 745 ? 6.492 18.807 -1.848 1.00 97.12 745 TYR A O 1
ATOM 5872 N N . HIS A 1 746 ? 6.675 19.314 0.347 1.00 97.12 746 HIS A N 1
ATOM 5873 C CA . HIS A 1 746 ? 8.044 18.869 0.577 1.00 97.12 746 HIS A CA 1
ATOM 5874 C C . HIS A 1 746 ? 8.019 17.835 1.710 1.00 97.12 746 HIS A C 1
ATOM 5876 O O . HIS A 1 746 ? 8.123 18.206 2.884 1.00 97.12 746 HIS A O 1
ATOM 5882 N N . PRO A 1 747 ? 7.762 16.555 1.385 1.00 95.19 747 PRO A N 1
ATOM 5883 C CA . PRO A 1 747 ? 7.606 15.520 2.394 1.00 95.19 747 PRO A CA 1
ATOM 5884 C C . PRO A 1 747 ? 8.945 15.040 2.958 1.00 95.19 747 PRO A C 1
ATOM 5886 O O . PRO A 1 747 ? 9.993 15.241 2.343 1.00 95.19 747 PRO A O 1
ATOM 5889 N N . ASP A 1 748 ? 8.889 14.359 4.100 1.00 92.44 748 ASP A N 1
ATOM 5890 C CA . ASP A 1 748 ? 10.013 13.599 4.654 1.00 92.44 748 ASP A CA 1
ATOM 5891 C C . ASP A 1 748 ? 10.242 12.259 3.908 1.00 92.44 748 ASP A C 1
ATOM 5893 O O . ASP A 1 748 ? 9.655 11.986 2.855 1.00 92.44 748 ASP A O 1
ATOM 5897 N N . HIS A 1 749 ? 11.106 11.391 4.449 1.00 90.94 749 HIS A N 1
ATOM 5898 C CA . HIS A 1 749 ? 11.398 10.075 3.861 1.00 90.94 749 HIS A CA 1
ATOM 5899 C C . HIS A 1 749 ? 10.231 9.081 3.945 1.00 90.94 749 HIS A C 1
ATOM 5901 O O . HIS A 1 749 ? 10.233 8.098 3.205 1.00 90.94 749 HIS A O 1
ATOM 5907 N N . LEU A 1 750 ? 9.255 9.323 4.823 1.00 89.56 750 LEU A N 1
ATOM 5908 C CA . LEU A 1 750 ? 8.041 8.521 4.986 1.00 89.56 750 LEU A CA 1
ATOM 5909 C C . LEU A 1 750 ? 6.896 8.996 4.083 1.00 89.56 750 LEU A C 1
ATOM 5911 O O . LEU A 1 750 ? 5.839 8.363 4.041 1.00 89.56 750 LEU A O 1
ATOM 5915 N N . GLY A 1 751 ? 7.089 10.111 3.374 1.00 89.88 751 GLY A N 1
ATOM 5916 C CA . GLY A 1 751 ? 6.040 10.766 2.605 1.00 89.88 751 GLY A CA 1
ATOM 5917 C C . GLY A 1 751 ? 5.137 11.672 3.446 1.00 89.88 751 GLY A C 1
ATOM 5918 O O . GLY A 1 751 ? 4.181 12.211 2.897 1.00 89.88 751 GLY A O 1
ATOM 5919 N N . SER A 1 752 ? 5.416 11.859 4.741 1.00 94.06 752 SER A N 1
ATOM 5920 C CA . SER A 1 752 ? 4.633 12.734 5.619 1.00 94.06 752 SER A CA 1
ATOM 5921 C C . SER A 1 752 ? 4.792 14.191 5.201 1.00 94.06 752 SER A C 1
ATOM 5923 O O . SER A 1 752 ? 5.882 14.617 4.811 1.00 94.06 752 SER A O 1
ATOM 5925 N N . SER A 1 753 ? 3.724 14.981 5.307 1.00 94.94 753 SER A N 1
ATOM 5926 C CA . SER A 1 753 ? 3.799 16.425 5.061 1.00 94.94 753 SER A CA 1
ATOM 5927 C C . SER A 1 753 ? 4.740 17.068 6.081 1.00 94.94 753 SER A C 1
ATOM 5929 O O . SER A 1 753 ? 4.408 17.063 7.260 1.00 94.94 753 SER A O 1
ATOM 5931 N N . SER A 1 754 ? 5.884 17.608 5.643 1.00 95.38 754 SER A N 1
ATOM 5932 C CA . SER A 1 754 ? 6.863 18.266 6.525 1.00 95.38 754 SER A CA 1
ATOM 5933 C C . SER A 1 754 ? 6.918 19.772 6.268 1.00 95.38 754 SER A C 1
ATOM 5935 O O . SER A 1 754 ? 6.537 20.561 7.126 1.00 95.38 754 SER A O 1
ATOM 5937 N N . TYR A 1 755 ? 7.270 20.199 5.053 1.00 96.12 755 TYR A N 1
ATOM 5938 C CA . TYR A 1 755 ? 7.164 21.605 4.649 1.00 96.12 755 TYR A CA 1
ATOM 5939 C C . TYR A 1 755 ? 6.181 21.763 3.495 1.00 96.12 755 TYR A C 1
ATOM 5941 O O . TYR A 1 755 ? 6.120 20.936 2.584 1.00 96.12 755 TYR A O 1
ATOM 5949 N N . ILE A 1 756 ? 5.436 22.865 3.499 1.00 96.44 756 ILE A N 1
ATOM 5950 C CA . ILE A 1 756 ? 4.552 23.250 2.401 1.00 96.44 756 ILE A CA 1
ATOM 5951 C C . ILE A 1 756 ? 4.854 24.691 2.015 1.00 96.44 756 ILE A C 1
ATOM 5953 O O . ILE A 1 756 ? 4.830 25.581 2.867 1.00 96.44 756 ILE A O 1
ATOM 5957 N N . THR A 1 757 ? 5.119 24.937 0.731 1.00 96.19 757 THR A N 1
ATOM 5958 C CA . THR A 1 757 ? 5.325 26.294 0.203 1.00 96.19 757 THR A CA 1
ATOM 5959 C C . THR A 1 757 ? 4.156 26.750 -0.663 1.00 96.19 757 THR A C 1
ATOM 5961 O O . THR A 1 757 ? 3.526 25.944 -1.342 1.00 96.19 757 THR A O 1
ATOM 5964 N N . ASN A 1 758 ? 3.850 28.046 -0.660 1.00 93.44 758 ASN A N 1
ATOM 5965 C CA . ASN A 1 758 ? 2.831 28.620 -1.541 1.00 93.44 758 ASN A CA 1
ATOM 5966 C C . ASN A 1 758 ? 3.365 28.832 -2.979 1.00 93.44 758 ASN A C 1
ATOM 5968 O O . ASN A 1 758 ? 4.510 28.485 -3.296 1.00 93.44 758 ASN A O 1
ATOM 5972 N N . LEU A 1 759 ? 2.542 29.413 -3.859 1.00 92.31 759 LEU A N 1
ATOM 5973 C CA . LEU A 1 759 ? 2.914 29.729 -5.245 1.00 92.31 759 LEU A CA 1
ATOM 5974 C C . LEU A 1 759 ? 4.089 30.723 -5.355 1.00 92.31 759 LEU A C 1
ATOM 5976 O O . LEU A 1 759 ? 4.849 30.658 -6.317 1.00 92.31 759 LEU A O 1
ATOM 5980 N N . ASP A 1 760 ? 4.286 31.577 -4.348 1.00 91.25 760 ASP A N 1
ATOM 5981 C CA . ASP A 1 760 ? 5.397 32.536 -4.274 1.00 91.25 760 ASP A CA 1
ATOM 5982 C C . ASP A 1 760 ? 6.693 31.920 -3.712 1.00 91.25 760 ASP A C 1
ATOM 5984 O O . ASP A 1 760 ? 7.693 32.621 -3.539 1.00 91.25 760 ASP A O 1
ATOM 5988 N N . GLY A 1 761 ? 6.686 30.620 -3.394 1.00 92.69 761 GLY A N 1
ATOM 5989 C CA . GLY A 1 761 ? 7.835 29.898 -2.844 1.00 92.69 761 GLY A CA 1
ATOM 5990 C C . GLY A 1 761 ? 8.102 30.188 -1.364 1.00 92.69 761 GLY A C 1
ATOM 5991 O O . GLY A 1 761 ? 9.198 29.913 -0.874 1.00 92.69 761 GLY A O 1
ATOM 5992 N N . GLU A 1 762 ? 7.129 30.755 -0.647 1.00 92.25 762 GLU A N 1
ATOM 5993 C CA . GLU A 1 762 ? 7.205 31.044 0.787 1.00 92.25 762 GLU A CA 1
ATOM 5994 C C . GLU A 1 762 ? 6.639 29.882 1.605 1.00 92.25 762 GLU A C 1
ATOM 5996 O O . GLU A 1 762 ? 5.679 29.239 1.184 1.00 92.25 762 GLU A O 1
ATOM 6001 N N . VAL A 1 763 ? 7.215 29.610 2.780 1.00 93.62 763 VAL A N 1
ATOM 6002 C CA . VAL A 1 763 ? 6.728 28.552 3.681 1.00 93.62 763 VAL A CA 1
ATOM 6003 C C . VAL A 1 763 ? 5.348 28.934 4.217 1.00 93.62 763 VAL A C 1
ATOM 6005 O O . VAL A 1 763 ? 5.206 29.890 4.986 1.00 93.62 763 VAL A O 1
ATOM 6008 N N . ALA A 1 764 ? 4.341 28.172 3.799 1.00 91.94 764 ALA A N 1
ATOM 6009 C CA . ALA A 1 764 ? 2.958 28.294 4.237 1.00 91.94 764 ALA A CA 1
ATOM 6010 C C . ALA A 1 764 ? 2.710 27.491 5.519 1.00 91.94 764 ALA A C 1
ATOM 6012 O O . ALA A 1 764 ? 2.014 27.974 6.411 1.00 91.94 764 ALA A O 1
ATOM 6013 N N . GLN A 1 765 ? 3.311 26.302 5.618 1.00 93.12 765 GLN A N 1
ATOM 6014 C CA . GLN A 1 765 ? 3.157 25.406 6.758 1.00 93.12 765 GLN A CA 1
ATOM 6015 C C . GLN A 1 765 ? 4.434 24.587 6.992 1.00 93.12 765 GLN A C 1
ATOM 6017 O O . GLN A 1 765 ? 5.106 24.193 6.035 1.00 93.12 765 GLN A O 1
ATOM 6022 N N . HIS A 1 766 ? 4.753 24.350 8.262 1.00 94.50 766 HIS A N 1
ATOM 6023 C CA . HIS A 1 766 ? 5.828 23.476 8.730 1.00 94.50 766 HIS A CA 1
ATOM 6024 C C . HIS A 1 766 ? 5.257 22.532 9.789 1.00 94.50 766 HIS A C 1
ATOM 6026 O O . HIS A 1 766 ? 4.604 22.996 10.724 1.00 94.50 766 HIS A O 1
ATOM 6032 N N . ILE A 1 767 ? 5.473 21.230 9.616 1.00 95.12 767 ILE A N 1
ATOM 6033 C CA . ILE A 1 767 ? 4.913 20.167 10.446 1.00 95.12 767 ILE A CA 1
ATOM 6034 C C . ILE A 1 767 ? 6.019 19.164 10.771 1.00 95.12 767 ILE A C 1
ATOM 6036 O O . ILE A 1 767 ? 6.751 18.730 9.884 1.00 95.12 767 ILE A O 1
ATOM 6040 N N . GLU A 1 768 ? 6.107 18.774 12.036 1.00 95.56 768 GLU A N 1
ATOM 6041 C CA . GLU A 1 768 ? 6.969 17.689 12.504 1.00 95.56 768 GLU A CA 1
ATOM 6042 C C . GLU A 1 768 ? 6.159 16.723 13.356 1.00 95.56 768 GLU A C 1
ATOM 6044 O O . GLU A 1 768 ? 5.191 17.122 14.008 1.00 95.56 768 GLU A O 1
ATOM 6049 N N . TYR A 1 769 ? 6.584 15.463 13.397 1.00 96.50 769 TYR A N 1
ATOM 6050 C CA . TYR A 1 769 ? 5.865 14.388 14.079 1.00 96.50 769 TYR A CA 1
ATOM 6051 C C . TYR A 1 769 ? 6.731 13.735 15.153 1.00 96.50 769 TYR A C 1
ATOM 6053 O O . TYR A 1 769 ? 7.953 13.625 15.022 1.00 96.50 769 TYR A O 1
ATOM 6061 N N . VAL A 1 770 ? 6.088 13.239 16.208 1.00 96.88 770 VAL A N 1
ATOM 6062 C CA . VAL A 1 770 ? 6.681 12.169 17.019 1.00 96.88 770 VAL A CA 1
ATOM 6063 C C . VAL A 1 770 ? 6.565 10.841 16.245 1.00 96.88 770 VAL A C 1
ATOM 6065 O O . VAL A 1 770 ? 5.760 10.740 15.317 1.00 96.88 770 VAL A O 1
ATOM 6068 N N . PRO A 1 771 ? 7.332 9.791 16.598 1.00 96.50 771 PRO A N 1
ATOM 6069 C CA . PRO A 1 771 ? 7.500 8.610 15.745 1.00 96.50 771 PRO A CA 1
ATOM 6070 C C . PRO A 1 771 ? 6.228 7.893 15.288 1.00 96.50 771 PRO A C 1
ATOM 6072 O O . PRO A 1 771 ? 6.218 7.323 14.205 1.00 96.50 771 PRO A O 1
ATOM 6075 N N . PHE A 1 772 ? 5.172 7.909 16.102 1.00 96.75 772 PHE A N 1
ATOM 6076 C CA . PHE A 1 772 ? 3.908 7.231 15.812 1.00 96.75 772 PHE A CA 1
ATOM 6077 C C . PHE A 1 772 ? 2.835 8.153 15.201 1.00 96.75 772 PHE A C 1
ATOM 6079 O O . PHE A 1 772 ? 1.674 7.764 15.114 1.00 96.75 772 PHE A O 1
ATOM 6086 N N . GLY A 1 773 ? 3.210 9.350 14.743 1.00 95.75 773 GLY A N 1
ATOM 6087 C CA . GLY A 1 773 ? 2.360 10.194 13.897 1.00 95.75 773 GLY A CA 1
ATOM 6088 C C . GLY A 1 773 ? 1.564 11.289 14.607 1.00 95.75 773 GLY A C 1
ATOM 6089 O O . GLY A 1 773 ? 0.836 12.023 13.936 1.00 95.75 773 GLY A O 1
ATOM 6090 N N . GLU A 1 774 ? 1.708 11.450 15.929 1.00 96.38 774 GLU A N 1
ATOM 6091 C CA . GLU A 1 774 ? 1.206 12.650 16.618 1.00 96.38 774 GLU A CA 1
ATOM 6092 C C . GLU A 1 774 ? 2.035 13.870 16.191 1.00 96.38 774 GLU A C 1
ATOM 6094 O O . GLU A 1 774 ? 3.258 13.793 16.038 1.00 96.38 774 GLU A O 1
ATOM 6099 N N . VAL A 1 775 ? 1.372 15.009 16.008 1.00 93.94 775 VAL A N 1
ATOM 6100 C CA . VAL A 1 775 ? 2.024 16.260 15.609 1.00 93.94 775 VAL A CA 1
ATOM 6101 C C . VAL A 1 775 ? 2.861 16.799 16.773 1.00 93.94 775 VAL A C 1
ATOM 6103 O O . VAL A 1 775 ? 2.348 17.088 17.852 1.00 93.94 775 VAL A O 1
ATOM 6106 N N . PHE A 1 776 ? 4.165 16.938 16.546 1.00 94.00 776 PHE A N 1
ATOM 6107 C CA . PHE A 1 776 ? 5.130 17.508 17.484 1.00 94.00 776 PHE A CA 1
ATOM 6108 C C . PHE A 1 776 ? 5.223 19.029 17.333 1.00 94.00 776 PHE A C 1
ATOM 6110 O O . PHE A 1 776 ? 5.144 19.751 18.328 1.00 94.00 776 PHE A O 1
ATOM 6117 N N . ILE A 1 777 ? 5.381 19.516 16.101 1.00 92.81 777 ILE A N 1
ATOM 6118 C CA . ILE A 1 777 ? 5.437 20.944 15.772 1.00 92.81 777 ILE A CA 1
ATOM 6119 C C . ILE A 1 777 ? 4.476 21.208 14.635 1.00 92.81 777 ILE A C 1
ATOM 6121 O O . ILE A 1 777 ? 4.429 20.449 13.673 1.00 92.81 777 ILE A O 1
ATOM 6125 N N . GLU A 1 778 ? 3.748 22.311 14.740 1.00 91.00 778 GLU A N 1
ATOM 6126 C CA . GLU A 1 778 ? 2.969 22.835 13.638 1.00 91.00 778 GLU A CA 1
ATOM 6127 C C . GLU A 1 778 ? 2.998 24.360 13.651 1.00 91.00 778 GLU A C 1
ATOM 6129 O O . GLU A 1 778 ? 2.571 25.007 14.606 1.00 91.00 778 GLU A O 1
ATOM 6134 N N . GLU A 1 779 ? 3.509 24.934 12.569 1.00 90.44 779 GLU A N 1
ATOM 6135 C CA . GLU A 1 779 ? 3.553 26.373 12.344 1.00 90.44 779 GLU A CA 1
ATOM 6136 C C . GLU A 1 779 ? 2.847 26.693 11.028 1.00 90.44 779 GLU A C 1
ATOM 6138 O O . GLU A 1 779 ? 3.083 26.036 10.011 1.00 90.44 779 GLU A O 1
ATOM 6143 N N . ARG A 1 780 ? 1.990 27.720 11.031 1.00 84.94 780 ARG A N 1
ATOM 6144 C CA . ARG A 1 780 ? 1.174 28.114 9.874 1.00 84.94 780 ARG A CA 1
ATOM 6145 C C . ARG A 1 780 ? 1.276 29.617 9.626 1.00 84.94 780 ARG A C 1
ATOM 6147 O O . ARG A 1 780 ? 1.202 30.406 10.563 1.00 84.94 780 ARG A O 1
ATOM 6154 N N . ASN A 1 781 ? 1.380 30.000 8.354 1.00 80.12 781 ASN A N 1
ATOM 6155 C CA . ASN A 1 781 ? 1.409 31.396 7.892 1.00 80.12 781 ASN A CA 1
ATOM 6156 C C . ASN A 1 781 ? 0.214 31.749 6.986 1.00 80.12 781 ASN A C 1
ATOM 6158 O O . ASN A 1 781 ? 0.208 32.786 6.322 1.00 80.12 781 ASN A O 1
ATOM 6162 N N . ASN A 1 782 ? -0.790 30.878 6.916 1.00 76.50 782 ASN A N 1
ATOM 6163 C CA . ASN A 1 782 ? -1.994 31.024 6.105 1.00 76.50 782 ASN A CA 1
ATOM 6164 C C . ASN A 1 782 ? -3.216 30.442 6.844 1.00 76.50 782 ASN A C 1
ATOM 6166 O O . ASN A 1 782 ? -3.105 29.881 7.931 1.00 76.50 782 ASN A O 1
ATOM 6170 N N . THR A 1 783 ? -4.401 30.590 6.248 1.00 73.00 783 THR A N 1
ATOM 6171 C CA . THR A 1 783 ? -5.660 30.060 6.799 1.00 73.00 783 THR A CA 1
ATOM 6172 C C . THR A 1 783 ? -5.991 28.643 6.334 1.00 73.00 783 THR A C 1
ATOM 6174 O O . THR A 1 783 ? -6.867 28.012 6.917 1.00 73.00 783 THR A O 1
ATOM 6177 N N . TRP A 1 784 ? -5.340 28.148 5.276 1.00 81.38 784 TRP A N 1
ATOM 6178 C CA . TRP A 1 784 ? -5.550 26.789 4.779 1.00 81.38 784 TRP A CA 1
ATOM 6179 C C . TRP A 1 784 ? -4.639 25.805 5.509 1.00 81.38 784 TRP A C 1
ATOM 6181 O O . TRP A 1 784 ? -3.433 26.026 5.585 1.00 81.38 784 TRP A O 1
ATOM 6191 N N . ASN A 1 785 ? -5.222 24.710 5.989 1.00 82.62 785 ASN A N 1
ATOM 6192 C CA . ASN A 1 785 ? -4.519 23.609 6.628 1.00 82.62 785 ASN A CA 1
ATOM 6193 C C . ASN A 1 785 ? -4.634 22.354 5.758 1.00 82.62 785 ASN A C 1
ATOM 6195 O O . ASN A 1 785 ? -5.730 22.030 5.296 1.00 82.62 785 ASN A O 1
ATOM 6199 N N . THR A 1 786 ? -3.531 21.633 5.556 1.00 88.62 786 THR A N 1
ATOM 6200 C CA . THR A 1 786 ? -3.610 20.309 4.931 1.00 88.62 786 THR A CA 1
ATOM 6201 C C . THR A 1 786 ? -4.207 19.307 5.929 1.00 88.62 786 THR A C 1
ATOM 6203 O O . THR A 1 786 ? -3.705 19.203 7.044 1.00 88.62 786 THR A O 1
ATOM 6206 N N . PRO A 1 787 ? -5.232 18.520 5.556 1.00 90.75 787 PRO A N 1
ATOM 6207 C CA . PRO A 1 787 ? -5.671 17.397 6.384 1.00 90.75 787 PRO A CA 1
ATOM 6208 C C . PRO A 1 787 ? -4.761 16.169 6.194 1.00 90.75 787 PRO A C 1
ATOM 6210 O O . PRO A 1 787 ? -4.813 15.221 6.967 1.00 90.75 787 PRO A O 1
ATOM 6213 N N . TYR A 1 788 ? -3.911 16.171 5.160 1.00 93.12 788 TYR A N 1
ATOM 6214 C CA . TYR A 1 788 ? -2.965 15.093 4.871 1.00 93.12 788 TYR A CA 1
ATOM 6215 C C . TYR A 1 788 ? -1.654 15.317 5.621 1.00 93.12 788 TYR A C 1
ATOM 6217 O O . TYR A 1 788 ? -0.859 16.169 5.207 1.00 93.12 788 TYR A O 1
ATOM 6225 N N . LEU A 1 789 ? -1.435 14.560 6.694 1.00 94.62 789 LEU A N 1
ATOM 6226 C CA . LEU A 1 789 ? -0.341 14.761 7.645 1.00 94.62 789 LEU A CA 1
ATOM 6227 C C . LEU A 1 789 ? 0.661 13.589 7.598 1.00 94.62 789 LEU A C 1
ATOM 6229 O O . LEU A 1 789 ? 1.382 13.438 6.603 1.00 94.62 789 LEU A O 1
ATOM 6233 N N . PHE A 1 790 ? 0.711 12.758 8.645 1.00 95.25 790 PHE A N 1
ATOM 6234 C CA . PHE A 1 790 ? 1.611 11.608 8.756 1.00 95.25 790 PHE A CA 1
ATOM 6235 C C . PHE A 1 790 ? 1.376 10.593 7.626 1.00 95.25 790 PHE A C 1
ATOM 6237 O O . PHE A 1 790 ? 0.234 10.292 7.276 1.00 95.25 790 PHE A O 1
ATOM 6244 N N . ASN A 1 791 ? 2.455 10.115 6.993 1.00 90.31 791 ASN A N 1
ATOM 6245 C CA . ASN A 1 791 ? 2.416 9.236 5.812 1.00 90.31 791 ASN A CA 1
ATOM 6246 C C . ASN A 1 791 ? 1.540 9.754 4.645 1.00 90.31 791 ASN A C 1
ATOM 6248 O O . ASN A 1 791 ? 1.076 8.974 3.809 1.00 90.31 791 ASN A O 1
ATOM 6252 N N . ALA A 1 792 ? 1.291 11.070 4.593 1.00 89.69 792 ALA A N 1
ATOM 6253 C CA . ALA A 1 792 ? 0.342 11.724 3.689 1.00 89.69 792 ALA A CA 1
ATOM 6254 C C . ALA A 1 792 ? -1.106 11.202 3.785 1.00 89.69 792 ALA A C 1
ATOM 6256 O O . ALA A 1 792 ? -1.898 11.416 2.854 1.00 89.69 792 ALA A O 1
ATOM 6257 N N . LYS A 1 793 ? -1.456 10.553 4.901 1.00 91.25 793 LYS A N 1
ATOM 6258 C CA . LYS A 1 793 ? -2.809 10.099 5.219 1.00 91.25 793 LYS A CA 1
ATOM 6259 C C . LYS A 1 793 ? -3.628 11.217 5.828 1.00 91.25 793 LYS A C 1
ATOM 6261 O O . LYS A 1 793 ? -3.093 12.134 6.449 1.00 91.25 793 LYS A O 1
ATOM 6266 N N . GLU A 1 794 ? -4.926 11.157 5.572 1.00 92.94 794 GLU A N 1
ATOM 6267 C CA . GLU A 1 794 ? -5.863 12.141 6.089 1.00 92.94 794 GLU A CA 1
ATOM 6268 C C . GLU A 1 794 ? -6.065 11.916 7.585 1.00 92.94 794 GLU A C 1
ATOM 6270 O O . GLU A 1 794 ? -6.364 10.795 7.998 1.00 92.94 794 GLU A O 1
ATOM 6275 N N . PHE A 1 795 ? -5.875 12.974 8.368 1.00 94.00 795 PHE A N 1
ATOM 6276 C CA . PHE A 1 795 ? -6.212 13.016 9.780 1.00 94.00 795 PHE A CA 1
ATOM 6277 C C . PHE A 1 795 ? -7.644 13.527 9.935 1.00 94.00 795 PHE A C 1
ATOM 6279 O O . PHE A 1 795 ? -7.963 14.659 9.564 1.00 94.00 795 PHE A O 1
ATOM 6286 N N . ASP A 1 796 ? -8.508 12.678 10.473 1.00 91.81 796 ASP A N 1
ATOM 6287 C CA . ASP A 1 796 ? -9.885 13.009 10.793 1.00 91.81 796 ASP A CA 1
ATOM 6288 C C . ASP A 1 796 ? -9.924 13.748 12.130 1.00 91.81 796 ASP A C 1
ATOM 6290 O O . ASP A 1 796 ? -9.908 13.130 13.192 1.00 91.81 796 ASP A O 1
ATOM 6294 N N . GLU A 1 797 ? -9.977 15.081 12.079 1.00 85.31 797 GLU A N 1
ATOM 6295 C CA . GLU A 1 797 ? -10.027 15.935 13.276 1.00 85.31 797 GLU A CA 1
ATOM 6296 C C . GLU A 1 797 ? -11.199 15.581 14.203 1.00 85.31 797 GLU A C 1
ATOM 6298 O O . GLU A 1 797 ? -11.097 15.759 15.413 1.00 85.31 797 GLU A O 1
ATOM 6303 N N . GLU A 1 798 ? -12.296 15.058 13.651 1.00 82.94 798 GLU A N 1
ATOM 6304 C CA . GLU A 1 798 ? -13.473 14.677 14.424 1.00 82.94 798 GLU A CA 1
ATOM 6305 C C . GLU A 1 798 ? -13.277 13.430 15.299 1.00 82.94 798 GLU A C 1
ATOM 6307 O O . GLU A 1 798 ? -13.890 13.364 16.355 1.00 82.94 798 GLU A O 1
ATOM 6312 N N . THR A 1 799 ? -12.425 12.475 14.902 1.00 88.19 799 THR A N 1
ATOM 6313 C CA . THR A 1 799 ? -12.141 11.243 15.676 1.00 88.19 799 THR A CA 1
ATOM 6314 C C . THR A 1 799 ? -10.736 11.220 16.273 1.00 88.19 799 THR A C 1
ATOM 6316 O O . THR A 1 799 ? -10.445 10.413 17.152 1.00 88.19 799 THR A O 1
ATOM 6319 N N . GLY A 1 800 ? -9.831 12.069 15.781 1.00 90.25 800 GLY A N 1
ATOM 6320 C CA . GLY A 1 800 ? -8.408 12.014 16.105 1.00 90.25 800 GLY A CA 1
ATOM 6321 C C . GLY A 1 800 ? -7.658 10.863 15.422 1.00 90.25 800 GLY A C 1
ATOM 6322 O O . GLY A 1 800 ? -6.568 10.505 15.863 1.00 90.25 800 GLY A O 1
ATOM 6323 N N . MET A 1 801 ? -8.215 10.266 14.362 1.00 94.69 801 MET A N 1
ATOM 6324 C CA . MET A 1 801 ? -7.656 9.081 13.701 1.00 94.69 801 MET A CA 1
ATOM 6325 C C . MET A 1 801 ? -7.166 9.377 12.283 1.00 94.69 801 MET A C 1
ATOM 6327 O O . MET A 1 801 ? -7.691 10.234 11.580 1.00 94.69 801 MET A O 1
ATOM 6331 N N . TYR A 1 802 ? -6.184 8.611 11.817 1.00 96.19 802 TYR A N 1
ATOM 6332 C CA . TYR A 1 802 ? -5.777 8.594 10.417 1.00 96.19 802 TYR A CA 1
ATOM 6333 C C . TYR A 1 802 ? -6.550 7.543 9.620 1.00 96.19 802 TYR A C 1
ATOM 6335 O O . TYR A 1 802 ? -6.578 6.369 9.998 1.00 96.19 802 TYR A O 1
ATOM 6343 N N . TYR A 1 803 ? -7.086 7.931 8.464 1.00 94.06 803 TYR A N 1
ATOM 6344 C CA . TYR A 1 803 ? -7.695 7.004 7.508 1.00 94.06 803 TYR A CA 1
ATOM 6345 C C . TYR A 1 803 ? -6.651 6.483 6.505 1.00 94.06 803 TYR A C 1
ATOM 6347 O O . TYR A 1 803 ? -6.055 7.255 5.747 1.00 94.06 803 TYR A O 1
ATOM 6355 N N . TYR A 1 804 ? -6.430 5.163 6.483 1.00 88.75 804 TYR A N 1
ATOM 6356 C CA . TYR A 1 804 ? -5.426 4.532 5.613 1.00 88.75 804 TYR A CA 1
ATOM 6357 C C . TYR A 1 804 ? -5.986 3.859 4.357 1.00 88.75 804 TYR A C 1
ATOM 6359 O O . TYR A 1 804 ? -5.185 3.500 3.492 1.00 88.75 804 TYR A O 1
ATOM 6367 N N . GLY A 1 805 ? -7.310 3.743 4.225 1.00 85.19 805 GLY A N 1
ATOM 6368 C CA . GLY A 1 805 ? -7.971 2.922 3.208 1.00 85.19 805 GLY A CA 1
ATOM 6369 C C . GLY A 1 805 ? -8.738 1.789 3.884 1.00 85.19 805 GLY A C 1
ATOM 6370 O O . GLY A 1 805 ? -9.914 1.910 4.205 1.00 85.19 805 GLY A O 1
ATOM 6371 N N . ALA A 1 806 ? -8.036 0.706 4.210 1.00 78.06 806 ALA A N 1
ATOM 6372 C CA . ALA A 1 806 ? -8.620 -0.472 4.846 1.00 78.06 806 ALA A CA 1
ATOM 6373 C C . ALA A 1 806 ? -9.028 -0.273 6.311 1.00 78.06 806 ALA A C 1
ATOM 6375 O O . ALA A 1 806 ? -9.900 -0.991 6.797 1.00 78.06 806 ALA A O 1
ATOM 6376 N N . ARG A 1 807 ? -8.329 0.604 7.043 1.00 90.50 807 ARG A N 1
ATOM 6377 C CA . ARG A 1 807 ? -8.408 0.713 8.507 1.00 90.50 807 ARG A CA 1
ATOM 6378 C C . ARG A 1 807 ? -8.182 2.145 8.993 1.00 90.50 807 ARG A C 1
ATOM 6380 O O . ARG A 1 807 ? -7.627 2.981 8.274 1.00 90.50 807 ARG A O 1
ATOM 6387 N N . TYR A 1 808 ? -8.583 2.384 10.240 1.00 94.88 808 TYR A N 1
ATOM 6388 C CA . TYR A 1 808 ? -8.350 3.622 10.983 1.00 94.88 808 TYR A CA 1
ATOM 6389 C C . TYR A 1 808 ? -7.248 3.414 12.022 1.00 94.88 808 TYR A C 1
ATOM 6391 O O . TYR A 1 808 ? -7.277 2.438 12.777 1.00 94.88 808 TYR A O 1
ATOM 6399 N N . TYR A 1 809 ? -6.277 4.322 12.034 1.00 96.94 809 TYR A N 1
ATOM 6400 C CA . TYR A 1 809 ? -5.117 4.303 12.921 1.00 96.94 809 TYR A CA 1
ATOM 6401 C C . TYR A 1 809 ? -5.209 5.437 13.941 1.00 96.94 809 TYR A C 1
ATOM 6403 O O . TYR A 1 809 ? -5.333 6.596 13.548 1.00 96.94 809 TYR A O 1
ATOM 6411 N N . GLU A 1 810 ? -5.110 5.125 15.232 1.00 96.56 810 GLU A N 1
ATOM 6412 C CA . GLU A 1 810 ? -5.086 6.137 16.291 1.00 96.56 810 GLU A CA 1
ATOM 6413 C C . GLU A 1 810 ? -3.625 6.355 16.750 1.00 96.56 810 GLU A C 1
ATOM 6415 O O . GLU A 1 810 ? -2.983 5.429 17.264 1.00 96.56 810 GLU A O 1
ATOM 6420 N N . PRO A 1 811 ? -3.047 7.549 16.511 1.00 96.31 811 PRO A N 1
ATOM 6421 C CA . PRO A 1 811 ? -1.613 7.779 16.671 1.00 96.31 811 PRO A CA 1
ATOM 6422 C C . PRO A 1 811 ? -1.148 7.836 18.136 1.00 96.31 811 PRO A C 1
ATOM 6424 O O . PRO A 1 811 ? 0.008 7.494 18.420 1.00 96.31 811 PRO A O 1
ATOM 6427 N N . ARG A 1 812 ? -2.020 8.212 19.082 1.00 95.31 812 ARG A N 1
ATOM 6428 C CA . ARG A 1 812 ? -1.677 8.319 20.507 1.00 95.31 812 ARG A CA 1
ATOM 6429 C C . ARG A 1 812 ? -1.529 6.951 21.177 1.00 95.31 812 ARG A C 1
ATOM 6431 O O . ARG A 1 812 ? -0.581 6.747 21.934 1.00 95.31 812 ARG A O 1
ATOM 6438 N N . LEU A 1 813 ? -2.411 6.012 20.867 1.00 95.94 813 LEU A N 1
ATOM 6439 C CA . LEU A 1 813 ? -2.375 4.606 21.256 1.00 95.94 813 LEU A CA 1
ATOM 6440 C C . LEU A 1 813 ? -1.393 3.809 20.404 1.00 95.94 813 LEU A C 1
ATOM 6442 O O . LEU A 1 813 ? -0.903 2.775 20.849 1.00 95.94 813 LEU A O 1
ATOM 6446 N N . SER A 1 814 ? -1.092 4.298 19.197 1.00 97.31 814 SER A N 1
ATOM 6447 C CA . SER A 1 814 ? -0.206 3.638 18.239 1.00 97.31 814 SER A CA 1
ATOM 6448 C C . SER A 1 814 ? -0.748 2.287 17.753 1.00 97.31 814 SER A C 1
ATOM 6450 O O . SER A 1 814 ? 0.013 1.347 17.521 1.00 97.31 814 SER A O 1
ATOM 6452 N N . LEU A 1 815 ? -2.073 2.196 17.586 1.00 96.25 815 LEU A N 1
ATOM 6453 C CA . LEU A 1 815 ? -2.789 0.968 17.225 1.00 96.25 815 LEU A CA 1
ATOM 6454 C C . LEU A 1 815 ? -3.797 1.194 16.092 1.00 96.25 815 LEU A C 1
ATOM 6456 O O . LEU A 1 815 ? -4.338 2.285 15.911 1.00 96.25 815 LEU A O 1
ATOM 6460 N N . TRP A 1 816 ? -4.084 0.124 15.353 1.00 95.62 816 TRP A N 1
ATOM 6461 C CA . TRP A 1 816 ? -5.260 0.045 14.486 1.00 95.62 816 TRP A CA 1
ATOM 6462 C C . TRP A 1 816 ? -6.535 -0.151 15.311 1.00 95.62 816 TRP A C 1
ATOM 6464 O O . TRP A 1 816 ? -6.517 -0.866 16.311 1.00 95.62 816 TRP A O 1
ATOM 6474 N N . MET A 1 817 ? -7.651 0.436 14.873 1.00 94.81 817 MET A N 1
ATOM 6475 C CA . MET A 1 817 ? -8.953 0.331 15.562 1.00 94.81 817 MET A CA 1
ATOM 6476 C C . MET A 1 817 ? -9.769 -0.915 15.171 1.00 94.81 817 MET A C 1
ATOM 6478 O O . MET A 1 817 ? -10.794 -1.217 15.783 1.00 94.81 817 MET A O 1
ATOM 6482 N N . SER A 1 818 ? -9.307 -1.658 14.165 1.00 93.75 818 SER A N 1
ATOM 6483 C CA . SER A 1 818 ? -9.902 -2.909 13.696 1.00 93.75 818 SER A CA 1
ATOM 6484 C C . SER A 1 818 ? -8.828 -3.934 13.326 1.00 93.75 818 SER A C 1
ATOM 6486 O O . SER A 1 818 ? -7.647 -3.609 13.148 1.00 93.75 818 SER A O 1
ATOM 6488 N N . VAL A 1 819 ? -9.247 -5.197 13.240 1.00 91.06 819 VAL A N 1
ATOM 6489 C CA . VAL A 1 819 ? -8.376 -6.322 12.879 1.00 91.06 819 VAL A CA 1
ATOM 6490 C C . VAL A 1 819 ? -7.840 -6.191 11.449 1.00 91.06 819 VAL A C 1
ATOM 6492 O O . VAL A 1 819 ? -8.477 -5.636 10.556 1.00 91.06 819 VAL A O 1
ATOM 6495 N N . ASP A 1 820 ? -6.658 -6.747 11.218 1.00 84.88 820 ASP A N 1
ATOM 6496 C CA . ASP A 1 820 ? -6.010 -6.818 9.916 1.00 84.88 820 ASP A CA 1
ATOM 6497 C C . ASP A 1 820 ? -6.711 -7.881 9.065 1.00 84.88 820 ASP A C 1
ATOM 6499 O O . ASP A 1 820 ? -6.871 -9.036 9.482 1.00 84.88 820 ASP A O 1
ATOM 6503 N N . ARG A 1 821 ? -7.094 -7.519 7.837 1.00 75.44 821 ARG A N 1
ATOM 6504 C CA . ARG A 1 821 ? -7.689 -8.462 6.877 1.00 75.44 821 ARG A CA 1
ATOM 6505 C C . ARG A 1 821 ? -6.741 -9.621 6.523 1.00 75.44 821 ARG A C 1
ATOM 6507 O O . ARG A 1 821 ? -7.203 -10.677 6.107 1.00 75.44 821 ARG A O 1
ATOM 6514 N N . PHE A 1 822 ? -5.432 -9.440 6.715 1.00 72.06 822 PHE A N 1
ATOM 6515 C CA . PHE A 1 822 ? -4.373 -10.423 6.487 1.00 72.06 822 PHE A CA 1
ATOM 6516 C C . PHE A 1 822 ? -3.699 -10.908 7.779 1.00 72.06 822 PHE A C 1
ATOM 6518 O O . PHE A 1 822 ? -2.584 -11.426 7.715 1.00 72.06 822 PHE A O 1
ATOM 6525 N N . GLN A 1 823 ? -4.356 -10.787 8.940 1.00 78.25 823 GLN A N 1
ATOM 6526 C CA . GLN A 1 823 ? -3.803 -11.179 10.249 1.00 78.25 823 GLN A CA 1
ATOM 6527 C C . GLN A 1 823 ? -3.181 -12.588 10.277 1.00 78.25 823 GLN A C 1
ATOM 6529 O O . GLN A 1 823 ? -2.147 -12.805 10.900 1.00 78.25 823 GLN A O 1
ATOM 6534 N N . GLU A 1 824 ? -3.735 -13.530 9.512 1.00 75.31 824 GLU A N 1
ATOM 6535 C CA . GLU A 1 824 ? -3.239 -14.909 9.417 1.00 75.31 824 GLU A CA 1
ATOM 6536 C C . GLU A 1 824 ? -1.838 -15.025 8.787 1.00 75.31 824 GLU A C 1
ATOM 6538 O O . GLU A 1 824 ? -1.142 -16.014 9.013 1.00 75.31 824 GLU A O 1
ATOM 6543 N N . LYS A 1 825 ? -1.392 -14.020 8.014 1.00 66.31 825 LYS A N 1
ATOM 6544 C CA . LYS A 1 825 ? -0.027 -13.958 7.459 1.00 66.31 825 LYS A CA 1
ATOM 6545 C C . LYS A 1 825 ? 1.016 -13.572 8.510 1.00 66.31 825 LYS A C 1
ATOM 6547 O O . LYS A 1 825 ? 2.207 -13.781 8.277 1.00 66.31 825 LYS A O 1
ATOM 6552 N N . TYR A 1 826 ? 0.583 -13.010 9.639 1.00 73.25 826 TYR A N 1
ATOM 6553 C CA . TYR A 1 826 ? 1.442 -12.449 10.680 1.00 73.25 826 TYR A CA 1
ATOM 6554 C C . TYR A 1 826 ? 1.139 -13.058 12.059 1.00 73.25 826 TYR A C 1
ATOM 6556 O O . TYR A 1 826 ? 0.895 -12.328 13.014 1.00 73.25 826 TYR A O 1
ATOM 6564 N N . PRO A 1 827 ? 1.181 -14.395 12.208 1.00 77.38 827 PRO A N 1
ATOM 6565 C CA . PRO A 1 827 ? 0.722 -15.081 13.420 1.00 77.38 827 PRO A CA 1
ATOM 6566 C C . PRO A 1 827 ? 1.556 -14.789 14.677 1.00 77.38 827 PRO A C 1
ATOM 6568 O O . PRO A 1 827 ? 1.148 -15.130 15.780 1.00 77.38 827 PRO A O 1
ATOM 6571 N N . ASN A 1 828 ? 2.733 -14.185 14.522 1.00 73.31 828 ASN A N 1
ATOM 6572 C CA . ASN A 1 828 ? 3.622 -13.783 15.609 1.00 73.31 828 ASN A CA 1
ATOM 6573 C C . ASN A 1 828 ? 3.507 -12.285 15.963 1.00 73.31 828 ASN A C 1
ATOM 6575 O O . ASN A 1 828 ? 4.308 -11.783 16.747 1.00 73.31 828 ASN A O 1
ATOM 6579 N N . ILE A 1 829 ? 2.571 -11.555 15.348 1.00 82.69 829 ILE A N 1
ATOM 6580 C CA . ILE A 1 829 ? 2.361 -10.118 15.549 1.00 82.69 829 ILE A CA 1
ATOM 6581 C C . ILE A 1 829 ? 0.878 -9.888 15.840 1.00 82.69 829 ILE A C 1
ATOM 6583 O O . ILE A 1 829 ? 0.004 -10.444 15.181 1.00 82.69 829 ILE A O 1
ATOM 6587 N N . SER A 1 830 ? 0.576 -9.046 16.826 1.00 90.19 830 SER A N 1
ATOM 6588 C CA . SER A 1 830 ? -0.799 -8.639 17.104 1.00 90.19 830 SER A CA 1
ATOM 6589 C C . SER A 1 830 ? -1.461 -8.023 15.874 1.00 90.19 830 SER A C 1
ATOM 6591 O O . SER A 1 830 ? -0.897 -7.148 15.217 1.00 90.19 830 SER A O 1
ATOM 6593 N N . THR A 1 831 ? -2.710 -8.407 15.617 1.00 88.94 831 THR A N 1
ATOM 6594 C CA . THR A 1 831 ? -3.482 -7.903 14.478 1.00 88.94 831 THR A CA 1
ATOM 6595 C C . THR A 1 831 ? -3.731 -6.385 14.498 1.00 88.94 831 THR A C 1
ATOM 6597 O O . THR A 1 831 ? -4.089 -5.824 13.463 1.00 88.94 831 THR A O 1
ATOM 6600 N N . TYR A 1 832 ? -3.553 -5.728 15.648 1.00 93.81 832 TYR A N 1
ATOM 6601 C CA . TYR A 1 832 ? -3.726 -4.280 15.815 1.00 93.81 832 TYR A CA 1
ATOM 6602 C C . TYR A 1 832 ? -2.405 -3.498 15.720 1.00 93.81 832 TYR A C 1
ATOM 6604 O O . TYR A 1 832 ? -2.397 -2.277 15.859 1.00 93.81 832 TYR A O 1
ATOM 6612 N N . CYS A 1 833 ? -1.280 -4.186 15.498 1.00 91.38 833 CYS A N 1
ATOM 6613 C CA . CYS A 1 833 ? 0.047 -3.582 15.462 1.00 91.38 833 CYS A CA 1
ATOM 6614 C C . CYS A 1 833 ? 0.239 -2.712 14.210 1.00 91.38 833 CYS A C 1
ATOM 6616 O O . CYS A 1 833 ? 0.059 -3.173 13.081 1.00 91.38 833 CYS A O 1
ATOM 6618 N N . PHE A 1 834 ? 0.649 -1.459 14.406 1.00 91.69 834 PHE A N 1
ATOM 6619 C CA . PHE A 1 834 ? 0.976 -0.536 13.322 1.00 91.69 834 PHE A CA 1
ATOM 6620 C C . PHE A 1 834 ? 2.443 -0.679 12.899 1.00 91.69 834 PHE A C 1
ATOM 6622 O O . PHE A 1 834 ? 3.343 -0.596 13.738 1.00 91.69 834 PHE A O 1
ATOM 6629 N N . SER A 1 835 ? 2.699 -0.901 11.603 1.00 86.19 835 SER A N 1
ATOM 6630 C CA . SER A 1 835 ? 4.051 -0.988 11.018 1.00 86.19 835 SER A CA 1
ATOM 6631 C C . SER A 1 835 ? 5.024 -1.908 11.779 1.00 86.19 835 SER A C 1
ATOM 6633 O O . SER A 1 835 ? 6.211 -1.605 11.890 1.00 86.19 835 SER A O 1
ATOM 6635 N N . ALA A 1 836 ? 4.530 -3.012 12.355 1.00 84.25 836 ALA A N 1
ATOM 6636 C CA . ALA A 1 836 ? 5.306 -3.916 13.216 1.00 84.25 836 ALA A CA 1
ATOM 6637 C C . ALA A 1 836 ? 6.047 -3.205 14.380 1.00 84.25 836 ALA A C 1
ATOM 6639 O O . ALA A 1 836 ? 7.097 -3.667 14.824 1.00 84.25 836 ALA A O 1
ATOM 6640 N N . ASN A 1 837 ? 5.509 -2.081 14.871 1.00 90.69 837 ASN A N 1
ATOM 6641 C CA . ASN A 1 837 ? 6.116 -1.160 15.841 1.00 90.69 837 ASN A CA 1
ATOM 6642 C C . ASN A 1 837 ? 7.428 -0.496 15.370 1.00 90.69 837 ASN A C 1
ATOM 6644 O O . ASN A 1 837 ? 8.220 -0.033 16.192 1.00 90.69 837 ASN A O 1
ATOM 6648 N N . ASN A 1 838 ? 7.658 -0.405 14.056 1.00 88.94 838 ASN A N 1
ATOM 6649 C CA . ASN A 1 838 ? 8.764 0.331 13.436 1.00 88.94 838 ASN A CA 1
ATOM 6650 C C . ASN A 1 838 ? 8.239 1.399 12.451 1.00 88.94 838 ASN A C 1
ATOM 6652 O O . ASN A 1 838 ? 8.437 1.290 11.238 1.00 88.94 838 ASN A O 1
ATOM 6656 N N . PRO A 1 839 ? 7.568 2.453 12.950 1.00 91.38 839 PRO A N 1
ATOM 6657 C CA . PRO A 1 839 ? 6.927 3.459 12.098 1.00 91.38 839 PRO A CA 1
ATOM 6658 C C . PRO A 1 839 ? 7.922 4.381 11.368 1.00 91.38 839 PRO A C 1
ATOM 6660 O O . PRO A 1 839 ? 7.531 5.124 10.474 1.00 91.38 839 PRO A O 1
ATOM 6663 N N . ILE A 1 840 ? 9.213 4.342 11.726 1.00 91.44 840 ILE A N 1
ATOM 6664 C CA . ILE A 1 840 ? 10.262 5.158 11.090 1.00 91.44 840 ILE A CA 1
ATOM 6665 C C . ILE A 1 840 ? 10.866 4.460 9.862 1.00 91.44 840 ILE A C 1
ATOM 6667 O O . ILE A 1 840 ? 11.342 5.132 8.941 1.00 91.44 840 ILE A O 1
ATOM 6671 N N . GLY A 1 841 ? 10.878 3.122 9.853 1.00 76.12 841 GLY A N 1
ATOM 6672 C CA . GLY A 1 841 ? 11.445 2.308 8.777 1.00 76.12 841 GLY A CA 1
ATOM 6673 C C . GLY A 1 841 ? 10.416 1.597 7.894 1.00 76.12 841 GLY A C 1
ATOM 6674 O O . GLY A 1 841 ? 10.774 1.199 6.783 1.00 76.12 841 GLY A O 1
ATOM 6675 N N . ILE A 1 842 ? 9.173 1.425 8.365 1.00 74.12 842 ILE A N 1
ATOM 6676 C CA . ILE A 1 842 ? 8.116 0.660 7.688 1.00 74.12 842 ILE A CA 1
ATOM 6677 C C . ILE A 1 842 ? 6.878 1.534 7.464 1.00 74.12 842 ILE A C 1
ATOM 6679 O O . ILE A 1 842 ? 6.317 2.101 8.402 1.00 74.12 842 ILE A O 1
ATOM 6683 N N . LEU A 1 843 ? 6.427 1.583 6.210 1.00 70.44 843 LEU A N 1
ATOM 6684 C CA . LEU A 1 843 ? 5.197 2.254 5.795 1.00 70.44 843 LEU A CA 1
ATOM 6685 C C . LEU A 1 843 ? 4.064 1.237 5.612 1.00 70.44 843 LEU A C 1
ATOM 6687 O O . LEU A 1 843 ? 4.237 0.253 4.891 1.00 70.44 843 LEU A O 1
ATOM 6691 N N . ASP A 1 844 ? 2.892 1.519 6.178 1.00 72.12 844 ASP A N 1
ATOM 6692 C CA . ASP A 1 844 ? 1.650 0.849 5.794 1.00 72.12 844 ASP A CA 1
ATOM 6693 C C . ASP A 1 844 ? 0.884 1.728 4.791 1.00 72.12 844 ASP A C 1
ATOM 6695 O O . ASP A 1 844 ? 0.545 2.873 5.076 1.00 72.12 844 ASP A O 1
ATOM 6699 N N . ILE A 1 845 ? 0.671 1.237 3.569 1.00 66.44 845 ILE A N 1
ATOM 6700 C CA . ILE A 1 845 ? 0.140 2.062 2.473 1.00 66.44 845 ILE A CA 1
ATOM 6701 C C . ILE A 1 845 ? -1.377 1.995 2.394 1.00 66.44 845 ILE A C 1
ATOM 6703 O O . ILE A 1 845 ? -1.992 3.019 2.116 1.00 66.44 845 ILE A O 1
ATOM 6707 N N . GLY A 1 846 ? -1.971 0.821 2.578 1.00 67.00 846 GLY A N 1
ATOM 6708 C CA . GLY A 1 846 ? -3.419 0.610 2.474 1.00 67.00 846 GLY A CA 1
ATOM 6709 C C . GLY A 1 846 ? -4.058 0.204 3.795 1.00 67.00 846 GLY A C 1
ATOM 6710 O O . GLY A 1 846 ? -5.279 0.153 3.892 1.00 67.00 846 GLY A O 1
ATOM 6711 N N . GLY A 1 847 ? -3.250 -0.076 4.818 1.00 69.75 847 GLY A N 1
ATOM 6712 C CA . GLY A 1 847 ? -3.661 -0.852 5.977 1.00 69.75 847 GLY A CA 1
ATOM 6713 C C . GLY A 1 847 ? -3.653 -2.370 5.722 1.00 69.75 847 GLY A C 1
ATOM 6714 O O . GLY A 1 847 ? -4.321 -3.052 6.501 1.00 69.75 847 GLY A O 1
ATOM 6715 N N . ASP A 1 848 ? -2.994 -2.892 4.657 1.00 62.28 848 ASP A N 1
ATOM 6716 C CA . ASP A 1 848 ? -3.028 -4.298 4.155 1.00 62.28 848 ASP A CA 1
ATOM 6717 C C . ASP A 1 848 ? -1.846 -4.694 3.158 1.00 62.28 848 ASP A C 1
ATOM 6719 O O . ASP A 1 848 ? -1.119 -3.805 2.719 1.00 62.28 848 ASP A O 1
ATOM 6723 N N . SER A 1 849 ? -1.522 -5.989 2.819 1.00 51.50 849 SER A N 1
ATOM 6724 C CA . SER A 1 849 ? -0.325 -6.383 1.960 1.00 51.50 849 SER A CA 1
ATOM 6725 C C . SER A 1 849 ? -0.196 -7.824 1.255 1.00 51.50 849 SER A C 1
ATOM 6727 O O . SER A 1 849 ? -0.481 -8.853 1.880 1.00 51.50 849 SER A O 1
ATOM 6729 N N . LEU A 1 850 ? 0.336 -7.937 -0.022 1.00 39.22 850 LEU A N 1
ATOM 6730 C CA . LEU A 1 850 ? 0.664 -9.153 -0.907 1.00 39.22 850 LEU A CA 1
ATOM 6731 C C . LEU A 1 850 ? 2.058 -9.191 -1.680 1.00 39.22 850 LEU A C 1
ATOM 6733 O O . LEU A 1 850 ? 2.356 -8.212 -2.346 1.00 39.22 850 LEU A O 1
ATOM 6737 N N . ARG A 1 851 ? 2.845 -10.313 -1.792 1.00 53.44 851 ARG A N 1
ATOM 6738 C CA . ARG A 1 851 ? 4.314 -10.406 -2.200 1.00 53.44 851 ARG A CA 1
ATOM 6739 C C . ARG A 1 851 ? 4.763 -11.095 -3.548 1.00 53.44 851 ARG A C 1
ATOM 6741 O O . ARG A 1 851 ? 4.093 -11.983 -4.045 1.00 53.44 851 ARG A O 1
ATOM 6748 N N . ILE A 1 852 ? 5.962 -10.743 -4.066 1.00 45.56 852 ILE A N 1
ATOM 6749 C CA . ILE A 1 852 ? 6.797 -11.256 -5.203 1.00 45.56 852 ILE A CA 1
ATOM 6750 C C . ILE A 1 852 ? 8.239 -11.470 -4.715 1.00 45.56 852 ILE A C 1
ATOM 6752 O O . ILE A 1 852 ? 8.823 -10.537 -4.188 1.00 45.56 852 ILE A O 1
ATOM 6756 N N . ASP A 1 853 ? 8.896 -12.599 -5.009 1.00 46.81 853 ASP A N 1
ATOM 6757 C CA . ASP A 1 853 ? 10.293 -12.829 -4.589 1.00 46.81 853 ASP A CA 1
ATOM 6758 C C . ASP A 1 853 ? 11.281 -13.041 -5.744 1.00 46.81 853 ASP A C 1
ATOM 6760 O O . ASP A 1 853 ? 11.092 -13.861 -6.636 1.00 46.81 853 ASP A O 1
ATOM 6764 N N . ASN A 1 854 ? 12.421 -12.364 -5.655 1.00 40.28 854 ASN A N 1
ATOM 6765 C CA . ASN A 1 854 ? 13.666 -12.675 -6.349 1.00 40.28 854 ASN A CA 1
ATOM 6766 C C . ASN A 1 854 ? 14.717 -13.050 -5.284 1.00 40.28 854 ASN A C 1
ATOM 6768 O O . ASN A 1 854 ? 14.620 -12.581 -4.156 1.00 40.28 854 ASN A O 1
ATOM 6772 N N . LYS A 1 855 ? 15.733 -13.861 -5.618 1.00 43.88 855 LYS A N 1
ATOM 6773 C CA . LYS A 1 855 ? 16.720 -14.467 -4.692 1.00 43.88 855 LYS A CA 1
ATOM 6774 C C . LYS A 1 855 ? 17.286 -13.523 -3.606 1.00 43.88 855 LYS A C 1
ATOM 6776 O O . LYS A 1 855 ? 17.637 -14.014 -2.543 1.00 43.88 855 LYS A O 1
ATOM 6781 N N . ASN A 1 856 ? 17.326 -12.204 -3.847 1.00 42.72 856 ASN A N 1
ATOM 6782 C CA . ASN A 1 856 ? 17.804 -11.178 -2.903 1.00 42.72 856 ASN A CA 1
ATOM 6783 C C . ASN A 1 856 ? 16.790 -10.039 -2.630 1.00 42.72 856 ASN A C 1
ATOM 6785 O O . ASN A 1 856 ? 17.165 -9.002 -2.082 1.00 42.72 856 ASN A O 1
ATOM 6789 N N . LEU A 1 857 ? 15.544 -10.151 -3.096 1.00 47.19 857 LEU A N 1
ATOM 6790 C CA . LEU A 1 857 ? 14.579 -9.054 -3.088 1.00 47.19 857 LEU A CA 1
ATOM 6791 C C . LEU A 1 857 ? 13.138 -9.578 -3.084 1.00 47.19 857 LEU A C 1
ATOM 6793 O O . LEU A 1 857 ? 12.661 -10.076 -4.100 1.00 47.19 857 LEU A O 1
ATOM 6797 N N . SER A 1 858 ? 12.452 -9.402 -1.957 1.00 58.25 858 SER A N 1
ATOM 6798 C CA . SER A 1 858 ? 11.018 -9.654 -1.802 1.00 58.25 858 SER A CA 1
ATOM 6799 C C . SER A 1 858 ? 10.254 -8.338 -1.940 1.00 58.25 858 SER A C 1
ATOM 6801 O O . SER A 1 858 ? 10.473 -7.397 -1.171 1.00 58.25 858 SER A O 1
ATOM 6803 N N . LEU A 1 859 ? 9.417 -8.245 -2.964 1.00 64.38 859 LEU A N 1
ATOM 6804 C CA . LEU A 1 859 ? 8.614 -7.093 -3.316 1.00 64.38 859 LEU A CA 1
ATOM 6805 C C . LEU A 1 859 ? 7.125 -7.407 -3.235 1.00 64.38 859 LEU A C 1
ATOM 6807 O O . LEU A 1 859 ? 6.649 -8.252 -3.961 1.00 64.38 859 LEU A O 1
ATOM 6811 N N . LEU A 1 860 ? 6.346 -6.682 -2.452 1.00 60.81 860 LEU A N 1
ATOM 6812 C CA . LEU A 1 860 ? 4.910 -6.568 -2.660 1.00 60.81 860 LEU A CA 1
ATOM 6813 C C . LEU A 1 860 ? 4.565 -6.238 -4.111 1.00 60.81 860 LEU A C 1
ATOM 6815 O O . LEU A 1 860 ? 5.190 -5.352 -4.683 1.00 60.81 860 LEU A O 1
ATOM 6819 N N . TYR A 1 861 ? 3.560 -6.889 -4.683 1.00 52.88 861 TYR A N 1
ATOM 6820 C CA . TYR A 1 861 ? 3.002 -6.494 -5.973 1.00 52.88 861 TYR A CA 1
ATOM 6821 C C . TYR A 1 861 ? 1.525 -6.210 -5.826 1.00 52.88 861 TYR A C 1
ATOM 6823 O O . TYR A 1 861 ? 0.725 -7.116 -5.612 1.00 52.88 861 TYR A O 1
ATOM 6831 N N . ILE A 1 862 ? 1.187 -4.934 -5.938 1.00 52.62 862 ILE A N 1
ATOM 6832 C CA . ILE A 1 862 ? -0.162 -4.423 -5.736 1.00 52.62 862 ILE A CA 1
ATOM 6833 C C . ILE A 1 862 ? -0.474 -3.540 -6.936 1.00 52.62 862 ILE A C 1
ATOM 6835 O O . ILE A 1 862 ? 0.259 -2.587 -7.205 1.00 52.62 862 ILE A O 1
ATOM 6839 N N . ASP A 1 863 ? -1.511 -3.902 -7.691 1.00 52.09 863 ASP A N 1
ATOM 6840 C CA . ASP A 1 863 ? -2.064 -3.116 -8.801 1.00 52.09 863 ASP A CA 1
ATOM 6841 C C . ASP A 1 863 ? -1.024 -2.522 -9.758 1.00 52.09 863 ASP A C 1
ATOM 6843 O O . ASP A 1 863 ? -1.002 -1.330 -10.073 1.00 52.09 863 ASP A O 1
ATOM 6847 N N . GLY A 1 864 ? -0.105 -3.366 -10.231 1.00 47.78 864 GLY A N 1
ATOM 6848 C CA . GLY A 1 864 ? 0.912 -2.949 -11.196 1.00 47.78 864 GLY A CA 1
ATOM 6849 C C . GLY A 1 864 ? 2.094 -2.184 -10.610 1.00 47.78 864 GLY A C 1
ATOM 6850 O O . GLY A 1 864 ? 2.991 -1.798 -11.359 1.00 47.78 864 GLY A O 1
ATOM 6851 N N . LYS A 1 865 ? 2.133 -1.986 -9.294 1.00 54.94 865 LYS A N 1
ATOM 6852 C CA . LYS A 1 865 ? 3.250 -1.377 -8.577 1.00 54.94 865 LYS A CA 1
ATOM 6853 C C . LYS A 1 865 ? 3.938 -2.417 -7.712 1.00 54.94 865 LYS A C 1
ATOM 6855 O O . LYS A 1 865 ? 3.328 -3.361 -7.218 1.00 54.94 865 LYS A O 1
ATOM 6860 N N . LEU A 1 866 ? 5.239 -2.227 -7.553 1.00 62.38 866 LEU A N 1
ATOM 6861 C CA . LEU A 1 866 ? 6.056 -3.039 -6.674 1.00 62.38 866 LEU A CA 1
ATOM 6862 C C . LEU A 1 866 ? 6.370 -2.250 -5.413 1.00 62.38 866 LEU A C 1
ATOM 6864 O O . LEU A 1 866 ? 6.594 -1.046 -5.493 1.00 62.38 866 LEU A O 1
ATOM 6868 N N . TYR A 1 867 ? 6.441 -2.917 -4.274 1.00 53.47 867 TYR A N 1
ATOM 6869 C CA . TYR A 1 867 ? 6.810 -2.331 -2.991 1.00 53.47 867 TYR A CA 1
ATOM 6870 C C . TYR A 1 867 ? 7.790 -3.250 -2.306 1.00 53.47 867 TYR A C 1
ATOM 6872 O O . TYR A 1 867 ? 7.686 -4.449 -2.435 1.00 53.47 867 TYR A O 1
ATOM 6880 N N . ARG A 1 868 ? 8.772 -2.742 -1.588 1.00 48.94 868 ARG A N 1
ATOM 6881 C CA . ARG A 1 868 ? 9.643 -3.580 -0.759 1.00 48.94 868 ARG A CA 1
ATOM 6882 C C . ARG A 1 868 ? 8.862 -4.071 0.469 1.00 48.94 868 ARG A C 1
ATOM 6884 O O . ARG A 1 868 ? 7.799 -3.544 0.781 1.00 48.94 868 ARG A O 1
ATOM 6891 N N . GLN A 1 869 ? 9.394 -5.054 1.200 1.00 40.84 869 GLN A N 1
ATOM 6892 C CA . GLN A 1 869 ? 8.775 -5.530 2.453 1.00 40.84 869 GLN A CA 1
ATOM 6893 C C . GLN A 1 869 ? 8.566 -4.427 3.506 1.00 40.84 869 GLN A C 1
ATOM 6895 O O . GLN A 1 869 ? 7.709 -4.572 4.366 1.00 40.84 869 GLN A O 1
ATOM 6900 N N . ASN A 1 870 ? 9.319 -3.329 3.420 1.00 38.53 870 ASN A N 1
ATOM 6901 C CA . ASN A 1 870 ? 9.189 -2.154 4.280 1.00 38.53 870 ASN A CA 1
ATOM 6902 C C . ASN A 1 870 ? 8.169 -1.113 3.763 1.00 38.53 870 ASN A C 1
ATOM 6904 O O . ASN A 1 870 ? 8.157 0.019 4.237 1.00 38.53 870 ASN A O 1
ATOM 6908 N N . GLY A 1 871 ? 7.361 -1.454 2.755 1.00 35.88 871 GLY A N 1
ATOM 6909 C CA . GLY A 1 871 ? 6.298 -0.592 2.230 1.00 35.88 871 GLY A CA 1
ATOM 6910 C C . GLY A 1 871 ? 6.766 0.506 1.273 1.00 35.88 871 GLY A C 1
ATOM 6911 O O . GLY A 1 871 ? 5.945 1.161 0.641 1.00 35.88 871 GLY A O 1
ATOM 6912 N N . ILE A 1 872 ? 8.073 0.697 1.071 1.00 42.78 872 ILE A N 1
ATOM 6913 C CA . ILE A 1 872 ? 8.568 1.666 0.086 1.00 42.78 872 ILE A CA 1
ATOM 6914 C C . ILE A 1 872 ? 8.254 1.144 -1.310 1.00 42.78 872 ILE A C 1
ATOM 6916 O O . ILE A 1 872 ? 8.673 0.037 -1.661 1.00 42.78 872 ILE A O 1
ATOM 6920 N N . GLN A 1 873 ? 7.569 1.947 -2.129 1.00 48.66 873 GLN A N 1
ATOM 6921 C CA . GLN A 1 873 ? 7.368 1.607 -3.533 1.00 48.66 873 GLN A CA 1
ATOM 6922 C C . GLN A 1 873 ? 8.733 1.328 -4.168 1.00 48.66 873 GLN A C 1
ATOM 6924 O O . GLN A 1 873 ? 9.626 2.173 -4.175 1.00 48.66 873 GLN A O 1
ATOM 6929 N N . TYR A 1 874 ? 8.902 0.118 -4.685 1.00 54.56 874 TYR A N 1
ATOM 6930 C CA . TYR A 1 874 ? 10.068 -0.287 -5.438 1.00 54.56 874 TYR A CA 1
ATOM 6931 C C . TYR A 1 874 ? 10.022 0.419 -6.791 1.00 54.56 874 TYR A C 1
ATOM 6933 O O . TYR A 1 874 ? 9.475 -0.071 -7.777 1.00 54.56 874 TYR A O 1
ATOM 6941 N N . THR A 1 875 ? 10.547 1.636 -6.782 1.00 52.53 875 THR A N 1
ATOM 6942 C CA . THR A 1 875 ? 10.724 2.507 -7.944 1.00 52.53 875 THR A CA 1
ATOM 6943 C C . THR A 1 875 ? 12.095 2.333 -8.576 1.00 52.53 875 THR A C 1
ATOM 6945 O O . THR A 1 875 ? 12.335 2.858 -9.662 1.00 52.53 875 THR A O 1
ATOM 6948 N N . ASP A 1 876 ? 12.980 1.572 -7.924 1.00 56.91 876 ASP A N 1
ATOM 6949 C CA . ASP A 1 876 ? 14.243 1.174 -8.514 1.00 56.91 876 ASP A CA 1
ATOM 6950 C C . ASP A 1 876 ? 13.976 0.517 -9.858 1.00 56.91 876 ASP A C 1
ATOM 6952 O O . ASP A 1 876 ? 13.047 -0.279 -10.035 1.00 56.91 876 ASP A O 1
ATOM 6956 N N . LYS A 1 877 ? 14.845 0.832 -10.811 1.00 49.22 877 LYS A N 1
ATOM 6957 C CA . LYS A 1 877 ? 14.812 0.243 -12.137 1.00 49.22 877 LYS A CA 1
ATOM 6958 C C . LYS A 1 877 ? 14.676 -1.267 -12.046 1.00 49.22 877 LYS A C 1
ATOM 6960 O O . LYS A 1 877 ? 15.616 -1.970 -11.663 1.00 49.22 877 LYS A O 1
ATOM 6965 N N . LEU A 1 878 ? 13.523 -1.755 -12.484 1.00 51.59 878 LEU A N 1
ATOM 6966 C CA . LEU A 1 878 ? 13.267 -3.176 -12.606 1.00 51.59 878 LEU A CA 1
ATOM 6967 C C . LEU A 1 878 ? 14.359 -3.755 -13.515 1.00 51.59 878 LEU A C 1
ATOM 6969 O O . LEU A 1 878 ? 14.578 -3.268 -14.630 1.00 51.59 878 LEU A O 1
ATOM 6973 N N . LYS A 1 879 ? 15.087 -4.768 -13.039 1.00 49.97 879 LYS A N 1
ATOM 6974 C CA . LYS A 1 879 ? 16.223 -5.378 -13.753 1.00 49.97 879 LYS A CA 1
ATOM 6975 C C . LYS A 1 879 ? 16.063 -6.885 -13.869 1.00 49.97 879 LYS A C 1
ATOM 6977 O O . LYS A 1 879 ? 15.358 -7.511 -13.080 1.00 49.97 879 LYS A O 1
ATOM 6982 N N . GLY A 1 880 ? 16.751 -7.444 -14.865 1.00 75.56 880 GLY A N 1
ATOM 6983 C CA . GLY A 1 880 ? 16.846 -8.885 -15.081 1.00 75.56 880 GLY A CA 1
ATOM 6984 C C . GLY A 1 880 ? 15.478 -9.556 -15.101 1.00 75.56 880 GLY A C 1
ATOM 6985 O O . GLY A 1 880 ? 14.559 -9.090 -15.775 1.00 75.56 880 GLY A O 1
ATOM 6986 N N . PHE A 1 881 ? 15.363 -10.633 -14.334 1.00 71.69 881 PHE A N 1
ATOM 6987 C CA . PHE A 1 881 ? 14.146 -11.416 -14.220 1.00 71.69 881 PHE A CA 1
ATOM 6988 C C . PHE A 1 881 ? 12.940 -10.581 -13.751 1.00 71.69 881 PHE A C 1
ATOM 6990 O O . PHE A 1 881 ? 11.930 -10.546 -14.444 1.00 71.69 881 PHE A O 1
ATOM 6997 N N . THR A 1 882 ? 13.072 -9.793 -12.676 1.00 66.94 882 THR A N 1
ATOM 6998 C CA . THR A 1 882 ? 11.981 -8.960 -12.130 1.00 66.94 882 THR A CA 1
ATOM 6999 C C . THR A 1 882 ? 11.423 -7.965 -13.155 1.00 66.94 882 THR A C 1
ATOM 7001 O O . THR A 1 882 ? 10.210 -7.818 -13.259 1.00 66.94 882 THR A O 1
ATOM 7004 N N . LYS A 1 883 ? 12.275 -7.330 -13.980 1.00 78.44 883 LYS A N 1
ATOM 7005 C CA . LYS A 1 883 ? 11.809 -6.465 -15.087 1.00 78.44 883 LYS A CA 1
ATOM 7006 C C . LYS A 1 883 ? 10.948 -7.230 -16.067 1.00 78.44 883 LYS A C 1
ATOM 7008 O O . LYS A 1 883 ? 9.875 -6.778 -16.439 1.00 78.44 883 LYS A O 1
ATOM 7013 N N . LYS A 1 884 ? 11.470 -8.364 -16.527 1.00 79.88 884 LYS A N 1
ATOM 7014 C CA . LYS A 1 884 ? 10.817 -9.169 -17.547 1.00 79.88 884 LYS A CA 1
ATOM 7015 C C . LYS A 1 884 ? 9.483 -9.695 -17.019 1.00 79.88 884 LYS A C 1
ATOM 7017 O O . LYS A 1 884 ? 8.527 -9.684 -17.779 1.00 79.88 884 LYS A O 1
ATOM 7022 N N . VAL A 1 885 ? 9.416 -10.057 -15.734 1.00 77.56 885 VAL A N 1
ATOM 7023 C CA . VAL A 1 885 ? 8.187 -10.509 -15.071 1.00 77.56 885 VAL A CA 1
ATOM 7024 C C . VAL A 1 885 ? 7.168 -9.384 -15.064 1.00 77.56 885 VAL A C 1
ATOM 7026 O O . VAL A 1 885 ? 6.077 -9.564 -15.581 1.00 77.56 885 VAL A O 1
ATOM 7029 N N . VAL A 1 886 ? 7.531 -8.196 -14.579 1.00 77.06 886 VAL A N 1
ATOM 7030 C CA . VAL A 1 886 ? 6.599 -7.060 -14.531 1.00 77.06 886 VAL A CA 1
ATOM 7031 C C . VAL A 1 886 ? 6.141 -6.648 -15.926 1.00 77.06 886 VAL A C 1
ATOM 7033 O O . VAL A 1 886 ? 4.945 -6.499 -16.140 1.00 77.06 886 VAL A O 1
ATOM 7036 N N . SER A 1 887 ? 7.053 -6.560 -16.899 1.00 82.19 887 SER A N 1
ATOM 7037 C CA . SER A 1 887 ? 6.694 -6.250 -18.288 1.00 82.19 887 SER A CA 1
ATOM 7038 C C . SER A 1 887 ? 5.798 -7.317 -18.914 1.00 82.19 887 SER A C 1
ATOM 7040 O O . SER A 1 887 ? 4.916 -6.991 -19.702 1.00 82.19 887 SER A O 1
ATOM 7042 N N . ALA A 1 888 ? 6.003 -8.588 -18.572 1.00 80.56 888 ALA A N 1
ATOM 7043 C CA . ALA A 1 888 ? 5.125 -9.654 -19.018 1.00 80.56 888 ALA A CA 1
ATOM 7044 C C . ALA A 1 888 ? 3.751 -9.560 -18.345 1.00 80.56 888 ALA A C 1
ATOM 7046 O O . ALA A 1 888 ? 2.749 -9.572 -19.048 1.00 80.56 888 ALA A O 1
ATOM 7047 N N . LEU A 1 889 ? 3.683 -9.340 -17.030 1.00 82.25 889 LEU A N 1
ATOM 7048 C CA . LEU A 1 889 ? 2.436 -9.114 -16.291 1.00 82.25 889 LEU A CA 1
ATOM 7049 C C . LEU A 1 889 ? 1.676 -7.866 -16.776 1.00 82.25 889 LEU A C 1
ATOM 7051 O O . LEU A 1 889 ? 0.448 -7.863 -16.789 1.00 82.25 889 LEU A O 1
ATOM 7055 N N . ASP A 1 890 ? 2.379 -6.804 -17.185 1.00 82.62 890 ASP A N 1
ATOM 7056 C CA . ASP A 1 890 ? 1.802 -5.604 -17.814 1.00 82.62 890 ASP A CA 1
ATOM 7057 C C . ASP A 1 890 ? 1.140 -5.917 -19.161 1.00 82.62 890 ASP A C 1
ATOM 7059 O O . ASP A 1 890 ? 0.148 -5.291 -19.520 1.00 82.62 890 ASP A O 1
ATOM 7063 N N . VAL A 1 891 ? 1.687 -6.859 -19.932 1.00 85.12 891 VAL A N 1
ATOM 7064 C CA . VAL A 1 891 ? 1.109 -7.283 -21.215 1.00 85.12 891 VAL A CA 1
ATOM 7065 C C . VAL A 1 891 ? -0.029 -8.272 -20.989 1.00 85.12 891 VAL A C 1
ATOM 7067 O O . VAL A 1 891 ? -1.083 -8.118 -21.592 1.00 85.12 891 VAL A O 1
ATOM 7070 N N . ILE A 1 892 ? 0.149 -9.241 -20.091 1.00 87.06 892 ILE A N 1
ATOM 7071 C CA . ILE A 1 892 ? -0.852 -10.259 -19.751 1.00 87.06 892 ILE A CA 1
ATOM 7072 C C . ILE A 1 892 ? -2.135 -9.602 -19.240 1.00 87.06 892 ILE A C 1
ATOM 7074 O O . ILE A 1 892 ? -3.214 -9.925 -19.728 1.00 87.06 892 ILE A O 1
ATOM 7078 N N . ARG A 1 893 ? -2.032 -8.612 -18.340 1.00 83.94 893 ARG A N 1
ATOM 7079 C CA . ARG A 1 893 ? -3.206 -7.918 -17.783 1.00 83.94 893 ARG A CA 1
ATOM 7080 C C . ARG A 1 893 ? -4.004 -7.088 -18.799 1.00 83.94 893 ARG A C 1
ATOM 7082 O O . ARG A 1 893 ? -5.062 -6.579 -18.452 1.00 83.94 893 ARG A O 1
ATOM 7089 N N . LYS A 1 894 ? -3.507 -6.893 -20.029 1.00 82.06 894 LYS A N 1
ATOM 7090 C CA . LYS A 1 894 ? -4.267 -6.202 -21.091 1.00 82.06 894 LYS A CA 1
ATOM 7091 C C . LYS A 1 894 ? -5.356 -7.091 -21.688 1.00 82.06 894 LYS A C 1
ATOM 7093 O O . LYS A 1 894 ? -6.342 -6.575 -22.208 1.00 82.06 894 LYS A O 1
ATOM 7098 N N . GLY A 1 895 ? -5.183 -8.412 -21.619 1.00 79.69 895 GLY A N 1
ATOM 7099 C CA . GLY A 1 895 ? -6.244 -9.361 -21.930 1.00 79.69 895 GLY A CA 1
ATOM 7100 C C . GLY A 1 895 ? -7.109 -9.603 -20.699 1.00 79.69 895 GLY A C 1
ATOM 7101 O O . GLY A 1 895 ? -6.585 -9.739 -19.595 1.00 79.69 895 GLY A O 1
ATOM 7102 N N . THR A 1 896 ? -8.427 -9.671 -20.873 1.00 75.75 896 THR A N 1
ATOM 7103 C CA . THR A 1 896 ? -9.373 -9.935 -19.777 1.00 75.75 896 THR A CA 1
ATOM 7104 C C . THR A 1 896 ? -9.103 -11.276 -19.094 1.00 75.75 896 THR A C 1
ATOM 7106 O O . THR A 1 896 ? -9.196 -11.354 -17.873 1.00 75.75 896 THR A O 1
ATOM 7109 N N . GLU A 1 897 ? -8.681 -12.292 -19.853 1.00 86.62 897 GLU A N 1
ATOM 7110 C CA . GLU A 1 897 ? -8.307 -13.606 -19.309 1.00 86.62 897 GLU A CA 1
ATOM 7111 C C . GLU A 1 897 ? -7.077 -13.495 -18.393 1.00 86.62 897 GLU A C 1
ATOM 7113 O O . GLU A 1 897 ? -7.038 -14.037 -17.290 1.00 86.62 897 GLU A O 1
ATOM 7118 N N . GLY A 1 898 ? -6.078 -12.721 -18.826 1.00 81.00 898 GLY A N 1
ATOM 7119 C CA . GLY A 1 898 ? -4.851 -12.495 -18.069 1.00 81.00 898 GLY A CA 1
ATOM 7120 C C . GLY A 1 898 ? -5.047 -11.584 -16.855 1.00 81.00 898 GLY A C 1
ATOM 7121 O O . GLY A 1 898 ? -4.441 -11.820 -15.812 1.00 81.00 898 GLY A O 1
ATOM 7122 N N . ALA A 1 899 ? -5.907 -10.567 -16.958 1.00 73.06 899 ALA A N 1
ATOM 7123 C CA . ALA A 1 899 ? -6.252 -9.678 -15.850 1.00 73.06 899 ALA A CA 1
ATOM 7124 C C . ALA A 1 899 ? -7.001 -10.421 -14.737 1.00 73.06 899 ALA A C 1
ATOM 7126 O O . ALA A 1 899 ? -6.645 -10.279 -13.569 1.00 73.06 899 ALA A O 1
ATOM 7127 N N . SER A 1 900 ? -7.988 -11.245 -15.105 1.00 78.62 900 SER A N 1
ATOM 7128 C CA . SER A 1 900 ? -8.741 -12.070 -14.156 1.00 78.62 900 SER A CA 1
ATOM 7129 C C . SER A 1 900 ? -7.825 -13.058 -13.439 1.00 78.62 900 SER A C 1
ATOM 7131 O O . SER A 1 900 ? -7.866 -13.149 -12.217 1.00 78.62 900 SER A O 1
ATOM 7133 N N . MET A 1 901 ? -6.950 -13.742 -14.186 1.00 91.75 901 MET A N 1
ATOM 7134 C CA . MET A 1 901 ? -5.943 -14.635 -13.613 1.00 91.75 901 MET A CA 1
ATOM 7135 C C . MET A 1 901 ? -5.054 -13.909 -12.596 1.00 91.75 901 MET A C 1
ATOM 7137 O O . MET A 1 901 ? -4.868 -14.401 -11.490 1.00 91.75 901 MET A O 1
ATOM 7141 N N . ILE A 1 902 ? -4.499 -12.745 -12.954 1.00 80.50 902 ILE A N 1
ATOM 7142 C CA . ILE A 1 902 ? -3.617 -11.982 -12.060 1.00 80.50 902 ILE A CA 1
ATOM 7143 C C . ILE A 1 902 ? -4.371 -11.545 -10.801 1.00 80.50 902 ILE A C 1
ATOM 7145 O O . ILE A 1 902 ? -3.880 -11.779 -9.704 1.00 80.50 902 ILE A O 1
ATOM 7149 N N . SER A 1 903 ? -5.566 -10.970 -10.948 1.00 72.62 903 SER A N 1
ATOM 7150 C CA . SER A 1 903 ? -6.385 -10.512 -9.819 1.00 72.62 903 SER A CA 1
ATOM 7151 C C . SER A 1 903 ? -6.736 -11.652 -8.860 1.00 72.62 903 SER A C 1
ATOM 7153 O O . SER A 1 903 ? -6.654 -11.491 -7.642 1.00 72.62 903 SER A O 1
ATOM 7155 N N . GLU A 1 904 ? -7.051 -12.832 -9.387 1.00 79.38 904 GLU A N 1
ATOM 7156 C CA . GLU A 1 904 ? -7.350 -14.001 -8.566 1.00 79.38 904 GLU A CA 1
ATOM 7157 C C . GLU A 1 904 ? -6.112 -14.550 -7.855 1.00 79.38 904 GLU A C 1
ATOM 7159 O O . GLU A 1 904 ? -6.149 -14.803 -6.654 1.00 79.38 904 GLU A O 1
ATOM 7164 N N . LEU A 1 905 ? -4.983 -14.675 -8.556 1.00 77.44 905 LEU A N 1
ATOM 7165 C CA . LEU A 1 905 ? -3.727 -15.084 -7.925 1.00 77.44 905 LEU A CA 1
ATOM 7166 C C . LEU A 1 905 ? -3.270 -14.067 -6.862 1.00 77.44 905 LEU A C 1
ATOM 7168 O O . LEU A 1 905 ? -2.641 -14.459 -5.883 1.00 77.44 905 LEU A O 1
ATOM 7172 N N . GLN A 1 906 ? -3.600 -12.779 -7.025 1.00 65.12 906 GLN A N 1
ATOM 7173 C CA . GLN A 1 906 ? -3.301 -11.724 -6.052 1.00 65.12 906 GLN A CA 1
ATOM 7174 C C . GLN A 1 906 ? -4.242 -11.722 -4.836 1.00 65.12 906 GLN A C 1
ATOM 7176 O O . GLN A 1 906 ? -3.807 -11.445 -3.720 1.00 65.12 906 GLN A O 1
ATOM 7181 N N . SER A 1 907 ? -5.522 -12.022 -5.036 1.00 55.25 907 SER A N 1
ATOM 7182 C CA . SER A 1 907 ? -6.514 -12.115 -3.955 1.00 55.25 907 SER A CA 1
ATOM 7183 C C . SER A 1 907 ? -6.511 -13.477 -3.250 1.00 55.25 907 SER A C 1
ATOM 7185 O O . SER A 1 907 ? -7.133 -13.622 -2.198 1.00 55.25 907 SER A O 1
ATOM 7187 N N . SER A 1 908 ? -5.788 -14.462 -3.793 1.00 70.38 908 SER A N 1
ATOM 7188 C CA . SER A 1 908 ? -5.686 -15.808 -3.235 1.00 70.38 908 SER A CA 1
ATOM 7189 C C . SER A 1 908 ? -4.985 -15.847 -1.871 1.00 70.38 908 SER A C 1
ATOM 7191 O O . SER A 1 908 ? -4.013 -15.136 -1.607 1.00 70.38 908 SER A O 1
ATOM 7193 N N . SER A 1 909 ? -5.445 -16.758 -1.008 1.00 51.09 909 SER A N 1
ATOM 7194 C CA . SER A 1 909 ? -4.748 -17.157 0.221 1.00 51.09 909 SER A CA 1
ATOM 7195 C C . SER A 1 909 ? -3.499 -18.004 -0.049 1.00 51.09 909 SER A C 1
ATOM 7197 O O . SER A 1 909 ? -2.665 -18.174 0.841 1.00 51.09 909 SER A O 1
ATOM 7199 N N . ASN A 1 910 ? -3.360 -18.547 -1.263 1.00 65.94 910 ASN A N 1
ATOM 7200 C CA . ASN A 1 910 ? -2.212 -19.334 -1.685 1.00 65.94 910 ASN A CA 1
ATOM 7201 C C . ASN A 1 910 ? -1.071 -18.441 -2.177 1.00 65.94 910 ASN A C 1
ATOM 7203 O O . ASN A 1 910 ? -1.267 -17.480 -2.916 1.00 65.94 910 ASN A O 1
ATOM 7207 N N . ASN A 1 911 ? 0.157 -18.794 -1.796 1.00 64.19 911 ASN A N 1
ATOM 7208 C CA . ASN A 1 911 ? 1.335 -18.038 -2.205 1.00 64.19 911 ASN A CA 1
ATOM 7209 C C . ASN A 1 911 ? 1.794 -18.453 -3.608 1.00 64.19 911 ASN A C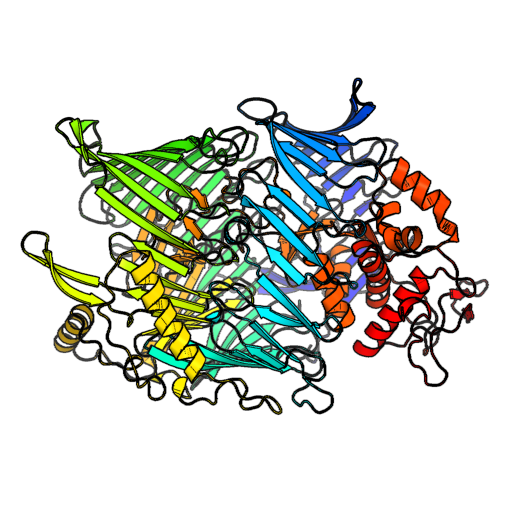 1
ATOM 7211 O O . ASN A 1 911 ? 2.142 -19.616 -3.838 1.00 64.19 911 ASN A O 1
ATOM 7215 N N . PHE A 1 912 ? 1.877 -17.477 -4.511 1.00 76.50 912 PHE A N 1
ATOM 7216 C CA . PHE A 1 912 ? 2.442 -17.641 -5.847 1.00 76.50 912 PHE A CA 1
ATOM 7217 C C . PHE A 1 912 ? 3.734 -16.857 -5.963 1.00 76.50 912 PHE A C 1
ATOM 7219 O O . PHE A 1 912 ? 3.769 -15.646 -5.759 1.00 76.50 912 PHE A O 1
ATOM 7226 N N . VAL A 1 913 ? 4.811 -17.558 -6.303 1.00 74.94 913 VAL A N 1
ATOM 7227 C CA . VAL A 1 913 ? 6.128 -16.943 -6.436 1.00 74.94 913 VAL A CA 1
ATOM 7228 C C . VAL A 1 913 ? 6.614 -17.125 -7.859 1.00 74.94 913 VAL A C 1
ATOM 7230 O O . VAL A 1 913 ? 6.792 -18.246 -8.322 1.00 74.94 913 VAL A O 1
ATOM 7233 N N . ILE A 1 914 ? 6.861 -16.023 -8.556 1.00 80.75 914 ILE A N 1
ATOM 7234 C CA . ILE A 1 914 ? 7.453 -16.064 -9.892 1.00 80.75 914 ILE A CA 1
ATOM 7235 C C . ILE A 1 914 ? 8.977 -16.093 -9.735 1.00 80.75 914 ILE A C 1
ATOM 7237 O O . ILE A 1 914 ? 9.545 -15.177 -9.142 1.00 80.75 914 ILE A O 1
ATOM 7241 N N . LYS A 1 915 ? 9.647 -17.132 -10.252 1.00 84.44 915 LYS A N 1
ATOM 7242 C CA . LYS A 1 915 ? 11.107 -17.326 -10.169 1.00 84.44 915 LYS A CA 1
ATOM 7243 C C . LYS A 1 915 ? 11.729 -17.613 -11.531 1.00 84.44 915 LYS A C 1
ATOM 7245 O O . LYS A 1 915 ? 11.105 -18.172 -12.425 1.00 84.44 915 LYS A O 1
ATOM 7250 N N . ASP A 1 916 ? 12.989 -17.223 -11.679 1.00 79.31 916 ASP A N 1
ATOM 7251 C CA . ASP A 1 916 ? 13.766 -17.513 -12.883 1.00 79.31 916 ASP A CA 1
ATOM 7252 C C . ASP A 1 916 ? 14.053 -19.018 -12.960 1.00 79.31 916 ASP A C 1
ATOM 7254 O O . ASP A 1 916 ? 14.481 -19.615 -11.966 1.00 79.31 916 ASP A O 1
ATOM 7258 N N . GLY A 1 917 ? 13.812 -19.631 -14.116 1.00 80.94 917 GLY A N 1
ATOM 7259 C CA . GLY A 1 917 ? 13.976 -21.070 -14.323 1.00 80.94 917 GLY A CA 1
ATOM 7260 C C . GLY A 1 917 ? 13.531 -21.517 -15.715 1.00 80.94 917 GLY A C 1
ATOM 7261 O O . GLY A 1 917 ? 13.270 -20.688 -16.582 1.00 80.94 917 GLY A O 1
ATOM 7262 N N . ALA A 1 918 ? 13.461 -22.830 -15.949 1.00 80.62 918 ALA A N 1
ATOM 7263 C CA . ALA A 1 918 ? 12.755 -23.346 -17.124 1.00 80.62 918 ALA A CA 1
ATOM 7264 C C . ALA A 1 918 ? 11.272 -22.949 -17.024 1.00 80.62 918 ALA A C 1
ATOM 7266 O O . ALA A 1 918 ? 10.775 -22.850 -15.908 1.00 80.62 918 ALA A O 1
ATOM 7267 N N . SER A 1 919 ? 10.591 -22.680 -18.144 1.00 84.62 919 SER A N 1
ATOM 7268 C CA . SER A 1 919 ? 9.144 -22.414 -18.113 1.00 84.62 919 SER A CA 1
ATOM 7269 C C . SER A 1 919 ? 8.435 -23.683 -17.662 1.00 84.62 919 SER A C 1
ATOM 7271 O O . SER A 1 919 ? 8.356 -24.655 -18.411 1.00 84.62 919 SER A O 1
ATOM 7273 N N . GLU A 1 920 ? 8.069 -23.691 -16.389 1.00 90.38 920 GLU A N 1
ATOM 7274 C CA . GLU A 1 920 ? 7.333 -24.751 -15.729 1.00 90.38 920 GLU A CA 1
ATOM 7275 C C . GLU A 1 920 ? 6.676 -24.177 -14.473 1.00 90.38 920 GLU A C 1
ATOM 7277 O O . GLU A 1 920 ? 7.293 -23.483 -13.658 1.00 90.38 920 GLU A O 1
ATOM 7282 N N . PHE A 1 921 ? 5.416 -24.505 -14.262 1.00 93.31 921 PHE A N 1
ATOM 7283 C CA . PHE A 1 921 ? 4.795 -24.320 -12.970 1.00 93.31 921 PHE A CA 1
ATOM 7284 C C . PHE A 1 921 ? 5.105 -25.516 -12.068 1.00 93.31 921 PHE A C 1
ATOM 7286 O O . PHE A 1 921 ? 4.903 -26.668 -12.450 1.00 93.31 921 PHE A O 1
ATOM 7293 N N . LYS A 1 922 ? 5.594 -25.232 -10.857 1.00 91.94 922 LYS A N 1
ATOM 7294 C CA . LYS A 1 922 ? 5.705 -26.216 -9.780 1.00 91.94 922 LYS A CA 1
ATOM 7295 C C . LYS A 1 922 ? 4.781 -25.827 -8.660 1.00 91.94 922 LYS A C 1
ATOM 7297 O O . LYS A 1 922 ? 5.040 -24.888 -7.905 1.00 91.94 922 LYS A O 1
ATOM 7302 N N . GLU A 1 923 ? 3.723 -26.586 -8.533 1.00 85.50 923 GLU A N 1
ATOM 7303 C CA . GLU A 1 923 ? 2.841 -26.525 -7.399 1.00 85.50 923 GLU A CA 1
ATOM 7304 C C . GLU A 1 923 ? 3.589 -26.750 -6.076 1.00 85.50 923 GLU A C 1
ATOM 7306 O O . GLU A 1 923 ? 4.503 -27.568 -5.970 1.00 85.50 923 GLU A O 1
ATOM 7311 N N . SER A 1 924 ? 3.209 -26.000 -5.042 1.00 76.06 924 SER A N 1
ATOM 7312 C CA . SER A 1 924 ? 3.741 -26.163 -3.684 1.00 76.06 924 SER A CA 1
ATOM 7313 C C . SER A 1 924 ? 3.134 -27.363 -2.948 1.00 76.06 924 SER A C 1
ATOM 7315 O O . SER A 1 924 ? 3.580 -27.708 -1.849 1.00 76.06 924 SER A O 1
ATOM 7317 N N . ASN A 1 925 ? 2.106 -27.976 -3.535 1.00 83.88 925 ASN A N 1
ATOM 7318 C CA . ASN A 1 925 ? 1.490 -29.227 -3.136 1.00 83.88 925 ASN A CA 1
ATOM 7319 C C . ASN A 1 925 ? 0.871 -29.904 -4.379 1.00 83.88 925 ASN A C 1
ATOM 7321 O O . ASN A 1 925 ? -0.204 -29.511 -4.834 1.00 83.88 925 ASN A O 1
ATOM 7325 N N . ALA A 1 926 ? 1.547 -30.935 -4.909 1.00 81.00 926 ALA A N 1
ATOM 7326 C CA . ALA A 1 926 ? 1.076 -31.765 -6.032 1.00 81.00 926 ALA A CA 1
ATOM 7327 C C . ALA A 1 926 ? -0.355 -32.240 -5.818 1.00 81.00 926 ALA A C 1
ATOM 7329 O O . ALA A 1 926 ? -1.221 -32.129 -6.679 1.00 81.00 926 ALA A O 1
ATOM 7330 N N . THR A 1 927 ? -0.629 -32.716 -4.620 1.00 77.69 927 THR A N 1
ATOM 7331 C CA . THR A 1 927 ? -1.888 -33.358 -4.311 1.00 77.69 927 THR A CA 1
ATOM 7332 C C . THR A 1 927 ? -3.062 -32.388 -4.384 1.00 77.69 927 THR A C 1
ATOM 7334 O O . THR A 1 927 ? -4.071 -32.711 -5.004 1.00 77.69 927 THR A O 1
ATOM 7337 N N . LYS A 1 928 ? -2.894 -31.174 -3.850 1.00 79.69 928 LYS A N 1
ATOM 7338 C CA . LYS A 1 928 ? -3.884 -30.099 -3.979 1.00 79.69 928 LYS A CA 1
ATOM 7339 C C . LYS A 1 928 ? -3.977 -29.549 -5.391 1.00 79.69 928 LYS A C 1
ATOM 7341 O O . LYS A 1 928 ? -5.064 -29.314 -5.882 1.00 79.69 928 LYS A O 1
ATOM 7346 N N . ALA A 1 929 ? -2.864 -29.394 -6.100 1.00 83.50 929 ALA A N 1
ATOM 7347 C CA . ALA A 1 929 ? -2.934 -28.902 -7.472 1.00 83.50 929 ALA A CA 1
ATOM 7348 C C . ALA A 1 929 ? -3.759 -29.834 -8.375 1.00 83.50 929 ALA A C 1
ATOM 7350 O O . ALA A 1 929 ? -4.562 -29.343 -9.161 1.00 83.50 929 ALA A O 1
ATOM 7351 N N . TYR A 1 930 ? -3.602 -31.158 -8.216 1.00 86.00 930 TYR A N 1
ATOM 7352 C CA . TYR A 1 930 ? -4.351 -32.195 -8.944 1.00 86.00 930 TYR A CA 1
ATOM 7353 C C . TYR A 1 930 ? -5.633 -32.655 -8.220 1.00 86.00 930 TYR A C 1
ATOM 7355 O O . TYR A 1 930 ? -6.199 -33.702 -8.555 1.00 86.00 930 TYR A O 1
ATOM 7363 N N . ALA A 1 931 ? -6.097 -31.876 -7.242 1.00 82.75 931 ALA A N 1
ATOM 7364 C CA . ALA A 1 931 ? -7.273 -32.107 -6.410 1.00 82.75 931 ALA A CA 1
ATOM 7365 C C . ALA A 1 931 ? -8.472 -32.647 -7.197 1.00 82.75 931 ALA A C 1
ATOM 7367 O O . ALA A 1 931 ? -8.920 -33.779 -7.001 1.00 82.75 931 ALA A O 1
ATOM 7368 N N . GLN A 1 932 ? -8.954 -31.869 -8.160 1.00 81.56 932 GLN A N 1
ATOM 7369 C CA . GLN A 1 932 ? -10.141 -32.170 -8.945 1.00 81.56 932 GLN A CA 1
ATOM 7370 C C . GLN A 1 932 ? -9.951 -33.415 -9.823 1.00 81.56 932 GLN A C 1
ATOM 7372 O O . GLN A 1 932 ? -10.884 -34.212 -9.959 1.00 81.56 932 GLN A O 1
ATOM 7377 N N . GLN A 1 933 ? -8.753 -33.627 -10.388 1.00 82.56 933 GLN A N 1
ATOM 7378 C CA . GLN A 1 933 ? -8.425 -34.850 -11.130 1.00 82.56 933 GLN A CA 1
ATOM 7379 C C . GLN A 1 933 ? -8.588 -36.069 -10.223 1.00 82.56 933 GLN A C 1
ATOM 7381 O O . GLN A 1 933 ? -9.250 -37.032 -10.599 1.00 82.56 933 GLN A O 1
ATOM 7386 N N . ILE A 1 934 ? -7.996 -36.031 -9.033 1.00 83.62 934 ILE A N 1
ATOM 7387 C CA . ILE A 1 934 ? -8.009 -37.167 -8.113 1.00 83.62 934 ILE A CA 1
ATOM 7388 C C . ILE A 1 934 ? -9.426 -37.402 -7.575 1.00 83.62 934 ILE A C 1
ATOM 7390 O O . ILE A 1 934 ? -9.848 -38.542 -7.383 1.00 83.62 934 ILE A O 1
ATOM 7394 N N . GLN A 1 935 ? -10.194 -36.335 -7.364 1.00 78.88 935 GLN A N 1
ATOM 7395 C CA . GLN A 1 935 ? -11.529 -36.427 -6.789 1.00 78.88 935 GLN A CA 1
ATOM 7396 C C . GLN A 1 935 ? -12.596 -36.936 -7.743 1.00 78.88 935 GLN A C 1
ATOM 7398 O O . GLN A 1 935 ? -13.482 -37.676 -7.300 1.00 78.88 935 GLN A O 1
ATOM 7403 N N . ASN A 1 936 ? -12.515 -36.540 -9.009 1.00 76.25 936 ASN A N 1
ATOM 7404 C CA . ASN A 1 936 ? -13.577 -36.757 -9.986 1.00 76.25 936 ASN A CA 1
ATOM 7405 C C . ASN A 1 936 ? -13.229 -37.839 -11.017 1.00 76.25 936 ASN A C 1
ATOM 7407 O O . ASN A 1 936 ? -14.066 -38.153 -11.862 1.00 76.25 936 ASN A O 1
ATOM 7411 N N . ASP A 1 937 ? -12.023 -38.420 -10.967 1.00 76.19 937 ASP A N 1
ATOM 7412 C CA . ASP A 1 937 ? -11.629 -39.547 -11.814 1.00 76.19 937 ASP A CA 1
ATOM 7413 C C . ASP A 1 937 ? -11.909 -40.900 -11.129 1.00 76.19 937 ASP A C 1
ATOM 7415 O O . ASP A 1 937 ? -11.256 -41.238 -10.136 1.00 76.19 937 ASP A O 1
ATOM 7419 N N . PRO A 1 938 ? -12.821 -41.728 -11.673 1.00 73.25 938 PRO A N 1
ATOM 7420 C CA . PRO A 1 938 ? -13.081 -43.072 -11.157 1.00 73.25 938 PRO A CA 1
ATOM 7421 C C . PRO A 1 938 ? -11.851 -43.994 -11.182 1.00 73.25 938 PRO A C 1
ATOM 7423 O O . PRO A 1 938 ? -11.781 -44.958 -10.427 1.00 73.25 938 PRO A O 1
ATOM 7426 N N . SER A 1 939 ? -10.861 -43.729 -12.040 1.00 73.19 939 SER A N 1
ATOM 7427 C CA . SER A 1 939 ? -9.610 -44.499 -12.072 1.00 73.19 939 SER A CA 1
ATOM 7428 C C . SER A 1 939 ? -8.625 -44.092 -10.971 1.00 73.19 939 SER A C 1
ATOM 7430 O O . SER A 1 939 ? -7.778 -44.894 -10.580 1.00 73.19 939 SER A O 1
ATOM 7432 N N . ALA A 1 940 ? -8.772 -42.886 -10.415 1.00 75.88 940 ALA A N 1
ATOM 7433 C CA . ALA A 1 940 ? -7.976 -42.407 -9.294 1.00 75.88 940 ALA A CA 1
ATOM 7434 C C . ALA A 1 940 ? -8.597 -42.777 -7.939 1.00 75.88 940 ALA A C 1
ATOM 7436 O O . ALA A 1 940 ? -8.049 -42.391 -6.916 1.00 75.88 940 ALA A O 1
ATOM 7437 N N . THR A 1 941 ? -9.701 -43.537 -7.880 1.00 75.94 941 THR A N 1
ATOM 7438 C CA . THR A 1 941 ? -10.426 -43.819 -6.625 1.00 75.94 941 THR A CA 1
ATOM 7439 C C . THR A 1 941 ? -9.551 -44.447 -5.540 1.00 75.94 941 THR A C 1
ATOM 7441 O O . THR A 1 941 ? -9.625 -44.008 -4.400 1.00 75.94 941 THR A O 1
ATOM 7444 N N . ALA A 1 942 ? -8.651 -45.376 -5.874 1.00 69.00 942 ALA A N 1
ATOM 7445 C CA . ALA A 1 942 ? -7.726 -45.947 -4.890 1.00 69.00 942 ALA A CA 1
ATOM 7446 C C . ALA A 1 942 ? -6.662 -44.937 -4.419 1.00 69.00 942 ALA A C 1
ATOM 7448 O O . ALA A 1 942 ? -6.266 -44.948 -3.258 1.00 69.00 942 ALA A O 1
ATOM 7449 N N . GLN A 1 943 ? -6.212 -44.040 -5.305 1.00 79.81 943 GLN A N 1
ATOM 7450 C CA . GLN A 1 943 ? -5.307 -42.949 -4.945 1.00 79.81 943 GLN A CA 1
ATOM 7451 C C . GLN A 1 943 ? -6.042 -41.930 -4.072 1.00 79.81 943 GLN A C 1
ATOM 7453 O O . GLN A 1 943 ? -5.535 -41.571 -3.022 1.00 79.81 943 GLN A O 1
ATOM 7458 N N . LYS A 1 944 ? -7.258 -41.531 -4.447 1.00 80.94 944 LYS A N 1
ATOM 7459 C CA . LYS A 1 944 ? -8.154 -40.684 -3.662 1.00 80.94 944 LYS A CA 1
ATOM 7460 C C . LYS A 1 944 ? -8.383 -41.279 -2.279 1.00 80.94 944 LYS A C 1
ATOM 7462 O O . LYS A 1 944 ? -8.152 -40.589 -1.304 1.00 80.94 944 LYS A O 1
ATOM 7467 N N . GLU A 1 945 ? -8.758 -42.550 -2.171 1.00 74.25 945 GLU A N 1
ATOM 7468 C CA . GLU A 1 945 ? -8.934 -43.231 -0.884 1.00 74.25 945 GLU A CA 1
ATOM 7469 C C . GLU A 1 945 ? -7.630 -43.311 -0.092 1.00 74.25 945 GLU A C 1
ATOM 7471 O O . GLU A 1 945 ? -7.633 -43.029 1.098 1.00 74.25 945 GLU A O 1
ATOM 7476 N N . ALA A 1 946 ? -6.499 -43.640 -0.719 1.00 68.31 946 ALA A N 1
ATOM 7477 C CA . ALA A 1 946 ? -5.208 -43.691 -0.034 1.00 68.31 946 ALA A CA 1
ATOM 7478 C C . ALA A 1 946 ? -4.753 -42.314 0.463 1.00 68.31 946 ALA A C 1
ATOM 7480 O O . ALA A 1 946 ? -4.124 -42.219 1.514 1.00 68.31 946 ALA A O 1
ATOM 7481 N N . LEU A 1 947 ? -5.057 -41.263 -0.294 1.00 70.00 947 LEU A N 1
ATOM 7482 C CA . LEU A 1 947 ? -4.798 -39.889 0.084 1.00 70.00 947 LEU A CA 1
ATOM 7483 C C . LEU A 1 947 ? -5.748 -39.513 1.225 1.00 70.00 947 LEU A C 1
ATOM 7485 O O . LEU A 1 947 ? -5.268 -39.288 2.326 1.00 70.00 947 LEU A O 1
ATOM 7489 N N . LEU A 1 948 ? -7.063 -39.607 1.050 1.00 68.50 948 LEU A N 1
ATOM 7490 C CA . LEU A 1 948 ? -8.047 -39.338 2.104 1.00 68.50 948 LEU A CA 1
ATOM 7491 C C . LEU A 1 948 ? -7.775 -40.122 3.404 1.00 68.50 948 LEU A C 1
ATOM 7493 O O . LEU A 1 948 ? -7.865 -39.551 4.485 1.00 68.50 948 LEU A O 1
ATOM 7497 N N . ASN A 1 949 ? -7.347 -41.386 3.322 1.00 61.88 949 ASN A N 1
ATOM 7498 C CA . ASN A 1 949 ? -6.955 -42.202 4.480 1.00 61.88 949 ASN A CA 1
ATOM 7499 C C . ASN A 1 949 ? -5.657 -41.727 5.149 1.00 61.88 949 ASN A C 1
ATOM 7501 O O . ASN A 1 949 ? -5.458 -41.950 6.340 1.00 61.88 949 ASN A O 1
ATOM 7505 N N . LYS A 1 950 ? -4.770 -41.072 4.396 1.00 53.25 950 LYS A N 1
ATOM 7506 C CA . LYS A 1 950 ? -3.608 -40.346 4.919 1.00 53.25 950 LYS A CA 1
ATOM 7507 C C . LYS A 1 950 ? -3.963 -38.937 5.400 1.00 53.25 950 LYS A C 1
ATOM 7509 O O . LYS A 1 950 ? -3.063 -38.230 5.825 1.00 53.25 950 LYS A O 1
ATOM 7514 N N . GLY A 1 951 ? -5.230 -38.519 5.339 1.00 48.78 951 GLY A N 1
ATOM 7515 C CA . GLY A 1 951 ? -5.730 -37.214 5.790 1.00 48.78 951 GLY A CA 1
ATOM 7516 C C . GLY A 1 951 ? -5.451 -36.045 4.835 1.00 48.78 951 GLY A C 1
ATOM 7517 O O . GLY A 1 951 ? -5.982 -34.964 5.037 1.00 48.78 951 GLY A O 1
ATOM 7518 N N . ILE A 1 952 ? -4.597 -36.242 3.831 1.00 48.44 952 ILE A N 1
ATOM 7519 C CA . ILE A 1 952 ? -4.897 -36.228 2.406 1.00 48.44 952 ILE A CA 1
ATOM 7520 C C . ILE A 1 952 ? -6.014 -35.374 1.796 1.00 48.44 952 ILE A C 1
ATOM 7522 O O . ILE A 1 952 ? -6.620 -35.829 0.830 1.00 48.44 952 ILE A O 1
ATOM 7526 N N . ASP A 1 953 ? -6.384 -34.226 2.328 1.00 61.22 953 ASP A N 1
ATOM 7527 C CA . ASP A 1 953 ? -7.416 -33.381 1.745 1.00 61.22 953 ASP A CA 1
ATOM 7528 C C . ASP A 1 953 ? -7.160 -32.803 0.324 1.00 61.22 953 ASP A C 1
ATOM 7530 O O . ASP A 1 953 ? -6.419 -31.886 0.016 1.00 61.22 953 ASP A O 1
ATOM 7534 N N . LEU A 1 954 ? -7.887 -33.348 -0.627 1.00 61.72 954 LEU A N 1
ATOM 7535 C CA . LEU A 1 954 ? -7.712 -33.016 -2.034 1.00 61.72 954 LEU A CA 1
ATOM 7536 C C . LEU A 1 954 ? -8.469 -31.785 -2.446 1.00 61.72 954 LEU A C 1
ATOM 7538 O O . LEU A 1 954 ? -8.973 -31.710 -3.556 1.00 61.72 954 LEU A O 1
ATOM 7542 N N . SER A 1 955 ? -8.706 -30.911 -1.512 1.00 58.69 955 SER A N 1
ATOM 7543 C CA . SER A 1 955 ? -9.614 -29.863 -1.746 1.00 58.69 955 SER A CA 1
ATOM 7544 C C . SER A 1 955 ? -8.763 -28.775 -2.482 1.00 58.69 955 SER A C 1
ATOM 7546 O O . SER A 1 955 ? -7.544 -28.732 -2.292 1.00 58.69 955 SER A O 1
ATOM 7548 N N . GLY A 1 956 ? -9.335 -27.952 -3.375 1.00 62.56 956 GLY A N 1
ATOM 7549 C CA . GLY A 1 956 ? -8.902 -26.598 -3.790 1.00 62.56 956 GLY A CA 1
ATOM 7550 C C . GLY A 1 956 ? -7.417 -26.393 -4.022 1.00 62.56 956 GLY A C 1
ATOM 7551 O O . GLY A 1 956 ? -6.771 -27.201 -4.672 1.00 62.56 956 GLY A O 1
ATOM 7552 N N . GLY A 1 957 ? -6.915 -25.219 -3.670 1.00 71.62 957 GLY A N 1
ATOM 7553 C CA . GLY A 1 957 ? -5.754 -24.674 -4.343 1.00 71.62 957 GLY A CA 1
ATOM 7554 C C . GLY A 1 957 ? -4.407 -25.045 -3.764 1.00 71.62 957 GLY A C 1
ATOM 7555 O O . GLY A 1 957 ? -4.137 -24.810 -2.592 1.00 71.62 957 GLY A O 1
ATOM 7556 N N . SER A 1 958 ? -3.471 -25.435 -4.615 1.00 77.12 958 SER A N 1
ATOM 7557 C CA . SER A 1 958 ? -2.062 -25.253 -4.303 1.00 77.12 958 SER A CA 1
ATOM 7558 C C . SER A 1 958 ? -1.595 -23.855 -4.707 1.00 77.12 958 SER A C 1
ATOM 7560 O O . SER A 1 958 ? -1.835 -23.391 -5.821 1.00 77.12 958 SER A O 1
ATOM 7562 N N . GLY A 1 959 ? -0.798 -23.231 -3.838 1.00 77.38 959 GLY A N 1
ATOM 7563 C CA . GLY A 1 959 ? 0.167 -22.222 -4.272 1.00 77.38 959 GLY A CA 1
ATOM 7564 C C . GLY A 1 959 ? 1.232 -22.839 -5.176 1.00 77.38 959 GLY A C 1
ATOM 7565 O O . GLY A 1 959 ? 1.187 -24.019 -5.531 1.00 77.38 959 GLY A O 1
ATOM 7566 N N . GLY A 1 960 ? 2.262 -22.088 -5.518 1.00 80.38 960 GLY A N 1
ATOM 7567 C CA . GLY A 1 960 ? 3.349 -22.676 -6.283 1.00 80.38 960 GLY A CA 1
ATOM 7568 C C . GLY A 1 960 ? 4.370 -21.681 -6.758 1.00 80.38 960 GLY A C 1
ATOM 7569 O O . GLY A 1 960 ? 4.207 -20.464 -6.668 1.00 80.38 960 GLY A O 1
ATOM 7570 N N . THR A 1 961 ? 5.463 -22.235 -7.254 1.00 85.94 961 THR A N 1
ATOM 7571 C CA . THR A 1 961 ? 6.493 -21.464 -7.918 1.00 85.94 961 THR A CA 1
ATOM 7572 C C . THR A 1 961 ? 6.267 -21.534 -9.419 1.00 85.94 961 THR A C 1
ATOM 7574 O O . THR A 1 961 ? 6.369 -22.598 -10.024 1.00 85.94 961 THR A O 1
ATOM 7577 N N . ILE A 1 962 ? 5.992 -20.383 -10.017 1.00 92.19 962 ILE A N 1
ATOM 7578 C CA . ILE A 1 962 ? 5.994 -20.202 -11.464 1.00 92.19 962 ILE A CA 1
ATOM 7579 C C . ILE A 1 962 ? 7.456 -20.023 -11.861 1.00 92.19 962 ILE A C 1
ATOM 7581 O O . ILE A 1 962 ? 8.015 -18.937 -11.679 1.00 92.19 962 ILE A O 1
ATOM 7585 N N . PHE A 1 963 ? 8.101 -21.083 -12.344 1.00 88.31 963 PHE A N 1
ATOM 7586 C CA . PHE A 1 963 ? 9.396 -20.938 -12.989 1.00 88.31 963 PHE A CA 1
ATOM 7587 C C . PHE A 1 963 ? 9.155 -20.464 -14.412 1.00 88.31 963 PHE A C 1
ATOM 7589 O O . PHE A 1 963 ? 8.347 -21.027 -15.144 1.00 88.31 963 PHE A O 1
ATOM 7596 N N . TRP A 1 964 ? 9.817 -19.381 -14.793 1.00 90.75 964 TRP A N 1
ATOM 7597 C CA . TRP A 1 964 ? 9.617 -18.799 -16.108 1.00 90.75 964 TRP A CA 1
ATOM 7598 C C . TRP A 1 964 ? 10.939 -18.590 -16.819 1.00 90.75 964 TRP A C 1
ATOM 7600 O O . TRP A 1 964 ? 11.817 -17.867 -16.335 1.00 90.75 964 TRP A O 1
ATOM 7610 N N . ASN A 1 965 ? 11.047 -19.161 -18.020 1.00 82.69 965 ASN A N 1
ATOM 7611 C CA . ASN A 1 965 ? 12.134 -18.848 -18.920 1.00 82.69 965 ASN A CA 1
ATOM 7612 C C . ASN A 1 965 ? 11.850 -17.504 -19.584 1.00 82.69 965 ASN A C 1
ATOM 7614 O O . ASN A 1 965 ? 11.210 -17.386 -20.628 1.00 82.69 965 ASN A O 1
ATOM 7618 N N . SER A 1 966 ? 12.426 -16.467 -18.995 1.00 76.25 966 SER A N 1
ATOM 7619 C CA . SER A 1 966 ? 12.252 -15.088 -19.437 1.00 76.25 966 SER A CA 1
ATOM 7620 C C . SER A 1 966 ? 12.848 -14.755 -20.824 1.00 76.25 966 SER A C 1
ATOM 7622 O O . SER A 1 966 ? 12.858 -13.587 -21.234 1.00 76.25 966 SER A O 1
ATOM 7624 N N . TYR A 1 967 ? 13.371 -15.752 -21.546 1.00 71.06 967 TYR A N 1
ATOM 7625 C CA . TYR A 1 967 ? 13.801 -15.680 -22.947 1.00 71.06 967 TYR A CA 1
ATOM 7626 C C . TYR A 1 967 ? 12.753 -16.209 -23.940 1.00 71.06 967 TYR A C 1
ATOM 7628 O O . TYR A 1 967 ? 12.890 -15.953 -25.135 1.00 71.06 967 TYR A O 1
ATOM 7636 N N . GLY A 1 968 ? 11.689 -16.852 -23.445 1.00 60.69 968 GLY A N 1
ATOM 7637 C CA . GLY A 1 968 ? 10.592 -17.417 -24.230 1.00 60.69 968 GLY A CA 1
ATOM 7638 C C . GLY A 1 968 ? 10.908 -18.785 -24.844 1.00 60.69 968 GLY A C 1
ATOM 7639 O O . GLY A 1 968 ? 12.062 -19.119 -25.121 1.00 60.69 968 GLY A O 1
ATOM 7640 N N . ALA A 1 969 ? 9.863 -19.581 -25.073 1.00 66.88 969 ALA A N 1
ATOM 7641 C CA . ALA A 1 969 ? 9.931 -20.844 -25.802 1.00 66.88 969 ALA A CA 1
ATOM 7642 C C . ALA A 1 969 ? 9.528 -20.670 -27.278 1.00 66.88 969 ALA A C 1
ATOM 7644 O O . ALA A 1 969 ? 8.678 -19.851 -27.621 1.00 66.88 969 ALA A O 1
ATOM 7645 N N . VAL A 1 970 ? 10.113 -21.475 -28.171 1.00 72.56 970 VAL A N 1
ATOM 7646 C CA . VAL A 1 970 ? 9.686 -21.555 -29.579 1.00 72.56 970 VAL A CA 1
ATOM 7647 C C . VAL A 1 970 ? 8.557 -22.579 -29.679 1.00 72.56 970 VAL A C 1
ATOM 7649 O O . VAL A 1 970 ? 8.810 -23.777 -29.520 1.00 72.56 970 VAL A O 1
ATOM 7652 N N . LEU A 1 971 ? 7.326 -22.116 -29.932 1.00 77.81 971 LEU A N 1
ATOM 7653 C CA . LEU A 1 971 ? 6.110 -22.944 -29.992 1.00 77.81 971 LEU A CA 1
ATOM 7654 C C . LEU A 1 971 ? 5.385 -22.750 -31.324 1.00 77.81 971 LEU A C 1
ATOM 7656 O O . LEU A 1 971 ? 5.391 -21.670 -31.902 1.00 77.81 971 LEU A O 1
ATOM 7660 N N . ALA A 1 972 ? 4.727 -23.797 -31.813 1.00 82.75 972 ALA A N 1
ATOM 7661 C CA . ALA A 1 972 ? 4.050 -23.766 -33.102 1.00 82.75 972 ALA A CA 1
ATOM 7662 C C . ALA A 1 972 ? 2.818 -22.850 -33.079 1.00 82.75 972 ALA A C 1
ATOM 7664 O O . ALA A 1 972 ? 1.844 -23.121 -32.375 1.00 82.75 972 ALA A O 1
ATOM 7665 N N . THR A 1 973 ? 2.837 -21.798 -33.893 1.00 86.75 973 THR A N 1
ATOM 7666 C CA . THR A 1 973 ? 1.737 -20.833 -34.045 1.00 86.75 973 THR A CA 1
ATOM 7667 C C . THR A 1 973 ? 1.290 -20.710 -35.501 1.00 86.75 973 THR A C 1
ATOM 7669 O O . THR A 1 973 ? 1.920 -21.285 -36.393 1.00 86.75 973 THR A O 1
ATOM 7672 N N . LEU A 1 974 ? 0.194 -19.984 -35.754 1.00 82.69 974 LEU A N 1
ATOM 7673 C CA . LEU A 1 974 ? -0.310 -19.702 -37.109 1.00 82.69 974 LEU A CA 1
ATOM 7674 C C . LEU A 1 974 ? 0.717 -18.970 -37.997 1.00 82.69 974 LEU A C 1
ATOM 7676 O O . LEU A 1 974 ? 0.612 -19.037 -39.216 1.00 82.69 974 LEU A O 1
ATOM 7680 N N . GLU A 1 975 ? 1.734 -18.343 -37.399 1.00 80.94 975 GLU A N 1
ATOM 7681 C CA . GLU A 1 975 ? 2.815 -17.626 -38.093 1.00 80.94 975 GLU A CA 1
ATOM 7682 C C . GLU A 1 975 ? 4.171 -18.360 -38.032 1.00 80.94 975 GLU A C 1
ATOM 7684 O O . GLU A 1 975 ? 5.231 -17.748 -38.117 1.00 80.94 975 GLU A O 1
ATOM 7689 N N . GLY A 1 976 ? 4.172 -19.689 -37.881 1.00 68.94 976 GLY A N 1
ATOM 7690 C CA . GLY A 1 976 ? 5.385 -20.484 -38.117 1.00 68.94 976 GLY A CA 1
ATOM 7691 C C . GLY A 1 976 ? 6.397 -20.510 -36.967 1.00 68.94 976 GLY A C 1
ATOM 7692 O O . GLY A 1 976 ? 7.595 -20.591 -37.217 1.00 68.94 976 GLY A O 1
ATOM 7693 N N . GLY A 1 977 ? 5.933 -20.493 -35.712 1.00 67.06 977 GLY A N 1
ATOM 7694 C CA . GLY A 1 977 ? 6.777 -20.798 -34.544 1.00 67.06 977 GLY A CA 1
ATOM 7695 C C . GLY A 1 977 ? 7.000 -19.637 -33.568 1.00 67.06 977 GLY A C 1
ATOM 7696 O O . GLY A 1 977 ? 7.678 -19.807 -32.553 1.00 67.06 977 GLY A O 1
ATOM 7697 N N . GLN A 1 978 ? 6.464 -18.449 -33.867 1.00 64.69 978 GLN A N 1
ATOM 7698 C CA . GLN A 1 978 ? 6.663 -17.261 -33.037 1.00 64.69 978 GLN A CA 1
ATOM 7699 C C . GLN A 1 978 ? 5.686 -17.193 -31.863 1.00 64.69 978 GLN A C 1
ATOM 7701 O O . GLN A 1 978 ? 4.466 -17.226 -32.033 1.00 64.69 978 GLN A O 1
ATOM 7706 N N . VAL A 1 979 ? 6.247 -17.038 -30.668 1.00 62.66 979 VAL A N 1
ATOM 7707 C CA . VAL A 1 979 ? 5.561 -16.935 -29.378 1.00 62.66 979 VAL A CA 1
ATOM 7708 C C . VAL A 1 979 ? 6.142 -15.733 -28.656 1.00 62.66 979 VAL A C 1
ATOM 7710 O O . VAL A 1 979 ? 7.355 -15.533 -28.674 1.00 62.66 979 VAL A O 1
ATOM 7713 N N . SER A 1 980 ? 5.302 -14.930 -28.007 1.00 71.75 980 SER A N 1
ATOM 7714 C CA . SER A 1 980 ? 5.803 -13.843 -27.176 1.00 71.75 980 SER A CA 1
ATOM 7715 C C . SER A 1 980 ? 6.117 -14.364 -25.768 1.00 71.75 980 SER A C 1
ATOM 7717 O O . SER A 1 980 ? 5.378 -15.181 -25.214 1.00 71.75 980 SER A O 1
ATOM 7719 N N . LYS A 1 981 ? 7.216 -13.896 -25.170 1.00 79.56 981 LYS A N 1
ATOM 7720 C CA . LYS A 1 981 ? 7.657 -14.268 -23.809 1.00 79.56 981 LYS A CA 1
ATOM 7721 C C . LYS A 1 981 ? 6.563 -14.079 -22.746 1.00 79.56 981 LYS A C 1
ATOM 7723 O O . LYS A 1 981 ? 6.556 -14.765 -21.735 1.00 79.56 981 LYS A O 1
ATOM 7728 N N . GLU A 1 982 ? 5.627 -13.163 -22.981 1.00 86.31 982 GLU A N 1
ATOM 7729 C CA . GLU A 1 982 ? 4.503 -12.882 -22.089 1.00 86.31 982 GLU A CA 1
ATOM 7730 C C . GLU A 1 982 ? 3.420 -13.958 -22.186 1.00 86.31 982 GLU A C 1
ATOM 7732 O O . GLU A 1 982 ? 2.880 -14.361 -21.167 1.00 86.31 982 GLU A O 1
ATOM 7737 N N . THR A 1 983 ? 3.146 -14.478 -23.387 1.00 86.31 983 THR A N 1
ATOM 7738 C CA . THR A 1 983 ? 2.237 -15.627 -23.556 1.00 86.31 983 THR A CA 1
ATOM 7739 C C . THR A 1 983 ? 2.824 -16.918 -22.985 1.00 86.31 983 THR A C 1
ATOM 7741 O O . THR A 1 983 ? 2.074 -17.766 -22.523 1.00 86.31 983 THR A O 1
ATOM 7744 N N . ASP A 1 984 ? 4.155 -17.023 -22.941 1.00 86.62 984 ASP A N 1
ATOM 7745 C CA . ASP A 1 984 ? 4.873 -18.114 -22.274 1.00 86.62 984 ASP A CA 1
ATOM 7746 C C . ASP A 1 984 ? 4.783 -18.011 -20.739 1.00 86.62 984 ASP A C 1
ATOM 7748 O O . ASP A 1 984 ? 4.429 -18.980 -20.082 1.00 86.62 984 ASP A O 1
ATOM 7752 N N . LEU A 1 985 ? 4.986 -16.820 -20.152 1.00 90.81 985 LEU A N 1
ATOM 7753 C CA . LEU A 1 985 ? 4.732 -16.616 -18.715 1.00 90.81 985 LEU A CA 1
ATOM 7754 C C . LEU A 1 985 ? 3.265 -16.884 -18.369 1.00 90.81 985 LEU A C 1
ATOM 7756 O O . LEU A 1 985 ? 2.978 -17.536 -17.371 1.00 90.81 985 LEU A O 1
ATOM 7760 N N . ALA A 1 986 ? 2.340 -16.380 -19.189 1.00 91.44 986 ALA A N 1
ATOM 7761 C CA . ALA A 1 986 ? 0.915 -16.588 -18.980 1.00 91.44 986 ALA A CA 1
ATOM 7762 C C . ALA A 1 986 ? 0.556 -18.071 -18.972 1.00 91.44 986 ALA A C 1
ATOM 7764 O O . ALA A 1 986 ? -0.259 -18.476 -18.159 1.00 91.44 986 ALA A O 1
ATOM 7765 N N . HIS A 1 987 ? 1.182 -18.871 -19.838 1.00 92.56 987 HIS A N 1
ATOM 7766 C CA . HIS A 1 987 ? 0.995 -20.317 -19.875 1.00 92.56 987 HIS A CA 1
ATOM 7767 C C . HIS A 1 987 ? 1.279 -20.953 -18.506 1.00 92.56 987 HIS A C 1
ATOM 7769 O O . HIS A 1 987 ? 0.414 -21.625 -17.947 1.00 92.56 987 HIS A O 1
ATOM 7775 N N . GLU A 1 988 ? 2.435 -20.650 -17.911 1.00 94.06 988 GLU A N 1
ATOM 7776 C CA . GLU A 1 988 ? 2.794 -21.159 -16.579 1.00 94.06 988 GLU A CA 1
ATOM 7777 C C . GLU A 1 988 ? 1.926 -20.565 -15.464 1.00 94.06 988 GLU A C 1
ATOM 7779 O O . GLU A 1 988 ? 1.607 -21.230 -14.480 1.00 94.06 988 GLU A O 1
ATOM 7784 N N . MET A 1 989 ? 1.482 -19.319 -15.614 1.00 94.06 989 MET A N 1
ATOM 7785 C CA . MET A 1 989 ? 0.527 -18.717 -14.687 1.00 94.06 989 MET A CA 1
ATOM 7786 C C . MET A 1 989 ? -0.875 -19.327 -14.801 1.00 94.06 989 MET A C 1
ATOM 7788 O O . MET A 1 989 ? -1.589 -19.355 -13.805 1.00 94.06 989 MET A O 1
ATOM 7792 N N . PHE A 1 990 ? -1.276 -19.847 -15.964 1.00 94.69 990 PHE A N 1
ATOM 7793 C CA . PHE A 1 990 ? -2.535 -20.575 -16.111 1.00 94.69 990 PHE A CA 1
ATOM 7794 C C . PHE A 1 990 ? -2.463 -21.947 -15.451 1.00 94.69 990 PHE A C 1
ATOM 7796 O O . PHE A 1 990 ? -3.442 -22.348 -14.827 1.00 94.69 990 PHE A O 1
ATOM 7803 N N . HIS A 1 991 ? -1.303 -22.610 -15.488 1.00 93.56 991 HIS A N 1
ATOM 7804 C CA . HIS A 1 991 ? -1.048 -23.768 -14.626 1.00 93.56 991 HIS A CA 1
ATOM 7805 C C . HIS A 1 991 ? -1.102 -23.379 -13.148 1.00 93.56 991 HIS A C 1
ATOM 7807 O O . HIS A 1 991 ? -1.703 -24.098 -12.360 1.00 93.56 991 HIS A O 1
ATOM 7813 N N . ALA A 1 992 ? -0.560 -22.217 -12.768 1.00 92.62 992 ALA A N 1
ATOM 7814 C CA . ALA A 1 992 ? -0.667 -21.708 -11.400 1.00 92.62 992 ALA A CA 1
ATOM 7815 C C . ALA A 1 992 ? -2.107 -21.397 -10.984 1.00 92.62 992 ALA A C 1
ATOM 7817 O O . ALA A 1 992 ? -2.478 -21.660 -9.848 1.00 92.62 992 ALA A O 1
ATOM 7818 N N . LEU A 1 993 ? -2.923 -20.869 -11.897 1.00 93.69 993 LEU A N 1
ATOM 7819 C CA . LEU A 1 993 ? -4.344 -20.609 -11.689 1.00 93.69 993 LEU A CA 1
ATOM 7820 C C . LEU A 1 993 ? -5.132 -21.909 -11.545 1.00 93.69 993 LEU A C 1
ATOM 7822 O O . LEU A 1 993 ? -5.961 -22.027 -10.648 1.00 93.69 993 LEU A O 1
ATOM 7826 N N . ASP A 1 994 ? -4.864 -22.894 -12.402 1.00 91.62 994 ASP A N 1
ATOM 7827 C CA . ASP A 1 994 ? -5.487 -24.207 -12.280 1.00 91.62 994 ASP A CA 1
ATOM 7828 C C . ASP A 1 994 ? -5.037 -24.889 -10.993 1.00 91.62 994 ASP A C 1
ATOM 7830 O O . ASP A 1 994 ? -5.876 -25.389 -10.258 1.00 91.62 994 ASP A O 1
ATOM 7834 N N . ALA A 1 995 ? -3.765 -24.792 -10.617 1.00 89.69 995 ALA A N 1
ATOM 7835 C CA . ALA A 1 995 ? -3.302 -25.267 -9.324 1.00 89.69 995 ALA A CA 1
ATOM 7836 C C . ALA A 1 995 ? -3.941 -24.516 -8.152 1.00 89.69 995 ALA A C 1
ATOM 7838 O O . ALA A 1 995 ? -4.357 -25.180 -7.214 1.00 89.69 995 ALA A O 1
ATOM 7839 N N . ASN A 1 996 ? -4.109 -23.189 -8.221 1.00 91.44 996 ASN A N 1
ATOM 7840 C CA . ASN A 1 996 ? -4.794 -22.366 -7.212 1.00 91.44 996 ASN A CA 1
ATOM 7841 C C . ASN A 1 996 ? -6.257 -22.763 -7.005 1.00 91.44 996 ASN A C 1
ATOM 7843 O O . ASN A 1 996 ? -6.838 -22.499 -5.959 1.00 91.44 996 ASN A O 1
ATOM 7847 N N . ARG A 1 997 ? -6.867 -23.356 -8.025 1.00 88.94 997 ARG A N 1
ATOM 7848 C CA . ARG A 1 997 ? -8.252 -23.821 -8.000 1.00 88.94 997 ARG A CA 1
ATOM 7849 C C . ARG A 1 997 ? -8.351 -25.334 -7.775 1.00 88.94 997 ARG A C 1
ATOM 7851 O O . ARG A 1 997 ? -9.457 -25.855 -7.674 1.00 88.94 997 ARG A O 1
ATOM 7858 N N . GLY A 1 998 ? -7.217 -26.035 -7.735 1.00 85.88 998 GLY A N 1
ATOM 7859 C CA . GLY A 1 998 ? -7.148 -27.492 -7.642 1.00 85.88 998 GLY A CA 1
ATOM 7860 C C . GLY A 1 998 ? -7.522 -28.239 -8.924 1.00 85.88 998 GLY A C 1
ATOM 7861 O O . GLY A 1 998 ? -7.919 -29.398 -8.879 1.00 85.88 998 GLY A O 1
ATOM 7862 N N . LEU A 1 999 ? -7.458 -27.584 -10.079 1.00 88.00 999 LEU A N 1
ATOM 7863 C CA . LEU A 1 999 ? -7.896 -28.090 -11.383 1.00 88.00 999 LEU A CA 1
ATOM 7864 C C . LEU A 1 999 ? -6.733 -28.550 -12.279 1.00 88.00 999 LEU A C 1
ATOM 7866 O O . LEU A 1 999 ? -6.958 -28.841 -13.456 1.00 88.00 999 LEU A O 1
ATOM 7870 N N . LEU A 1 1000 ? -5.495 -28.598 -11.771 1.00 87.56 1000 LEU A N 1
ATOM 7871 C CA . LEU A 1 1000 ? -4.348 -29.077 -12.546 1.00 87.56 1000 LEU A CA 1
ATOM 7872 C C . LEU A 1 1000 ? -4.585 -30.555 -12.914 1.00 87.56 1000 LEU A C 1
ATOM 7874 O O . LEU A 1 1000 ? -5.105 -31.329 -12.113 1.00 87.56 1000 LEU A O 1
ATOM 7878 N N . ASP A 1 1001 ? -4.248 -30.964 -14.141 1.00 85.88 1001 ASP A N 1
ATOM 7879 C CA . ASP A 1 1001 ? -4.552 -32.314 -14.648 1.00 85.88 1001 ASP A CA 1
ATOM 7880 C C . ASP A 1 1001 ? -3.362 -32.953 -15.383 1.00 85.88 1001 ASP A C 1
ATOM 7882 O O . ASP A 1 1001 ? -2.955 -32.537 -16.468 1.00 85.88 1001 ASP A O 1
ATOM 7886 N N . SER A 1 1002 ? -2.822 -34.019 -14.800 1.00 83.81 1002 SER A N 1
ATOM 7887 C CA . SER A 1 1002 ? -1.658 -34.763 -15.287 1.00 83.81 1002 SER A CA 1
ATOM 7888 C C . SER A 1 1002 ? -1.990 -35.860 -16.304 1.00 83.81 1002 SER A C 1
ATOM 7890 O O . SER A 1 1002 ? -1.070 -36.459 -16.870 1.00 83.81 1002 SER A O 1
ATOM 7892 N N . ARG A 1 1003 ? -3.276 -36.143 -16.563 1.00 85.75 1003 ARG A N 1
ATOM 7893 C CA . ARG A 1 1003 ? -3.703 -37.162 -17.539 1.00 85.75 1003 ARG A CA 1
ATOM 7894 C C . ARG A 1 1003 ? -3.396 -36.711 -18.950 1.00 85.75 1003 ARG A C 1
ATOM 7896 O O . ARG A 1 1003 ? -3.310 -35.521 -19.217 1.00 85.75 1003 ARG A O 1
ATOM 7903 N N . PHE A 1 1004 ? -3.272 -37.657 -19.872 1.00 85.44 1004 PHE A N 1
ATOM 7904 C CA . PHE A 1 1004 ? -2.957 -37.358 -21.264 1.00 85.44 1004 PHE A CA 1
ATOM 7905 C C . PHE A 1 1004 ? -4.199 -37.425 -22.154 1.00 85.44 1004 PHE A C 1
ATOM 7907 O O . PHE A 1 1004 ? -5.009 -38.338 -22.032 1.00 85.44 1004 PHE A O 1
ATOM 7914 N N . GLU A 1 1005 ? -4.299 -36.494 -23.098 1.00 80.62 1005 GLU A N 1
ATOM 7915 C CA . GLU A 1 1005 ? -5.237 -36.516 -24.215 1.00 80.62 1005 GLU A CA 1
ATOM 7916 C C . GLU A 1 1005 ? -4.459 -36.303 -25.521 1.00 80.62 1005 GLU A C 1
ATOM 7918 O O . GLU A 1 1005 ? -3.647 -35.383 -25.626 1.00 80.62 1005 GLU A O 1
ATOM 7923 N N . ASN A 1 1006 ? -4.669 -37.171 -26.516 1.00 79.38 1006 ASN A N 1
ATOM 7924 C CA . ASN A 1 1006 ? -3.960 -37.154 -27.807 1.00 79.38 1006 ASN A CA 1
ATOM 7925 C C . ASN A 1 1006 ? -2.430 -36.949 -27.686 1.00 79.38 1006 ASN A C 1
ATOM 7927 O O . ASN A 1 1006 ? -1.809 -36.257 -28.492 1.00 79.38 1006 ASN A O 1
ATOM 7931 N N . GLY A 1 1007 ? -1.813 -37.551 -26.662 1.00 77.81 1007 GLY A N 1
ATOM 7932 C CA . GLY A 1 1007 ? -0.362 -37.530 -26.453 1.00 77.81 1007 GLY A CA 1
ATOM 7933 C C . GLY A 1 1007 ? 0.204 -36.292 -25.742 1.00 77.81 1007 GLY A C 1
ATOM 7934 O O . GLY A 1 1007 ? 1.430 -36.163 -25.660 1.00 77.81 1007 GLY A O 1
ATOM 7935 N N . ILE A 1 1008 ? -0.631 -35.398 -25.199 1.00 83.12 1008 ILE A N 1
ATOM 7936 C CA . ILE A 1 1008 ? -0.203 -34.277 -24.335 1.00 83.12 1008 ILE A CA 1
ATOM 7937 C C . ILE A 1 1008 ? -0.995 -34.264 -23.026 1.00 83.12 1008 ILE A C 1
ATOM 7939 O O . ILE A 1 1008 ? -2.104 -34.787 -22.993 1.00 83.12 1008 ILE A O 1
ATOM 7943 N N . LYS A 1 1009 ? -0.441 -33.698 -21.948 1.00 86.19 1009 LYS A N 1
ATOM 7944 C CA . LYS A 1 1009 ? -1.169 -33.595 -20.675 1.00 86.19 1009 LYS A CA 1
ATOM 7945 C C . LYS A 1 1009 ? -2.393 -32.680 -20.823 1.00 86.19 1009 LYS A C 1
ATOM 7947 O O . LYS A 1 1009 ? -2.377 -31.725 -21.599 1.00 86.19 1009 LYS A O 1
ATOM 7952 N N . ARG A 1 1010 ? -3.456 -32.963 -20.079 1.00 87.56 1010 ARG A N 1
ATOM 7953 C CA . ARG A 1 1010 ? -4.704 -32.198 -20.095 1.00 87.56 1010 ARG A CA 1
ATOM 7954 C C . ARG A 1 1010 ? -4.513 -30.794 -19.533 1.00 87.56 1010 ARG A C 1
ATOM 7956 O O . ARG A 1 1010 ? -5.058 -29.871 -20.134 1.00 87.56 1010 ARG A O 1
ATOM 7963 N N . SER A 1 1011 ? -3.688 -30.629 -18.494 1.00 88.06 1011 SER A N 1
ATOM 7964 C CA . SER A 1 1011 ? -3.259 -29.317 -17.985 1.00 88.06 1011 SER A CA 1
ATOM 7965 C C . SER A 1 1011 ? -2.660 -28.459 -19.093 1.00 88.06 1011 SER A C 1
ATOM 7967 O O . SER A 1 1011 ? -3.032 -27.309 -19.279 1.00 88.06 1011 SER A O 1
ATOM 7969 N N . GLU A 1 1012 ? -1.789 -29.045 -19.911 1.00 88.00 1012 GLU A N 1
ATOM 7970 C CA . GLU A 1 1012 ? -1.145 -28.355 -21.029 1.00 88.00 1012 GLU A CA 1
ATOM 7971 C C . GLU A 1 1012 ? -2.159 -27.941 -22.092 1.00 88.00 1012 GLU A C 1
ATOM 7973 O O . GLU A 1 1012 ? -2.071 -26.853 -22.653 1.00 88.00 1012 GLU A O 1
ATOM 7978 N N . TRP A 1 1013 ? -3.171 -28.769 -22.351 1.00 88.12 1013 TRP A N 1
ATOM 7979 C CA . TRP A 1 1013 ? -4.246 -28.402 -23.270 1.00 88.12 1013 TRP A CA 1
ATOM 7980 C C . TRP A 1 1013 ? -5.071 -27.224 -22.740 1.00 88.12 1013 TRP A C 1
ATOM 7982 O O . TRP A 1 1013 ? -5.383 -26.302 -23.495 1.00 88.12 1013 TRP A O 1
ATOM 7992 N N . GLN A 1 1014 ? -5.414 -27.246 -21.450 1.00 86.94 1014 GLN A N 1
ATOM 7993 C CA . GLN A 1 1014 ? -6.179 -26.194 -20.773 1.00 86.94 1014 GLN A CA 1
ATOM 7994 C C . GLN A 1 1014 ? -5.403 -24.874 -20.754 1.00 86.94 1014 GLN A C 1
ATOM 7996 O O . GLN A 1 1014 ? -5.938 -23.842 -21.169 1.00 86.94 1014 GLN A O 1
ATOM 8001 N N . ALA A 1 1015 ? -4.125 -24.929 -20.377 1.00 90.06 1015 ALA A N 1
ATOM 8002 C CA . ALA A 1 1015 ? -3.230 -23.787 -20.407 1.00 90.06 1015 ALA A CA 1
ATOM 8003 C C . ALA A 1 1015 ? -3.089 -23.236 -21.831 1.00 90.06 1015 ALA A C 1
ATOM 8005 O O . ALA A 1 1015 ? -3.256 -22.037 -22.013 1.00 90.06 1015 ALA A O 1
ATOM 8006 N N . VAL A 1 1016 ? -2.918 -24.075 -22.868 1.00 90.31 1016 VAL A N 1
ATOM 8007 C CA . VAL A 1 1016 ? -2.903 -23.609 -24.274 1.00 90.31 1016 VAL A CA 1
ATOM 8008 C C . VAL A 1 1016 ? -4.230 -22.985 -24.702 1.00 90.31 1016 VAL A C 1
ATOM 8010 O O . VAL A 1 1016 ? -4.235 -22.031 -25.478 1.00 90.31 1016 VAL A O 1
ATOM 8013 N N . PHE A 1 1017 ? -5.365 -23.508 -24.242 1.00 91.56 1017 PHE A N 1
ATOM 8014 C CA . PHE A 1 1017 ? -6.671 -22.948 -24.575 1.00 91.56 1017 PHE A CA 1
ATOM 8015 C C . PHE A 1 1017 ? -6.831 -21.529 -24.010 1.00 91.56 1017 PHE A C 1
ATOM 8017 O O . PHE A 1 1017 ? -7.127 -20.609 -24.777 1.00 91.56 1017 PHE A O 1
ATOM 8024 N N . ARG A 1 1018 ? -6.563 -21.328 -22.711 1.00 92.50 1018 ARG A N 1
ATOM 8025 C CA . ARG A 1 1018 ? -6.594 -19.996 -22.076 1.00 92.50 1018 ARG A CA 1
ATOM 8026 C C . ARG A 1 1018 ? -5.500 -19.075 -22.613 1.00 92.50 1018 ARG A C 1
ATOM 8028 O O . ARG A 1 1018 ? -5.752 -17.904 -22.882 1.00 92.50 1018 ARG A O 1
ATOM 8035 N N . GLU A 1 1019 ? -4.316 -19.617 -22.885 1.00 92.50 1019 GLU A N 1
ATOM 8036 C CA . GLU A 1 1019 ? -3.227 -18.921 -23.574 1.00 92.50 1019 GLU A CA 1
ATOM 8037 C C . GLU A 1 1019 ? -3.675 -18.438 -24.958 1.00 92.50 1019 GLU A C 1
ATOM 8039 O O . GLU A 1 1019 ? -3.365 -17.315 -25.333 1.00 92.50 1019 GLU A O 1
ATOM 8044 N N . ASN A 1 1020 ? -4.433 -19.232 -25.717 1.00 92.75 1020 ASN A N 1
ATOM 8045 C CA . ASN A 1 1020 ? -4.962 -18.842 -27.022 1.00 92.75 1020 ASN A CA 1
ATOM 8046 C C . ASN A 1 1020 ? -6.090 -17.805 -26.936 1.00 92.75 1020 ASN A C 1
ATOM 8048 O O . ASN A 1 1020 ? -6.143 -16.918 -27.787 1.00 92.75 1020 ASN A O 1
ATOM 8052 N N . ILE A 1 1021 ? -6.944 -17.864 -25.909 1.00 92.56 1021 ILE A N 1
ATOM 8053 C CA . ILE A 1 1021 ? -7.901 -16.787 -25.603 1.00 92.56 1021 ILE A CA 1
ATOM 8054 C C . ILE A 1 1021 ? -7.139 -15.488 -25.327 1.00 92.56 1021 ILE A C 1
ATOM 8056 O O . ILE A 1 1021 ? -7.426 -14.452 -25.928 1.00 92.56 1021 ILE A O 1
ATOM 8060 N N . LEU A 1 1022 ? -6.120 -15.551 -24.469 1.00 92.50 1022 LEU A N 1
ATOM 8061 C CA . LEU A 1 1022 ? -5.272 -14.409 -24.157 1.00 92.50 1022 LEU A CA 1
ATOM 8062 C C . LEU A 1 1022 ? -4.516 -13.913 -25.401 1.00 92.50 1022 LEU A C 1
ATOM 8064 O O . LEU A 1 1022 ? -4.468 -12.713 -25.650 1.00 92.50 1022 LEU A O 1
ATOM 8068 N N . ARG A 1 1023 ? -3.967 -14.805 -26.233 1.00 91.31 1023 ARG A N 1
ATOM 8069 C CA . ARG A 1 1023 ? -3.311 -14.451 -27.503 1.00 91.31 1023 ARG A CA 1
ATOM 8070 C C . ARG A 1 1023 ? -4.265 -13.717 -28.436 1.00 91.31 1023 ARG A C 1
ATOM 8072 O O . ARG A 1 1023 ? -3.860 -12.706 -28.996 1.00 91.31 1023 ARG A O 1
ATOM 8079 N N . GLU A 1 1024 ? -5.512 -14.171 -28.567 1.00 90.38 1024 GLU A N 1
ATOM 8080 C CA . GLU A 1 1024 ? -6.532 -13.485 -29.368 1.00 90.38 1024 GLU A CA 1
ATOM 8081 C C . GLU A 1 1024 ? -6.797 -12.069 -28.829 1.00 90.38 1024 GLU A C 1
ATOM 8083 O O . GLU A 1 1024 ? -6.756 -11.104 -29.592 1.00 90.38 1024 GLU A O 1
ATOM 8088 N N . GLN A 1 1025 ? -6.959 -11.924 -27.508 1.00 90.69 1025 GLN A N 1
ATOM 8089 C CA . GLN A 1 1025 ? -7.146 -10.627 -26.838 1.00 90.69 1025 GLN A CA 1
ATOM 8090 C C . GLN A 1 1025 ? -5.942 -9.686 -27.005 1.00 90.69 1025 GLN A C 1
ATOM 8092 O O . GLN A 1 1025 ? -6.108 -8.468 -27.052 1.00 90.69 1025 GLN A O 1
ATOM 8097 N N . LEU A 1 1026 ? -4.734 -10.244 -27.109 1.00 86.81 1026 LEU A N 1
ATOM 8098 C CA . LEU A 1 1026 ? -3.479 -9.508 -27.277 1.00 86.81 1026 LEU A CA 1
ATOM 8099 C C . LEU A 1 1026 ? -3.058 -9.333 -28.747 1.00 86.81 1026 LEU A C 1
ATOM 8101 O O . LEU A 1 1026 ? -1.979 -8.792 -29.004 1.00 86.81 1026 LEU A O 1
ATOM 8105 N N . GLY A 1 1027 ? -3.860 -9.801 -29.712 1.00 85.75 1027 GLY A N 1
ATOM 8106 C CA . GLY A 1 1027 ? -3.525 -9.748 -31.140 1.00 85.75 1027 GLY A CA 1
ATOM 8107 C C . GLY A 1 1027 ? -2.257 -10.532 -31.496 1.00 85.75 1027 GLY A C 1
ATOM 8108 O O . GLY A 1 1027 ? -1.465 -10.099 -32.332 1.00 85.75 1027 GLY A O 1
ATOM 8109 N N . ARG A 1 1028 ? -2.011 -11.655 -30.815 1.00 87.12 1028 ARG A N 1
ATOM 8110 C CA . ARG A 1 1028 ? -0.865 -12.544 -31.039 1.00 87.12 1028 ARG A CA 1
ATOM 8111 C C . ARG A 1 1028 ? -1.272 -13.760 -31.875 1.00 87.12 1028 ARG A C 1
ATOM 8113 O O . ARG A 1 1028 ? -2.399 -14.237 -31.738 1.00 87.12 1028 ARG A O 1
ATOM 8120 N N . PRO A 1 1029 ? -0.350 -14.325 -32.676 1.00 88.00 1029 PRO A N 1
ATOM 8121 C CA . PRO A 1 1029 ? -0.606 -15.561 -33.403 1.00 88.00 1029 PRO A CA 1
ATOM 8122 C C . PRO A 1 1029 ? -1.025 -16.680 -32.452 1.00 88.00 1029 PRO A C 1
ATOM 8124 O O . PRO A 1 1029 ? -0.348 -16.953 -31.451 1.00 88.00 1029 PRO A O 1
ATOM 8127 N N . LEU A 1 1030 ? -2.141 -17.332 -32.773 1.00 90.44 1030 LEU A N 1
ATOM 8128 C CA . LEU A 1 1030 ? -2.650 -18.450 -31.989 1.00 90.44 1030 LEU A CA 1
ATOM 8129 C C . LEU A 1 1030 ? -1.714 -19.652 -32.111 1.00 90.44 1030 LEU A C 1
ATOM 8131 O O . LEU A 1 1030 ? -1.182 -19.949 -33.185 1.00 90.44 1030 LEU A O 1
ATOM 8135 N N . ARG A 1 1031 ? -1.528 -20.357 -31.000 1.00 89.19 1031 ARG A N 1
ATOM 8136 C CA . ARG A 1 1031 ? -0.803 -21.617 -30.904 1.00 89.19 1031 ARG A CA 1
ATOM 8137 C C . ARG A 1 1031 ? -1.605 -22.711 -31.599 1.00 89.19 1031 ARG A C 1
ATOM 8139 O O . ARG A 1 1031 ? -2.747 -22.983 -31.233 1.00 89.19 1031 ARG A O 1
ATOM 8146 N N . THR A 1 1032 ? -0.999 -23.315 -32.619 1.00 89.12 1032 THR A N 1
ATOM 8147 C CA . THR A 1 1032 ? -1.623 -24.349 -33.458 1.00 89.12 1032 THR A CA 1
ATOM 8148 C C . THR A 1 1032 ? -1.368 -25.745 -32.917 1.00 89.12 1032 THR A C 1
ATOM 8150 O O . THR A 1 1032 ? -2.236 -26.602 -33.035 1.00 89.12 1032 THR A O 1
ATOM 8153 N N . HIS A 1 1033 ? -0.201 -25.971 -32.308 1.00 87.38 1033 HIS A N 1
ATOM 8154 C CA . HIS A 1 1033 ? 0.185 -27.254 -31.726 1.00 87.38 1033 HIS A CA 1
ATOM 8155 C C . HIS A 1 1033 ? 0.934 -27.054 -30.410 1.00 87.38 1033 HIS A C 1
ATOM 8157 O O . HIS A 1 1033 ? 1.593 -26.034 -30.186 1.00 87.38 1033 HIS A O 1
ATOM 8163 N N . TYR A 1 1034 ? 0.878 -28.067 -29.549 1.00 80.38 1034 TYR A N 1
ATOM 8164 C CA . TYR A 1 1034 ? 1.614 -28.052 -28.292 1.00 80.38 1034 TYR A CA 1
ATOM 8165 C C . TYR A 1 1034 ? 3.126 -28.244 -28.493 1.00 80.38 1034 TYR A C 1
ATOM 8167 O O . TYR A 1 1034 ? 3.913 -27.508 -27.898 1.00 80.38 1034 TYR A O 1
ATOM 8175 N N . ARG A 1 1035 ? 3.547 -29.188 -29.349 1.00 79.69 1035 ARG A N 1
ATOM 8176 C CA . ARG A 1 1035 ? 4.969 -29.503 -29.563 1.00 79.69 1035 ARG A CA 1
ATOM 8177 C C . ARG A 1 1035 ? 5.515 -28.857 -30.827 1.00 79.69 1035 ARG A C 1
ATOM 8179 O O . ARG A 1 1035 ? 4.785 -28.535 -31.768 1.00 79.69 1035 ARG A O 1
ATOM 8186 N N . THR A 1 1036 ? 6.832 -28.714 -30.849 1.00 82.25 1036 THR A N 1
ATOM 8187 C CA . THR A 1 1036 ? 7.588 -28.272 -32.015 1.00 82.25 1036 THR A CA 1
ATOM 8188 C C . THR A 1 1036 ? 8.525 -29.371 -32.483 1.00 82.25 1036 THR A C 1
ATOM 8190 O O . THR A 1 1036 ? 9.115 -30.086 -31.678 1.00 82.25 1036 THR A O 1
ATOM 8193 N N . ASN A 1 1037 ? 8.659 -29.510 -33.799 1.00 82.25 1037 ASN A N 1
ATOM 8194 C CA . ASN A 1 1037 ? 9.715 -30.306 -34.403 1.00 82.25 1037 ASN A CA 1
ATOM 8195 C C . ASN A 1 1037 ? 10.850 -29.373 -34.799 1.00 82.25 1037 ASN A C 1
ATOM 8197 O O . ASN A 1 1037 ? 10.615 -28.357 -35.464 1.00 82.25 1037 ASN A O 1
ATOM 8201 N N . LYS A 1 1038 ? 12.061 -29.750 -34.401 1.00 80.44 1038 LYS A N 1
ATOM 8202 C CA . LYS A 1 1038 ? 13.290 -29.056 -34.760 1.00 80.44 1038 LYS A CA 1
ATOM 8203 C C . LYS A 1 1038 ? 14.118 -29.905 -35.719 1.00 80.44 1038 LYS A C 1
ATOM 8205 O O . LYS A 1 1038 ? 14.039 -31.133 -35.658 1.00 80.44 1038 LYS A O 1
ATOM 8210 N N . ASP A 1 1039 ? 14.851 -29.264 -36.621 1.00 82.94 1039 ASP A N 1
ATOM 8211 C CA . ASP A 1 1039 ? 15.844 -29.945 -37.457 1.00 82.94 1039 ASP A CA 1
ATOM 8212 C C . ASP A 1 1039 ? 17.118 -30.277 -36.653 1.00 82.94 1039 ASP A C 1
ATOM 8214 O O . ASP A 1 1039 ? 17.190 -30.039 -35.444 1.00 82.94 1039 ASP A O 1
ATOM 8218 N N . GLN A 1 1040 ? 18.116 -30.871 -37.317 1.00 78.12 1040 GLN A N 1
ATOM 8219 C CA . GLN A 1 1040 ? 19.388 -31.259 -36.691 1.00 78.12 1040 GLN A CA 1
ATOM 8220 C C . GLN A 1 1040 ? 20.198 -30.054 -36.179 1.00 78.12 1040 GLN A C 1
ATOM 8222 O O . GLN A 1 1040 ? 21.031 -30.225 -35.292 1.00 78.12 1040 GLN A O 1
ATOM 8227 N N . ASP A 1 1041 ? 19.897 -28.852 -36.675 1.00 77.81 1041 ASP A N 1
ATOM 8228 C CA . ASP A 1 1041 ? 20.522 -27.590 -36.274 1.00 77.81 1041 ASP A CA 1
ATOM 8229 C C . ASP A 1 1041 ? 19.726 -26.869 -35.165 1.00 77.81 1041 ASP A C 1
ATOM 8231 O O . ASP A 1 1041 ? 20.133 -25.819 -34.668 1.00 77.81 1041 ASP A O 1
ATOM 8235 N N . GLY A 1 1042 ? 18.593 -27.440 -34.735 1.00 71.19 1042 GLY A N 1
ATOM 8236 C CA . GLY A 1 1042 ? 17.754 -26.919 -33.658 1.00 71.19 1042 GLY A CA 1
ATOM 8237 C C . GLY A 1 1042 ? 16.736 -25.852 -34.082 1.00 71.19 1042 GLY A C 1
ATOM 8238 O O . GLY A 1 1042 ? 16.064 -25.289 -33.206 1.00 71.19 1042 GLY A O 1
ATOM 8239 N N . ASN A 1 1043 ? 16.572 -25.588 -35.382 1.00 77.69 1043 ASN A N 1
ATOM 8240 C CA . ASN A 1 1043 ? 15.613 -24.611 -35.902 1.00 77.69 1043 ASN A CA 1
ATOM 8241 C C . ASN A 1 1043 ? 14.194 -25.179 -35.932 1.00 77.69 1043 ASN A C 1
ATOM 8243 O O . ASN A 1 1043 ? 13.992 -26.364 -36.185 1.00 77.69 1043 ASN A O 1
ATOM 8247 N N . PHE A 1 1044 ? 13.189 -24.329 -35.699 1.00 82.94 1044 PHE A N 1
ATOM 8248 C CA . PHE A 1 1044 ? 11.785 -24.729 -35.806 1.00 82.94 1044 PHE A CA 1
ATOM 8249 C C . PHE A 1 1044 ? 11.416 -25.072 -37.252 1.00 82.94 1044 PHE A C 1
ATOM 8251 O O . PHE A 1 1044 ? 11.585 -24.252 -38.149 1.00 82.94 1044 PHE A O 1
ATOM 8258 N N . VAL A 1 1045 ? 10.846 -26.261 -37.454 1.00 82.75 1045 VAL A N 1
ATOM 8259 C CA . VAL A 1 1045 ? 10.413 -26.742 -38.773 1.00 82.75 1045 VAL A CA 1
ATOM 8260 C C . VAL A 1 1045 ? 8.893 -26.711 -38.903 1.00 82.75 1045 VAL A C 1
ATOM 8262 O O . VAL A 1 1045 ? 8.355 -26.206 -39.883 1.00 82.75 1045 VAL A O 1
ATOM 8265 N N . LYS A 1 1046 ? 8.178 -27.289 -37.930 1.00 82.81 1046 LYS A N 1
ATOM 8266 C CA . LYS A 1 1046 ? 6.707 -27.336 -37.895 1.00 82.81 1046 LYS A CA 1
ATOM 8267 C C . LYS A 1 1046 ? 6.187 -27.716 -36.511 1.00 82.81 1046 LYS A C 1
ATOM 8269 O O . LYS A 1 1046 ? 6.922 -28.266 -35.690 1.00 82.81 1046 LYS A O 1
ATOM 8274 N N . GLY A 1 1047 ? 4.901 -27.469 -36.272 1.00 83.25 1047 GLY A N 1
ATOM 8275 C CA . GLY A 1 1047 ? 4.197 -28.017 -35.113 1.00 83.25 1047 GLY A CA 1
ATOM 8276 C C . GLY A 1 1047 ? 3.994 -29.528 -35.212 1.00 83.25 1047 GLY A C 1
ATOM 8277 O O . GLY A 1 1047 ? 3.924 -30.085 -36.309 1.00 83.25 1047 GLY A O 1
ATOM 8278 N N . SER A 1 1048 ? 3.921 -30.192 -34.061 1.00 80.00 1048 SER A N 1
ATOM 8279 C CA . SER A 1 1048 ? 3.600 -31.615 -33.953 1.00 80.00 1048 SER A CA 1
ATOM 8280 C C . SER A 1 1048 ? 2.732 -31.899 -32.724 1.00 80.00 1048 SER A C 1
ATOM 8282 O O . SER A 1 1048 ? 2.684 -31.116 -31.774 1.00 80.00 1048 SER A O 1
ATOM 8284 N N . GLY A 1 1049 ? 2.017 -33.025 -32.751 1.00 78.81 1049 GLY A N 1
ATOM 8285 C CA . GLY A 1 1049 ? 1.014 -33.371 -31.741 1.00 78.81 1049 GLY A CA 1
ATOM 8286 C C . GLY A 1 1049 ? -0.399 -32.920 -32.138 1.00 78.81 1049 GLY A C 1
ATOM 8287 O O . GLY A 1 1049 ? -0.653 -32.724 -33.326 1.00 78.81 1049 GLY A O 1
ATOM 8288 N N . PRO A 1 1050 ? -1.331 -32.799 -31.179 1.00 82.19 1050 PRO A N 1
ATOM 8289 C CA . PRO A 1 1050 ? -2.712 -32.444 -31.477 1.00 82.19 1050 PRO A CA 1
ATOM 8290 C C . PRO A 1 1050 ? -2.853 -30.993 -31.945 1.00 82.19 1050 PRO A C 1
ATOM 8292 O O . PRO A 1 1050 ? -2.116 -30.103 -31.508 1.00 82.19 1050 PRO A O 1
ATOM 8295 N N . PHE A 1 1051 ? -3.827 -30.778 -32.830 1.00 88.00 1051 PHE A N 1
ATOM 8296 C CA . PHE A 1 1051 ? -4.184 -29.460 -33.337 1.00 88.00 1051 PHE A CA 1
ATOM 8297 C C . PHE A 1 1051 ? -5.093 -28.741 -32.330 1.00 88.00 1051 PHE A C 1
ATOM 8299 O O . PHE A 1 1051 ? -6.097 -29.294 -31.885 1.00 88.00 1051 PHE A O 1
ATOM 8306 N N . MET A 1 1052 ? -4.724 -27.517 -31.954 1.00 89.69 1052 MET A N 1
ATOM 8307 C CA . MET A 1 1052 ? -5.335 -26.776 -30.836 1.00 89.69 1052 MET A CA 1
ATOM 8308 C C . MET A 1 1052 ? -6.424 -25.789 -31.284 1.00 89.69 1052 MET A C 1
ATOM 8310 O O . MET A 1 1052 ? -7.057 -25.134 -30.451 1.00 89.69 1052 MET A O 1
ATOM 8314 N N . LEU A 1 1053 ? -6.639 -25.672 -32.597 1.00 91.06 1053 LEU A N 1
ATOM 8315 C CA . LEU A 1 1053 ? -7.588 -24.758 -33.227 1.00 91.06 1053 LEU A CA 1
ATOM 8316 C C . LEU A 1 1053 ? -8.582 -25.536 -34.091 1.00 91.06 1053 LEU A C 1
ATOM 8318 O O . LEU A 1 1053 ? -8.248 -26.566 -34.656 1.00 91.06 1053 LEU A O 1
ATOM 8322 N N . SER A 1 1054 ? -9.810 -25.050 -34.203 1.00 88.31 1054 SER A N 1
ATOM 8323 C CA . SER A 1 1054 ? -10.799 -25.600 -35.137 1.00 88.31 1054 SER A CA 1
ATOM 8324 C C . SER A 1 1054 ? -10.481 -25.200 -36.580 1.00 88.31 1054 SER A C 1
ATOM 8326 O O . SER A 1 1054 ? -9.680 -24.296 -36.816 1.00 88.31 1054 SER A O 1
ATOM 8328 N N . ASP A 1 1055 ? -11.206 -25.771 -37.543 1.00 82.62 1055 ASP A N 1
ATOM 8329 C CA . ASP A 1 1055 ? -11.102 -25.429 -38.973 1.00 82.62 1055 ASP A CA 1
ATOM 8330 C C . ASP A 1 1055 ? -11.388 -23.943 -39.279 1.00 82.62 1055 ASP A C 1
ATOM 8332 O O . ASP A 1 1055 ? -11.079 -23.446 -40.359 1.00 82.62 1055 ASP A O 1
ATOM 8336 N N . LYS A 1 1056 ? -11.969 -23.208 -38.318 1.00 84.50 1056 LYS A N 1
ATOM 8337 C CA . LYS A 1 1056 ? -12.199 -21.754 -38.374 1.00 84.50 1056 LYS A CA 1
ATOM 8338 C C . LYS A 1 1056 ? -11.128 -20.938 -37.632 1.00 84.50 1056 LYS A C 1
ATOM 8340 O O . LYS A 1 1056 ? -11.367 -19.773 -37.325 1.00 84.50 1056 LYS A O 1
ATOM 8345 N N . ASN A 1 1057 ? -9.984 -21.538 -37.298 1.00 85.44 1057 ASN A N 1
ATOM 8346 C CA . ASN A 1 1057 ? -8.897 -20.942 -36.511 1.00 85.44 1057 ASN A CA 1
ATOM 8347 C C . ASN A 1 1057 ? -9.330 -20.415 -35.132 1.00 85.44 1057 ASN A C 1
ATOM 8349 O O . ASN A 1 1057 ? -8.774 -19.441 -34.632 1.00 85.44 1057 ASN A O 1
ATOM 8353 N N . LYS A 1 1058 ? -10.325 -21.049 -34.499 1.00 86.69 1058 LYS A N 1
ATOM 8354 C CA . LYS A 1 1058 ? -10.758 -20.711 -33.131 1.00 86.69 1058 LYS A CA 1
ATOM 8355 C C . LYS A 1 1058 ? -10.219 -21.706 -32.105 1.00 86.69 1058 LYS A C 1
ATOM 8357 O O . LYS A 1 1058 ? -10.213 -22.895 -32.434 1.00 86.69 1058 LYS A O 1
ATOM 8362 N N . PRO A 1 1059 ? -9.817 -21.264 -30.895 1.00 90.12 1059 PRO A N 1
ATOM 8363 C CA . PRO A 1 1059 ? -9.305 -22.155 -29.854 1.00 90.12 1059 PRO A CA 1
ATOM 8364 C C . PRO A 1 1059 ? -10.305 -23.266 -29.534 1.00 90.12 1059 PRO A C 1
ATOM 8366 O O . PRO A 1 1059 ? -11.491 -23.003 -29.328 1.00 90.12 1059 PRO A O 1
ATOM 8369 N N . ILE A 1 1060 ? -9.841 -24.514 -29.520 1.00 84.81 1060 ILE A N 1
ATOM 8370 C CA . ILE A 1 1060 ? -10.695 -25.658 -29.193 1.00 84.81 1060 ILE A CA 1
ATOM 8371 C C . ILE A 1 1060 ? -10.787 -25.774 -27.675 1.00 84.81 1060 ILE A C 1
ATOM 8373 O O . ILE A 1 1060 ? -9.804 -26.113 -27.016 1.00 84.81 1060 ILE A O 1
ATOM 8377 N N . LEU A 1 1061 ? -11.981 -25.524 -27.134 1.00 79.00 1061 LEU A N 1
ATOM 8378 C CA . LEU A 1 1061 ? -12.281 -25.770 -25.725 1.00 79.00 1061 LEU A CA 1
ATOM 8379 C C . LEU A 1 1061 ? -12.095 -27.267 -25.417 1.00 79.00 1061 LEU A C 1
ATOM 8381 O O . LEU A 1 1061 ? -12.700 -28.093 -26.113 1.00 79.00 1061 LEU A O 1
ATOM 8385 N N . PRO A 1 1062 ? -11.316 -27.636 -24.384 1.00 76.62 1062 PRO A N 1
ATOM 8386 C CA . PRO A 1 1062 ? -11.162 -29.029 -23.998 1.00 76.62 1062 PRO A CA 1
ATOM 8387 C C . PRO A 1 1062 ? -12.515 -29.655 -23.652 1.00 76.62 1062 PRO A C 1
ATOM 8389 O O . PRO A 1 1062 ? -13.343 -29.066 -22.961 1.00 76.62 1062 PRO A O 1
ATOM 8392 N N . VAL A 1 1063 ? -12.759 -30.875 -24.121 1.00 71.31 1063 VAL A N 1
ATOM 8393 C CA . VAL A 1 1063 ? -14.059 -31.548 -23.946 1.00 71.31 1063 VAL A CA 1
ATOM 8394 C C . VAL A 1 1063 ? -14.399 -31.834 -22.478 1.00 71.31 1063 VAL A C 1
ATOM 8396 O O . VAL A 1 1063 ? -15.574 -31.823 -22.121 1.00 71.31 1063 VAL A O 1
ATOM 8399 N N . TRP A 1 1064 ? -13.395 -32.016 -21.615 1.00 68.38 1064 TRP A N 1
ATOM 8400 C CA . TRP A 1 1064 ? -13.575 -32.180 -20.164 1.00 68.38 1064 TRP A CA 1
ATOM 8401 C C . TRP A 1 1064 ? -13.784 -30.857 -19.410 1.00 68.38 1064 TRP A C 1
ATOM 8403 O O . TRP A 1 1064 ? -14.029 -30.890 -18.214 1.00 68.38 1064 TRP A O 1
ATOM 8413 N N . TYR A 1 1065 ? -13.723 -29.713 -20.097 1.00 59.50 1065 TYR A N 1
ATOM 8414 C CA . TYR A 1 1065 ? -13.993 -28.383 -19.537 1.00 59.50 1065 TYR A CA 1
ATOM 8415 C C . TYR A 1 1065 ? -15.477 -27.980 -19.596 1.00 59.50 1065 TYR A C 1
ATOM 8417 O O . TYR A 1 1065 ? -15.864 -26.950 -19.059 1.00 59.50 1065 TYR A O 1
ATOM 8425 N N . LYS A 1 1066 ? -16.314 -28.755 -20.300 1.00 40.47 1066 LYS A N 1
ATOM 8426 C CA . LYS A 1 1066 ? -17.752 -28.485 -20.496 1.00 40.47 1066 LYS A CA 1
ATOM 8427 C C . LYS A 1 1066 ? -18.660 -29.098 -19.417 1.00 40.47 1066 LYS A C 1
ATOM 8429 O O . LYS A 1 1066 ? -19.874 -29.110 -19.615 1.00 40.47 1066 LYS A O 1
ATOM 8434 N N . ARG A 1 1067 ? -18.104 -29.677 -18.352 1.00 33.00 1067 ARG A N 1
ATOM 8435 C CA . ARG A 1 1067 ? -18.859 -30.397 -17.320 1.00 33.00 1067 ARG A CA 1
ATOM 8436 C C . ARG A 1 1067 ? -18.639 -29.813 -15.946 1.00 33.00 1067 ARG A C 1
ATOM 8438 O O . ARG A 1 1067 ? -17.456 -29.585 -15.622 1.00 33.00 1067 ARG A O 1
#